Protein 8YEN (pdb70)

Secondary structure (DSSP, 8-state):
-----SS-TTT----EEETTEEE--SEEEEEEETTTTEEEEEEEE--HHHHHHHHHHHHHHHHHHHHH-HHHHHHHHHHHHHHHHHTHHHHHHHHHHHH---HHHHHHHHHHHHHHHHHHHT-----EEEEESSSEEEEEEEEE--EEEEE--SSSHHHHHHHHHHHHHHTT-EEEEE--TT--HHHHHHHHHTTTTSPTTTEEE---SSSHHHHHHT-TT-SEEEEES-HHHHHHHHHHTTTTT-EEEEE-----EEEE-TT--HHHHHHHHHHHHHGGGG--TT---EEEEETTTHHHHHHHHHHHHHHPPBS-TTSTT-SB---SSHHHHHHHHHHHHHHHHHSEEEE--SB-SSSS--B--EEEES--TT-HHHHS---SSEEEEEEESSHHHHHHHHH-SS--SEEEEE-S-HHHHHHHHHTS-SSEEESSS-----TTS--B--GGGBSSB-SHHHHHHHTEEEEEEEEE-/-----SS-TTT----EEETTEEE--SEEEEEEETTTTEEEEEEEE--HHHHHHHHHHHHHHHHHHHHT-HHHHHHHHHHHHHHHHHTHHHHHHHHHHHH---HHHHHHHHHHHHHHHHHHHT-----EEEEESSSEEEEEEEEE--EEEEE--SSSHHHHHHHHHHHHHHTT-EEEEE--TT--HHHHHHHHHTTTTSPTTTEEE---SSSHHHHHHT-TT-SEEEEES-HHHHHHHHHHTTTTT-EEEEE-----EEEE-TT--HHHHHHHHHHHHHGGGG--TT---EEEEEHHHHHHHHHHHHHHHHHPPBS-TTSTT-SB---SSHHHHHHHHHHHHHHHHHSEEEE--SB-SSSS--B--EEEES--TTSHHHHS---SSEEEEEEESSHHHHHHHHHSSS--SEEEEE-S-HHHHHHHHHTS-SSEEEESS-----TTS-----GGGBSS--SSHHHHGGGEEEEEEEEE-

B-factor: mean 56.98, std 10.93, range [31.04, 111.66]

Solvent-accessible surface area: 32158 Å² total; per-residue (Å²): 97,146,52,73,27,101,54,84,16,59,84,58,137,1,4,0,3,1,48,24,146,67,24,83,19,71,98,83,50,86,5,88,5,2,7,53,49,48,106,28,0,35,0,1,14,8,29,48,122,21,1,49,75,0,2,94,1,0,95,148,18,24,90,48,8,34,89,80,28,43,94,76,5,8,128,22,4,54,34,3,0,74,23,0,53,81,58,50,64,29,0,0,11,0,1,1,7,1,0,2,5,11,11,34,53,0,97,91,4,0,37,67,0,20,87,2,2,73,80,0,0,90,38,99,34,110,66,79,90,51,52,95,61,99,73,5,40,0,13,9,56,42,66,38,14,5,0,0,0,0,10,2,17,60,8,19,1,2,2,6,3,0,7,2,5,1,0,0,1,0,5,0,0,0,0,0,0,8,1,10,44,62,0,6,0,0,1,0,8,2,0,21,47,0,86,156,42,5,54,56,0,2,4,0,0,0,0,8,29,53,99,4,12,92,85,0,3,57,34,174,11,4,42,1,0,0,10,6,18,50,7,86,58,0,58,130,8,2,38,33,0,0,89,31,3,3,31,24,0,4,8,0,3,0,6,2,4,0,0,1,8,88,68,11,72,38,101,159,8,0,78,13,0,12,77,53,1,10,18,5,6,0,2,2,14,1,0,0,8,10,3,2,0,6,62,75,24,7,97,59,1,0,108,12,2,10,130,42,1,79,74,35,60,26,12,17,2,19,47,114,137,11,93,5,3,2,1,6,18,54,91,8,32,78,134,0,112,104,5,8,127,41,0,70,165,28,20,137,48,39,4,32,18,117,60,50,151,64,109,14,31,5,1,52,9,0,1,0,21,78,15,69,58,114,2,43,7,9,103,112,50,18,60,4,1,2,2,3,0,6,76,6,125,75,41,73,57,0,4,118,51,4,18,78,25,80,19,4,1,2,1,0,0,7,4,81,66,52,114,89,0,22,103,0,0,19,107,5,71,13,3,5,0,1,0,42,5,0,15,60,17,27,19,46,9,6,6,15,4,25,65,31,0,0,33,22,13,8,1,2,74,18,0,0,30,50,1,9,22,26,6,0,0,2,8,85,140,108,143,68,63,19,106,63,92,13,56,83,59,102,1,4,0,2,2,32,12,133,79,29,92,18,68,90,82,45,83,4,81,6,1,8,50,44,49,100,30,0,32,1,0,16,4,32,44,111,19,1,48,84,0,2,97,0,0,100,149,18,20,91,47,7,35,85,82,30,51,81,85,6,8,126,23,0,53,36,0,0,74,26,0,49,83,51,52,64,40,0,0,12,0,3,1,14,0,0,3,4,11,15,36,46,0,98,86,9,1,38,70,0,21,85,2,0,71,77,0,0,93,36,93,28,117,66,94,95,50,47,100,66,98,74,8,37,0,16,9,59,54,68,36,13,4,0,0,1,0,12,2,17,52,8,18,2,3,3,7,4,1,9,0,1,0,1,0,0,0,6,0,0,0,0,0,0,7,1,7,44,61,0,6,0,0,3,0,9,4,1,25,44,0,82,142,37,4,54,58,1,2,5,0,0,0,1,11,35,58,82,0,11,91,75,1,2,50,35,158,13,2,45,1,2,0,9,6,21,58,8,88,58,0,56,120,9,2,36,33,0,0,88,25,2,1,30,24,7,4,8,1,3,0,4,2,5,0,0,1,1,80,50,9,77,40,102,140,6,0,75,13,0,13,88,67,0,9,24,8,4,0,1,2,17,0,1,0,10,6,2,0,0,10,62,87,20,4,97,61,2,4,116,11,2,4,116,32,0,78,66,32,66,35,17,23,2,22,54,118,138,15,94,4,3,3,2,7,16,57,105,12,35,90,139,0,125,90,4,11,119,38,0,67,162,30,21,156,50,51,6,37,13,112,31,52,152,88,107,12,23,6,2,66,7,0,1,0,39,80,16,67,42,122,2,46,11,6,82,106,42,16,47,3,1,5,2,6,0,4,71,12,127,76,39,73,53,0,0,110,51,5,12,73,18,78,20,3,0,2,1,0,0,12,7,76,52,62,118,76,0,26,125,4,0,20,117,7,68,13,3,5,0,0,0,32,12,0,18,57,17,25,20,43,9,6,5,16,4,28,60,29,0,0,34,20,15,10,0,1,95,18,1,0,29,58,3,11,20,28,5,1,0,2,2,102,156

Organism: NCBI:txid2565561

Nearest PDB structures (foldseek):
  6tgw-assembly1_D  TM=9.766E-01  e=1.885E-59  Homo sapiens
  3vz0-assembly2_D  TM=9.644E-01  e=1.823E-50  Gluconobacter oxydans 621H
  8hap-assembly1_A  TM=9.642E-01  e=3.974E-49  Sulfurisphaera tokodaii
  3qan-assembly2_C  TM=9.493E-01  e=2.312E-48  Halalkalibacterium halodurans
  3rjl-assembly10_B  TM=9.306E-01  e=4.506E-49  Bacillus licheniformis DSM 13 = ATCC 14580

InterPro domains:
  IPR015590 Aldehyde dehydrogenase domain [PF00171] (33-479)
  IPR016161 Aldehyde/histidinol dehydrogenase [SSF53720] (13-481)
  IPR016162 Aldehyde dehydrogenase, N-terminal [G3DSA:3.40.605.10] (34-478)
  IPR016163 Aldehyde dehydrogenase, C-terminal [G3DSA:3.40.309.10] (262-450)
  IPR029510 Aldehyde dehydrogenase, glutamic acid active site [PS00687] (256-263)
  IPR044086 Aldehyde dehydrogenase LUC3-like [cd07106] (37-481)

Sequence (954 aa):
PNTALSFDLSSKKYGQLIDGRLVDGADEMPVLDPGTAARIATTPVASSEQLDQAVQAARRALPGWAALGYDERSKVLHAVADVLAAHHEELAQLTTLEQGKPIGEARDDVAWSIDFTRYFADYRLDTEILRDDASSYVELRRKPVGVVGAITPWNFPLFQAVYKLAPALIVGNTMVLKPSPTTPLATMHFAELVREVIPAGVFNVVGDGGDLGPLLTSHEGIDKVSFTGSTVTGRHVMAAAGPTLKRLTLELGGNDAAIVLDDADIEKTADGLCNWAFANAGQVCVSIKRIYAPASLYEPLVEALAQRVSALTVGHGLDPLTQLGPVQNATAFQKAREALEMAARDGRVVAGGEVLDQPGYYVQPTLVRDLDENSPLVREETFAPIRSVMLYDDLDDAIERANDTQYGLGGSVWGSDVERAIEVGARLNVGTSWINHHFQLTPDVPFGGIKQSGLGAEFGRSGIEEFTNVHVVNLKRPNTALSFDLSSKKYGQLIDGRLVDGADEMPVLDPGTAARIATTPVASSEQLDQAVQAARRALPGWAALGYDERSKVLHAVADVLAAHHEELAQLTTLEQGKPIGEARDDVAWSIDFTRYFADYRLDTEILRDDASSYVELRRKPVGVVGAITPWNFPLFQAVYKLAPALIVGNTMVLKPSPTTPLATMHFAELVREVIPAGVFNVVGDGGDLGPLLTSHEGIDKVSFTGSTVTGRHVMAAAGPTLKRLTLELGGNDAAIVLDDADIEKTADGLCNWAFANAGQVCVSIKRIYAPASLYEPLVEALAQRVSALTVGHGLDPLTQLGPVQNATAFQKAREALEMAARDGRVVAGGEVLDQPGYYVQPTLVRDLDENSPLVREETFAPIRSVMLYDDLDDAIERANDTQYGLGGSVWGSDVERAIEVGARLNVGTSWINHHFQLTPDVPFGGIKQSGLGAEFGRSGIEEFTNVHVVNLKR

Foldseek 3Di:
DDDPDPDQAAPDAFAWAAQLDGHAAPDKDFAAFQQFRHTRHIYHAHDLVVVVRLLVLQQVCQPVLQVVDLLVLLQLLLVLLVLLVVCLQVLLRLLCRQQVFASVVSSVLSVLLSQLSNVLSPDDDDKAFPDDDPFKTKIKDWAFLEEEEEEEERLRFPSSVSLLVRLLSSRRYAYEYEYDQRRCGSVSVSCVSCSPSDRTSSYTYHYHPPPCVLVRLQPLSHQAYEYEEALVVVVVSVVSNVVNVHQYWYFHAFQAAEEEDPAFDLQLLLVQLLCQQCRSQQQDSFGHAEYEYEPNCQVVNLVSNQVVLQVAAEHGSHPNNHNHTFGNDDVLLVLVLVLLVLLVVFFAKSHFSAADPRNRSGGRQIETEPGDLPRCSNQPRRNGNHHYYYYDHDLVRSQVSSQPHQWQQEYEYGHDPQVVRVVSQVSHRHDYYHYSHTDDDDQQDWHATDRSRIDFTCHHPRNSSSRIDIDMDMDTD/DDFPDPDQAAPDAFAWAAQLDGHAAPDKDFAAFQQFRHGRHIYHAHDLVVVVRLLVLQQVCQVVLLVVDLLVLLVLLLVLLVLLVVCLLVLLRFLCRQLFWASVVSSVLSVLLSQLSNVLSPDDDDKDWPDDDDFKTKIKDWAFLEEEEEEEESLRFVNSVSLQLRLLSSRRYAYEYEYHQNRCGSVRVSCVSCSPSDRTSSYTYHYHPPPCVLSRLLPLSHQAYEYEEALVVVVVSVVSNVVVVHQYWYFHAFQAEEEEDPAFDLLLVLVQLLCQCCHSQNQDSFGHAEYEYEPNCQVVNLVSNQVVLQVAAEHGSHPNNHDHYFGNDDVLLVLQLVLLVLQVVFFDKSHFSAADPHRRSGGRQIETEPGDLPRCSNAPRRSGNYHYYYYDHDLVRSQVSSQPYQWAQEYEYGHDPQVVRVVSQVSHSHPYYYYSHTDDDDQQDWGATDGSRIDFTPHHPTNSSSRIDMDMDMGTD

Structure (mmCIF, N/CA/C/O backbone):
data_8YEN
#
_entry.id   8YEN
#
_cell.length_a   93.310
_cell.length_b   48.620
_cell.length_c   112.640
_cell.angle_alpha   90.000
_cell.angle_beta   105.884
_cell.angle_gamma   90.000
#
_symmetry.space_group_name_H-M   'P 1 21 1'
#
loop_
_atom_site.group_PDB
_atom_site.id
_atom_site.type_symbol
_atom_site.label_atom_id
_atom_site.label_alt_id
_atom_site.label_comp_id
_atom_site.label_asym_id
_atom_site.label_entity_id
_atom_site.label_seq_id
_atom_site.pdbx_PDB_ins_code
_atom_site.Cartn_x
_atom_site.Cartn_y
_atom_site.Cartn_z
_atom_site.occupancy
_atom_site.B_iso_or_equiv
_atom_site.auth_seq_id
_atom_site.auth_comp_id
_atom_site.auth_asym_id
_atom_site.auth_atom_id
_atom_site.pdbx_PDB_model_num
ATOM 1 N N . PRO A 1 43 ? 50.82814 -3.41385 -1.47204 1.000 76.06025 7 PRO A N 1
ATOM 2 C CA . PRO A 1 43 ? 51.64265 -2.19522 -1.44502 1.000 87.46455 7 PRO A CA 1
ATOM 3 C C . PRO A 1 43 ? 52.27234 -1.95260 -0.07320 1.000 86.10384 7 PRO A C 1
ATOM 4 O O . PRO A 1 43 ? 51.75788 -2.51214 0.90398 1.000 80.33576 7 PRO A O 1
ATOM 8 N N . ASN A 1 44 ? 53.31932 -1.12647 0.01941 1.000 85.24753 8 ASN A N 1
ATOM 9 C CA . ASN A 1 44 ? 53.96689 -0.91157 1.30583 1.000 80.51083 8 ASN A CA 1
ATOM 10 C C . ASN A 1 44 ? 53.34333 0.29058 2.00080 1.000 77.10953 8 ASN A C 1
ATOM 11 O O . ASN A 1 44 ? 52.69453 1.14388 1.38537 1.000 76.23321 8 ASN A O 1
ATOM 16 N N . THR A 1 45 ? 53.48266 0.26751 3.31711 1.000 72.50817 9 THR A N 1
ATOM 17 C CA . THR A 1 45 ? 52.87412 1.07150 4.35399 1.000 65.77296 9 THR A CA 1
ATOM 18 C C . THR A 1 45 ? 53.49693 2.45518 4.53144 1.000 65.41034 9 THR A C 1
ATOM 19 O O . THR A 1 45 ? 54.57033 2.77833 4.01411 1.000 65.06731 9 THR A O 1
ATOM 23 N N . ALA A 1 46 ? 52.73916 3.29314 5.24214 1.000 68.30955 10 ALA A N 1
ATOM 24 C CA . ALA A 1 46 ? 53.19953 4.52021 5.87570 1.000 59.30306 10 ALA A CA 1
ATOM 25 C C . ALA A 1 46 ? 53.55129 4.29394 7.34820 1.000 64.51272 10 ALA A C 1
ATOM 26 O O . ALA A 1 46 ? 53.70704 5.26430 8.10487 1.000 65.53899 10 ALA A O 1
ATOM 28 N N . LEU A 1 47 ? 53.66845 3.03717 7.77439 1.000 61.32455 11 LEU A N 1
ATOM 29 C CA . LEU A 1 47 ? 53.90676 2.74018 9.17689 1.000 62.19520 11 LEU A CA 1
ATOM 30 C C . LEU A 1 47 ? 55.28403 3.21475 9.61950 1.000 64.17855 11 LEU A C 1
ATOM 31 O O . LEU A 1 47 ? 56.27321 3.11418 8.88306 1.000 68.02228 11 LEU A O 1
ATOM 36 N N . SER A 1 48 ? 55.32355 3.78014 10.82512 1.000 67.24124 12 SER A N 1
ATOM 37 C CA . SER A 1 48 ? 56.54270 4.24261 11.49118 1.000 57.95518 12 SER A CA 1
ATOM 38 C C . SER A 1 48 ? 57.32976 3.11354 12.16897 1.000 58.19571 12 SER A C 1
ATOM 39 O O . SER A 1 48 ? 58.21594 3.40012 12.96783 1.000 63.44502 12 SER A O 1
ATOM 42 N N . PHE A 1 49 ? 56.92007 1.85933 12.00383 1.000 58.51759 13 PHE A N 1
ATOM 43 C CA . PHE A 1 49 ? 57.55186 0.75776 12.73235 1.000 53.60448 13 PHE A CA 1
ATOM 44 C C . PHE A 1 49 ? 57.41241 -0.48901 11.87093 1.000 60.09232 13 PHE A C 1
ATOM 45 O O . PHE A 1 49 ? 56.54968 -0.55794 10.98723 1.000 59.20219 13 PHE A O 1
ATOM 53 N N . ASP A 1 50 ? 58.20306 -1.50354 12.18736 1.000 59.34399 14 ASP A N 1
ATOM 54 C CA . ASP A 1 50 ? 58.16714 -2.74462 11.43049 1.000 60.23607 14 ASP A CA 1
ATOM 55 C C . ASP A 1 50 ? 57.07106 -3.63664 11.98800 1.000 59.30775 14 ASP A C 1
ATOM 56 O O . ASP A 1 50 ? 57.22340 -4.22878 13.06370 1.000 60.75699 14 ASP A O 1
ATOM 61 N N . LEU A 1 51 ? 55.99874 -3.79695 11.21132 1.000 62.14813 15 LEU A N 1
ATOM 62 C CA . LEU A 1 51 ? 54.80954 -4.48490 11.71486 1.000 60.46139 15 LEU A CA 1
ATOM 63 C C . LEU A 1 51 ? 55.03763 -5.97930 11.89741 1.000 58.72932 15 LEU A C 1
ATOM 64 O O . LEU A 1 51 ? 54.47495 -6.58006 12.81805 1.000 67.57484 15 LEU A O 1
ATOM 69 N N . SER A 1 52 ? 55.84565 -6.59975 11.03365 1.000 59.18912 16 SER A N 1
ATOM 70 C CA . SER A 1 52 ? 56.02319 -8.04938 11.09901 1.000 60.90245 16 SER A CA 1
ATOM 71 C C . SER A 1 52 ? 56.75135 -8.49796 12.37002 1.000 60.53610 16 SER A C 1
ATOM 72 O O . SER A 1 52 ? 56.52405 -9.61374 12.85882 1.000 57.86487 16 SER A O 1
ATOM 75 N N . SER A 1 53 ? 57.66409 -7.68725 12.89190 1.000 54.64123 17 SER A N 1
ATOM 76 C CA . SER A 1 53 ? 58.41268 -8.05116 14.08552 1.000 59.21187 17 SER A CA 1
ATOM 77 C C . SER A 1 53 ? 57.83286 -7.46708 15.35843 1.000 59.21233 17 SER A C 1
ATOM 78 O O . SER A 1 53 ? 58.33259 -7.79342 16.43743 1.000 56.68853 17 SER A O 1
ATOM 81 N N . LYS A 1 54 ? 56.82756 -6.59410 15.26257 1.000 57.63320 18 LYS A N 1
ATOM 82 C CA . LYS A 1 54 ? 56.30215 -5.93901 16.45412 1.000 53.41536 18 LYS A CA 1
ATOM 83 C C . LYS A 1 54 ? 55.60252 -6.94058 17.36965 1.000 51.63559 18 LYS A C 1
ATOM 84 O O . LYS A 1 54 ? 54.77098 -7.74554 16.93099 1.000 45.95507 18 LYS A O 1
ATOM 90 N N . LYS A 1 55 ? 55.92410 -6.86622 18.65865 1.000 59.65280 19 LYS A N 1
ATOM 91 C CA . LYS A 1 55 ? 55.29045 -7.71642 19.65299 1.000 57.77707 19 LYS A CA 1
ATOM 92 C C . LYS A 1 55 ? 54.09232 -6.97981 20.24710 1.000 57.35902 19 LYS A C 1
ATOM 93 O O . LYS A 1 55 ? 54.19400 -5.81438 20.64765 1.000 56.76748 19 LYS A O 1
ATOM 99 N N . TYR A 1 56 ? 52.96644 -7.67320 20.31750 1.000 58.36746 20 TYR A N 1
ATOM 100 C CA . TYR A 1 56 ? 51.72426 -7.11057 20.81263 1.000 55.71728 20 TYR A CA 1
ATOM 101 C C . TYR A 1 56 ? 51.35876 -7.80321 22.10853 1.000 53.67232 20 TYR A C 1
ATOM 102 O O . TYR A 1 56 ? 51.54267 -9.01697 22.24419 1.000 57.43862 20 TYR A O 1
ATOM 111 N N . GLY A 1 57 ? 50.84331 -7.02838 23.05265 1.000 53.06560 21 GLY A N 1
ATOM 112 C CA . GLY A 1 57 ? 50.38851 -7.58735 24.31045 1.000 54.04670 21 GLY A CA 1
ATOM 113 C C . GLY A 1 57 ? 48.91223 -7.31836 24.49410 1.000 56.76054 21 GLY A C 1
ATOM 114 O O . GLY A 1 57 ? 48.35680 -6.41776 23.85230 1.000 58.60379 21 GLY A O 1
ATOM 115 N N . GLN A 1 58 ? 48.25236 -8.13798 25.30134 1.000 47.92073 22 GLN A N 1
ATOM 116 C CA . GLN A 1 58 ? 46.87730 -7.87307 25.69578 1.000 50.19529 22 GLN A CA 1
ATOM 117 C C . GLN A 1 58 ? 46.87600 -6.83831 26.81003 1.000 50.63296 22 GLN A C 1
ATOM 118 O O . GLN A 1 58 ? 47.75524 -6.83914 27.66386 1.000 49.87346 22 GLN A O 1
ATOM 124 N N . LEU A 1 59 ? 45.89401 -5.94555 26.80364 1.000 56.08017 23 LEU A N 1
ATOM 125 C CA . LEU A 1 59 ? 45.79243 -4.94123 27.85464 1.000 50.85667 23 LEU A CA 1
ATOM 126 C C . LEU A 1 59 ? 45.00243 -5.55126 29.00728 1.000 47.10628 23 LEU A C 1
ATOM 127 O O . LEU A 1 59 ? 43.79137 -5.75363 28.90350 1.000 49.47866 23 LEU A O 1
ATOM 132 N N . ILE A 1 60 ? 45.69073 -5.87755 30.09279 1.000 50.65841 24 ILE A N 1
ATOM 133 C CA . ILE A 1 60 ? 45.04233 -6.39218 31.28835 1.000 50.66547 24 ILE A CA 1
ATOM 134 C C . ILE A 1 60 ? 45.55894 -5.57942 32.46032 1.000 51.86590 24 ILE A C 1
ATOM 135 O O . ILE A 1 60 ? 46.77141 -5.53837 32.71549 1.000 52.92460 24 ILE A O 1
ATOM 140 N N . ASP A 1 61 ? 44.64750 -4.90424 33.14861 1.000 55.51052 25 ASP A N 1
ATOM 141 C CA . ASP A 1 61 ? 44.99087 -4.16517 34.36064 1.000 57.61418 25 ASP A CA 1
ATOM 142 C C . ASP A 1 61 ? 46.12441 -3.16483 34.10893 1.000 52.41904 25 ASP A C 1
ATOM 143 O O . ASP A 1 61 ? 47.09010 -3.08115 34.86519 1.000 56.17358 25 ASP A O 1
ATOM 148 N N . GLY A 1 62 ? 46.03866 -2.43005 33.00728 1.000 54.51015 26 GLY A N 1
ATOM 149 C CA . GLY A 1 62 ? 47.05195 -1.42264 32.76347 1.000 50.78986 26 GLY A CA 1
ATOM 150 C C . GLY A 1 62 ? 48.40137 -1.94695 32.34290 1.000 51.25922 26 GLY A C 1
ATOM 151 O O . GLY A 1 62 ? 49.33475 -1.15660 32.21516 1.000 53.64455 26 GLY A O 1
ATOM 152 N N . ARG A 1 63 ? 48.54183 -3.24859 32.10998 1.000 51.30779 27 ARG A N 1
ATOM 153 C CA . ARG A 1 63 ? 49.82232 -3.81017 31.71163 1.000 52.17885 27 ARG A CA 1
ATOM 154 C C . ARG A 1 63 ? 49.64964 -4.58519 30.42005 1.000 50.96737 27 ARG A C 1
ATOM 155 O O . ARG A 1 63 ? 48.56543 -5.09224 30.12732 1.000 51.53461 27 ARG A O 1
ATOM 163 N N . LEU A 1 64 ? 50.72782 -4.67509 29.65031 1.000 50.09535 28 LEU A N 1
ATOM 164 C CA . LEU A 1 64 ? 50.74854 -5.49375 28.44235 1.000 52.85856 28 LEU A CA 1
ATOM 165 C C . LEU A 1 64 ? 51.14743 -6.90815 28.82388 1.000 49.73895 28 LEU A C 1
ATOM 166 O O . LEU A 1 64 ? 52.24164 -7.12239 29.33469 1.000 60.22508 28 LEU A O 1
ATOM 171 N N . VAL A 1 65 ? 50.26348 -7.86552 28.57892 1.000 53.69878 29 VAL A N 1
ATOM 172 C CA . VAL A 1 65 ? 50.43521 -9.24871 29.00185 1.000 54.58258 29 VAL A CA 1
ATOM 173 C C . VAL A 1 65 ? 50.55805 -10.12403 27.76062 1.000 57.20478 29 VAL A C 1
ATOM 174 O O . VAL A 1 65 ? 49.71463 -10.06255 26.85954 1.000 55.74411 29 VAL A O 1
ATOM 178 N N . ASP A 1 66 ? 51.60294 -10.93799 27.71291 1.000 52.20425 30 ASP A N 1
ATOM 179 C CA . ASP A 1 66 ? 51.76279 -11.81265 26.56795 1.000 53.52690 30 ASP A CA 1
ATOM 180 C C . ASP A 1 66 ? 50.67207 -12.86454 26.58719 1.000 54.29936 30 ASP A C 1
ATOM 181 O O . ASP A 1 66 ? 50.16935 -13.25368 27.64470 1.000 53.19388 30 ASP A O 1
ATOM 186 N N . GLY A 1 67 ? 50.27727 -13.28269 25.40136 1.000 53.35927 31 GLY A N 1
ATOM 187 C CA . GLY A 1 67 ? 49.23154 -14.26377 25.28455 1.000 54.08823 31 GLY A CA 1
ATOM 188 C C . GLY A 1 67 ? 49.71534 -15.65462 25.64929 1.000 54.48053 31 GLY A C 1
ATOM 189 O O . GLY A 1 67 ? 50.89825 -15.97004 25.58825 1.000 50.57384 31 GLY A O 1
ATOM 190 N N . ALA A 1 68 ? 48.76389 -16.48226 26.08358 1.000 58.60595 32 ALA A N 1
ATOM 191 C CA . ALA A 1 68 ? 49.03862 -17.90144 26.26888 1.000 52.21243 32 ALA A CA 1
ATOM 192 C C . ALA A 1 68 ? 49.45128 -18.54581 24.94736 1.000 57.82990 32 ALA A C 1
ATOM 193 O O . ALA A 1 68 ? 50.27613 -19.46738 24.92441 1.000 60.11091 32 ALA A O 1
ATOM 195 N N . ASP A 1 69 ? 48.85730 -18.09851 23.83824 1.000 60.51121 33 ASP A N 1
ATOM 196 C CA . ASP A 1 69 ? 49.27316 -18.52533 22.50677 1.000 58.71105 33 ASP A CA 1
ATOM 197 C C . ASP A 1 69 ? 49.36411 -17.28205 21.62086 1.000 58.02051 33 ASP A C 1
ATOM 198 O O . ASP A 1 69 ? 49.05408 -16.17035 22.04938 1.000 57.05408 33 ASP A O 1
ATOM 203 N N . GLU A 1 70 ? 49.89673 -17.43415 20.41584 1.000 57.81295 34 GLU A N 1
ATOM 204 C CA . GLU A 1 70 ? 49.93647 -16.33742 19.45800 1.000 60.89360 34 GLU A CA 1
ATOM 205 C C . GLU A 1 70 ? 49.23551 -16.76554 18.17141 1.000 63.97864 34 GLU A C 1
ATOM 206 O O . GLU A 1 70 ? 49.24796 -17.94454 17.80818 1.000 67.63995 34 GLU A O 1
ATOM 212 N N . MET A 1 71 ? 48.64589 -15.79217 17.46920 1.000 61.41649 35 MET A N 1
ATOM 213 C CA . MET A 1 71 ? 47.87642 -15.97836 16.24441 1.000 55.79107 35 MET A CA 1
ATOM 214 C C . MET A 1 71 ? 48.48723 -15.15180 15.12246 1.000 57.70630 35 MET A C 1
ATOM 215 O O . MET A 1 71 ? 48.73087 -13.94582 15.30469 1.000 50.20110 35 MET A O 1
ATOM 220 N N . PRO A 1 72 ? 48.74198 -15.75032 13.95668 1.000 54.65476 36 PRO A N 1
ATOM 221 C CA . PRO A 1 72 ? 49.18344 -14.95202 12.80529 1.000 57.44281 36 PRO A CA 1
ATOM 222 C C . PRO A 1 72 ? 48.02280 -14.13333 12.25095 1.000 45.92388 36 PRO A C 1
ATOM 223 O O . PRO A 1 72 ? 46.86853 -14.56184 12.28436 1.000 42.09059 36 PRO A O 1
ATOM 227 N N . VAL A 1 73 ? 48.34209 -12.92311 11.80301 1.000 44.03264 37 VAL A N 1
ATOM 228 C CA . VAL A 1 73 ? 47.40295 -11.99873 11.18097 1.000 45.37555 37 VAL A CA 1
ATOM 229 C C . VAL A 1 73 ? 47.77836 -11.89880 9.71278 1.000 49.85009 37 VAL A C 1
ATOM 230 O O . VAL A 1 73 ? 48.91122 -11.49739 9.38547 1.000 50.85976 37 VAL A O 1
ATOM 234 N N . LEU A 1 74 ? 46.85528 -12.31824 8.84539 1.000 48.00932 38 LEU A N 1
ATOM 235 C CA . LEU A 1 74 ? 46.99387 -12.22000 7.39603 1.000 53.57359 38 LEU A CA 1
ATOM 236 C C . LEU A 1 74 ? 46.49343 -10.86788 6.89975 1.000 51.96863 38 LEU A C 1
ATOM 237 O O . LEU A 1 74 ? 45.81640 -10.11740 7.60755 1.000 54.94462 38 LEU A O 1
ATOM 242 N N . ASP A 1 75 ? 46.86693 -10.55982 5.66642 1.000 54.76684 39 ASP A N 1
ATOM 243 C CA . ASP A 1 75 ? 46.39302 -9.40528 4.91604 1.000 51.22683 39 ASP A CA 1
ATOM 244 C C . ASP A 1 75 ? 45.40714 -9.92096 3.87616 1.000 49.94632 39 ASP A C 1
ATOM 245 O O . ASP A 1 75 ? 45.80994 -10.69152 2.99345 1.000 50.89014 39 ASP A O 1
ATOM 250 N N . PRO A 1 76 ? 44.12686 -9.55694 3.91844 1.000 49.99157 40 PRO A N 1
ATOM 251 C CA . PRO A 1 76 ? 43.19595 -10.08403 2.89567 1.000 50.08002 40 PRO A CA 1
ATOM 252 C C . PRO A 1 76 ? 43.59346 -9.71896 1.47154 1.000 44.49359 40 PRO A C 1
ATOM 253 O O . PRO A 1 76 ? 43.30898 -10.48341 0.54524 1.000 45.13132 40 PRO A O 1
ATOM 257 N N . GLY A 1 77 ? 44.22046 -8.55583 1.28412 1.000 46.07556 41 GLY A N 1
ATOM 258 C CA . GLY A 1 77 ? 44.66142 -8.03792 -0.00355 1.000 47.83675 41 GLY A CA 1
ATOM 259 C C . GLY A 1 77 ? 45.81734 -8.78124 -0.64329 1.000 47.13522 41 GLY A C 1
ATOM 260 O O . GLY A 1 77 ? 46.09485 -8.55872 -1.82182 1.000 41.92188 41 GLY A O 1
ATOM 261 N N . THR A 1 78 ? 46.58463 -9.54512 0.13311 1.000 51.60047 42 THR A N 1
ATOM 262 C CA . THR A 1 78 ? 47.67757 -10.34890 -0.42089 1.000 55.03358 42 THR A CA 1
ATOM 263 C C . THR A 1 78 ? 47.62356 -11.81208 -0.00165 1.000 53.20111 42 THR A C 1
ATOM 264 O O . THR A 1 78 ? 48.36258 -12.62502 -0.56331 1.000 56.11588 42 THR A O 1
ATOM 268 N N . ALA A 1 79 ? 46.78715 -12.16914 0.96296 1.000 53.41409 43 ALA A N 1
ATOM 269 C CA . ALA A 1 79 ? 46.74566 -13.51945 1.50310 1.000 55.20099 43 ALA A CA 1
ATOM 270 C C . ALA A 1 79 ? 48.09073 -13.93283 2.10225 1.000 52.46098 43 ALA A C 1
ATOM 271 O O . ALA A 1 79 ? 48.45248 -15.10743 2.08131 1.000 58.93554 43 ALA A O 1
ATOM 273 N N . ALA A 1 80 ? 48.80743 -12.98071 2.70318 1.000 46.92745 44 ALA A N 1
ATOM 274 C CA . ALA A 1 80 ? 50.11780 -13.24625 3.29281 1.000 53.03364 44 ALA A CA 1
ATOM 275 C C . ALA A 1 80 ? 50.15851 -12.82407 4.76311 1.000 54.26398 44 ALA A C 1
ATOM 276 O O . ALA A 1 80 ? 49.52866 -11.84033 5.15433 1.000 52.81595 44 ALA A O 1
ATOM 278 N N . ARG A 1 81 ? 50.91226 -13.55735 5.58540 1.000 49.20849 45 ARG A N 1
ATOM 279 C CA . ARG A 1 81 ? 51.00590 -13.17832 6.99172 1.000 50.82262 45 ARG A CA 1
ATOM 280 C C . ARG A 1 81 ? 51.66569 -11.80865 7.10264 1.000 53.14270 45 ARG A C 1
ATOM 281 O O . ARG A 1 81 ? 52.68798 -11.55073 6.46026 1.000 56.44165 45 ARG A O 1
ATOM 289 N N . ILE A 1 82 ? 51.08088 -10.92597 7.91652 1.000 54.76231 46 ILE A N 1
ATOM 290 C CA . ILE A 1 82 ? 51.64875 -9.60019 8.14608 1.000 49.50715 46 ILE A CA 1
ATOM 291 C C . ILE A 1 82 ? 51.97935 -9.31942 9.59942 1.000 52.17631 46 ILE A C 1
ATOM 292 O O . ILE A 1 82 ? 52.72174 -8.36031 9.86342 1.000 52.53570 46 ILE A O 1
ATOM 297 N N . ALA A 1 83 ? 51.45081 -10.07405 10.56042 1.000 54.47150 47 ALA A N 1
ATOM 298 C CA . ALA A 1 83 ? 51.74943 -9.72915 11.94399 1.000 47.77404 47 ALA A CA 1
ATOM 299 C C . ALA A 1 83 ? 51.43813 -10.91480 12.84527 1.000 51.38178 47 ALA A C 1
ATOM 300 O O . ALA A 1 83 ? 50.97185 -11.95974 12.38830 1.000 50.46713 47 ALA A O 1
ATOM 302 N N . THR A 1 84 ? 51.76499 -10.75893 14.13196 1.000 51.73694 48 THR A N 1
ATOM 303 C CA . THR A 1 84 ? 51.43983 -11.74316 15.16565 1.000 52.93233 48 THR A CA 1
ATOM 304 C C . THR A 1 84 ? 50.77151 -11.07649 16.36976 1.000 51.81003 48 THR A C 1
ATOM 305 O O . THR A 1 84 ? 51.26098 -10.05888 16.87580 1.000 48.92799 48 THR A O 1
ATOM 309 N N . THR A 1 85 ? 49.65795 -11.64331 16.82804 1.000 49.52499 49 THR A N 1
ATOM 310 C CA . THR A 1 85 ? 48.95753 -11.05120 17.95514 1.000 49.68184 49 THR A CA 1
ATOM 311 C C . THR A 1 85 ? 48.69158 -12.09360 19.02833 1.000 52.22056 49 THR A C 1
ATOM 312 O O . THR A 1 85 ? 48.60008 -13.28660 18.73848 1.000 47.26313 49 THR A O 1
ATOM 316 N N . PRO A 1 86 ? 48.60373 -11.67086 20.28315 1.000 51.19439 50 PRO A N 1
ATOM 317 C CA . PRO A 1 86 ? 48.39993 -12.62979 21.36716 1.000 50.03755 50 PRO A CA 1
ATOM 318 C C . PRO A 1 86 ? 46.97118 -13.14330 21.43172 1.000 45.75921 50 PRO A C 1
ATOM 319 O O . PRO A 1 86 ? 46.00192 -12.44853 21.13693 1.000 48.15195 50 PRO A O 1
ATOM 323 N N . VAL A 1 87 ? 46.85157 -14.38685 21.84563 1.000 48.97645 51 VAL A N 1
ATOM 324 C CA . VAL A 1 87 ? 45.57986 -15.04181 22.06441 1.000 47.35841 51 VAL A CA 1
ATOM 325 C C . VAL A 1 87 ? 45.57282 -15.47193 23.52687 1.000 48.39001 51 VAL A C 1
ATOM 326 O O . VAL A 1 87 ? 46.54815 -16.06051 24.01888 1.000 47.05141 51 VAL A O 1
ATOM 330 N N . ALA A 1 88 ? 44.50212 -15.13077 24.22512 1.000 48.90924 52 ALA A N 1
ATOM 331 C CA . ALA A 1 88 ? 44.36594 -15.35733 25.65715 1.000 54.43834 52 ALA A CA 1
ATOM 332 C C . ALA A 1 88 ? 43.80506 -16.73451 25.99758 1.000 51.06017 52 ALA A C 1
ATOM 333 O O . ALA A 1 88 ? 42.98533 -17.31014 25.27230 1.000 45.49548 52 ALA A O 1
ATOM 335 N N . SER A 1 89 ? 44.24405 -17.23692 27.15003 1.000 55.23616 53 SER A N 1
ATOM 336 C CA . SER A 1 89 ? 43.71676 -18.43296 27.79647 1.000 53.68760 53 SER A CA 1
ATOM 337 C C . SER A 1 89 ? 42.48714 -18.10625 28.65641 1.000 53.37304 53 SER A C 1
ATOM 338 O O . SER A 1 89 ? 42.10300 -16.94972 28.85897 1.000 49.17744 53 SER A O 1
ATOM 341 N N . SER A 1 90 ? 41.85730 -19.15614 29.17829 1.000 57.52090 54 SER A N 1
ATOM 342 C CA . SER A 1 90 ? 40.71953 -18.93531 30.06735 1.000 50.34934 54 SER A CA 1
ATOM 343 C C . SER A 1 90 ? 41.16936 -18.20351 31.32663 1.000 52.59915 54 SER A C 1
ATOM 344 O O . SER A 1 90 ? 40.46290 -17.30819 31.82982 1.000 53.78531 54 SER A O 1
ATOM 347 N N . GLU A 1 91 ? 42.38829 -18.51427 31.79656 1.000 55.83907 55 GLU A N 1
ATOM 348 C CA . GLU A 1 91 ? 42.93203 -17.84385 32.97075 1.000 57.77631 55 GLU A CA 1
ATOM 349 C C . GLU A 1 91 ? 43.15585 -16.34200 32.73624 1.000 56.44759 55 GLU A C 1
ATOM 350 O O . GLU A 1 91 ? 42.87280 -15.51829 33.61964 1.000 53.96399 55 GLU A O 1
ATOM 356 N N . GLN A 1 92 ? 43.66771 -15.95914 31.55625 1.000 54.44400 56 GLN A N 1
ATOM 357 C CA . GLN A 1 92 ? 43.85193 -14.53814 31.25568 1.000 48.75975 56 GLN A CA 1
ATOM 358 C C . GLN A 1 92 ? 42.50017 -13.82028 31.12575 1.000 49.38092 56 GLN A C 1
ATOM 359 O O . GLN A 1 92 ? 42.36201 -12.64808 31.51248 1.000 49.73024 56 GLN A O 1
ATOM 365 N N . LEU A 1 93 ? 41.48211 -14.50959 30.60163 1.000 46.45675 57 LEU A N 1
ATOM 366 C CA . LEU A 1 93 ? 40.14649 -13.92482 30.57857 1.000 45.52833 57 LEU A CA 1
ATOM 367 C C . LEU A 1 93 ? 39.63840 -13.65757 31.98750 1.000 46.69219 57 LEU A C 1
ATOM 368 O O . LEU A 1 93 ? 39.02548 -12.61449 32.24925 1.000 43.46400 57 LEU A O 1
ATOM 373 N N . ASP A 1 94 ? 39.87152 -14.60066 32.90515 1.000 48.05689 58 ASP A N 1
ATOM 374 C CA . ASP A 1 94 ? 39.49114 -14.39555 34.30262 1.000 51.78835 58 ASP A CA 1
ATOM 375 C C . ASP A 1 94 ? 40.26424 -13.24370 34.92837 1.000 46.31514 58 ASP A C 1
ATOM 376 O O . ASP A 1 94 ? 39.69907 -12.44171 35.67910 1.000 44.67509 58 ASP A O 1
ATOM 381 N N . GLN A 1 95 ? 41.55218 -13.13426 34.60981 1.000 47.84607 59 GLN A N 1
ATOM 382 C CA . GLN A 1 95 ? 42.34878 -12.01742 35.10629 1.000 48.98405 59 GLN A CA 1
ATOM 383 C C . GLN A 1 95 ? 41.74064 -10.69372 34.68056 1.000 47.94086 59 GLN A C 1
ATOM 384 O O . GLN A 1 95 ? 41.59352 -9.77338 35.49047 1.000 49.83222 59 GLN A O 1
ATOM 390 N N . ALA A 1 96 ? 41.40901 -10.57425 33.39175 1.000 45.33383 60 ALA A N 1
ATOM 391 C CA . ALA A 1 96 ? 40.88095 -9.31800 32.87206 1.000 44.10732 60 ALA A CA 1
ATOM 392 C C . ALA A 1 96 ? 39.50794 -8.99928 33.47259 1.000 45.61306 60 ALA A C 1
ATOM 393 O O . ALA A 1 96 ? 39.21118 -7.83835 33.81212 1.000 43.57295 60 ALA A O 1
ATOM 395 N N . VAL A 1 97 ? 38.65690 -10.01340 33.61727 1.000 38.71209 61 VAL A N 1
ATOM 396 C CA . VAL A 1 97 ? 37.36617 -9.76473 34.23843 1.000 44.50605 61 VAL A CA 1
ATOM 397 C C . VAL A 1 97 ? 37.56495 -9.28337 35.66980 1.000 48.66622 61 VAL A C 1
ATOM 398 O O . VAL A 1 97 ? 36.95553 -8.29361 36.09274 1.000 49.67068 61 VAL A O 1
ATOM 402 N N . GLN A 1 98 ? 38.47513 -9.92733 36.41367 1.000 49.34417 62 GLN A N 1
ATOM 403 C CA . GLN A 1 98 ? 38.70583 -9.53783 37.79880 1.000 47.11527 62 GLN A CA 1
ATOM 404 C C . GLN A 1 98 ? 39.25294 -8.12493 37.89188 1.000 52.44025 62 GLN A C 1
ATOM 405 O O . GLN A 1 98 ? 38.87173 -7.36166 38.78972 1.000 50.52153 62 GLN A O 1
ATOM 411 N N . ALA A 1 99 ? 40.18484 -7.77375 37.00027 1.000 49.82901 63 ALA A N 1
ATOM 412 C CA . ALA A 1 99 ? 40.72560 -6.41779 36.98924 1.000 49.93000 63 ALA A CA 1
ATOM 413 C C . ALA A 1 99 ? 39.62891 -5.39089 36.72522 1.000 50.88624 63 ALA A C 1
ATOM 414 O O . ALA A 1 99 ? 39.58265 -4.34129 37.38269 1.000 48.07543 63 ALA A O 1
ATOM 416 N N . ALA A 1 100 ? 38.73301 -5.67421 35.76624 1.000 47.95228 64 ALA A N 1
ATOM 417 C CA . ALA A 1 100 ? 37.62185 -4.75585 35.52316 1.000 47.09927 64 ALA A CA 1
ATOM 418 C C . ALA A 1 100 ? 36.73171 -4.61110 36.76226 1.000 45.21259 64 ALA A C 1
ATOM 419 O O . ALA A 1 100 ? 36.30574 -3.50022 37.10246 1.000 47.00094 64 ALA A O 1
ATOM 421 N N . ARG A 1 101 ? 36.43552 -5.72133 37.44588 1.000 39.71941 65 ARG A N 1
ATOM 422 C CA . ARG A 1 101 ? 35.66743 -5.64293 38.68690 1.000 45.84932 65 ARG A CA 1
ATOM 423 C C . ARG A 1 101 ? 36.39764 -4.80812 39.73907 1.000 48.37740 65 ARG A C 1
ATOM 424 O O . ARG A 1 101 ? 35.78847 -3.94660 40.38668 1.000 46.02961 65 ARG A O 1
ATOM 432 N N . ARG A 1 102 ? 37.71414 -5.00392 39.88160 1.000 42.39983 66 ARG A N 1
ATOM 433 C CA . ARG A 1 102 ? 38.47095 -4.23057 40.86230 1.000 46.00390 66 ARG A CA 1
ATOM 434 C C . ARG A 1 102 ? 38.39767 -2.74233 40.54452 1.000 50.87136 66 ARG A C 1
ATOM 435 O O . ARG A 1 102 ? 38.19111 -1.91483 41.44586 1.000 52.11949 66 ARG A O 1
ATOM 443 N N . ALA A 1 103 ? 38.53457 -2.38534 39.26089 1.000 45.43066 67 ALA A N 1
ATOM 444 C CA . ALA A 1 103 ? 38.50989 -0.98906 38.84074 1.000 44.27085 67 ALA A CA 1
ATOM 445 C C . ALA A 1 103 ? 37.10848 -0.37959 38.89238 1.000 42.53242 67 ALA A C 1
ATOM 446 O O . ALA A 1 103 ? 36.98035 0.84794 38.86410 1.000 42.26181 67 ALA A O 1
ATOM 448 N N . LEU A 1 104 ? 36.07128 -1.20855 38.99375 1.000 40.40965 68 LEU A N 1
ATOM 449 C CA . LEU A 1 104 ? 34.69107 -0.72920 38.90730 1.000 43.08173 68 LEU A CA 1
ATOM 450 C C . LEU A 1 104 ? 34.30364 0.33683 39.93032 1.000 46.85872 68 LEU A C 1
ATOM 451 O O . LEU A 1 104 ? 33.73596 1.37549 39.52992 1.000 41.53933 68 LEU A O 1
ATOM 456 N N . PRO A 1 105 ? 34.50503 0.12860 41.24115 1.000 50.32404 69 PRO A N 1
ATOM 457 C CA . PRO A 1 105 ? 34.06561 1.13687 42.22845 1.000 39.52410 69 PRO A CA 1
ATOM 458 C C . PRO A 1 105 ? 34.79315 2.45864 42.11381 1.000 43.00819 69 PRO A C 1
ATOM 459 O O . PRO A 1 105 ? 34.15215 3.51032 42.17241 1.000 41.72503 69 PRO A O 1
ATOM 463 N N . GLY A 1 106 ? 36.11735 2.45442 41.95518 1.000 43.59337 70 GLY A N 1
ATOM 464 C CA . GLY A 1 106 ? 36.80896 3.72433 41.80998 1.000 43.14698 70 GLY A CA 1
ATOM 465 C C . GLY A 1 106 ? 36.40623 4.46481 40.54619 1.000 43.47838 70 GLY A C 1
ATOM 466 O O . GLY A 1 106 ? 36.18000 5.68426 40.56759 1.000 42.46176 70 GLY A O 1
ATOM 467 N N . TRP A 1 107 ? 36.29996 3.73907 39.43013 1.000 37.29310 71 TRP A N 1
ATOM 468 C CA . TRP A 1 107 ? 35.95216 4.38600 38.17051 1.000 37.68632 71 TRP A CA 1
ATOM 469 C C . TRP A 1 107 ? 34.55504 4.97739 38.25118 1.000 44.19511 71 TRP A C 1
ATOM 470 O O . TRP A 1 107 ? 34.32826 6.12001 37.82134 1.000 42.20964 71 TRP A O 1
ATOM 481 N N . ALA A 1 108 ? 33.60325 4.21990 38.81652 1.000 41.48646 72 ALA A N 1
ATOM 482 C CA . ALA A 1 108 ? 32.25381 4.75221 38.96357 1.000 44.88437 72 ALA A CA 1
ATOM 483 C C . ALA A 1 108 ? 32.22172 5.92865 39.93094 1.000 42.98863 72 ALA A C 1
ATOM 484 O O . ALA A 1 108 ? 31.49477 6.90145 39.70997 1.000 48.91885 72 ALA A O 1
ATOM 486 N N . ALA A 1 109 ? 33.00376 5.87295 41.00522 1.000 44.99869 73 ALA A N 1
ATOM 487 C CA . ALA A 1 109 ? 32.98439 6.97706 41.96145 1.000 49.97124 73 ALA A CA 1
ATOM 488 C C . ALA A 1 109 ? 33.63017 8.22014 41.38661 1.000 46.75863 73 ALA A C 1
ATOM 489 O O . ALA A 1 109 ? 33.38711 9.31806 41.88967 1.000 52.29896 73 ALA A O 1
ATOM 491 N N . LEU A 1 110 ? 34.44815 8.06177 40.34768 1.000 48.12362 74 LEU A N 1
ATOM 492 C CA . LEU A 1 110 ? 35.18414 9.19078 39.78972 1.000 45.31209 74 LEU A CA 1
ATOM 493 C C . LEU A 1 110 ? 34.25870 10.32053 39.34808 1.000 42.97585 74 LEU A C 1
ATOM 494 O O . LEU A 1 110 ? 34.62663 11.49612 39.43378 1.000 43.58154 74 LEU A O 1
ATOM 499 N N . GLY A 1 111 ? 33.07917 9.99732 38.82736 1.000 44.78808 75 GLY A N 1
ATOM 500 C CA . GLY A 1 111 ? 32.19435 11.06520 38.40525 1.000 47.39962 75 GLY A CA 1
ATOM 501 C C . GLY A 1 111 ? 32.31254 11.40005 36.91455 1.000 47.87490 75 GLY A C 1
ATOM 502 O O . GLY A 1 111 ? 33.33506 11.16215 36.26451 1.000 44.85376 75 GLY A O 1
ATOM 503 N N . TYR A 1 112 ? 31.25659 12.03782 36.38910 1.000 44.95318 76 TYR A N 1
ATOM 504 C CA . TYR A 1 112 ? 31.16670 12.31135 34.95725 1.000 48.56607 76 TYR A CA 1
ATOM 505 C C . TYR A 1 112 ? 32.26640 13.23816 34.48145 1.000 50.15169 76 TYR A C 1
ATOM 506 O O . TYR A 1 112 ? 32.89615 12.98745 33.44883 1.000 49.42169 76 TYR A O 1
ATOM 515 N N . ASP A 1 113 ? 32.53915 14.28916 35.23741 1.000 56.25164 77 ASP A N 1
ATOM 516 C CA . ASP A 1 113 ? 33.49661 15.28250 34.78350 1.000 51.11400 77 ASP A CA 1
ATOM 517 C C . ASP A 1 113 ? 34.90012 14.70443 34.64165 1.000 53.15879 77 ASP A C 1
ATOM 518 O O . ASP A 1 113 ? 35.62510 15.04294 33.69948 1.000 53.53578 77 ASP A O 1
ATOM 523 N N . GLU A 1 114 ? 35.30653 13.83298 35.55760 1.000 54.59860 78 GLU A N 1
ATOM 524 C CA . GLU A 1 114 ? 36.68396 13.35630 35.52026 1.000 52.16749 78 GLU A CA 1
ATOM 525 C C . GLU A 1 114 ? 36.87162 12.18075 34.55947 1.000 50.80072 78 GLU A C 1
ATOM 526 O O . GLU A 1 114 ? 37.94009 12.06315 33.94060 1.000 46.65662 78 GLU A O 1
ATOM 532 N N . ARG A 1 115 ? 35.83896 11.33759 34.39107 1.000 49.37533 79 ARG A N 1
ATOM 533 C CA . ARG A 1 115 ? 35.84578 10.32175 33.34585 1.000 44.90800 79 ARG A CA 1
ATOM 534 C C . ARG A 1 115 ? 35.85500 10.97936 31.97003 1.000 48.89735 79 ARG A C 1
ATOM 535 O O . ARG A 1 115 ? 36.44737 10.45826 31.00902 1.000 48.89208 79 ARG A O 1
ATOM 543 N N . SER A 1 116 ? 35.23307 12.14898 31.87944 1.000 48.23768 80 SER A N 1
ATOM 544 C CA . SER A 1 116 ? 35.20588 12.91918 30.64219 1.000 47.38192 80 SER A CA 1
ATOM 545 C C . SER A 1 116 ? 36.62179 13.24749 30.16342 1.000 49.56670 80 SER A C 1
ATOM 546 O O . SER A 1 116 ? 36.91523 13.16834 28.95212 1.000 50.74562 80 SER A O 1
ATOM 549 N N . LYS A 1 117 ? 37.51538 13.62045 31.09615 1.000 45.68755 81 LYS A N 1
ATOM 550 C CA . LYS A 1 117 ? 38.88443 13.93021 30.69000 1.000 50.49646 81 LYS A CA 1
ATOM 551 C C . LYS A 1 117 ? 39.56818 12.71074 30.07759 1.000 47.92368 81 LYS A C 1
ATOM 552 O O . LYS A 1 117 ? 40.32759 12.83306 29.10369 1.000 49.13915 81 LYS A O 1
ATOM 558 N N . VAL A 1 118 ? 39.30535 11.52702 30.64109 1.000 41.77934 82 VAL A N 1
ATOM 559 C CA . VAL A 1 118 ? 39.87848 10.29424 30.12147 1.000 46.88797 82 VAL A CA 1
ATOM 560 C C . VAL A 1 118 ? 39.36111 9.99373 28.70488 1.000 48.56669 82 VAL A C 1
ATOM 561 O O . VAL A 1 118 ? 40.13069 9.57854 27.82598 1.000 50.27042 82 VAL A O 1
ATOM 565 N N . LEU A 1 119 ? 38.05638 10.16714 28.45960 1.000 48.73495 83 LEU A N 1
ATOM 566 C CA . LEU A 1 119 ? 37.54847 9.94335 27.09780 1.000 49.83947 83 LEU A CA 1
ATOM 567 C C . LEU A 1 119 ? 38.14823 10.94064 26.10655 1.000 48.01792 83 LEU A C 1
ATOM 568 O O . LEU A 1 119 ? 38.47198 10.58223 24.96884 1.000 44.85738 83 LEU A O 1
ATOM 573 N N . HIS A 1 120 ? 38.29120 12.20255 26.51701 1.000 48.17085 84 HIS A N 1
ATOM 574 C CA . HIS A 1 120 ? 38.90110 13.18790 25.63729 1.000 44.36669 84 HIS A CA 1
ATOM 575 C C . HIS A 1 120 ? 40.34196 12.82750 25.32899 1.000 48.10268 84 HIS A C 1
ATOM 576 O O . HIS A 1 120 ? 40.80569 12.99013 24.19465 1.000 48.94368 84 HIS A O 1
ATOM 583 N N . ALA A 1 121 ? 41.06401 12.33098 26.32780 1.000 44.63746 85 ALA A N 1
ATOM 584 C CA . ALA A 1 121 ? 42.42648 11.89200 26.09765 1.000 40.80861 85 ALA A CA 1
ATOM 585 C C . ALA A 1 121 ? 42.46602 10.72435 25.11729 1.000 47.69326 85 ALA A C 1
ATOM 586 O O . ALA A 1 121 ? 43.37280 10.63905 24.27518 1.000 49.03040 85 ALA A O 1
ATOM 588 N N . VAL A 1 122 ? 41.49858 9.80539 25.21262 1.000 45.18795 86 VAL A N 1
ATOM 589 C CA . VAL A 1 122 ? 41.45913 8.68936 24.26268 1.000 47.82501 86 VAL A CA 1
ATOM 590 C C . VAL A 1 122 ? 41.20909 9.20231 22.84665 1.000 49.31907 86 VAL A C 1
ATOM 591 O O . VAL A 1 122 ? 41.84228 8.75438 21.87982 1.000 47.92654 86 VAL A O 1
ATOM 595 N N . ALA A 1 123 ? 40.28453 10.15204 22.70305 1.000 46.57351 87 ALA A N 1
ATOM 596 C CA . ALA A 1 123 ? 40.03928 10.73471 21.39096 1.000 47.32121 87 ALA A CA 1
ATOM 597 C C . ALA A 1 123 ? 41.28055 11.45192 20.86619 1.000 50.76961 87 ALA A C 1
ATOM 598 O O . ALA A 1 123 ? 41.55811 11.42770 19.65910 1.000 55.53919 87 ALA A O 1
ATOM 600 N N . ASP A 1 124 ? 42.03809 12.10734 21.75323 1.000 50.20716 88 ASP A N 1
ATOM 601 C CA . ASP A 1 124 ? 43.28073 12.74606 21.31955 1.000 50.71695 88 ASP A CA 1
ATOM 602 C C . ASP A 1 124 ? 44.26912 11.72229 20.78879 1.000 49.50539 88 ASP A C 1
ATOM 603 O O . ASP A 1 124 ? 44.90481 11.93548 19.75157 1.000 49.85914 88 ASP A O 1
ATOM 608 N N . VAL A 1 125 ? 44.41130 10.60160 21.49033 1.000 44.91142 89 VAL A N 1
ATOM 609 C CA . VAL A 1 125 ? 45.30694 9.57155 21.00099 1.000 45.21200 89 VAL A CA 1
ATOM 610 C C . VAL A 1 125 ? 44.83456 9.06526 19.64492 1.000 48.44627 89 VAL A C 1
ATOM 611 O O . VAL A 1 125 ? 45.64709 8.78978 18.75079 1.000 44.60626 89 VAL A O 1
ATOM 615 N N . LEU A 1 126 ? 43.51272 8.95142 19.46169 1.000 48.59138 90 LEU A N 1
ATOM 616 C CA . LEU A 1 126 ? 42.99844 8.53179 18.16256 1.000 44.95658 90 LEU A CA 1
ATOM 617 C C . LEU A 1 126 ? 43.38191 9.53171 17.08253 1.000 46.81230 90 LEU A C 1
ATOM 618 O O . LEU A 1 126 ? 43.91698 9.15303 16.03139 1.000 49.22192 90 LEU A O 1
ATOM 623 N N . ALA A 1 127 ? 43.20106 10.82218 17.36014 1.000 45.26154 91 ALA A N 1
ATOM 624 C CA . ALA A 1 127 ? 43.54614 11.83268 16.36745 1.000 44.56264 91 ALA A CA 1
ATOM 625 C C . ALA A 1 127 ? 45.03742 11.80003 16.03198 1.000 46.09900 91 ALA A C 1
ATOM 626 O O . ALA A 1 127 ? 45.41909 11.85488 14.86078 1.000 50.69088 91 ALA A O 1
ATOM 628 N N . ALA A 1 128 ? 45.88670 11.64999 17.04377 1.000 43.19586 92 ALA A N 1
ATOM 629 C CA . ALA A 1 128 ? 47.33053 11.66361 16.85387 1.000 43.47700 92 ALA A CA 1
ATOM 630 C C . ALA A 1 128 ? 47.83226 10.47704 16.02156 1.000 43.85714 92 ALA A C 1
ATOM 631 O O . ALA A 1 128 ? 48.91322 10.55854 15.42516 1.000 42.00607 92 ALA A O 1
ATOM 633 N N . HIS A 1 129 ? 47.14770 9.33362 16.08124 1.000 41.57095 93 HIS A N 1
ATOM 634 C CA . HIS A 1 129 ? 47.53732 8.12574 15.36283 1.000 42.59035 93 HIS A CA 1
ATOM 635 C C . HIS A 1 129 ? 46.49022 7.74572 14.31588 1.000 43.41234 93 HIS A C 1
ATOM 636 O O . HIS A 1 129 ? 46.37551 6.58234 13.92914 1.000 39.79841 93 HIS A O 1
ATOM 643 N N . HIS A 1 130 ? 45.73170 8.73882 13.85152 1.000 44.29682 94 HIS A N 1
ATOM 644 C CA . HIS A 1 130 ? 44.63793 8.53265 12.90638 1.000 42.48552 94 HIS A CA 1
ATOM 645 C C . HIS A 1 130 ? 45.09583 7.74866 11.66019 1.000 41.44341 94 HIS A C 1
ATOM 646 O O . HIS A 1 130 ? 44.53076 6.69734 11.32403 1.000 42.12946 94 HIS A O 1
ATOM 653 N N . GLU A 1 131 ? 46.13587 8.22329 10.97423 1.000 37.24121 95 GLU A N 1
ATOM 654 C CA . GLU A 1 131 ? 46.58479 7.51106 9.78162 1.000 41.14585 95 GLU A CA 1
ATOM 655 C C . GLU A 1 131 ? 47.14242 6.13278 10.12571 1.000 43.23299 95 GLU A C 1
ATOM 656 O O . GLU A 1 131 ? 46.92629 5.16441 9.39065 1.000 42.26694 95 GLU A O 1
ATOM 662 N N . GLU A 1 132 ? 47.87415 6.02170 11.23082 1.000 44.71782 96 GLU A N 1
ATOM 663 C CA . GLU A 1 132 ? 48.42817 4.73124 11.61562 1.000 40.81044 96 GLU A CA 1
ATOM 664 C C . GLU A 1 132 ? 47.32595 3.70231 11.82102 1.000 43.85474 96 GLU A C 1
ATOM 665 O O . GLU A 1 132 ? 47.36683 2.59469 11.26333 1.000 42.66355 96 GLU A O 1
ATOM 671 N N . LEU A 1 133 ? 46.32202 4.06316 12.62326 1.000 44.17147 97 LEU A N 1
ATOM 672 C CA . LEU A 1 133 ? 45.24163 3.14107 12.91531 1.000 40.84639 97 LEU A CA 1
ATOM 673 C C . LEU A 1 133 ? 44.45288 2.82164 11.66413 1.000 40.10477 97 LEU A C 1
ATOM 674 O O . LEU A 1 133 ? 44.03582 1.67282 11.47353 1.000 39.73603 97 LEU A O 1
ATOM 679 N N . ALA A 1 134 ? 44.26033 3.81256 10.78246 1.000 40.58743 98 ALA A N 1
ATOM 680 C CA . ALA A 1 134 ? 43.55704 3.52021 9.53777 1.000 41.39011 98 ALA A CA 1
ATOM 681 C C . ALA A 1 134 ? 44.34065 2.52365 8.67684 1.000 43.07968 98 ALA A C 1
ATOM 682 O O . ALA A 1 134 ? 43.75336 1.56297 8.15127 1.000 40.64969 98 ALA A O 1
ATOM 684 N N . GLN A 1 135 ? 45.66942 2.70705 8.55649 1.000 36.71729 99 GLN A N 1
ATOM 685 C CA . GLN A 1 135 ? 46.49176 1.74295 7.81624 1.000 39.82335 99 GLN A CA 1
ATOM 686 C C . GLN A 1 135 ? 46.36536 0.35096 8.41580 1.000 44.34268 99 GLN A C 1
ATOM 687 O O . GLN A 1 135 ? 46.24899 -0.63734 7.67898 1.000 42.75939 99 GLN A O 1
ATOM 693 N N . LEU A 1 136 ? 46.41985 0.25111 9.75835 1.000 44.27262 100 LEU A N 1
ATOM 694 C CA . LEU A 1 136 ? 46.33401 -1.05667 10.39941 1.000 39.62721 100 LEU A CA 1
ATOM 695 C C . LEU A 1 136 ? 44.99184 -1.70959 10.09711 1.000 39.41150 100 LEU A C 1
ATOM 696 O O . LEU A 1 136 ? 44.91849 -2.92556 9.83379 1.000 41.76681 100 LEU A O 1
ATOM 701 N N . THR A 1 137 ? 43.92599 -0.89932 10.06571 1.000 37.30179 101 THR A N 1
ATOM 702 C CA . THR A 1 137 ? 42.59866 -1.43008 9.78130 1.000 38.84175 101 THR A CA 1
ATOM 703 C C . THR A 1 137 ? 42.48592 -1.90230 8.33288 1.000 46.06002 101 THR A C 1
ATOM 704 O O . THR A 1 137 ? 41.96572 -2.99320 8.06804 1.000 44.75683 101 THR A O 1
ATOM 708 N N . THR A 1 138 ? 43.04112 -1.14359 7.38732 1.000 42.10686 102 THR A N 1
ATOM 709 C CA . THR A 1 138 ? 43.04955 -1.61730 6.00877 1.000 45.10830 102 THR A CA 1
ATOM 710 C C . THR A 1 138 ? 43.86440 -2.90051 5.88330 1.000 40.65008 102 THR A C 1
ATOM 711 O O . THR A 1 138 ? 43.46484 -3.83780 5.18344 1.000 40.77202 102 THR A O 1
ATOM 715 N N . LEU A 1 139 ? 44.98460 -2.97810 6.59272 1.000 40.55572 103 LEU A N 1
ATOM 716 C CA . LEU A 1 139 ? 45.87097 -4.12518 6.44460 1.000 44.18988 103 LEU A CA 1
ATOM 717 C C . LEU A 1 139 ? 45.20235 -5.41315 6.88801 1.000 45.43418 103 LEU A C 1
ATOM 718 O O . LEU A 1 139 ? 45.33199 -6.45028 6.22471 1.000 45.53054 103 LEU A O 1
ATOM 723 N N . GLU A 1 140 ? 44.46911 -5.37730 7.99503 1.000 47.21742 104 GLU A N 1
ATOM 724 C CA . GLU A 1 140 ? 43.87511 -6.63656 8.44414 1.000 46.49346 104 GLU A CA 1
ATOM 725 C C . GLU A 1 140 ? 42.45543 -6.84905 7.94526 1.000 41.03945 104 GLU A C 1
ATOM 726 O O . GLU A 1 140 ? 42.05182 -7.98969 7.72202 1.000 40.38954 104 GLU A O 1
ATOM 732 N N . GLN A 1 141 ? 41.65551 -5.79358 7.86454 1.000 38.49517 105 GLN A N 1
ATOM 733 C CA . GLN A 1 141 ? 40.27624 -5.92486 7.40579 1.000 42.66669 105 GLN A CA 1
ATOM 734 C C . GLN A 1 141 ? 40.15965 -5.92929 5.87254 1.000 41.39068 105 GLN A C 1
ATOM 735 O O . GLN A 1 141 ? 39.29222 -6.60572 5.31057 1.000 38.30601 105 GLN A O 1
ATOM 741 N N . GLY A 1 142 ? 40.98234 -5.15130 5.17741 1.000 43.48055 106 GLY A N 1
ATOM 742 C CA . GLY A 1 142 ? 40.99030 -5.14002 3.72673 1.000 42.19907 106 GLY A CA 1
ATOM 743 C C . GLY A 1 142 ? 40.23568 -4.00584 3.07199 1.000 39.89990 106 GLY A C 1
ATOM 744 O O . GLY A 1 142 ? 40.23477 -3.92009 1.84318 1.000 42.92620 106 GLY A O 1
ATOM 745 N N . LYS A 1 143 ? 39.63134 -3.10926 3.83553 1.000 41.26682 107 LYS A N 1
ATOM 746 C CA . LYS A 1 143 ? 38.84667 -2.08101 3.18151 1.000 43.09222 107 LYS A CA 1
ATOM 747 C C . LYS A 1 143 ? 39.74744 -0.98561 2.61757 1.000 45.16715 107 LYS A C 1
ATOM 748 O O . LYS A 1 143 ? 40.90591 -0.83340 3.03034 1.000 43.24643 107 LYS A O 1
ATOM 754 N N . PRO A 1 144 ? 39.23159 -0.19799 1.67103 1.000 45.11083 108 PRO A N 1
ATOM 755 C CA . PRO A 1 144 ? 40.03036 0.89503 1.11339 1.000 39.49459 108 PRO A CA 1
ATOM 756 C C . PRO A 1 144 ? 40.48377 1.85562 2.20205 1.000 41.23378 108 PRO A C 1
ATOM 757 O O . PRO A 1 144 ? 39.72287 2.21048 3.11267 1.000 40.60131 108 PRO A O 1
ATOM 761 N N . ILE A 1 145 ? 41.71247 2.34621 2.03861 1.000 37.87510 109 ILE A N 1
ATOM 762 C CA . ILE A 1 145 ? 42.34741 3.16933 3.05897 1.000 39.59282 109 ILE A CA 1
ATOM 763 C C . ILE A 1 145 ? 41.47446 4.36512 3.43057 1.000 37.43104 109 ILE A C 1
ATOM 764 O O . ILE A 1 145 ? 41.47483 4.81211 4.59115 1.000 41.30259 109 ILE A O 1
ATOM 769 N N . GLY A 1 146 ? 40.74036 4.91408 2.46426 1.000 35.83869 110 GLY A N 1
ATOM 770 C CA . GLY A 1 146 ? 39.80752 5.98992 2.76097 1.000 31.03937 110 GLY A CA 1
ATOM 771 C C . GLY A 1 146 ? 38.64900 5.56023 3.64394 1.000 42.39454 110 GLY A C 1
ATOM 772 O O . GLY A 1 146 ? 38.22630 6.30755 4.54089 1.000 51.44687 110 GLY A O 1
ATOM 773 N N . GLU A 1 147 ? 38.09191 4.36699 3.39331 1.000 39.77637 111 GLU A N 1
ATOM 774 C CA . GLU A 1 147 ? 37.01907 3.88871 4.26368 1.000 44.15472 111 GLU A CA 1
ATOM 775 C C . GLU A 1 147 ? 37.53711 3.70190 5.68684 1.000 42.40543 111 GLU A C 1
ATOM 776 O O . GLU A 1 147 ? 36.84866 4.01400 6.66337 1.000 46.74624 111 GLU A O 1
ATOM 782 N N . ALA A 1 148 ? 38.77322 3.23366 5.82040 1.000 41.51989 112 ALA A N 1
ATOM 783 C CA . ALA A 1 148 ? 39.37319 3.09840 7.13489 1.000 42.46833 112 ALA A CA 1
ATOM 784 C C . ALA A 1 148 ? 39.56337 4.46688 7.80050 1.000 46.65915 112 ALA A C 1
ATOM 785 O O . ALA A 1 148 ? 39.35694 4.61365 9.02008 1.000 40.34710 112 ALA A O 1
ATOM 787 N N . ARG A 1 149 ? 39.96910 5.48154 7.02061 1.000 41.12663 113 ARG A N 1
ATOM 788 C CA . ARG A 1 149 ? 40.11317 6.81233 7.60009 1.000 39.89804 113 ARG A CA 1
ATOM 789 C C . ARG A 1 149 ? 38.78294 7.29446 8.14160 1.000 45.11561 113 ARG A C 1
ATOM 790 O O . ARG A 1 149 ? 38.72021 7.92831 9.20483 1.000 48.54905 113 ARG A O 1
ATOM 798 N N . ASP A 1 150 ? 37.70291 7.01269 7.41232 1.000 50.46641 114 ASP A N 1
ATOM 799 C CA . ASP A 1 150 ? 36.37009 7.34305 7.91655 1.000 50.19332 114 ASP A CA 1
ATOM 800 C C . ASP A 1 150 ? 36.06359 6.58743 9.21006 1.000 46.97729 114 ASP A C 1
ATOM 801 O O . ASP A 1 150 ? 35.44433 7.13488 10.12331 1.000 49.59139 114 ASP A O 1
ATOM 806 N N . ASP A 1 151 ? 36.49929 5.33212 9.31450 1.000 52.16737 115 ASP A N 1
ATOM 807 C CA . ASP A 1 151 ? 36.29349 4.58593 10.56239 1.000 53.21473 115 ASP A CA 1
ATOM 808 C C . ASP A 1 151 ? 36.94941 5.30113 11.75001 1.000 47.67089 115 ASP A C 1
ATOM 809 O O . ASP A 1 151 ? 36.33390 5.48970 12.80541 1.000 44.94879 115 ASP A O 1
ATOM 814 N N . VAL A 1 152 ? 38.19530 5.73910 11.57620 1.000 46.14477 116 VAL A N 1
ATOM 815 C CA . VAL A 1 152 ? 38.89481 6.39432 12.67808 1.000 45.39563 116 VAL A CA 1
ATOM 816 C C . VAL A 1 152 ? 38.22066 7.72071 13.01052 1.000 45.35427 116 VAL A C 1
ATOM 817 O O . VAL A 1 152 ? 38.05532 8.07758 14.18827 1.000 46.70275 116 VAL A O 1
ATOM 821 N N . ALA A 1 153 ? 37.78696 8.45904 11.97868 1.000 46.92459 117 ALA A N 1
ATOM 822 C CA . ALA A 1 153 ? 37.10434 9.72628 12.21715 1.000 45.85642 117 ALA A CA 1
ATOM 823 C C . ALA A 1 153 ? 35.81323 9.51774 12.98873 1.000 44.94719 117 ALA A C 1
ATOM 824 O O . ALA A 1 153 ? 35.47953 10.28384 13.89593 1.000 43.20225 117 ALA A O 1
ATOM 826 N N . TRP A 1 154 ? 35.06830 8.48968 12.61623 1.000 46.94500 118 TRP A N 1
ATOM 827 C CA . TRP A 1 154 ? 33.83747 8.14506 13.30176 1.000 47.73349 118 TRP A CA 1
ATOM 828 C C . TRP A 1 154 ? 34.09806 7.81085 14.75211 1.000 46.15736 118 TRP A C 1
ATOM 829 O O . TRP A 1 154 ? 33.37090 8.25582 15.63673 1.000 47.06318 118 TRP A O 1
ATOM 840 N N . SER A 1 155 ? 35.12986 7.01652 15.01202 1.000 45.72593 119 SER A N 1
ATOM 841 C CA . SER A 1 155 ? 35.48280 6.71512 16.39053 1.000 46.57674 119 SER A CA 1
ATOM 842 C C . SER A 1 155 ? 35.74717 8.00110 17.16263 1.000 46.32463 119 SER A C 1
ATOM 843 O O . SER A 1 155 ? 35.27456 8.16541 18.29685 1.000 43.29161 119 SER A O 1
ATOM 846 N N . ILE A 1 156 ? 36.52279 8.91743 16.56850 1.000 43.67419 120 ILE A N 1
ATOM 847 C CA . ILE A 1 156 ? 36.87603 10.13708 17.28067 1.000 43.21808 120 ILE A CA 1
ATOM 848 C C . ILE A 1 156 ? 35.62710 10.92810 17.62487 1.000 48.35886 120 ILE A C 1
ATOM 849 O O . ILE A 1 156 ? 35.47930 11.44634 18.74506 1.000 48.24415 120 ILE A O 1
ATOM 854 N N . ASP A 1 157 ? 34.69286 11.00998 16.68204 1.000 43.15282 121 ASP A N 1
ATOM 855 C CA . ASP A 1 157 ? 33.51771 11.83485 16.92216 1.000 49.55319 121 ASP A CA 1
ATOM 856 C C . ASP A 1 157 ? 32.55165 11.17775 17.90023 1.000 50.39964 121 ASP A C 1
ATOM 857 O O . ASP A 1 157 ? 31.98967 11.86513 18.76913 1.000 49.14277 121 ASP A O 1
ATOM 862 N N . PHE A 1 158 ? 32.37310 9.85730 17.81302 1.000 44.26730 122 PHE A N 1
ATOM 863 C CA . PHE A 1 158 ? 31.56331 9.18936 18.82300 1.000 45.26308 122 PHE A CA 1
ATOM 864 C C . PHE A 1 158 ? 32.18728 9.37181 20.21214 1.000 49.66747 122 PHE A C 1
ATOM 865 O O . PHE A 1 158 ? 31.49054 9.65688 21.20107 1.000 48.18047 122 PHE A O 1
ATOM 873 N N . THR A 1 159 ? 33.51292 9.25571 20.29107 1.000 45.77579 123 THR A N 1
ATOM 874 C CA . THR A 1 159 ? 34.20854 9.36739 21.56380 1.000 48.84798 123 THR A CA 1
ATOM 875 C C . THR A 1 159 ? 34.03652 10.75539 22.16934 1.000 48.68996 123 THR A C 1
ATOM 876 O O . THR A 1 159 ? 33.77339 10.88564 23.36951 1.000 45.99327 123 THR A O 1
ATOM 880 N N . ARG A 1 160 ? 34.19248 11.80725 21.35475 1.000 49.11179 124 ARG A N 1
ATOM 881 C CA . ARG A 1 160 ? 34.03670 13.16588 21.87421 1.000 46.73174 124 ARG A CA 1
ATOM 882 C C . ARG A 1 160 ? 32.59210 13.44279 22.27275 1.000 44.19747 124 ARG A C 1
ATOM 883 O O . ARG A 1 160 ? 32.32952 14.03838 23.33292 1.000 51.73568 124 ARG A O 1
ATOM 891 N N . TYR A 1 161 ? 31.63721 12.99095 21.46274 1.000 44.37040 125 TYR A N 1
ATOM 892 C CA . TYR A 1 161 ? 30.24257 13.20563 21.81356 1.000 46.12277 125 TYR A CA 1
ATOM 893 C C . TYR A 1 161 ? 29.94429 12.63846 23.18708 1.000 47.85988 125 TYR A C 1
ATOM 894 O O . TYR A 1 161 ? 29.45726 13.35384 24.06782 1.000 47.80077 125 TYR A O 1
ATOM 903 N N . PHE A 1 162 ? 30.29936 11.36875 23.41127 1.000 45.91033 126 PHE A N 1
ATOM 904 C CA . PHE A 1 162 ? 30.00108 10.76633 24.70344 1.000 48.44647 126 PHE A CA 1
ATOM 905 C C . PHE A 1 162 ? 30.91428 11.29237 25.80300 1.000 49.18949 126 PHE A C 1
ATOM 906 O O . PHE A 1 162 ? 30.53813 11.24165 26.97813 1.000 42.99903 126 PHE A O 1
ATOM 914 N N . ALA A 1 163 ? 32.09716 11.80393 25.45201 1.000 50.83136 127 ALA A N 1
ATOM 915 C CA . ALA A 1 163 ? 32.93153 12.45034 26.45274 1.000 50.41325 127 ALA A CA 1
ATOM 916 C C . ALA A 1 163 ? 32.20801 13.63860 27.05580 1.000 50.23546 127 ALA A C 1
ATOM 917 O O . ALA A 1 163 ? 32.45436 14.00071 28.21149 1.000 46.74199 127 ALA A O 1
ATOM 919 N N . ASP A 1 164 ? 31.34668 14.28644 26.27973 1.000 49.90931 128 ASP A N 1
ATOM 920 C CA . ASP A 1 164 ? 30.60100 15.40627 26.83945 1.000 45.32074 128 ASP A CA 1
ATOM 921 C C . ASP A 1 164 ? 29.21479 15.02153 27.35368 1.000 48.66014 128 ASP A C 1
ATOM 922 O O . ASP A 1 164 ? 28.48630 15.89703 27.81624 1.000 47.35900 128 ASP A O 1
ATOM 927 N N . TYR A 1 165 ? 28.83407 13.74404 27.31284 1.000 51.43193 129 TYR A N 1
ATOM 928 C CA . TYR A 1 165 ? 27.49682 13.35741 27.75333 1.000 53.02986 129 TYR A CA 1
ATOM 929 C C . TYR A 1 165 ? 27.35894 13.44146 29.27003 1.000 56.72149 129 TYR A C 1
ATOM 930 O O . TYR A 1 165 ? 28.31169 13.17010 30.01017 1.000 53.04900 129 TYR A O 1
ATOM 939 N N . ARG A 1 166 ? 26.15274 13.82036 29.72152 1.000 54.06971 130 ARG A N 1
ATOM 940 C CA . ARG A 1 166 ? 25.81281 13.94733 31.13508 1.000 58.87635 130 ARG A CA 1
ATOM 941 C C . ARG A 1 166 ? 24.47699 13.27219 31.39997 1.000 66.63735 130 ARG A C 1
ATOM 942 O O . ARG A 1 166 ? 23.52397 13.47011 30.64303 1.000 72.03142 130 ARG A O 1
ATOM 950 N N . LEU A 1 167 ? 24.41755 12.46130 32.46064 1.000 71.08859 131 LEU A N 1
ATOM 951 C CA . LEU A 1 167 ? 23.18970 11.81838 32.92929 1.000 72.72112 131 LEU A CA 1
ATOM 952 C C . LEU A 1 167 ? 22.88966 12.35106 34.32142 1.000 70.20179 131 LEU A C 1
ATOM 953 O O . LEU A 1 167 ? 23.72456 12.22455 35.22376 1.000 71.41098 131 LEU A O 1
ATOM 958 N N . ASP A 1 168 ? 21.68837 12.90274 34.50223 1.000 70.79977 132 ASP A N 1
ATOM 959 C CA . ASP A 1 168 ? 21.30323 13.57586 35.73586 1.000 73.76411 132 ASP A CA 1
ATOM 960 C C . ASP A 1 168 ? 20.24201 12.80679 36.50190 1.000 69.01336 132 ASP A C 1
ATOM 961 O O . ASP A 1 168 ? 19.50064 11.98298 35.95660 1.000 65.27704 132 ASP A O 1
ATOM 966 N N . THR A 1 169 ? 20.17012 13.11017 37.78510 1.000 65.34688 133 THR A N 1
ATOM 967 C CA . THR A 1 169 ? 19.08266 12.58182 38.57662 1.000 65.72035 133 THR A CA 1
ATOM 968 C C . THR A 1 169 ? 17.80201 13.29757 38.17092 1.000 65.11959 133 THR A C 1
ATOM 969 O O . THR A 1 169 ? 17.79478 14.50886 37.92603 1.000 60.09908 133 THR A O 1
ATOM 973 N N . GLU A 1 170 ? 16.72313 12.53640 38.08602 1.000 62.82908 134 GLU A N 1
ATOM 974 C CA . GLU A 1 170 ? 15.40771 13.05226 37.74773 1.000 64.09488 134 GLU A CA 1
ATOM 975 C C . GLU A 1 170 ? 14.58818 13.12656 39.02339 1.000 58.88552 134 GLU A C 1
ATOM 976 O O . GLU A 1 170 ? 14.60194 12.18238 39.81801 1.000 60.74430 134 GLU A O 1
ATOM 982 N N . ILE A 1 171 ? 13.90052 14.24126 39.24080 1.000 54.39942 135 ILE A N 1
ATOM 983 C CA . ILE A 1 171 ? 12.94740 14.31326 40.33854 1.000 61.57762 135 ILE A CA 1
ATOM 984 C C . ILE A 1 171 ? 11.61827 13.89157 39.73293 1.000 59.92872 135 ILE A C 1
ATOM 985 O O . ILE A 1 171 ? 10.97267 14.66383 39.02967 1.000 66.56423 135 ILE A O 1
ATOM 990 N N . LEU A 1 172 ? 11.22114 12.64813 39.98104 1.000 62.76998 136 LEU A N 1
ATOM 991 C CA . LEU A 1 172 ? 9.94320 12.20769 39.44546 1.000 63.61084 136 LEU A CA 1
ATOM 992 C C . LEU A 1 172 ? 8.78769 12.61597 40.33816 1.000 66.92486 136 LEU A C 1
ATOM 993 O O . LEU A 1 172 ? 7.65895 12.74967 39.84599 1.000 70.26853 136 LEU A O 1
ATOM 998 N N . ARG A 1 173 ? 9.03870 12.81498 41.63423 1.000 63.03563 137 ARG A N 1
ATOM 999 C CA . ARG A 1 173 ? 7.97370 13.29324 42.50613 1.000 64.10240 137 ARG A CA 1
ATOM 1000 C C . ARG A 1 173 ? 8.55263 14.18881 43.59231 1.000 68.07781 137 ARG A C 1
ATOM 1001 O O . ARG A 1 173 ? 9.54231 13.81252 44.22330 1.000 66.51129 137 ARG A O 1
ATOM 1009 N N . ASP A 1 174 ? 7.95047 15.38435 43.80080 1.000 72.47958 138 ASP A N 1
ATOM 1010 C CA . ASP A 1 174 ? 8.30337 16.25361 44.94154 1.000 76.78282 138 ASP A CA 1
ATOM 1011 C C . ASP A 1 174 ? 7.03494 16.93277 45.47612 1.000 79.74364 138 ASP A C 1
ATOM 1012 O O . ASP A 1 174 ? 6.84017 18.15056 45.39858 1.000 80.82072 138 ASP A O 1
ATOM 1017 N N . ASP A 1 175 ? 6.16209 16.13156 46.06902 1.000 80.83981 139 ASP A N 1
ATOM 1018 C CA . ASP A 1 175 ? 4.92446 16.61260 46.65166 1.000 79.11614 139 ASP A CA 1
ATOM 1019 C C . ASP A 1 175 ? 5.04952 16.58528 48.16638 1.000 77.07337 139 ASP A C 1
ATOM 1020 O O . ASP A 1 175 ? 6.12656 16.33888 48.72171 1.000 81.59533 139 ASP A O 1
ATOM 1025 N N . ALA A 1 176 ? 3.94293 16.86110 48.84723 1.000 82.98802 140 ALA A N 1
ATOM 1026 C CA . ALA A 1 176 ? 3.99223 16.90513 50.30222 1.000 83.48340 140 ALA A CA 1
ATOM 1027 C C . ALA A 1 176 ? 4.30878 15.53188 50.88718 1.000 78.55018 140 ALA A C 1
ATOM 1028 O O . ALA A 1 176 ? 5.04433 15.42238 51.87475 1.000 79.96396 140 ALA A O 1
ATOM 1030 N N . SER A 1 177 ? 3.77011 14.47236 50.28751 1.000 76.52947 141 SER A N 1
ATOM 1031 C CA . SER A 1 177 ? 3.88962 13.14001 50.86208 1.000 75.49902 141 SER A CA 1
ATOM 1032 C C . SER A 1 177 ? 5.11731 12.34763 50.41656 1.000 72.88400 141 SER A C 1
ATOM 1033 O O . SER A 1 177 ? 5.49164 11.38895 51.10562 1.000 63.11707 141 SER A O 1
ATOM 1036 N N . SER A 1 178 ? 5.75898 12.71031 49.30412 1.000 70.94465 142 SER A N 1
ATOM 1037 C CA . SER A 1 178 ? 6.78164 11.84624 48.73205 1.000 69.00390 142 SER A CA 1
ATOM 1038 C C . SER A 1 178 ? 7.90562 12.65245 48.10342 1.000 65.79190 142 SER A C 1
ATOM 1039 O O . SER A 1 178 ? 7.73083 13.81068 47.71892 1.000 68.31403 142 SER A O 1
ATOM 1042 N N . TYR A 1 179 ? 9.07345 12.01844 48.02930 1.000 61.48576 143 TYR A N 1
ATOM 1043 C CA . TYR A 1 179 ? 10.20805 12.54179 47.27064 1.000 58.96234 143 TYR A CA 1
ATOM 1044 C C . TYR A 1 179 ? 10.82157 11.36538 46.53009 1.000 56.52422 143 TYR A C 1
ATOM 1045 O O . TYR A 1 179 ? 11.35723 10.44849 47.15651 1.000 55.02501 143 TYR A O 1
ATOM 1054 N N . VAL A 1 180 ? 10.72871 11.37456 45.20899 1.000 54.03410 144 VAL A N 1
ATOM 1055 C CA . VAL A 1 180 ? 11.17742 10.25578 44.39359 1.000 54.70970 144 VAL A CA 1
ATOM 1056 C C . VAL A 1 180 ? 12.11747 10.76941 43.32147 1.000 55.52230 144 VAL A C 1
ATOM 1057 O O . VAL A 1 180 ? 11.71567 11.58510 42.47017 1.000 56.97472 144 VAL A O 1
ATOM 1061 N N . GLU A 1 181 ? 13.34251 10.25537 43.33303 1.000 50.59748 145 GLU A N 1
ATOM 1062 C CA . GLU A 1 181 ? 14.30423 10.56526 42.29531 1.000 53.56459 145 GLU A CA 1
ATOM 1063 C C . GLU A 1 181 ? 14.75150 9.29156 41.59533 1.000 48.06236 145 GLU A C 1
ATOM 1064 O O . GLU A 1 181 ? 14.84606 8.21957 42.20091 1.000 46.82423 145 GLU A O 1
ATOM 1070 N N . LEU A 1 182 ? 14.98018 9.41430 40.30314 1.000 48.84237 146 LEU A N 1
ATOM 1071 C CA . LEU A 1 182 ? 15.47912 8.32507 39.48425 1.000 46.04082 146 LEU A CA 1
ATOM 1072 C C . LEU A 1 182 ? 16.94198 8.64133 39.21128 1.000 50.02536 146 LEU A C 1
ATOM 1073 O O . LEU A 1 182 ? 17.25640 9.70547 38.66438 1.000 57.34457 146 LEU A O 1
ATOM 1078 N N . ARG A 1 183 ? 17.83202 7.76102 39.64897 1.000 45.51691 147 ARG A N 1
ATOM 1079 C CA . ARG A 1 183 ? 19.25544 7.87026 39.39633 1.000 47.43592 147 ARG A CA 1
ATOM 1080 C C . ARG A 1 183 ? 19.61926 6.77491 38.40719 1.000 48.09392 147 ARG A C 1
ATOM 1081 O O . ARG A 1 183 ? 18.93489 5.75587 38.32761 1.000 48.06789 147 ARG A O 1
ATOM 1089 N N . ARG A 1 184 ? 20.62916 7.01403 37.58197 1.000 51.24862 148 ARG A N 1
ATOM 1090 C CA . ARG A 1 184 ? 21.07093 6.00606 36.62320 1.000 52.05969 148 ARG A CA 1
ATOM 1091 C C . ARG A 1 184 ? 22.47710 5.58562 36.99573 1.000 49.83735 148 ARG A C 1
ATOM 1092 O O . ARG A 1 184 ? 23.41013 6.38331 36.89240 1.000 64.17986 148 ARG A O 1
ATOM 1100 N N . LYS A 1 185 ? 22.63703 4.33791 37.38420 1.000 49.89926 149 LYS A N 1
ATOM 1101 C CA . LYS A 1 185 ? 23.93666 3.88703 37.85897 1.000 49.09987 149 LYS A CA 1
ATOM 1102 C C . LYS A 1 185 ? 24.53045 2.91411 36.85422 1.000 46.78176 149 LYS A C 1
ATOM 1103 O O . LYS A 1 185 ? 23.81277 2.33411 36.03461 1.000 48.89702 149 LYS A O 1
ATOM 1109 N N . PRO A 1 186 ? 25.84586 2.75135 36.84135 1.000 49.44353 150 PRO A N 1
ATOM 1110 C CA . PRO A 1 186 ? 26.45317 1.88094 35.82660 1.000 42.95148 150 PRO A CA 1
ATOM 1111 C C . PRO A 1 186 ? 25.99853 0.43723 35.97573 1.000 42.15727 150 PRO A C 1
ATOM 1112 O O . PRO A 1 186 ? 25.85260 -0.07498 37.08524 1.000 46.83891 150 PRO A O 1
ATOM 1116 N N . VAL A 1 187 ? 25.80384 -0.22250 34.82966 1.000 46.03241 151 VAL A N 1
ATOM 1117 C CA . VAL A 1 187 ? 25.37757 -1.62204 34.79907 1.000 45.41796 151 VAL A CA 1
ATOM 1118 C C . VAL A 1 187 ? 26.42509 -2.52908 35.43843 1.000 42.15776 151 VAL A C 1
ATOM 1119 O O . VAL A 1 187 ? 26.08692 -3.53408 36.06994 1.000 45.14151 151 VAL A O 1
ATOM 1123 N N . GLY A 1 188 ? 27.70748 -2.21456 35.26228 1.000 40.53744 152 GLY A N 1
ATOM 1124 C CA . GLY A 1 188 ? 28.75854 -3.04827 35.81304 1.000 43.50480 152 GLY A CA 1
ATOM 1125 C C . GLY A 1 188 ? 29.97925 -3.28544 34.93906 1.000 44.97694 152 GLY A C 1
ATOM 1126 O O . GLY A 1 188 ? 30.55635 -2.34144 34.38531 1.000 48.44222 152 GLY A O 1
ATOM 1127 N N . VAL A 1 189 ? 30.44365 -4.52698 34.87020 1.000 43.09233 153 VAL A N 1
ATOM 1128 C CA . VAL A 1 189 ? 31.47796 -4.88652 33.91086 1.000 45.29702 153 VAL A CA 1
ATOM 1129 C C . VAL A 1 189 ? 30.79885 -5.29632 32.61221 1.000 44.58904 153 VAL A C 1
ATOM 1130 O O . VAL A 1 189 ? 29.89732 -6.15827 32.58784 1.000 43.31895 153 VAL A O 1
ATOM 1134 N N . VAL A 1 190 ? 31.25463 -4.69807 31.52511 1.000 43.88047 154 VAL A N 1
ATOM 1135 C CA . VAL A 1 190 ? 30.70789 -4.94542 30.20425 1.000 45.60290 154 VAL A CA 1
ATOM 1136 C C . VAL A 1 190 ? 31.69595 -5.80577 29.41828 1.000 42.36508 154 VAL A C 1
ATOM 1137 O O . VAL A 1 190 ? 32.88601 -5.44467 29.32361 1.000 40.04417 154 VAL A O 1
ATOM 1141 N N . GLY A 1 191 ? 31.22973 -6.91420 28.91802 1.000 43.92345 155 GLY A N 1
ATOM 1142 C CA . GLY A 1 191 ? 31.97435 -7.72965 27.98648 1.000 45.50465 155 GLY A CA 1
ATOM 1143 C C . GLY A 1 191 ? 31.50917 -7.35145 26.59528 1.000 42.24222 155 GLY A C 1
ATOM 1144 O O . GLY A 1 191 ? 30.33756 -7.51433 26.25310 1.000 45.23839 155 GLY A O 1
ATOM 1145 N N . ALA A 1 192 ? 32.42434 -6.82471 25.80580 1.000 42.05410 156 ALA A N 1
ATOM 1146 C CA . ALA A 1 192 ? 32.09207 -6.36697 24.46807 1.000 48.83906 156 ALA A CA 1
ATOM 1147 C C . ALA A 1 192 ? 32.72124 -7.34261 23.49373 1.000 46.44845 156 ALA A C 1
ATOM 1148 O O . ALA A 1 192 ? 33.86328 -7.78355 23.70468 1.000 39.33446 156 ALA A O 1
ATOM 1150 N N . ILE A 1 193 ? 31.94546 -7.73116 22.47813 1.000 44.29917 157 ILE A N 1
ATOM 1151 C CA . ILE A 1 193 ? 32.42517 -8.59725 21.41015 1.000 50.06771 157 ILE A CA 1
ATOM 1152 C C . ILE A 1 193 ? 32.18533 -7.92780 20.05969 1.000 47.38260 157 ILE A C 1
ATOM 1153 O O . ILE A 1 193 ? 31.04419 -7.60072 19.70055 1.000 48.44567 157 ILE A O 1
ATOM 1158 N N . THR A 1 194 ? 33.25890 -7.78089 19.29352 1.000 47.13148 158 THR A N 1
ATOM 1159 C CA . THR A 1 194 ? 33.21383 -7.03580 18.05024 1.000 50.60766 158 THR A CA 1
ATOM 1160 C C . THR A 1 194 ? 33.52608 -7.93159 16.85236 1.000 43.75161 158 THR A C 1
ATOM 1161 O O . THR A 1 194 ? 34.31251 -8.87918 16.95736 1.000 41.10329 158 THR A O 1
ATOM 1165 N N . PRO A 1 195 ? 32.89165 -7.66096 15.69653 1.000 51.98747 159 PRO A N 1
ATOM 1166 C CA . PRO A 1 195 ? 33.10866 -8.49125 14.50718 1.000 48.50230 159 PRO A CA 1
ATOM 1167 C C . PRO A 1 195 ? 34.24363 -7.94615 13.64315 1.000 50.46571 159 PRO A C 1
ATOM 1168 O O . PRO A 1 195 ? 34.98701 -7.03717 14.04697 1.000 47.68003 159 PRO A O 1
ATOM 1172 N N . TRP A 1 196 ? 34.37035 -8.47493 12.43086 1.000 44.24471 160 TRP A N 1
ATOM 1173 C CA . TRP A 1 196 ? 35.49346 -8.13516 11.57478 1.000 43.71770 160 TRP A CA 1
ATOM 1174 C C . TRP A 1 196 ? 35.20025 -7.14746 10.43769 1.000 47.78466 160 TRP A C 1
ATOM 1175 O O . TRP A 1 196 ? 36.10774 -6.88358 9.63774 1.000 44.73203 160 TRP A O 1
ATOM 1186 N N . ASN A 1 197 ? 33.97017 -6.64347 10.27925 1.000 46.41927 161 ASN A N 1
ATOM 1187 C CA . ASN A 1 197 ? 33.75382 -5.64732 9.21818 1.000 44.26125 161 ASN A CA 1
ATOM 1188 C C . ASN A 1 197 ? 34.27419 -4.24935 9.60172 1.000 44.59098 161 ASN A C 1
ATOM 1189 O O . ASN A 1 197 ? 34.77045 -3.52251 8.73511 1.000 43.52399 161 ASN A O 1
ATOM 1194 N N . PHE A 1 198 ? 34.08578 -3.80853 10.85931 1.000 45.75679 162 PHE A N 1
ATOM 1195 C CA . PHE A 1 198 ? 34.51093 -2.46965 11.30467 1.000 48.82432 162 PHE A CA 1
ATOM 1196 C C . PHE A 1 198 ? 35.20411 -2.56605 12.66512 1.000 49.98454 162 PHE A C 1
ATOM 1197 O O . PHE A 1 198 ? 34.80905 -1.89706 13.62447 1.000 48.73329 162 PHE A O 1
ATOM 1205 N N . PRO A 1 199 ? 36.30754 -3.30539 12.75616 1.000 45.62948 163 PRO A N 1
ATOM 1206 C CA . PRO A 1 199 ? 36.84656 -3.66841 14.08848 1.000 45.73603 163 PRO A CA 1
ATOM 1207 C C . PRO A 1 199 ? 37.09106 -2.53840 15.08091 1.000 43.92644 163 PRO A C 1
ATOM 1208 O O . PRO A 1 199 ? 36.47359 -2.51675 16.16203 1.000 46.14642 163 PRO A O 1
ATOM 1212 N N . LEU A 1 200 ? 37.97014 -1.59028 14.73086 1.000 47.46597 164 LEU A N 1
ATOM 1213 C CA . LEU A 1 200 ? 38.33051 -0.53177 15.67707 1.000 44.81900 164 LEU A CA 1
ATOM 1214 C C . LEU A 1 200 ? 37.13896 0.36697 16.00232 1.000 45.64790 164 LEU A C 1
ATOM 1215 O O . LEU A 1 200 ? 36.89730 0.69623 17.17391 1.000 43.37098 164 LEU A O 1
ATOM 1220 N N . PHE A 1 201 ? 36.36261 0.73867 14.98640 1.000 47.11523 165 PHE A N 1
ATOM 1221 C CA . PHE A 1 201 ? 35.22441 1.61983 15.21406 1.000 48.30629 165 PHE A CA 1
ATOM 1222 C C . PHE A 1 201 ? 34.18662 0.96056 16.11706 1.000 47.29570 165 PHE A C 1
ATOM 1223 O O . PHE A 1 201 ? 33.61543 1.61106 16.99487 1.000 45.26462 165 PHE A O 1
ATOM 1231 N N . GLN A 1 202 ? 33.88674 -0.31630 15.86776 1.000 49.83987 166 GLN A N 1
ATOM 1232 C CA . GLN A 1 202 ? 32.88729 -1.02273 16.65595 1.000 49.60499 166 GLN A CA 1
ATOM 1233 C C . GLN A 1 202 ? 33.35127 -1.16440 18.09627 1.000 48.36571 166 GLN A C 1
ATOM 1234 O O . GLN A 1 202 ? 32.55377 -1.02100 19.03864 1.000 47.40703 166 GLN A O 1
ATOM 1240 N N . ALA A 1 203 ? 34.65296 -1.36992 18.29141 1.000 44.55951 167 ALA A N 1
ATOM 1241 C CA . ALA A 1 203 ? 35.16636 -1.37258 19.65449 1.000 47.64318 167 ALA A CA 1
ATOM 1242 C C . ALA A 1 203 ? 34.96870 -0.00234 20.31772 1.000 45.63118 167 ALA A C 1
ATOM 1243 O O . ALA A 1 203 ? 34.46074 0.08848 21.43616 1.000 44.73660 167 ALA A O 1
ATOM 1245 N N . VAL A 1 204 ? 35.31544 1.07803 19.62293 1.000 43.90920 168 VAL A N 1
ATOM 1246 C CA . VAL A 1 204 ? 35.25361 2.39362 20.25182 1.000 40.65229 168 VAL A CA 1
ATOM 1247 C C . VAL A 1 204 ? 33.81249 2.80530 20.51124 1.000 46.06175 168 VAL A C 1
ATOM 1248 O O . VAL A 1 204 ? 33.51438 3.44176 21.52131 1.000 49.86298 168 VAL A O 1
ATOM 1252 N N . TYR A 1 205 ? 32.89503 2.49885 19.60044 1.000 47.29011 169 TYR A N 1
ATOM 1253 C CA . TYR A 1 205 ? 31.52800 2.91067 19.86965 1.000 47.30643 169 TYR A CA 1
ATOM 1254 C C . TYR A 1 205 ? 30.86905 2.05103 20.93952 1.000 45.83521 169 TYR A C 1
ATOM 1255 O O . TYR A 1 205 ? 29.87701 2.47671 21.53466 1.000 49.14277 169 TYR A O 1
ATOM 1264 N N . LYS A 1 206 ? 31.36743 0.85217 21.19909 1.000 46.17360 170 LYS A N 1
ATOM 1265 C CA . LYS A 1 206 ? 30.92754 0.20159 22.42269 1.000 46.99118 170 LYS A CA 1
ATOM 1266 C C . LYS A 1 206 ? 31.60774 0.83424 23.63600 1.000 46.66947 170 LYS A C 1
ATOM 1267 O O . LYS A 1 206 ? 31.00463 0.96753 24.70220 1.000 45.97194 170 LYS A O 1
ATOM 1273 N N . LEU A 1 207 ? 32.85966 1.24111 23.46976 1.000 46.78735 171 LEU A N 1
ATOM 1274 C CA . LEU A 1 207 ? 33.71476 1.66795 24.56918 1.000 44.91183 171 LEU A CA 1
ATOM 1275 C C . LEU A 1 207 ? 33.29872 3.00645 25.16003 1.000 48.96647 171 LEU A C 1
ATOM 1276 O O . LEU A 1 207 ? 33.24430 3.16544 26.39024 1.000 43.34140 171 LEU A O 1
ATOM 1281 N N . ALA A 1 208 ? 33.07346 4.00083 24.29486 1.000 49.18036 172 ALA A N 1
ATOM 1282 C CA . ALA A 1 208 ? 32.88221 5.37545 24.75929 1.000 49.94877 172 ALA A CA 1
ATOM 1283 C C . ALA A 1 208 ? 31.63830 5.52930 25.62345 1.000 47.00566 172 ALA A C 1
ATOM 1284 O O . ALA A 1 208 ? 31.75219 6.02249 26.76320 1.000 48.85449 172 ALA A O 1
ATOM 1286 N N . PRO A 1 209 ? 30.45336 5.11896 25.17725 1.000 45.68310 173 PRO A N 1
ATOM 1287 C CA . PRO A 1 209 ? 29.27129 5.25320 26.04055 1.000 47.55550 173 PRO A CA 1
ATOM 1288 C C . PRO A 1 209 ? 29.36214 4.39523 27.29927 1.000 50.15536 173 PRO A C 1
ATOM 1289 O O . PRO A 1 209 ? 28.86056 4.80744 28.35257 1.000 52.61956 173 PRO A O 1
ATOM 1293 N N . ALA A 1 210 ? 29.99405 3.22256 27.24088 1.000 42.84943 174 ALA A N 1
ATOM 1294 C CA . ALA A 1 210 ? 30.07406 2.39219 28.43423 1.000 43.00934 174 ALA A CA 1
ATOM 1295 C C . ALA A 1 210 ? 30.90418 3.06998 29.52101 1.000 46.60065 174 ALA A C 1
ATOM 1296 O O . ALA A 1 210 ? 30.51825 3.09238 30.69750 1.000 46.45453 174 ALA A O 1
ATOM 1298 N N . LEU A 1 211 ? 32.05379 3.63187 29.14253 1.000 48.59268 175 LEU A N 1
ATOM 1299 C CA . LEU A 1 211 ? 32.94546 4.24316 30.12370 1.000 43.78997 175 LEU A CA 1
ATOM 1300 C C . LEU A 1 211 ? 32.38532 5.55311 30.66010 1.000 43.47710 175 LEU A C 1
ATOM 1301 O O . LEU A 1 211 ? 32.54356 5.85313 31.84478 1.000 40.47334 175 LEU A O 1
ATOM 1306 N N . ILE A 1 212 ? 31.78516 6.38560 29.80351 1.000 49.40232 176 ILE A N 1
ATOM 1307 C CA . ILE A 1 212 ? 31.37404 7.69547 30.30807 1.000 45.27401 176 ILE A CA 1
ATOM 1308 C C . ILE A 1 212 ? 30.38225 7.52728 31.45687 1.000 44.65551 176 ILE A C 1
ATOM 1309 O O . ILE A 1 212 ? 30.43140 8.26937 32.44263 1.000 42.11874 176 ILE A O 1
ATOM 1314 N N . VAL A 1 213 ? 29.48762 6.52786 31.37352 1.000 43.64572 177 VAL A N 1
ATOM 1315 C CA . VAL A 1 213 ? 28.51713 6.35214 32.45683 1.000 47.26690 177 VAL A CA 1
ATOM 1316 C C . VAL A 1 213 ? 29.07966 5.61581 33.67011 1.000 51.11798 177 VAL A C 1
ATOM 1317 O O . VAL A 1 213 ? 28.38904 5.52897 34.69860 1.000 52.50407 177 VAL A O 1
ATOM 1321 N N . GLY A 1 214 ? 30.29641 5.06709 33.59067 1.000 45.20371 178 GLY A N 1
ATOM 1322 C CA . GLY A 1 214 ? 30.90593 4.47296 34.75844 1.000 42.85578 178 GLY A CA 1
ATOM 1323 C C . GLY A 1 214 ? 31.16234 2.98066 34.73461 1.000 45.02049 178 GLY A C 1
ATOM 1324 O O . GLY A 1 214 ? 31.59649 2.42917 35.75176 1.000 42.97093 178 GLY A O 1
ATOM 1325 N N . ASN A 1 215 ? 30.92916 2.30921 33.60235 1.000 44.49272 179 ASN A N 1
ATOM 1326 C CA . ASN A 1 215 ? 31.21088 0.87714 33.52601 1.000 40.97117 179 ASN A CA 1
ATOM 1327 C C . ASN A 1 215 ? 32.68104 0.63300 33.23213 1.000 42.16493 179 ASN A C 1
ATOM 1328 O O . ASN A 1 215 ? 33.42849 1.52554 32.80598 1.000 41.55050 179 ASN A O 1
ATOM 1333 N N . THR A 1 216 ? 33.09082 -0.60194 33.46203 1.000 41.07943 180 THR A N 1
ATOM 1334 C CA . THR A 1 216 ? 34.40187 -1.06878 33.05620 1.000 41.45992 180 THR A CA 1
ATOM 1335 C C . THR A 1 216 ? 34.19545 -2.11629 31.97894 1.000 43.10951 180 THR A C 1
ATOM 1336 O O . THR A 1 216 ? 33.08295 -2.63235 31.80765 1.000 43.53122 180 THR A O 1
ATOM 1340 N N . MET A 1 217 ? 35.24295 -2.38342 31.20010 1.000 41.42846 181 MET A N 1
ATOM 1341 C CA . MET A 1 217 ? 35.03681 -3.18659 30.00487 1.000 39.65959 181 MET A CA 1
ATOM 1342 C C . MET A 1 217 ? 36.13087 -4.21780 29.76073 1.000 43.20165 181 MET A C 1
ATOM 1343 O O . MET A 1 217 ? 37.31982 -3.95904 29.98532 1.000 47.25208 181 MET A O 1
ATOM 1348 N N . VAL A 1 218 ? 35.70837 -5.38659 29.28404 1.000 41.75733 182 VAL A N 1
ATOM 1349 C CA . VAL A 1 218 ? 36.59329 -6.37219 28.67052 1.000 42.12256 182 VAL A CA 1
ATOM 1350 C C . VAL A 1 218 ? 36.14158 -6.60037 27.22159 1.000 44.88014 182 VAL A C 1
ATOM 1351 O O . VAL A 1 218 ? 35.00104 -7.01199 26.96567 1.000 41.26098 182 VAL A O 1
ATOM 1355 N N . LEU A 1 219 ? 37.04458 -6.37850 26.28027 1.000 45.95303 183 LEU A N 1
ATOM 1356 C CA . LEU A 1 219 ? 36.72582 -6.43968 24.86563 1.000 41.40712 183 LEU A CA 1
ATOM 1357 C C . LEU A 1 219 ? 37.44875 -7.62380 24.23498 1.000 42.89453 183 LEU A C 1
ATOM 1358 O O . LEU A 1 219 ? 38.64521 -7.82888 24.47923 1.000 43.93760 183 LEU A O 1
ATOM 1363 N N . LYS A 1 220 ? 36.71488 -8.39709 23.43827 1.000 39.80475 184 LYS A N 1
ATOM 1364 C CA . LYS A 1 220 ? 37.27045 -9.49363 22.64980 1.000 42.51878 184 LYS A CA 1
ATOM 1365 C C . LYS A 1 220 ? 37.02984 -9.21845 21.16453 1.000 48.46370 184 LYS A C 1
ATOM 1366 O O . LYS A 1 220 ? 35.88632 -9.36170 20.68579 1.000 45.02619 184 LYS A O 1
ATOM 1372 N N . PRO A 1 221 ? 38.05904 -8.86998 20.38994 1.000 44.59759 185 PRO A N 1
ATOM 1373 C CA . PRO A 1 221 ? 37.87310 -8.67341 18.95187 1.000 44.58164 185 PRO A CA 1
ATOM 1374 C C . PRO A 1 221 ? 37.74441 -10.00480 18.22731 1.000 41.44119 185 PRO A C 1
ATOM 1375 O O . PRO A 1 221 ? 37.97272 -11.07954 18.78327 1.000 36.48453 185 PRO A O 1
ATOM 1379 N N . SER A 1 222 ? 37.32009 -9.89942 16.97484 1.000 37.31769 186 SER A N 1
ATOM 1380 C CA . SER A 1 222 ? 37.22737 -11.05880 16.11153 1.000 34.48260 186 SER A CA 1
ATOM 1381 C C . SER A 1 222 ? 38.58668 -11.73810 15.95782 1.000 45.00965 186 SER A C 1
ATOM 1382 O O . SER A 1 222 ? 39.61387 -11.06073 15.79718 1.000 44.44831 186 SER A O 1
ATOM 1385 N N . PRO A 1 223 ? 38.62638 -13.06939 15.92456 1.000 47.17469 187 PRO A N 1
ATOM 1386 C CA . PRO A 1 223 ? 39.91334 -13.74923 15.67381 1.000 47.93356 187 PRO A CA 1
ATOM 1387 C C . PRO A 1 223 ? 40.62376 -13.28368 14.41124 1.000 49.61549 187 PRO A C 1
ATOM 1388 O O . PRO A 1 223 ? 41.85450 -13.26534 14.41076 1.000 50.74167 187 PRO A O 1
ATOM 1392 N N . THR A 1 224 ? 39.91169 -12.96145 13.31780 1.000 47.79106 188 THR A N 1
ATOM 1393 C CA . THR A 1 224 ? 40.60527 -12.51498 12.10206 1.000 42.80651 188 THR A CA 1
ATOM 1394 C C . THR A 1 224 ? 40.93425 -11.02588 12.06342 1.000 43.89419 188 THR A C 1
ATOM 1395 O O . THR A 1 224 ? 41.46935 -10.57906 11.04865 1.000 47.25942 188 THR A O 1
ATOM 1399 N N . THR A 1 225 ? 40.51977 -10.20949 13.03379 1.000 49.39677 189 THR A N 1
ATOM 1400 C CA . THR A 1 225 ? 40.86917 -8.78182 13.03812 1.000 50.53745 189 THR A CA 1
ATOM 1401 C C . THR A 1 225 ? 41.20060 -8.29373 14.44053 1.000 46.64584 189 THR A C 1
ATOM 1402 O O . THR A 1 225 ? 40.45959 -7.50337 15.03105 1.000 47.61480 189 THR A O 1
ATOM 1406 N N . PRO A 1 226 ? 42.32302 -8.69395 14.98091 1.000 52.18118 190 PRO A N 1
ATOM 1407 C CA . PRO A 1 226 ? 42.72504 -8.11482 16.27446 1.000 49.76315 190 PRO A CA 1
ATOM 1408 C C . PRO A 1 226 ? 43.71144 -6.96513 16.14503 1.000 47.68962 190 PRO A C 1
ATOM 1409 O O . PRO A 1 226 ? 43.94885 -6.26062 17.11962 1.000 50.41825 190 PRO A O 1
ATOM 1413 N N . LEU A 1 227 ? 44.23904 -6.70584 14.95019 1.000 49.66719 191 LEU A N 1
ATOM 1414 C CA . LEU A 1 227 ? 45.41079 -5.84419 14.83919 1.000 44.73568 191 LEU A CA 1
ATOM 1415 C C . LEU A 1 227 ? 45.11973 -4.40588 15.27789 1.000 42.98966 191 LEU A C 1
ATOM 1416 O O . LEU A 1 227 ? 45.79374 -3.86863 16.16148 1.000 47.21278 191 LEU A O 1
ATOM 1421 N N . ALA A 1 228 ? 44.10882 -3.76570 14.69858 1.000 47.35275 192 ALA A N 1
ATOM 1422 C CA . ALA A 1 228 ? 43.88658 -2.35994 15.03102 1.000 47.87965 192 ALA A CA 1
ATOM 1423 C C . ALA A 1 228 ? 43.41182 -2.19806 16.47053 1.000 44.12599 192 ALA A C 1
ATOM 1424 O O . ALA A 1 228 ? 43.73746 -1.20319 17.12801 1.000 40.65735 192 ALA A O 1
ATOM 1426 N N . THR A 1 229 ? 42.63968 -3.16560 16.97593 1.000 46.08121 193 THR A N 1
ATOM 1427 C CA . THR A 1 229 ? 42.17964 -3.11555 18.36378 1.000 43.96217 193 THR A CA 1
ATOM 1428 C C . THR A 1 229 ? 43.33256 -3.29297 19.35545 1.000 45.92912 193 THR A C 1
ATOM 1429 O O . THR A 1 229 ? 43.46085 -2.52159 20.31660 1.000 40.22647 193 THR A O 1
ATOM 1433 N N . MET A 1 230 ? 44.18134 -4.30908 19.14340 1.000 46.29975 194 MET A N 1
ATOM 1434 C CA . MET A 1 230 ? 45.33193 -4.50079 20.02357 1.000 46.37590 194 MET A CA 1
ATOM 1435 C C . MET A 1 230 ? 46.23106 -3.27547 20.00121 1.000 47.69119 194 MET A C 1
ATOM 1436 O O . MET A 1 230 ? 46.71875 -2.82579 21.05073 1.000 48.38038 194 MET A O 1
ATOM 1441 N N . HIS A 1 231 ? 46.46206 -2.72031 18.80473 1.000 44.90112 195 HIS A N 1
ATOM 1442 C CA . HIS A 1 231 ? 47.33260 -1.55809 18.69035 1.000 44.63134 195 HIS A CA 1
ATOM 1443 C C . HIS A 1 231 ? 46.74153 -0.35296 19.41715 1.000 44.16835 195 HIS A C 1
ATOM 1444 O O . HIS A 1 231 ? 47.45659 0.36705 20.13325 1.000 40.29001 195 HIS A O 1
ATOM 1451 N N . PHE A 1 232 ? 45.43756 -0.10369 19.23121 1.000 47.34319 196 PHE A N 1
ATOM 1452 C CA . PHE A 1 232 ? 44.79120 0.98362 19.95464 1.000 47.63862 196 PHE A CA 1
ATOM 1453 C C . PHE A 1 232 ? 44.86654 0.76633 21.46564 1.000 46.95144 196 PHE A C 1
ATOM 1454 O O . PHE A 1 232 ? 45.12660 1.70734 22.23008 1.000 42.57599 196 PHE A O 1
ATOM 1462 N N . ALA A 1 233 ? 44.66832 -0.47480 21.91011 1.000 40.46664 197 ALA A N 1
ATOM 1463 C CA . ALA A 1 233 ? 44.74564 -0.75415 23.33314 1.000 44.19459 197 ALA A CA 1
ATOM 1464 C C . ALA A 1 233 ? 46.12365 -0.40528 23.86982 1.000 45.95167 197 ALA A C 1
ATOM 1465 O O . ALA A 1 233 ? 46.24674 0.17647 24.95791 1.000 43.63169 197 ALA A O 1
ATOM 1467 N N . GLU A 1 234 ? 47.17384 -0.72943 23.10459 1.000 44.30885 198 GLU A N 1
ATOM 1468 C CA . GLU A 1 234 ? 48.51629 -0.36362 23.53620 1.000 41.99203 198 GLU A CA 1
ATOM 1469 C C . GLU A 1 234 ? 48.66076 1.14447 23.64169 1.000 48.85727 198 GLU A C 1
ATOM 1470 O O . GLU A 1 234 ? 49.21832 1.65418 24.62481 1.000 54.49735 198 GLU A O 1
ATOM 1476 N N . LEU A 1 235 ? 48.11366 1.88213 22.67144 1.000 46.93446 199 LEU A N 1
ATOM 1477 C CA . LEU A 1 235 ? 48.22109 3.33922 22.71878 1.000 46.08609 199 LEU A CA 1
ATOM 1478 C C . LEU A 1 235 ? 47.53727 3.96418 23.95382 1.000 50.77777 199 LEU A C 1
ATOM 1479 O O . LEU A 1 235 ? 47.99701 5.00216 24.45031 1.000 49.87019 199 LEU A O 1
ATOM 1484 N N . VAL A 1 236 ? 46.44740 3.38402 24.46495 1.000 42.24525 200 VAL A N 1
ATOM 1485 C CA . VAL A 1 236 ? 45.70619 4.04540 25.53217 1.000 40.83391 200 VAL A CA 1
ATOM 1486 C C . VAL A 1 236 ? 45.95689 3.41208 26.89186 1.000 44.11720 200 VAL A C 1
ATOM 1487 O O . VAL A 1 236 ? 45.25473 3.74455 27.85377 1.000 45.23355 200 VAL A O 1
ATOM 1491 N N . ARG A 1 237 ? 46.96241 2.53637 27.00930 1.000 46.62558 201 ARG A N 1
ATOM 1492 C CA . ARG A 1 237 ? 47.15818 1.77617 28.25009 1.000 50.03130 201 ARG A CA 1
ATOM 1493 C C . ARG A 1 237 ? 47.42105 2.68984 29.45475 1.000 54.49824 201 ARG A C 1
ATOM 1494 O O . ARG A 1 237 ? 47.01643 2.37522 30.58203 1.000 56.66838 201 ARG A O 1
ATOM 1502 N N . GLU A 1 238 ? 48.08614 3.82686 29.24171 1.000 56.24227 202 GLU A N 1
ATOM 1503 C CA . GLU A 1 238 ? 48.30509 4.78044 30.31723 1.000 53.65984 202 GLU A CA 1
ATOM 1504 C C . GLU A 1 238 ? 47.26790 5.89787 30.34495 1.000 50.23602 202 GLU A C 1
ATOM 1505 O O . GLU A 1 238 ? 47.19436 6.62366 31.33980 1.000 59.56394 202 GLU A O 1
ATOM 1511 N N . VAL A 1 239 ? 46.50210 6.09250 29.27166 1.000 42.89118 203 VAL A N 1
ATOM 1512 C CA . VAL A 1 239 ? 45.45805 7.11163 29.28918 1.000 44.12837 203 VAL A CA 1
ATOM 1513 C C . VAL A 1 239 ? 44.28029 6.67393 30.15745 1.000 46.61623 203 VAL A C 1
ATOM 1514 O O . VAL A 1 239 ? 43.72987 7.46068 30.93560 1.000 41.96699 203 VAL A O 1
ATOM 1518 N N . ILE A 1 240 ? 43.87461 5.41669 30.02598 1.000 45.24572 204 ILE A N 1
ATOM 1519 C CA . ILE A 1 240 ? 42.72893 4.84723 30.71766 1.000 38.78206 204 ILE A CA 1
ATOM 1520 C C . ILE A 1 240 ? 43.19606 4.23782 32.03056 1.000 45.45830 204 ILE A C 1
ATOM 1521 O O . ILE A 1 240 ? 44.20376 3.52328 32.06129 1.000 47.96899 204 ILE A O 1
ATOM 1526 N N . PRO A 1 241 ? 42.50963 4.48740 33.13405 1.000 48.45024 205 PRO A N 1
ATOM 1527 C CA . PRO A 1 241 ? 42.94108 3.90216 34.40598 1.000 40.74519 205 PRO A CA 1
ATOM 1528 C C . PRO A 1 241 ? 42.92631 2.37931 34.34384 1.000 42.08623 205 PRO A C 1
ATOM 1529 O O . PRO A 1 241 ? 42.02709 1.76942 33.76013 1.000 42.71508 205 PRO A O 1
ATOM 1533 N N . ALA A 1 242 ? 43.92484 1.77139 34.98875 1.000 46.09945 206 ALA A N 1
ATOM 1534 C CA . ALA A 1 242 ? 44.16487 0.33065 34.90956 1.000 45.20875 206 ALA A CA 1
ATOM 1535 C C . ALA A 1 242 ? 42.92201 -0.46837 35.24701 1.000 48.27516 206 ALA A C 1
ATOM 1536 O O . ALA A 1 242 ? 42.28285 -0.24356 36.28319 1.000 48.36766 206 ALA A O 1
ATOM 1538 N N . GLY A 1 243 ? 42.60037 -1.42489 34.36938 1.000 51.28774 207 GLY A N 1
ATOM 1539 C CA . GLY A 1 243 ? 41.47861 -2.31506 34.55982 1.000 43.94477 207 GLY A CA 1
ATOM 1540 C C . GLY A 1 243 ? 40.14526 -1.76013 34.11630 1.000 44.71115 207 GLY A C 1
ATOM 1541 O O . GLY A 1 243 ? 39.16682 -2.51964 34.07446 1.000 46.38307 207 GLY A O 1
ATOM 1542 N N . VAL A 1 244 ? 40.05120 -0.45261 33.83559 1.000 39.57146 208 VAL A N 1
ATOM 1543 C CA . VAL A 1 244 ? 38.79529 0.09790 33.33838 1.000 45.60701 208 VAL A CA 1
ATOM 1544 C C . VAL A 1 244 ? 38.50402 -0.46255 31.95455 1.000 47.89670 208 VAL A C 1
ATOM 1545 O O . VAL A 1 244 ? 37.35230 -0.79016 31.62031 1.000 43.16174 208 VAL A O 1
ATOM 1549 N N . PHE A 1 245 ? 39.55245 -0.60350 31.14533 1.000 37.03380 209 PHE A N 1
ATOM 1550 C CA . PHE A 1 245 ? 39.45972 -1.16658 29.81650 1.000 42.10705 209 PHE A CA 1
ATOM 1551 C C . PHE A 1 245 ? 40.51043 -2.25594 29.68134 1.000 43.71345 209 PHE A C 1
ATOM 1552 O O . PHE A 1 245 ? 41.69076 -2.01056 29.94707 1.000 39.76301 209 PHE A O 1
ATOM 1560 N N . ASN A 1 246 ? 40.08117 -3.45071 29.27638 1.000 42.48186 210 ASN A N 1
ATOM 1561 C CA . ASN A 1 246 ? 40.96508 -4.58742 29.05853 1.000 39.71200 210 ASN A CA 1
ATOM 1562 C C . ASN A 1 246 ? 40.58883 -5.23368 27.74716 1.000 41.62694 210 ASN A C 1
ATOM 1563 O O . ASN A 1 246 ? 39.40559 -5.33692 27.43313 1.000 46.32399 210 ASN A O 1
ATOM 1568 N N . VAL A 1 247 ? 41.58342 -5.69778 26.99818 1.000 46.62873 211 VAL A N 1
ATOM 1569 C CA . VAL A 1 247 ? 41.35134 -6.34451 25.71068 1.000 48.13287 211 VAL A CA 1
ATOM 1570 C C . VAL A 1 247 ? 42.06501 -7.68507 25.70189 1.000 46.70410 211 VAL A C 1
ATOM 1571 O O . VAL A 1 247 ? 43.24100 -7.76083 26.07148 1.000 49.07361 211 VAL A O 1
ATOM 1575 N N . VAL A 1 248 ? 41.37855 -8.72937 25.24100 1.000 41.86923 212 VAL A N 1
ATOM 1576 C CA . VAL A 1 248 ? 41.93582 -10.08168 25.24525 1.000 47.31834 212 VAL A CA 1
ATOM 1577 C C . VAL A 1 248 ? 41.86546 -10.67071 23.84672 1.000 49.97829 212 VAL A C 1
ATOM 1578 O O . VAL A 1 248 ? 40.86903 -10.48269 23.14023 1.000 49.98574 212 VAL A O 1
ATOM 1582 N N . GLY A 1 249 ? 42.93090 -11.37289 23.44765 1.000 48.68770 213 GLY A N 1
ATOM 1583 C CA . GLY A 1 249 ? 42.98688 -11.96780 22.11484 1.000 50.05855 213 GLY A CA 1
ATOM 1584 C C . GLY A 1 249 ? 42.18722 -13.25706 22.01855 1.000 49.62020 213 GLY A C 1
ATOM 1585 O O . GLY A 1 249 ? 42.22694 -14.10890 22.90917 1.000 51.36267 213 GLY A O 1
ATOM 1586 N N . ASP A 1 250 ? 41.48715 -13.41183 20.89454 1.000 42.77610 214 ASP A N 1
ATOM 1587 C CA . ASP A 1 250 ? 40.61888 -14.55887 20.65761 1.000 50.57930 214 ASP A CA 1
ATOM 1588 C C . ASP A 1 250 ? 41.24970 -15.47194 19.62220 1.000 53.51433 214 ASP A C 1
ATOM 1589 O O . ASP A 1 250 ? 41.52556 -15.04170 18.49939 1.000 57.82099 214 ASP A O 1
ATOM 1594 N N . GLY A 1 251 ? 41.42090 -16.73722 19.98652 1.000 59.41239 215 GLY A N 1
ATOM 1595 C CA . GLY A 1 251 ? 41.86555 -17.78169 19.09591 1.000 56.56311 215 GLY A CA 1
ATOM 1596 C C . GLY A 1 251 ? 40.72337 -18.50765 18.42464 1.000 58.37355 215 GLY A C 1
ATOM 1597 O O . GLY A 1 251 ? 40.94851 -19.54852 17.80639 1.000 65.65418 215 GLY A O 1
ATOM 1598 N N . GLY A 1 252 ? 39.49894 -17.99536 18.54974 1.000 57.94946 216 GLY A N 1
ATOM 1599 C CA . GLY A 1 252 ? 38.31266 -18.56731 17.95185 1.000 54.85168 216 GLY A CA 1
ATOM 1600 C C . GLY A 1 252 ? 37.38358 -19.27736 18.90821 1.000 56.95392 216 GLY A C 1
ATOM 1601 O O . GLY A 1 252 ? 36.31879 -19.73526 18.48585 1.000 64.89381 216 GLY A O 1
ATOM 1602 N N . ASP A 1 253 ? 37.75255 -19.39050 20.17006 1.000 59.90622 217 ASP A N 1
ATOM 1603 C CA . ASP A 1 253 ? 36.97865 -20.11161 21.16964 1.000 62.56481 217 ASP A CA 1
ATOM 1604 C C . ASP A 1 253 ? 36.59593 -19.27114 22.38600 1.000 58.14981 217 ASP A C 1
ATOM 1605 O O . ASP A 1 253 ? 35.82508 -19.74052 23.22744 1.000 61.64255 217 ASP A O 1
ATOM 1610 N N . LEU A 1 254 ? 37.13265 -18.06220 22.51576 1.000 57.43887 218 LEU A N 1
ATOM 1611 C CA . LEU A 1 254 ? 37.00713 -17.28975 23.74554 1.000 56.55246 218 LEU A CA 1
ATOM 1612 C C . LEU A 1 254 ? 35.58673 -16.75116 23.97159 1.000 54.29140 218 LEU A C 1
ATOM 1613 O O . LEU A 1 254 ? 35.19683 -16.48819 25.12586 1.000 49.42403 218 LEU A O 1
ATOM 1618 N N . GLY A 1 255 ? 34.82091 -16.53638 22.89261 1.000 52.27183 219 GLY A N 1
ATOM 1619 C CA . GLY A 1 255 ? 33.54668 -15.84823 22.95186 1.000 44.70186 219 GLY A CA 1
ATOM 1620 C C . GLY A 1 255 ? 32.52702 -16.46399 23.89426 1.000 53.40501 219 GLY A C 1
ATOM 1621 O O . GLY A 1 255 ? 31.97035 -15.79035 24.76826 1.000 52.40912 219 GLY A O 1
ATOM 1622 N N . PRO A 1 256 ? 32.24503 -17.75865 23.73123 1.000 54.83491 220 PRO A N 1
ATOM 1623 C CA . PRO A 1 256 ? 31.29360 -18.38595 24.65612 1.000 46.42827 220 PRO A CA 1
ATOM 1624 C C . PRO A 1 256 ? 31.75915 -18.29369 26.09863 1.000 54.64562 220 PRO A C 1
ATOM 1625 O O . PRO A 1 256 ? 30.94406 -18.10784 27.01511 1.000 58.11498 220 PRO A O 1
ATOM 1629 N N . LEU A 1 257 ? 33.06378 -18.39841 26.33512 1.000 53.02781 221 LEU A N 1
ATOM 1630 C CA . LEU A 1 257 ? 33.56211 -18.22082 27.69516 1.000 55.19554 221 LEU A CA 1
ATOM 1631 C C . LEU A 1 257 ? 33.23805 -16.82962 28.22259 1.000 50.33414 221 LEU A C 1
ATOM 1632 O O . LEU A 1 257 ? 32.93420 -16.66261 29.40596 1.000 56.30266 221 LEU A O 1
ATOM 1637 N N . LEU A 1 258 ? 33.37710 -15.80756 27.38242 1.000 50.74277 222 LEU A N 1
ATOM 1638 C CA . LEU A 1 258 ? 33.11813 -14.45670 27.86113 1.000 48.62904 222 LEU A CA 1
ATOM 1639 C C . LEU A 1 258 ? 31.63768 -14.25028 28.12997 1.000 52.74157 222 LEU A C 1
ATOM 1640 O O . LEU A 1 258 ? 31.25648 -13.68345 29.16278 1.000 52.76493 222 LEU A O 1
ATOM 1645 N N . THR A 1 259 ? 30.78768 -14.73763 27.23339 1.000 47.83258 223 THR A N 1
ATOM 1646 C CA . THR A 1 259 ? 29.37231 -14.44640 27.35365 1.000 52.03917 223 THR A CA 1
ATOM 1647 C C . THR A 1 259 ? 28.73234 -15.16848 28.52131 1.000 52.97602 223 THR A C 1
ATOM 1648 O O . THR A 1 259 ? 27.60947 -14.82303 28.89754 1.000 55.16894 223 THR A O 1
ATOM 1652 N N . SER A 1 260 ? 29.35238 -16.22801 29.02593 1.000 51.99503 224 SER A N 1
ATOM 1653 C CA . SER A 1 260 ? 28.81031 -16.93293 30.17843 1.000 54.71925 224 SER A CA 1
ATOM 1654 C C . SER A 1 260 ? 29.57935 -16.64546 31.46379 1.000 53.53594 224 SER A C 1
ATOM 1655 O O . SER A 1 260 ? 29.30845 -17.28073 32.48556 1.000 52.57362 224 SER A O 1
ATOM 1658 N N . HIS A 1 261 ? 30.53441 -15.71476 31.43141 1.000 53.53176 225 HIS A N 1
ATOM 1659 C CA . HIS A 1 261 ? 31.38883 -15.45474 32.58695 1.000 52.37883 225 HIS A CA 1
ATOM 1660 C C . HIS A 1 261 ? 30.60733 -14.93025 33.79677 1.000 54.43795 225 HIS A C 1
ATOM 1661 O O . HIS A 1 261 ? 29.73675 -14.06160 33.67187 1.000 53.05691 225 HIS A O 1
ATOM 1668 N N . GLU A 1 262 ? 30.96669 -15.43283 34.98866 1.000 53.40559 226 GLU A N 1
ATOM 1669 C CA . GLU A 1 262 ? 30.29471 -15.01549 36.22224 1.000 53.82468 226 GLU A CA 1
ATOM 1670 C C . GLU A 1 262 ? 30.47564 -13.52526 36.48796 1.000 50.69332 226 GLU A C 1
ATOM 1671 O O . GLU A 1 262 ? 29.56088 -12.86131 36.97851 1.000 49.48662 226 GLU A O 1
ATOM 1677 N N . GLY A 1 263 ? 31.66711 -12.99620 36.19728 1.000 53.27728 227 GLY A N 1
ATOM 1678 C CA . GLY A 1 263 ? 32.06163 -11.61151 36.45566 1.000 50.08148 227 GLY A CA 1
ATOM 1679 C C . GLY A 1 263 ? 31.45851 -10.56244 35.52986 1.000 50.61230 227 GLY A C 1
ATOM 1680 O O . GLY A 1 263 ? 31.52001 -9.37288 35.85212 1.000 51.78870 227 GLY A O 1
ATOM 1681 N N . ILE A 1 264 ? 30.97461 -10.95375 34.35088 1.000 45.84994 228 ILE A N 1
ATOM 1682 C CA . ILE A 1 264 ? 30.41211 -9.99372 33.40684 1.000 45.94989 228 ILE A CA 1
ATOM 1683 C C . ILE A 1 264 ? 28.96725 -9.67800 33.78546 1.000 50.28701 228 ILE A C 1
ATOM 1684 O O . ILE A 1 264 ? 28.16294 -10.58409 34.04542 1.000 49.09540 228 ILE A O 1
ATOM 1689 N N . ASP A 1 265 ? 28.62072 -8.39170 33.78275 1.000 45.93604 229 ASP A N 1
ATOM 1690 C CA . ASP A 1 265 ? 27.24588 -7.96955 34.03075 1.000 44.32378 229 ASP A CA 1
ATOM 1691 C C . ASP A 1 265 ? 26.47133 -7.65110 32.76178 1.000 47.54615 229 ASP A C 1
ATOM 1692 O O . ASP A 1 265 ? 25.24848 -7.79019 32.73817 1.000 52.00698 229 ASP A O 1
ATOM 1697 N N . LYS A 1 266 ? 27.12686 -7.19491 31.71365 1.000 50.08294 230 LYS A N 1
ATOM 1698 C CA . LYS A 1 266 ? 26.39425 -6.93549 30.48931 1.000 47.89218 230 LYS A CA 1
ATOM 1699 C C . LYS A 1 266 ? 27.24355 -7.38343 29.32023 1.000 51.34758 230 LYS A C 1
ATOM 1700 O O . LYS A 1 266 ? 28.46467 -7.26643 29.36130 1.000 50.05795 230 LYS A O 1
ATOM 1706 N N . VAL A 1 267 ? 26.59758 -7.91866 28.29797 1.000 50.06423 231 VAL A N 1
ATOM 1707 C CA . VAL A 1 267 ? 27.26206 -8.34329 27.07905 1.000 46.88330 231 VAL A CA 1
ATOM 1708 C C . VAL A 1 267 ? 26.75879 -7.45272 25.94735 1.000 53.52793 231 VAL A C 1
ATOM 1709 O O . VAL A 1 267 ? 25.54398 -7.33938 25.72192 1.000 53.00624 231 VAL A O 1
ATOM 1713 N N . SER A 1 268 ? 27.69231 -6.81592 25.25367 1.000 47.96617 232 SER A N 1
ATOM 1714 C CA . SER A 1 268 ? 27.41744 -6.01921 24.06703 1.000 53.60133 232 SER A CA 1
ATOM 1715 C C . SER A 1 268 ? 28.02414 -6.78734 22.89204 1.000 49.82551 232 SER A C 1
ATOM 1716 O O . SER A 1 268 ? 29.24910 -6.82633 22.73782 1.000 50.63574 232 SER A O 1
ATOM 1719 N N . PHE A 1 269 ? 27.18255 -7.38651 22.05875 1.000 48.79407 233 PHE A N 1
ATOM 1720 C CA . PHE A 1 269 ? 27.65168 -8.26564 20.99455 1.000 51.61856 233 PHE A CA 1
ATOM 1721 C C . PHE A 1 269 ? 27.22836 -7.72730 19.63802 1.000 51.05415 233 PHE A C 1
ATOM 1722 O O . PHE A 1 269 ? 26.05032 -7.41094 19.42953 1.000 49.49446 233 PHE A O 1
ATOM 1730 N N . THR A 1 270 ? 28.17888 -7.64252 18.71355 1.000 48.22458 234 THR A N 1
ATOM 1731 C CA . THR A 1 270 ? 27.85985 -7.40123 17.31135 1.000 55.42891 234 THR A CA 1
ATOM 1732 C C . THR A 1 270 ? 28.38712 -8.56948 16.48568 1.000 53.00654 234 THR A C 1
ATOM 1733 O O . THR A 1 270 ? 29.54302 -8.98162 16.66185 1.000 55.01040 234 THR A O 1
ATOM 1737 N N . GLY A 1 271 ? 27.54054 -9.10756 15.60557 1.000 53.25485 235 GLY A N 1
ATOM 1738 C CA . GLY A 1 271 ? 27.91248 -10.28196 14.83002 1.000 49.41257 235 GLY A CA 1
ATOM 1739 C C . GLY A 1 271 ? 26.73893 -10.84610 14.04766 1.000 49.02649 235 GLY A C 1
ATOM 1740 O O . GLY A 1 271 ? 25.81593 -10.12285 13.67517 1.000 45.67809 235 GLY A O 1
ATOM 1741 N N . SER A 1 272 ? 26.84100 -12.13696 13.74229 1.000 50.48441 236 SER A N 1
ATOM 1742 C CA . SER A 1 272 ? 25.80203 -12.84611 13.00710 1.000 52.39390 236 SER A CA 1
ATOM 1743 C C . SER A 1 272 ? 24.56507 -13.11230 13.87909 1.000 50.84511 236 SER A C 1
ATOM 1744 O O . SER A 1 272 ? 24.63504 -13.15416 15.10881 1.000 49.39848 236 SER A O 1
ATOM 1747 N N . THR A 1 273 ? 23.41756 -13.29326 13.22369 1.000 44.06264 237 THR A N 1
ATOM 1748 C CA . THR A 1 273 ? 22.19203 -13.61351 13.95419 1.000 51.63488 237 THR A CA 1
ATOM 1749 C C . THR A 1 273 ? 22.27509 -14.97471 14.66320 1.000 51.95820 237 THR A C 1
ATOM 1750 O O . THR A 1 273 ? 21.80779 -15.10997 15.80696 1.000 49.69559 237 THR A O 1
ATOM 1754 N N . VAL A 1 274 ? 22.87960 -15.98777 14.01723 1.000 51.32170 238 VAL A N 1
ATOM 1755 C CA . VAL A 1 274 ? 23.03550 -17.30373 14.65372 1.000 54.12977 238 VAL A CA 1
ATOM 1756 C C . VAL A 1 274 ? 23.86830 -17.18638 15.92432 1.000 54.80518 238 VAL A C 1
ATOM 1757 O O . VAL A 1 274 ? 23.51794 -17.72515 16.99297 1.000 54.99042 238 VAL A O 1
ATOM 1761 N N . THR A 1 275 ? 24.99678 -16.48707 15.82212 1.000 52.97752 239 THR A N 1
ATOM 1762 C CA . THR A 1 275 ? 25.82314 -16.29295 17.00149 1.000 53.72617 239 THR A CA 1
ATOM 1763 C C . THR A 1 275 ? 25.05867 -15.52092 18.05944 1.000 51.61956 239 THR A C 1
ATOM 1764 O O . THR A 1 275 ? 25.22129 -15.78326 19.25399 1.000 52.62457 239 THR A O 1
ATOM 1768 N N . GLY A 1 276 ? 24.23379 -14.55085 17.64228 1.000 49.96139 240 GLY A N 1
ATOM 1769 C CA . GLY A 1 276 ? 23.45658 -13.78835 18.61218 1.000 52.46793 240 GLY A CA 1
ATOM 1770 C C . GLY A 1 276 ? 22.48227 -14.65253 19.39761 1.000 53.55092 240 GLY A C 1
ATOM 1771 O O . GLY A 1 276 ? 22.34881 -14.50703 20.61779 1.000 49.67521 240 GLY A O 1
ATOM 1772 N N . ARG A 1 277 ? 21.79210 -15.57007 18.70872 1.000 53.95918 241 ARG A N 1
ATOM 1773 C CA . ARG A 1 277 ? 20.91173 -16.50992 19.40341 1.000 48.46532 241 ARG A CA 1
ATOM 1774 C C . ARG A 1 277 ? 21.69127 -17.32989 20.41926 1.000 52.55215 241 ARG A C 1
ATOM 1775 O O . ARG A 1 277 ? 21.23066 -17.54146 21.55449 1.000 54.87522 241 ARG A O 1
ATOM 1783 N N . HIS A 1 278 ? 22.87403 -17.81576 20.02176 1.000 49.65478 242 HIS A N 1
ATOM 1784 C CA . HIS A 1 278 ? 23.69467 -18.56948 20.96646 1.000 52.70076 242 HIS A CA 1
ATOM 1785 C C . HIS A 1 278 ? 24.10839 -17.70491 22.15814 1.000 54.06483 242 HIS A C 1
ATOM 1786 O O . HIS A 1 278 ? 24.15129 -18.18323 23.29934 1.000 55.01396 242 HIS A O 1
ATOM 1793 N N . VAL A 1 279 ? 24.41844 -16.43322 21.91155 1.000 51.66451 243 VAL A N 1
ATOM 1794 C CA . VAL A 1 279 ? 24.82069 -15.53745 22.98909 1.000 52.72106 243 VAL A CA 1
ATOM 1795 C C . VAL A 1 279 ? 23.67754 -15.36404 23.97581 1.000 52.06405 243 VAL A C 1
ATOM 1796 O O . VAL A 1 279 ? 23.86883 -15.42694 25.19476 1.000 55.39230 243 VAL A O 1
ATOM 1800 N N . MET A 1 280 ? 22.46663 -15.16932 23.46250 1.000 52.38883 244 MET A N 1
ATOM 1801 C CA . MET A 1 280 ? 21.31786 -14.98346 24.34103 1.000 55.62138 244 MET A CA 1
ATOM 1802 C C . MET A 1 280 ? 21.05431 -16.22621 25.18484 1.000 58.80416 244 MET A C 1
ATOM 1803 O O . MET A 1 280 ? 20.70327 -16.11966 26.37062 1.000 58.64709 244 MET A O 1
ATOM 1808 N N . ALA A 1 281 ? 21.18241 -17.41615 24.58779 1.000 54.84348 245 ALA A N 1
ATOM 1809 C CA . ALA A 1 281 ? 21.03112 -18.63060 25.38993 1.000 55.69354 245 ALA A CA 1
ATOM 1810 C C . ALA A 1 281 ? 22.12894 -18.73236 26.45043 1.000 53.46156 245 ALA A C 1
ATOM 1811 O O . ALA A 1 281 ? 21.86384 -19.10109 27.60235 1.000 51.04088 245 ALA A O 1
ATOM 1813 N N . ALA A 1 282 ? 23.36823 -18.39734 26.07192 1.000 52.95537 246 ALA A N 1
ATOM 1814 C CA . ALA A 1 282 ? 24.51183 -18.51577 26.96822 1.000 53.47111 246 ALA A CA 1
ATOM 1815 C C . ALA A 1 282 ? 24.44972 -17.51560 28.11277 1.000 53.98430 246 ALA A C 1
ATOM 1816 O O . ALA A 1 282 ? 24.97624 -17.78513 29.19867 1.000 54.75219 246 ALA A O 1
ATOM 1818 N N . ALA A 1 283 ? 23.84553 -16.34995 27.88958 1.000 57.65242 247 ALA A N 1
ATOM 1819 C CA . ALA A 1 283 ? 23.71213 -15.37874 28.96542 1.000 56.84861 247 ALA A CA 1
ATOM 1820 C C . ALA A 1 283 ? 22.54074 -15.69360 29.88795 1.000 55.92124 247 ALA A C 1
ATOM 1821 O O . ALA A 1 283 ? 22.37912 -15.00899 30.90001 1.000 54.66618 247 ALA A O 1
ATOM 1823 N N . GLY A 1 284 ? 21.76102 -16.73853 29.59302 1.000 53.62301 248 GLY A N 1
ATOM 1824 C CA . GLY A 1 284 ? 20.56068 -17.04751 30.33421 1.000 53.68463 248 GLY A CA 1
ATOM 1825 C C . GLY A 1 284 ? 20.78361 -17.36980 31.80393 1.000 59.05335 248 GLY A C 1
ATOM 1826 O O . GLY A 1 284 ? 20.18638 -16.75547 32.70223 1.000 51.03972 248 GLY A O 1
ATOM 1827 N N . PRO A 1 285 ? 21.66714 -18.33166 32.08157 1.000 58.52713 249 PRO A N 1
ATOM 1828 C CA . PRO A 1 285 ? 21.87369 -18.73796 33.48415 1.000 52.79913 249 PRO A CA 1
ATOM 1829 C C . PRO A 1 285 ? 22.32052 -17.59398 34.37727 1.000 53.36086 249 PRO A C 1
ATOM 1830 O O . PRO A 1 285 ? 21.98064 -17.56845 35.56952 1.000 52.85184 249 PRO A O 1
ATOM 1834 N N . THR A 1 286 ? 23.05838 -16.63383 33.83474 1.000 53.51730 250 THR A N 1
ATOM 1835 C CA . THR A 1 286 ? 23.56475 -15.50243 34.60002 1.000 52.39095 250 THR A CA 1
ATOM 1836 C C . THR A 1 286 ? 22.67750 -14.26015 34.47988 1.000 53.23198 250 THR A C 1
ATOM 1837 O O . THR A 1 286 ? 22.99243 -13.22589 35.08007 1.000 51.97722 250 THR A O 1
ATOM 1841 N N . LEU A 1 287 ? 21.57779 -14.34078 33.72439 1.000 52.06686 251 LEU A N 1
ATOM 1842 C CA . LEU A 1 287 ? 20.62120 -13.24213 33.57005 1.000 50.48497 251 LEU A CA 1
ATOM 1843 C C . LEU A 1 287 ? 21.31305 -11.94338 33.16373 1.000 52.51226 251 LEU A C 1
ATOM 1844 O O . LEU A 1 287 ? 21.03116 -10.85939 33.67731 1.000 53.06954 251 LEU A O 1
ATOM 1849 N N . LYS A 1 288 ? 22.18932 -12.04498 32.18054 1.000 54.71982 252 LYS A N 1
ATOM 1850 C CA . LYS A 1 288 ? 22.97452 -10.88709 31.80405 1.000 55.20496 252 LYS A CA 1
ATOM 1851 C C . LYS A 1 288 ? 22.12571 -9.83670 31.08348 1.000 57.85089 252 LYS A C 1
ATOM 1852 O O . LYS A 1 288 ? 21.16863 -10.15094 30.36204 1.000 53.66071 252 LYS A O 1
ATOM 1858 N N . ARG A 1 289 ? 22.48186 -8.57099 31.30303 1.000 54.87761 253 ARG A N 1
ATOM 1859 C CA . ARG A 1 289 ? 22.03013 -7.51854 30.40562 1.000 55.06828 253 ARG A CA 1
ATOM 1860 C C . ARG A 1 289 ? 22.64428 -7.76550 29.03047 1.000 54.28838 253 ARG A C 1
ATOM 1861 O O . ARG A 1 289 ? 23.81980 -8.13659 28.91296 1.000 51.16285 253 ARG A O 1
ATOM 1869 N N . LEU A 1 290 ? 21.85548 -7.54037 27.98713 1.000 51.63045 254 LEU A N 1
ATOM 1870 C CA . LEU A 1 290 ? 22.24944 -7.91099 26.63892 1.000 53.40001 254 LEU A CA 1
ATOM 1871 C C . LEU A 1 290 ? 21.95178 -6.78837 25.66124 1.000 55.64186 254 LEU A C 1
ATOM 1872 O O . LEU A 1 290 ? 20.82738 -6.28766 25.60180 1.000 52.42896 254 LEU A O 1
ATOM 1877 N N . THR A 1 291 ? 22.92881 -6.44698 24.83497 1.000 57.30336 255 THR A N 1
ATOM 1878 C CA . THR A 1 291 ? 22.67148 -5.55573 23.71834 1.000 59.46621 255 THR A CA 1
ATOM 1879 C C . THR A 1 291 ? 23.23330 -6.25080 22.48353 1.000 53.05739 255 THR A C 1
ATOM 1880 O O . THR A 1 291 ? 24.37381 -6.69980 22.50707 1.000 55.20068 255 THR A O 1
ATOM 1884 N N . LEU A 1 292 ? 22.41531 -6.42857 21.44074 1.000 53.79990 256 LEU A N 1
ATOM 1885 C CA . LEU A 1 292 ? 22.79876 -7.23910 20.27636 1.000 54.98842 256 LEU A CA 1
ATOM 1886 C C . LEU A 1 292 ? 22.60726 -6.53529 18.92634 1.000 48.03007 256 LEU A C 1
ATOM 1887 O O . LEU A 1 292 ? 21.49023 -6.19607 18.54787 1.000 48.50571 256 LEU A O 1
ATOM 1892 N N . GLU A 1 293 ? 23.69681 -6.41298 18.16706 1.000 54.60154 257 GLU A N 1
ATOM 1893 C CA . GLU A 1 293 ? 23.73556 -5.98700 16.76547 1.000 54.49511 257 GLU A CA 1
ATOM 1894 C C . GLU A 1 293 ? 23.97488 -7.18332 15.86490 1.000 51.92730 257 GLU A C 1
ATOM 1895 O O . GLU A 1 293 ? 25.09403 -7.71105 15.82476 1.000 56.06710 257 GLU A O 1
ATOM 1901 N N . LEU A 1 294 ? 22.94957 -7.56751 15.10001 1.000 43.62691 258 LEU A N 1
ATOM 1902 C CA . LEU A 1 294 ? 22.94598 -8.87890 14.46027 1.000 51.11352 258 LEU A CA 1
ATOM 1903 C C . LEU A 1 294 ? 22.75092 -8.89146 12.93841 1.000 52.12078 258 LEU A C 1
ATOM 1904 O O . LEU A 1 294 ? 22.42672 -9.95205 12.38683 1.000 55.47800 258 LEU A O 1
ATOM 1909 N N . GLY A 1 295 ? 22.85995 -7.77712 12.23682 1.000 46.48789 259 GLY A N 1
ATOM 1910 C CA . GLY A 1 295 ? 22.85656 -7.89388 10.78593 1.000 60.83997 259 GLY A CA 1
ATOM 1911 C C . GLY A 1 295 ? 21.47957 -8.14967 10.18836 1.000 52.92304 259 GLY A C 1
ATOM 1912 O O . GLY A 1 295 ? 20.55081 -8.59190 10.85087 1.000 54.85892 259 GLY A 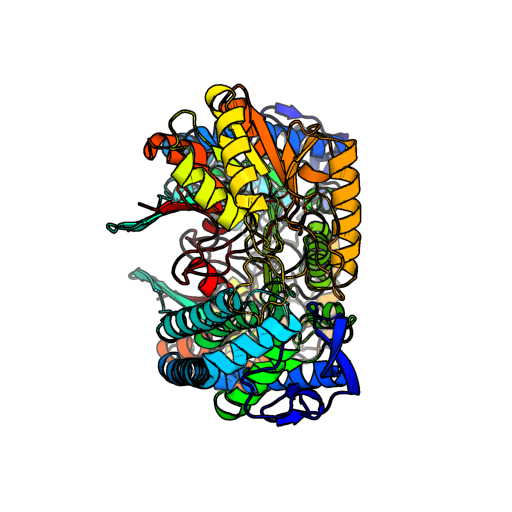O 1
ATOM 1913 N N . GLY A 1 296 ? 21.36664 -7.90004 8.89161 1.000 50.37105 260 GLY A N 1
ATOM 1914 C CA . GLY A 1 296 ? 20.06759 -7.89858 8.26521 1.000 50.40005 260 GLY A CA 1
ATOM 1915 C C . GLY A 1 296 ? 20.13602 -8.07616 6.76495 1.000 49.91296 260 GLY A C 1
ATOM 1916 O O . GLY A 1 296 ? 21.14646 -8.51070 6.21550 1.000 51.22117 260 GLY A O 1
ATOM 1917 N N . ASN A 1 297 ? 19.01035 -7.76370 6.11911 1.000 49.09026 261 ASN A N 1
ATOM 1918 C CA . ASN A 1 297 ? 18.80912 -7.84824 4.67027 1.000 46.42736 261 ASN A CA 1
ATOM 1919 C C . ASN A 1 297 ? 18.18133 -6.54318 4.16283 1.000 45.63911 261 ASN A C 1
ATOM 1920 O O . ASN A 1 297 ? 17.08709 -6.53873 3.60271 1.000 44.67080 261 ASN A O 1
ATOM 1930 N N . ASP A 1 298 ? 18.89719 -5.42693 4.33262 1.000 45.67956 262 ASP A N 1
ATOM 1931 C CA . ASP A 1 298 ? 18.29502 -4.11725 4.10976 1.000 40.14906 262 ASP A CA 1
ATOM 1932 C C . ASP A 1 298 ? 17.78060 -3.98654 2.68434 1.000 47.65152 262 ASP A C 1
ATOM 1933 O O . ASP A 1 298 ? 18.48158 -4.29387 1.70792 1.000 44.32819 262 ASP A O 1
ATOM 1938 N N . ALA A 1 299 ? 16.57115 -3.46243 2.56824 1.000 48.96440 263 ALA A N 1
ATOM 1939 C CA . ALA A 1 299 ? 15.95028 -3.25848 1.27586 1.000 46.39833 263 ALA A CA 1
ATOM 1940 C C . ALA A 1 299 ? 15.96357 -1.77605 0.97155 1.000 44.48112 263 ALA A C 1
ATOM 1941 O O . ALA A 1 299 ? 15.91726 -0.94116 1.88323 1.000 47.17663 263 ALA A O 1
ATOM 1947 N N . ALA A 1 300 ? 16.12680 -1.47038 -0.29958 1.000 38.49340 264 ALA A N 1
ATOM 1948 C CA . ALA A 1 300 ? 15.94726 -0.13822 -0.82935 1.000 44.63842 264 ALA A CA 1
ATOM 1949 C C . ALA A 1 300 ? 14.83820 -0.22122 -1.87679 1.000 49.93893 264 ALA A C 1
ATOM 1950 O O . ALA A 1 300 ? 14.89251 -1.05964 -2.79423 1.000 43.61723 264 ALA A O 1
ATOM 1952 N N . ILE A 1 301 ? 13.80826 0.60493 -1.69107 1.000 47.90900 265 ILE A N 1
ATOM 1953 C CA . ILE A 1 301 ? 12.69738 0.73926 -2.61992 1.000 49.39198 265 ILE A CA 1
ATOM 1954 C C . ILE A 1 301 ? 12.82646 2.08404 -3.31858 1.000 49.00510 265 ILE A C 1
ATOM 1955 O O . ILE A 1 301 ? 12.91691 3.12878 -2.65940 1.000 50.37253 265 ILE A O 1
ATOM 1970 N N . VAL A 1 302 ? 12.81955 2.05638 -4.64665 1.000 47.18047 266 VAL A N 1
ATOM 1971 C CA . VAL A 1 302 ? 12.91341 3.25787 -5.46661 1.000 55.53219 266 VAL A CA 1
ATOM 1972 C C . VAL A 1 302 ? 11.51899 3.57634 -5.98691 1.000 53.44657 266 VAL A C 1
ATOM 1973 O O . VAL A 1 302 ? 10.79068 2.67825 -6.42557 1.000 54.17974 266 VAL A O 1
ATOM 1977 N N . LEU A 1 303 ? 11.11361 4.82782 -5.84692 1.000 52.92820 267 LEU A N 1
ATOM 1978 C CA . LEU A 1 303 ? 9.81330 5.29371 -6.30715 1.000 57.01477 267 LEU A CA 1
ATOM 1979 C C . LEU A 1 303 ? 9.87007 5.72017 -7.76846 1.000 59.75718 267 LEU A C 1
ATOM 1980 O O . LEU A 1 303 ? 10.93411 6.03768 -8.30695 1.000 61.24275 267 LEU A O 1
ATOM 1985 N N . ASP A 1 304 ? 8.68882 5.78262 -8.39126 1.000 65.12238 268 ASP A N 1
ATOM 1986 C CA . ASP A 1 304 ? 8.60116 6.10091 -9.81778 1.000 62.88314 268 ASP A CA 1
ATOM 1987 C C . ASP A 1 304 ? 9.21638 7.46014 -10.15116 1.000 62.87555 268 ASP A C 1
ATOM 1988 O O . ASP A 1 304 ? 9.73260 7.64684 -11.25952 1.000 63.55334 268 ASP A O 1
ATOM 1993 N N . ASP A 1 305 ? 9.15414 8.42185 -9.22723 1.000 54.28328 269 ASP A N 1
ATOM 1994 C CA . ASP A 1 305 ? 9.63751 9.77854 -9.46184 1.000 55.95090 269 ASP A CA 1
ATOM 1995 C C . ASP A 1 305 ? 11.12302 9.98701 -9.14764 1.000 59.77341 269 ASP A C 1
ATOM 1996 O O . ASP A 1 305 ? 11.58188 11.13462 -9.13636 1.000 61.71915 269 ASP A O 1
ATOM 2001 N N . ALA A 1 306 ? 11.86712 8.93975 -8.81382 1.000 56.36043 270 ALA A N 1
ATOM 2002 C CA . ALA A 1 306 ? 13.26558 9.11925 -8.44965 1.000 61.84208 270 ALA A CA 1
ATOM 2003 C C . ALA A 1 306 ? 14.10836 9.59523 -9.63524 1.000 59.12330 270 ALA A C 1
ATOM 2004 O O . ALA A 1 306 ? 13.84233 9.25552 -10.79210 1.000 50.44430 270 ALA A O 1
ATOM 2006 N N . ASP A 1 307 ? 15.15774 10.36773 -9.31879 1.000 63.33396 271 ASP A N 1
ATOM 2007 C CA . ASP A 1 307 ? 16.19222 10.76038 -10.28073 1.000 56.66213 271 ASP A CA 1
ATOM 2008 C C . ASP A 1 307 ? 17.12333 9.57186 -10.49993 1.000 56.33682 271 ASP A C 1
ATOM 2009 O O . ASP A 1 307 ? 17.75527 9.09640 -9.55072 1.000 61.80669 271 ASP A O 1
ATOM 2014 N N . ILE A 1 308 ? 17.21609 9.09486 -11.74370 1.000 59.87942 272 ILE A N 1
ATOM 2015 C CA . ILE A 1 308 ? 17.97280 7.87760 -12.01732 1.000 55.09269 272 ILE A CA 1
ATOM 2016 C C . ILE A 1 308 ? 19.41872 8.03995 -11.58490 1.000 57.23720 272 ILE A C 1
ATOM 2017 O O . ILE A 1 308 ? 19.96022 7.18972 -10.87917 1.000 58.59331 272 ILE A O 1
ATOM 2022 N N . GLU A 1 309 ? 20.05529 9.15668 -11.95380 1.000 61.72923 273 GLU A N 1
ATOM 2023 C CA . GLU A 1 309 ? 21.49424 9.27875 -11.70176 1.000 63.82479 273 GLU A CA 1
ATOM 2024 C C . GLU A 1 309 ? 21.82413 9.45589 -10.21504 1.000 63.07488 273 GLU A C 1
ATOM 2025 O O . GLU A 1 309 ? 22.75655 8.81047 -9.71160 1.000 59.77738 273 GLU A O 1
ATOM 2031 N N . LYS A 1 310 ? 21.08235 10.30233 -9.48516 1.000 62.26694 274 LYS A N 1
ATOM 2032 C CA . LYS A 1 310 ? 21.39039 10.48521 -8.06163 1.000 63.30325 274 LYS A CA 1
ATOM 2033 C C . LYS A 1 310 ? 21.16465 9.19802 -7.25682 1.000 60.48558 274 LYS A C 1
ATOM 2034 O O . LYS A 1 310 ? 22.00451 8.80067 -6.42817 1.000 57.33973 274 LYS A O 1
ATOM 2040 N N . THR A 1 311 ? 20.03187 8.52971 -7.47291 1.000 58.43584 275 THR A N 1
ATOM 2041 C CA . THR A 1 311 ? 19.79617 7.30635 -6.71912 1.000 54.26296 275 THR A CA 1
ATOM 2042 C C . THR A 1 311 ? 20.69404 6.16765 -7.19777 1.000 55.53933 275 THR A C 1
ATOM 2043 O O . THR A 1 311 ? 21.05925 5.31354 -6.39061 1.000 58.16299 275 THR A O 1
ATOM 2047 N N . ALA A 1 312 ? 21.05361 6.10992 -8.48482 1.000 53.73548 276 ALA A N 1
ATOM 2048 C CA . ALA A 1 312 ? 22.03238 5.10165 -8.89774 1.000 53.86394 276 ALA A CA 1
ATOM 2049 C C . ALA A 1 312 ? 23.37338 5.32140 -8.19593 1.000 48.21894 276 ALA A C 1
ATOM 2050 O O . ALA A 1 312 ? 24.05418 4.36100 -7.81709 1.000 47.72917 276 ALA A O 1
ATOM 2052 N N . ASP A 1 313 ? 23.77533 6.57798 -8.01253 1.000 53.87414 277 ASP A N 1
ATOM 2053 C CA . ASP A 1 313 ? 25.00367 6.85016 -7.26125 1.000 56.49241 277 ASP A CA 1
ATOM 2054 C C . ASP A 1 313 ? 24.89768 6.36054 -5.82038 1.000 52.38117 277 ASP A C 1
ATOM 2055 O O . ASP A 1 313 ? 25.77074 5.63266 -5.32833 1.000 55.21043 277 ASP A O 1
ATOM 2060 N N . GLY A 1 314 ? 23.82335 6.73386 -5.13139 1.000 55.25429 278 GLY A N 1
ATOM 2061 C CA . GLY A 1 314 ? 23.68894 6.30802 -3.74558 1.000 52.48890 278 GLY A CA 1
ATOM 2062 C C . GLY A 1 314 ? 23.58919 4.80247 -3.61370 1.000 50.39975 278 GLY A C 1
ATOM 2063 O O . GLY A 1 314 ? 24.20957 4.20051 -2.73335 1.000 52.26093 278 GLY A O 1
ATOM 2064 N N . LEU A 1 315 ? 22.79915 4.17673 -4.48622 1.000 50.54759 279 LEU A N 1
ATOM 2065 C CA . LEU A 1 315 ? 22.63110 2.73281 -4.46321 1.000 49.23009 279 LEU A CA 1
ATOM 2066 C C . LEU A 1 315 ? 23.96475 2.03052 -4.65234 1.000 50.43851 279 LEU A C 1
ATOM 2067 O O . LEU A 1 315 ? 24.28740 1.09617 -3.91811 1.000 54.45541 279 LEU A O 1
ATOM 2072 N N . CYS A 1 316 ? 24.76913 2.46875 -5.61838 1.000 51.67467 280 CYS A N 1
ATOM 2073 C CA . CYS A 1 316 ? 26.06188 1.82277 -5.79271 1.000 49.84447 280 CYS A CA 1
ATOM 2074 C C . CYS A 1 316 ? 26.91867 1.99624 -4.54485 1.000 50.48285 280 CYS A C 1
ATOM 2075 O O . CYS A 1 316 ? 27.50684 1.02407 -4.03133 1.000 49.36993 280 CYS A O 1
ATOM 2078 N N . ASN A 1 317 ? 26.90750 3.21059 -3.98602 1.000 48.99907 281 ASN A N 1
ATOM 2079 C CA . ASN A 1 317 ? 27.73290 3.51590 -2.82716 1.000 50.92489 281 ASN A CA 1
ATOM 2080 C C . ASN A 1 317 ? 27.39249 2.61193 -1.63858 1.000 51.23148 281 ASN A C 1
ATOM 2081 O O . ASN A 1 317 ? 28.26119 1.91796 -1.10144 1.000 46.39355 281 ASN A O 1
ATOM 2086 N N . TRP A 1 318 ? 26.12076 2.57306 -1.25092 1.000 49.05636 282 TRP A N 1
ATOM 2087 C CA . TRP A 1 318 ? 25.69606 1.85869 -0.05285 1.000 48.05285 282 TRP A CA 1
ATOM 2088 C C . TRP A 1 318 ? 25.49087 0.37036 -0.28188 1.000 48.15766 282 TRP A C 1
ATOM 2089 O O . TRP A 1 318 ? 25.44578 -0.39572 0.69047 1.000 44.59427 282 TRP A O 1
ATOM 2100 N N . ALA A 1 319 ? 25.26052 -0.05666 -1.52088 1.000 47.49810 283 ALA A N 1
ATOM 2101 C CA . ALA A 1 319 ? 25.17836 -1.48366 -1.77506 1.000 46.82188 283 ALA A CA 1
ATOM 2102 C C . ALA A 1 319 ? 26.55920 -2.11959 -1.71151 1.000 47.99629 283 ALA A C 1
ATOM 2103 O O . ALA A 1 319 ? 26.69258 -3.26758 -1.27364 1.000 47.03013 283 ALA A O 1
ATOM 2105 N N . PHE A 1 320 ? 27.60587 -1.40550 -2.15333 1.000 47.48936 284 PHE A N 1
ATOM 2106 C CA . PHE A 1 320 ? 28.92448 -2.02646 -2.19561 1.000 49.10112 284 PHE A CA 1
ATOM 2107 C C . PHE A 1 320 ? 29.93032 -1.49134 -1.17905 1.000 43.07933 284 PHE A C 1
ATOM 2108 O O . PHE A 1 320 ? 31.05313 -2.00530 -1.12313 1.000 39.35065 284 PHE A O 1
ATOM 2116 N N . ALA A 1 321 ? 29.54370 -0.54724 -0.32015 1.000 49.50699 285 ALA A N 1
ATOM 2117 C CA . ALA A 1 321 ? 30.44147 -0.08253 0.73220 1.000 42.67399 285 ALA A CA 1
ATOM 2118 C C . ALA A 1 321 ? 30.99675 -1.26596 1.51686 1.000 40.70612 285 ALA A C 1
ATOM 2119 O O . ALA A 1 321 ? 30.26815 -2.20286 1.85036 1.000 46.07584 285 ALA A O 1
ATOM 2121 N N . ASN A 1 322 ? 32.30258 -1.23135 1.78591 1.000 39.89117 286 ASN A N 1
ATOM 2122 C CA . ASN A 1 322 ? 32.98516 -2.28129 2.55048 1.000 37.76418 286 ASN A CA 1
ATOM 2123 C C . ASN A 1 322 ? 32.79664 -3.65248 1.91174 1.000 40.95382 286 ASN A C 1
ATOM 2124 O O . ASN A 1 322 ? 32.69648 -4.67701 2.59828 1.000 42.41142 286 ASN A O 1
ATOM 2129 N N . ALA A 1 323 ? 32.74676 -3.67871 0.58048 1.000 43.13595 287 ALA A N 1
ATOM 2130 C CA . ALA A 1 323 ? 32.64048 -4.93196 -0.15097 1.000 43.85445 287 ALA A CA 1
ATOM 2131 C C . ALA A 1 323 ? 31.34717 -5.66514 0.20621 1.000 43.82466 287 ALA A C 1
ATOM 2132 O O . ALA A 1 323 ? 31.30420 -6.90126 0.23296 1.000 41.28897 287 ALA A O 1
ATOM 2134 N N . GLY A 1 324 ? 30.29545 -4.89240 0.50750 1.000 41.71355 288 GLY A N 1
ATOM 2135 C CA . GLY A 1 324 ? 29.01647 -5.41645 0.92598 1.000 41.59546 288 GLY A CA 1
ATOM 2136 C C . GLY A 1 324 ? 28.97236 -5.98130 2.33060 1.000 47.29173 288 GLY A C 1
ATOM 2137 O O . GLY A 1 324 ? 27.92073 -6.48491 2.73418 1.000 51.94210 288 GLY A O 1
ATOM 2138 N N . GLN A 1 325 ? 30.06943 -5.91422 3.09086 1.000 43.92225 289 GLN A N 1
ATOM 2139 C CA . GLN A 1 325 ? 30.16228 -6.55437 4.40367 1.000 42.69573 289 GLN A CA 1
ATOM 2140 C C . GLN A 1 325 ? 29.74925 -5.59063 5.51949 1.000 48.41763 289 GLN A C 1
ATOM 2141 O O . GLN A 1 325 ? 30.54204 -5.19893 6.37189 1.000 44.99027 289 GLN A O 1
ATOM 2147 N N . VAL A 1 326 ? 28.48891 -5.18116 5.48544 1.000 48.04383 290 VAL A N 1
ATOM 2148 C CA . VAL A 1 326 ? 27.92357 -4.27031 6.47006 1.000 45.79936 290 VAL A CA 1
ATOM 2149 C C . VAL A 1 326 ? 26.58841 -4.83872 6.92663 1.000 46.00759 290 VAL A C 1
ATOM 2150 O O . VAL A 1 326 ? 25.78077 -5.27141 6.08930 1.000 45.13658 290 VAL A O 1
ATOM 2154 N N . CYS A 1 327 ? 26.35976 -4.85827 8.25274 1.000 54.39828 291 CYS A N 1
ATOM 2155 C CA . CYS A 1 327 ? 25.04205 -5.26195 8.74325 1.000 54.26139 291 CYS A CA 1
ATOM 2156 C C . CYS A 1 327 ? 23.94829 -4.49894 8.00635 1.000 45.42887 291 CYS A C 1
ATOM 2157 O O . CYS A 1 327 ? 22.86871 -5.01340 7.73839 1.000 44.77998 291 CYS A O 1
ATOM 2160 N N . VAL A 1 328 ? 24.17440 -3.22756 7.76353 1.000 44.36748 292 VAL A N 1
ATOM 2161 C CA . VAL A 1 328 ? 23.13814 -2.32159 7.27364 1.000 49.46454 292 VAL A CA 1
ATOM 2162 C C . VAL A 1 328 ? 23.37183 -1.99585 5.78876 1.000 48.03060 292 VAL A C 1
ATOM 2163 O O . VAL A 1 328 ? 22.91894 -0.96790 5.27590 1.000 49.86275 292 VAL A O 1
ATOM 2167 N N . SER A 1 329 ? 24.03049 -2.89464 5.07037 1.000 48.18274 293 SER A N 1
ATOM 2168 C CA . SER A 1 329 ? 24.26619 -2.66594 3.65649 1.000 49.22347 293 SER A CA 1
ATOM 2169 C C . SER A 1 329 ? 22.96369 -2.81339 2.86760 1.000 46.21938 293 SER A C 1
ATOM 2170 O O . SER A 1 329 ? 22.05743 -3.56583 3.23833 1.000 45.44234 293 SER A O 1
ATOM 2173 N N . ILE A 1 330 ? 22.88285 -2.10202 1.74984 1.000 48.73726 294 ILE A N 1
ATOM 2174 C CA . ILE A 1 330 ? 21.73480 -2.24770 0.85988 1.000 48.35508 294 ILE A CA 1
ATOM 2175 C C . ILE A 1 330 ? 21.95812 -3.56383 0.13047 1.000 47.76847 294 ILE A C 1
ATOM 2176 O O . ILE A 1 330 ? 22.88566 -3.67428 -0.67538 1.000 46.01162 294 ILE A O 1
ATOM 2181 N N . LYS A 1 331 ? 21.16026 -4.58815 0.45057 1.000 43.21038 295 LYS A N 1
ATOM 2182 C CA . LYS A 1 331 ? 21.37270 -5.87345 -0.19704 1.000 46.05637 295 LYS A CA 1
ATOM 2183 C C . LYS A 1 331 ? 20.30391 -6.20684 -1.23139 1.000 48.72584 295 LYS A C 1
ATOM 2184 O O . LYS A 1 331 ? 20.55821 -7.01515 -2.12720 1.000 49.63029 295 LYS A O 1
ATOM 2190 N N . ARG A 1 332 ? 19.14601 -5.56501 -1.16116 1.000 46.96826 296 ARG A N 1
ATOM 2191 C CA . ARG A 1 332 ? 18.04389 -5.79736 -2.07952 1.000 51.35134 296 ARG A CA 1
ATOM 2192 C C . ARG A 1 332 ? 17.54848 -4.45115 -2.58408 1.000 50.98264 296 ARG A C 1
ATOM 2193 O O . ARG A 1 332 ? 17.29034 -3.55074 -1.77852 1.000 52.34853 296 ARG A O 1
ATOM 2213 N N . ILE A 1 333 ? 17.47133 -4.29299 -3.90490 1.000 43.87317 297 ILE A N 1
ATOM 2214 C CA . ILE A 1 333 ? 16.96711 -3.07502 -4.52329 1.000 43.83956 297 ILE A CA 1
ATOM 2215 C C . ILE A 1 333 ? 15.68128 -3.41466 -5.25783 1.000 49.09034 297 ILE A C 1
ATOM 2216 O O . ILE A 1 333 ? 15.61508 -4.40572 -5.99613 1.000 45.43180 297 ILE A O 1
ATOM 2221 N N . TYR A 1 334 ? 14.64590 -2.63624 -5.00197 1.000 47.57697 298 TYR A N 1
ATOM 2222 C CA . TYR A 1 334 ? 13.36654 -2.83620 -5.64579 1.000 49.05295 298 TYR A CA 1
ATOM 2223 C C . TYR A 1 334 ? 13.04337 -1.59031 -6.44916 1.000 53.24102 298 TYR A C 1
ATOM 2224 O O . TYR A 1 334 ? 12.94655 -0.49262 -5.88635 1.000 53.58267 298 TYR A O 1
ATOM 2241 N N . ALA A 1 335 ? 12.87919 -1.77028 -7.75961 1.000 53.88559 299 ALA A N 1
ATOM 2242 C CA . ALA A 1 335 ? 12.61054 -0.71801 -8.71364 1.000 55.65369 299 ALA A CA 1
ATOM 2243 C C . ALA A 1 335 ? 11.30958 -0.99519 -9.44930 1.000 53.20491 299 ALA A C 1
ATOM 2244 O O . ALA A 1 335 ? 11.03094 -2.14191 -9.81656 1.000 53.94316 299 ALA A O 1
ATOM 2246 N N . PRO A 1 336 ? 10.50699 0.02942 -9.69191 1.000 52.50566 300 PRO A N 1
ATOM 2247 C CA . PRO A 1 336 ? 9.25797 -0.17424 -10.42109 1.000 52.26097 300 PRO A CA 1
ATOM 2248 C C . PRO A 1 336 ? 9.51300 -0.39370 -11.90079 1.000 53.37969 300 PRO A C 1
ATOM 2249 O O . PRO A 1 336 ? 10.59449 -0.12385 -12.43691 1.000 52.64677 300 PRO A O 1
ATOM 2253 N N . ALA A 1 337 ? 8.48363 -0.92132 -12.56238 1.000 57.11599 301 ALA A N 1
ATOM 2254 C CA . ALA A 1 337 ? 8.61139 -1.28733 -13.97790 1.000 58.14097 301 ALA A CA 1
ATOM 2255 C C . ALA A 1 337 ? 9.03778 -0.09907 -14.84922 1.000 52.73691 301 ALA A C 1
ATOM 2256 O O . ALA A 1 337 ? 9.82263 -0.27486 -15.78547 1.000 48.86091 301 ALA A O 1
ATOM 2258 N N . SER A 1 338 ? 8.53420 1.11292 -14.54918 1.000 49.95924 302 SER A N 1
ATOM 2259 C CA . SER A 1 338 ? 8.93983 2.30057 -15.28440 1.000 45.43407 302 SER A CA 1
ATOM 2260 C C . SER A 1 338 ? 10.45800 2.45969 -15.31793 1.000 55.09708 302 SER A C 1
ATOM 2261 O O . SER A 1 338 ? 11.02457 2.85208 -16.34205 1.000 53.58166 302 SER A O 1
ATOM 2264 N N . LEU A 1 339 ? 11.14748 2.19911 -14.20310 1.000 54.52145 303 LEU A N 1
ATOM 2265 C CA . LEU A 1 339 ? 12.57267 2.52998 -14.05432 1.000 53.73920 303 LEU A CA 1
ATOM 2266 C C . LEU A 1 339 ? 13.51852 1.33908 -14.06310 1.000 52.61531 303 LEU A C 1
ATOM 2267 O O . LEU A 1 339 ? 14.72929 1.54104 -14.01890 1.000 49.07212 303 LEU A O 1
ATOM 2272 N N . TYR A 1 340 ? 13.01546 0.11528 -14.16019 1.000 50.16474 304 TYR A N 1
ATOM 2273 C CA . TYR A 1 340 ? 13.88227 -1.03475 -13.96341 1.000 49.84735 304 TYR A CA 1
ATOM 2274 C C . TYR A 1 340 ? 15.06551 -1.02536 -14.93263 1.000 55.32849 304 TYR A C 1
ATOM 2275 O O . TYR A 1 340 ? 16.22139 -1.23040 -14.52430 1.000 48.86994 304 TYR A O 1
ATOM 2284 N N . GLU A 1 341 ? 14.79052 -0.80035 -16.23582 1.000 54.81252 305 GLU A N 1
ATOM 2285 C CA . GLU A 1 341 ? 15.85286 -0.87271 -17.23816 1.000 50.00379 305 GLU A CA 1
ATOM 2286 C C . GLU A 1 341 ? 16.84791 0.27389 -17.11045 1.000 54.07168 305 GLU A C 1
ATOM 2287 O O . GLU A 1 341 ? 18.06533 0.00874 -17.04929 1.000 53.37995 305 GLU A O 1
ATOM 2293 N N . PRO A 1 342 ? 16.42961 1.54316 -17.06050 1.000 50.08285 306 PRO A N 1
ATOM 2294 C CA . PRO A 1 342 ? 17.42639 2.62310 -16.90590 1.000 54.03810 306 PRO A CA 1
ATOM 2295 C C . PRO A 1 342 ? 18.21808 2.53714 -15.59688 1.000 55.03425 306 PRO A C 1
ATOM 2296 O O . PRO A 1 342 ? 19.43758 2.77621 -15.59333 1.000 54.60988 306 PRO A O 1
ATOM 2300 N N . LEU A 1 343 ? 17.56515 2.18315 -14.48346 1.000 51.00446 307 LEU A N 1
ATOM 2301 C CA . LEU A 1 343 ? 18.28089 2.04566 -13.21384 1.000 54.07376 307 LEU A CA 1
ATOM 2302 C C . LEU A 1 343 ? 19.28714 0.89791 -13.25863 1.000 50.61112 307 LEU A C 1
ATOM 2303 O O . LEU A 1 343 ? 20.43188 1.04603 -12.82505 1.000 49.63486 307 LEU A O 1
ATOM 2308 N N . VAL A 1 344 ? 18.87821 -0.25792 -13.78017 1.000 48.67759 308 VAL A N 1
ATOM 2309 C CA . VAL A 1 344 ? 19.78815 -1.39346 -13.82338 1.000 48.38997 308 VAL A CA 1
ATOM 2310 C C . VAL A 1 344 ? 20.97181 -1.06569 -14.70703 1.000 54.29924 308 VAL A C 1
ATOM 2311 O O . VAL A 1 344 ? 22.11315 -1.44307 -14.41049 1.000 53.63370 308 VAL A O 1
ATOM 2315 N N . GLU A 1 345 ? 20.73157 -0.30071 -15.77285 1.000 56.03515 309 GLU A N 1
ATOM 2316 C CA . GLU A 1 345 ? 21.82596 0.03734 -16.66462 1.000 58.37925 309 GLU A CA 1
ATOM 2317 C C . GLU A 1 345 ? 22.78622 1.03971 -16.03017 1.000 52.18941 309 GLU A C 1
ATOM 2318 O O . GLU A 1 345 ? 24.00933 0.87570 -16.11468 1.000 53.07719 309 GLU A O 1
ATOM 2324 N N . ALA A 1 346 ? 22.26048 2.05120 -15.34352 1.000 51.16799 310 ALA A N 1
ATOM 2325 C CA . ALA A 1 346 ? 23.13429 2.99848 -14.66036 1.000 47.90757 310 ALA A CA 1
ATOM 2326 C C . ALA A 1 346 ? 23.92359 2.29985 -13.55533 1.000 53.69113 310 ALA A C 1
ATOM 2327 O O . ALA A 1 346 ? 25.13096 2.54441 -13.37990 1.000 50.35629 310 ALA A O 1
ATOM 2329 N N . LEU A 1 347 ? 23.2596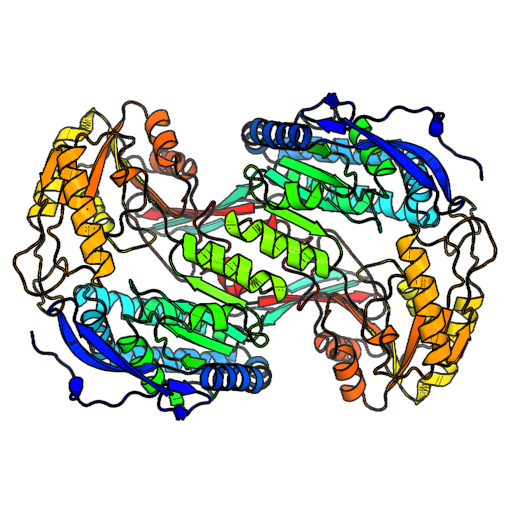3 1.39137 -12.83048 1.000 46.24592 311 LEU A N 1
ATOM 2330 C CA . LEU A 1 347 ? 23.92301 0.63771 -11.78136 1.000 49.64898 311 LEU A CA 1
ATOM 2331 C C . LEU A 1 347 ? 25.02967 -0.22740 -12.34135 1.000 51.04316 311 LEU A C 1
ATOM 2332 O O . LEU A 1 347 ? 26.10447 -0.29917 -11.75097 1.000 49.17072 311 LEU A O 1
ATOM 2337 N N . ALA A 1 348 ? 24.77319 -0.93233 -13.45191 1.000 55.13338 312 ALA A N 1
ATOM 2338 C CA . ALA A 1 348 ? 25.80274 -1.79579 -14.03173 1.000 53.68706 312 ALA A CA 1
ATOM 2339 C C . ALA A 1 348 ? 26.99100 -0.97467 -14.51833 1.000 55.02271 312 ALA A C 1
ATOM 2340 O O . ALA A 1 348 ? 28.15263 -1.37476 -14.34643 1.000 49.61648 312 ALA A O 1
ATOM 2342 N N . GLN A 1 349 ? 26.72348 0.18909 -15.11313 1.000 52.97466 313 GLN A N 1
ATOM 2343 C CA . GLN A 1 349 ? 27.82532 1.05311 -15.51569 1.000 60.75211 313 GLN A CA 1
ATOM 2344 C C . GLN A 1 349 ? 28.68828 1.40569 -14.30648 1.000 54.05435 313 GLN A C 1
ATOM 2345 O O . GLN A 1 349 ? 29.91807 1.25533 -14.33602 1.000 56.17507 313 GLN A O 1
ATOM 2351 N N . ARG A 1 350 ? 28.04703 1.82688 -13.21142 1.000 54.48589 314 ARG A N 1
ATOM 2352 C CA . ARG A 1 350 ? 28.79068 2.20796 -12.00787 1.000 54.00873 314 ARG A CA 1
ATOM 2353 C C . ARG A 1 350 ? 29.50269 1.01484 -11.36853 1.000 53.33805 314 ARG A C 1
ATOM 2354 O O . ARG A 1 350 ? 30.65064 1.13229 -10.92227 1.000 52.95049 314 ARG A O 1
ATOM 2362 N N . VAL A 1 351 ? 28.84215 -0.13972 -11.32303 1.000 51.08421 315 VAL A N 1
ATOM 2363 C CA . VAL A 1 351 ? 29.42471 -1.31026 -10.69124 1.000 49.63955 315 VAL A CA 1
ATOM 2364 C C . VAL A 1 351 ? 30.66190 -1.74277 -11.44364 1.000 52.00897 315 VAL A C 1
ATOM 2365 O O . VAL A 1 351 ? 31.68852 -2.08063 -10.83810 1.000 54.71648 315 VAL A O 1
ATOM 2369 N N . SER A 1 352 ? 30.57961 -1.76788 -12.77531 1.000 55.17357 316 SER A N 1
ATOM 2370 C CA . SER A 1 352 ? 31.73266 -2.15932 -13.57401 1.000 54.16014 316 SER A CA 1
ATOM 2371 C C . SER A 1 352 ? 32.84892 -1.12286 -13.51273 1.000 51.47472 316 SER A C 1
ATOM 2372 O O . SER A 1 352 ? 34.02673 -1.49335 -13.54806 1.000 51.90999 316 SER A O 1
ATOM 2375 N N . ALA A 1 353 ? 32.51642 0.16149 -13.36047 1.000 49.47873 317 ALA A N 1
ATOM 2376 C CA . ALA A 1 353 ? 33.57545 1.16026 -13.23116 1.000 51.62432 317 ALA A CA 1
ATOM 2377 C C . ALA A 1 353 ? 34.39241 1.02626 -11.93082 1.000 56.69370 317 ALA A C 1
ATOM 2378 O O . ALA A 1 353 ? 35.51223 1.53910 -11.86684 1.000 57.00351 317 ALA A O 1
ATOM 2380 N N . LEU A 1 354 ? 33.86595 0.36229 -10.89821 1.000 55.12966 318 LEU A N 1
ATOM 2381 C CA . LEU A 1 354 ? 34.55745 0.26403 -9.61794 1.000 51.55152 318 LEU A CA 1
ATOM 2382 C C . LEU A 1 354 ? 35.92031 -0.38995 -9.78598 1.000 55.44533 318 LEU A C 1
ATOM 2383 O O . LEU A 1 354 ? 36.06913 -1.38539 -10.49108 1.000 60.92876 318 LEU A O 1
ATOM 2388 N N . THR A 1 355 ? 36.92858 0.17902 -9.13684 1.000 48.38616 319 THR A N 1
ATOM 2389 C CA . THR A 1 355 ? 38.29388 -0.34359 -9.19707 1.000 50.77405 319 THR A CA 1
ATOM 2390 C C . THR A 1 355 ? 38.56656 -1.25478 -7.99029 1.000 51.77985 319 THR A C 1
ATOM 2391 O O . THR A 1 355 ? 38.56740 -0.79741 -6.83745 1.000 51.41026 319 THR A O 1
ATOM 2395 N N . VAL A 1 356 ? 38.88385 -2.51888 -8.27022 1.000 47.73016 320 VAL A N 1
ATOM 2396 C CA . VAL A 1 356 ? 39.13813 -3.55060 -7.26628 1.000 51.90693 320 VAL A CA 1
ATOM 2397 C C . VAL A 1 356 ? 40.65038 -3.70910 -7.07038 1.000 48.00936 320 VAL A C 1
ATOM 2398 O O . VAL A 1 356 ? 41.40091 -3.88234 -8.03900 1.000 50.45189 320 VAL A O 1
ATOM 2402 N N . GLY A 1 357 ? 41.10288 -3.66964 -5.82377 1.000 45.11133 321 GLY A N 1
ATOM 2403 C CA . GLY A 1 357 ? 42.52436 -3.81050 -5.56996 1.000 39.10526 321 GLY A CA 1
ATOM 2404 C C . GLY A 1 357 ? 42.83623 -3.73766 -4.09233 1.000 47.66147 321 GLY A C 1
ATOM 2405 O O . GLY A 1 357 ? 41.94086 -3.70541 -3.23953 1.000 43.70235 321 GLY A O 1
ATOM 2406 N N . HIS A 1 358 ? 44.13196 -3.72747 -3.79949 1.000 47.59418 322 HIS A N 1
ATOM 2407 C CA . HIS A 1 358 ? 44.55784 -3.63523 -2.41549 1.000 48.72477 322 HIS A CA 1
ATOM 2408 C C . HIS A 1 358 ? 44.11031 -2.29831 -1.84209 1.000 44.89845 322 HIS A C 1
ATOM 2409 O O . HIS A 1 358 ? 44.25707 -1.24984 -2.47553 1.000 46.19124 322 HIS A O 1
ATOM 2416 N N . GLY A 1 359 ? 43.58762 -2.34077 -0.61591 1.000 48.26031 323 GLY A N 1
ATOM 2417 C CA . GLY A 1 359 ? 43.03987 -1.14975 0.02685 1.000 44.51511 323 GLY A CA 1
ATOM 2418 C C . GLY A 1 359 ? 44.06963 -0.06807 0.29414 1.000 46.42708 323 GLY A C 1
ATOM 2419 O O . GLY A 1 359 ? 43.70242 1.07811 0.59412 1.000 44.83440 323 GLY A O 1
ATOM 2420 N N . LEU A 1 360 ? 45.35003 -0.43134 0.32368 1.000 43.03012 324 LEU A N 1
ATOM 2421 C CA . LEU A 1 360 ? 46.35448 0.59411 0.50964 1.000 42.67238 324 LEU A CA 1
ATOM 2422 C C . LEU A 1 360 ? 46.57282 1.38253 -0.76341 1.000 45.30506 324 LEU A C 1
ATOM 2423 O O . LEU A 1 360 ? 47.09369 2.49856 -0.69441 1.000 48.23338 324 LEU A O 1
ATOM 2428 N N . ASP A 1 361 ? 46.24313 0.82106 -1.92551 1.000 49.99818 325 ASP A N 1
ATOM 2429 C CA . ASP A 1 361 ? 46.36603 1.60698 -3.14716 1.000 52.91049 325 ASP A CA 1
ATOM 2430 C C . ASP A 1 361 ? 45.32044 2.71834 -3.12562 1.000 51.53652 325 ASP A C 1
ATOM 2431 O O . ASP A 1 361 ? 44.12574 2.43139 -3.01969 1.000 56.45986 325 ASP A O 1
ATOM 2436 N N . PRO A 1 362 ? 45.71813 3.98710 -3.26131 1.000 56.70350 326 PRO A N 1
ATOM 2437 C CA . PRO A 1 362 ? 44.72477 5.07467 -3.20549 1.000 58.46088 326 PRO A CA 1
ATOM 2438 C C . PRO A 1 362 ? 43.72412 5.03625 -4.35493 1.000 55.19981 326 PRO A C 1
ATOM 2439 O O . PRO A 1 362 ? 42.66572 5.66915 -4.26549 1.000 59.08182 326 PRO A O 1
ATOM 2443 N N . LEU A 1 363 ? 44.02760 4.35488 -5.44837 1.000 52.98196 327 LEU A N 1
ATOM 2444 C CA . LEU A 1 363 ? 43.03636 4.27543 -6.51033 1.000 54.92386 327 LEU A CA 1
ATOM 2445 C C . LEU A 1 363 ? 41.98474 3.20281 -6.26459 1.000 51.24547 327 LEU A C 1
ATOM 2446 O O . LEU A 1 363 ? 41.01272 3.12664 -7.02842 1.000 56.49048 327 LEU A O 1
ATOM 2451 N N . THR A 1 364 ? 42.17957 2.34425 -5.26628 1.000 44.20171 328 THR A N 1
ATOM 2452 C CA . THR A 1 364 ? 41.24456 1.25632 -5.01712 1.000 43.29194 328 THR A CA 1
ATOM 2453 C C . THR A 1 364 ? 39.92535 1.79736 -4.50112 1.000 48.24638 328 THR A C 1
ATOM 2454 O O . THR A 1 364 ? 39.90357 2.65921 -3.61921 1.000 49.29310 328 THR A O 1
ATOM 2458 N N . GLN A 1 365 ? 38.82248 1.28836 -5.04512 1.000 48.61305 329 GLN A N 1
ATOM 2459 C CA . GLN A 1 365 ? 37.49634 1.62873 -4.54740 1.000 47.47573 329 GLN A CA 1
ATOM 2460 C C . GLN A 1 365 ? 36.84016 0.49231 -3.79958 1.000 50.05098 329 GLN A C 1
ATOM 2461 O O . GLN A 1 365 ? 36.08096 0.73971 -2.87426 1.000 52.51469 329 GLN A O 1
ATOM 2467 N N . LEU A 1 366 ? 37.10846 -0.74339 -4.19232 1.000 53.72469 330 LEU A N 1
ATOM 2468 C CA . LEU A 1 366 ? 36.56836 -1.91874 -3.53144 1.000 47.96199 330 LEU A CA 1
ATOM 2469 C C . LEU A 1 366 ? 37.70636 -2.89626 -3.26813 1.000 49.62943 330 LEU A C 1
ATOM 2470 O O . LEU A 1 366 ? 38.41783 -3.29370 -4.20386 1.000 44.04061 330 LEU A O 1
ATOM 2475 N N . GLY A 1 367 ? 37.88625 -3.25536 -1.98980 1.000 45.85183 331 GLY A N 1
ATOM 2476 C CA . GLY A 1 367 ? 38.90219 -4.18668 -1.54919 1.000 45.74124 331 GLY A CA 1
ATOM 2477 C C . GLY A 1 367 ? 38.42622 -5.62831 -1.59495 1.000 49.83974 331 GLY A C 1
ATOM 2478 O O . GLY A 1 367 ? 37.39890 -5.93650 -2.20412 1.000 50.18844 331 GLY A O 1
ATOM 2479 N N . PRO A 1 368 ? 39.18728 -6.54840 -0.99896 1.000 51.10226 332 PRO A N 1
ATOM 2480 C CA . PRO A 1 368 ? 38.74226 -7.94270 -0.92267 1.000 46.86895 332 PRO A CA 1
ATOM 2481 C C . PRO A 1 368 ? 37.77829 -8.17089 0.22847 1.000 43.70173 332 PRO A C 1
ATOM 2482 O O . PRO A 1 368 ? 37.69483 -7.38918 1.17762 1.000 51.41350 332 PRO A O 1
ATOM 2486 N N . VAL A 1 369 ? 37.09316 -9.31251 0.16567 1.000 43.69728 333 VAL A N 1
ATOM 2487 C CA . VAL A 1 369 ? 36.35759 -9.74020 1.33975 1.000 43.91008 333 VAL A CA 1
ATOM 2488 C C . VAL A 1 369 ? 37.35191 -10.14198 2.41865 1.000 40.38506 333 VAL A C 1
ATOM 2489 O O . VAL A 1 369 ? 38.51086 -10.46669 2.15070 1.000 38.66044 333 VAL A O 1
ATOM 2493 N N . GLN A 1 370 ? 36.88636 -10.09520 3.66369 1.000 42.86090 334 GLN A N 1
ATOM 2494 C CA . GLN A 1 370 ? 37.80538 -10.06300 4.79464 1.000 35.45406 334 GLN A CA 1
ATOM 2495 C C . GLN A 1 370 ? 38.58275 -11.35761 4.98505 1.000 37.34832 334 GLN A C 1
ATOM 2496 O O . GLN A 1 370 ? 39.72891 -11.31776 5.43683 1.000 40.87069 334 GLN A O 1
ATOM 2502 N N . ASN A 1 371 ? 37.98170 -12.51687 4.74369 1.000 36.76815 335 ASN A N 1
ATOM 2503 C CA . ASN A 1 371 ? 38.66106 -13.75361 5.13343 1.000 38.89991 335 ASN A CA 1
ATOM 2504 C C . ASN A 1 371 ? 38.29427 -14.89036 4.18459 1.000 42.46889 335 ASN A C 1
ATOM 2505 O O . ASN A 1 371 ? 37.45962 -14.74654 3.28207 1.000 34.79079 335 ASN A O 1
ATOM 2510 N N . ALA A 1 372 ? 38.91983 -16.04699 4.42315 1.000 46.04935 336 ALA A N 1
ATOM 2511 C CA . ALA A 1 372 ? 38.74478 -17.18996 3.52879 1.000 46.31385 336 ALA A CA 1
ATOM 2512 C C . ALA A 1 372 ? 37.29632 -17.67363 3.51253 1.000 46.79524 336 ALA A C 1
ATOM 2513 O O . ALA A 1 372 ? 36.75102 -17.99954 2.44807 1.000 45.83436 336 ALA A O 1
ATOM 2515 N N . THR A 1 373 ? 36.65373 -17.72740 4.68357 1.000 46.23937 337 THR A N 1
ATOM 2516 C CA . THR A 1 373 ? 35.27707 -18.20815 4.74653 1.000 41.63780 337 THR A CA 1
ATOM 2517 C C . THR A 1 373 ? 34.32726 -17.26282 4.02694 1.000 45.47731 337 THR A C 1
ATOM 2518 O O . THR A 1 373 ? 33.42512 -17.70564 3.29214 1.000 46.59572 337 THR A O 1
ATOM 2522 N N . ALA A 1 374 ? 34.53295 -15.95423 4.20637 1.000 38.82585 338 ALA A N 1
ATOM 2523 C CA . ALA A 1 374 ? 33.76094 -14.98658 3.44793 1.000 38.07473 338 ALA A CA 1
ATOM 2524 C C . ALA A 1 374 ? 33.97722 -15.17806 1.94860 1.000 42.50485 338 ALA A C 1
ATOM 2525 O O . ALA A 1 374 ? 33.03234 -15.09651 1.15351 1.000 43.17034 338 ALA A O 1
ATOM 2527 N N . PHE A 1 375 ? 35.21577 -15.47254 1.55842 1.000 40.80694 339 PHE A N 1
ATOM 2528 C CA . PHE A 1 375 ? 35.55034 -15.67050 0.15721 1.000 44.26534 339 PHE A CA 1
ATOM 2529 C C . PHE A 1 375 ? 34.80218 -16.86925 -0.42852 1.000 49.81983 339 PHE A C 1
ATOM 2530 O O . PHE A 1 375 ? 34.18654 -16.77237 -1.50113 1.000 51.14761 339 PHE A O 1
ATOM 2538 N N . GLN A 1 376 ? 34.79807 -17.99625 0.28150 1.000 49.71622 340 GLN A N 1
ATOM 2539 C CA . GLN A 1 376 ? 34.05722 -19.16152 -0.20453 1.000 52.31293 340 GLN A CA 1
ATOM 2540 C C . GLN A 1 376 ? 32.56256 -18.87246 -0.30636 1.000 52.41882 340 GLN A C 1
ATOM 2541 O O . GLN A 1 376 ? 31.90237 -19.29070 -1.27351 1.000 53.63234 340 GLN A O 1
ATOM 2547 N N . LYS A 1 377 ? 32.00556 -18.16808 0.68677 1.000 48.04803 341 LYS A N 1
ATOM 2548 C CA . LYS A 1 377 ? 30.59204 -17.81013 0.60549 1.000 53.30620 341 LYS A CA 1
ATOM 2549 C C . LYS A 1 377 ? 30.32501 -16.90240 -0.59593 1.000 53.23148 341 LYS A C 1
ATOM 2550 O O . LYS A 1 377 ? 29.26801 -16.98283 -1.22745 1.000 48.20737 341 LYS A O 1
ATOM 2556 N N . ALA A 1 378 ? 31.27611 -16.03217 -0.92971 1.000 49.41305 342 ALA A N 1
ATOM 2557 C CA . ALA A 1 378 ? 31.10071 -15.18969 -2.10371 1.000 48.28837 342 ALA A CA 1
ATOM 2558 C C . ALA A 1 378 ? 31.11706 -16.01845 -3.39517 1.000 56.79385 342 ALA A C 1
ATOM 2559 O O . ALA A 1 378 ? 30.35401 -15.74221 -4.33134 1.000 54.12189 342 ALA A O 1
ATOM 2561 N N . ARG A 1 379 ? 31.99238 -17.02768 -3.47824 1.000 57.05677 343 ARG A N 1
ATOM 2562 C CA . ARG A 1 379 ? 32.00495 -17.87004 -4.67683 1.000 52.68689 343 ARG A CA 1
ATOM 2563 C C . ARG A 1 379 ? 30.68254 -18.61035 -4.82816 1.000 56.00300 343 ARG A C 1
ATOM 2564 O O . ARG A 1 379 ? 30.15264 -18.73947 -5.94387 1.000 58.07166 343 ARG A O 1
ATOM 2572 N N . GLU A 1 380 ? 30.12946 -19.10300 -3.70944 1.000 58.64416 344 GLU A N 1
ATOM 2573 C CA . GLU A 1 380 ? 28.80994 -19.73038 -3.77504 1.000 58.89774 344 GLU A CA 1
ATOM 2574 C C . GLU A 1 380 ? 27.76090 -18.71867 -4.21187 1.000 62.67413 344 GLU A C 1
ATOM 2575 O O . GLU A 1 380 ? 26.86334 -19.03902 -5.00841 1.000 65.02094 344 GLU A O 1
ATOM 2581 N N . ALA A 1 381 ? 27.88120 -17.47520 -3.73775 1.000 56.26282 345 ALA A N 1
ATOM 2582 C CA . ALA A 1 381 ? 26.93694 -16.44932 -4.16824 1.000 57.45770 345 ALA A CA 1
ATOM 2583 C C . ALA A 1 381 ? 27.03173 -16.21397 -5.67178 1.000 59.64306 345 ALA A C 1
ATOM 2584 O O . ALA A 1 381 ? 26.00994 -16.04670 -6.33925 1.000 58.14615 345 ALA A O 1
ATOM 2586 N N . LEU A 1 382 ? 28.25542 -16.21163 -6.21660 1.000 57.06360 346 LEU A N 1
ATOM 2587 C CA . LEU A 1 382 ? 28.45298 -15.99578 -7.64423 1.000 51.12584 346 LEU A CA 1
ATOM 2588 C C . LEU A 1 382 ? 27.84394 -17.12913 -8.45815 1.000 58.53108 346 LEU A C 1
ATOM 2589 O O . LEU A 1 382 ? 27.19634 -16.89554 -9.49644 1.000 56.58583 346 LEU A O 1
ATOM 2594 N N . GLU A 1 383 ? 28.00868 -18.36618 -7.98601 1.000 59.54013 347 GLU A N 1
ATOM 2595 C CA . GLU A 1 383 ? 27.36870 -19.48002 -8.68400 1.000 65.03653 347 GLU A CA 1
ATOM 2596 C C . GLU A 1 383 ? 25.84205 -19.35161 -8.63632 1.000 63.42580 347 GLU A C 1
ATOM 2597 O O . GLU A 1 383 ? 25.15716 -19.55937 -9.64966 1.000 65.29231 347 GLU A O 1
ATOM 2603 N N . MET A 1 384 ? 25.29096 -18.95253 -7.48513 1.000 68.16525 348 MET A N 1
ATOM 2604 C CA . MET A 1 384 ? 23.84387 -18.76180 -7.40330 1.000 63.34339 348 MET A CA 1
ATOM 2605 C C . MET A 1 384 ? 23.39216 -17.64489 -8.31894 1.000 63.02486 348 MET A C 1
ATOM 2606 O O . MET A 1 384 ? 22.31663 -17.71732 -8.92100 1.000 64.77350 348 MET A O 1
ATOM 2611 N N . ALA A 1 385 ? 24.20834 -16.60305 -8.43638 1.000 63.75060 349 ALA A N 1
ATOM 2612 C CA . ALA A 1 385 ? 23.86101 -15.47403 -9.28343 1.000 62.50486 349 ALA A CA 1
ATOM 2613 C C . ALA A 1 385 ? 23.72183 -15.91589 -10.72544 1.000 60.90277 349 ALA A C 1
ATOM 2614 O O . ALA A 1 385 ? 22.78411 -15.51609 -11.42526 1.000 64.26913 349 ALA A O 1
ATOM 2616 N N . ALA A 1 386 ? 24.65883 -16.73204 -11.19144 1.000 63.35065 350 ALA A N 1
ATOM 2617 C CA . ALA A 1 386 ? 24.56163 -17.21918 -12.56317 1.000 65.10422 350 ALA A CA 1
ATOM 2618 C C . ALA A 1 386 ? 23.34933 -18.12981 -12.74546 1.000 67.07498 350 ALA A C 1
ATOM 2619 O O . ALA A 1 386 ? 22.63275 -18.03075 -13.74897 1.000 69.08474 350 ALA A O 1
ATOM 2621 N N . ARG A 1 387 ? 23.08296 -18.99716 -11.76992 1.000 64.71891 351 ARG A N 1
ATOM 2622 C CA . ARG A 1 387 ? 21.99420 -19.95635 -11.92047 1.000 61.47879 351 ARG A CA 1
ATOM 2623 C C . ARG A 1 387 ? 20.60720 -19.30046 -11.85279 1.000 68.22860 351 ARG A C 1
ATOM 2624 O O . ARG A 1 387 ? 19.74118 -19.59967 -12.68394 1.000 71.06166 351 ARG A O 1
ATOM 2632 N N . ASP A 1 388 ? 20.37077 -18.38137 -10.90849 1.000 69.17858 352 ASP A N 1
ATOM 2633 C CA . ASP A 1 388 ? 19.00778 -17.91473 -10.63591 1.000 64.55185 352 ASP A CA 1
ATOM 2634 C C . ASP A 1 388 ? 18.68887 -16.54976 -11.22333 1.000 60.73493 352 ASP A C 1
ATOM 2635 O O . ASP A 1 388 ? 17.57599 -16.05595 -11.02319 1.000 62.59625 352 ASP A O 1
ATOM 2640 N N . GLY A 1 389 ? 19.61183 -15.93630 -11.95261 1.000 62.86506 353 GLY A N 1
ATOM 2641 C CA . GLY A 1 389 ? 19.36536 -14.60983 -12.47991 1.000 58.78067 353 GLY A CA 1
ATOM 2642 C C . GLY A 1 389 ? 20.26645 -14.37312 -13.66736 1.000 64.40435 353 GLY A C 1
ATOM 2643 O O . GLY A 1 389 ? 20.98102 -15.27059 -14.12456 1.000 64.92843 353 GLY A O 1
ATOM 2644 N N . ARG A 1 390 ? 20.17477 -13.15659 -14.20026 1.000 65.14846 354 ARG A N 1
ATOM 2645 C CA . ARG A 1 390 ? 21.04165 -12.67996 -15.27655 1.000 63.04233 354 ARG A CA 1
ATOM 2646 C C . ARG A 1 390 ? 22.04930 -11.69787 -14.68383 1.000 56.74414 354 ARG A C 1
ATOM 2647 O O . ARG A 1 390 ? 21.66597 -10.68542 -14.08453 1.000 56.72729 354 ARG A O 1
ATOM 2655 N N . VAL A 1 391 ? 23.33046 -11.98539 -14.84400 1.000 53.76772 355 VAL A N 1
ATOM 2656 C CA . VAL A 1 391 ? 24.35497 -11.12565 -14.27063 1.000 57.47638 355 VAL A CA 1
ATOM 2657 C C . VAL A 1 391 ? 24.66901 -10.03389 -15.27556 1.000 52.17437 355 VAL A C 1
ATOM 2658 O O . VAL A 1 391 ? 25.09770 -10.32544 -16.39357 1.000 65.65888 355 VAL A O 1
ATOM 2662 N N . VAL A 1 392 ? 24.45314 -8.77417 -14.88052 1.000 53.86099 356 VAL A N 1
ATOM 2663 C CA . VAL A 1 392 ? 24.75365 -7.63947 -15.74826 1.000 54.37498 356 VAL A CA 1
ATOM 2664 C C . VAL A 1 392 ? 26.07841 -6.97610 -15.40779 1.000 58.88984 356 VAL A C 1
ATOM 2665 O O . VAL A 1 392 ? 26.58698 -6.19000 -16.22412 1.000 60.46922 356 VAL A O 1
ATOM 2669 N N . ALA A 1 393 ? 26.66950 -7.26820 -14.24951 1.000 59.12128 357 ALA A N 1
ATOM 2670 C CA . ALA A 1 393 ? 27.99557 -6.71141 -13.99684 1.000 55.18832 357 ALA A CA 1
ATOM 2671 C C . ALA A 1 393 ? 28.83164 -7.67774 -13.16973 1.000 55.81963 357 ALA A C 1
ATOM 2672 O O . ALA A 1 393 ? 28.32988 -8.30293 -12.22842 1.000 57.62250 357 ALA A O 1
ATOM 2674 N N . GLY A 1 394 ? 30.11151 -7.76535 -13.51488 1.000 51.16960 358 GLY A N 1
ATOM 2675 C CA . GLY A 1 394 ? 31.02621 -8.63601 -12.79301 1.000 50.92685 358 GLY A CA 1
ATOM 2676 C C . GLY A 1 394 ? 30.63690 -10.09376 -12.91855 1.000 56.78437 358 GLY A C 1
ATOM 2677 O O . GLY A 1 394 ? 30.46667 -10.62250 -14.02538 1.000 55.59411 358 GLY A O 1
ATOM 2678 N N . GLY A 1 395 ? 30.54591 -10.76853 -11.77122 1.000 57.75941 359 GLY A N 1
ATOM 2679 C CA . GLY A 1 395 ? 30.17394 -12.16532 -11.71888 1.000 55.44347 359 GLY A CA 1
ATOM 2680 C C . GLY A 1 395 ? 31.29379 -13.16539 -11.54490 1.000 54.05021 359 GLY A C 1
ATOM 2681 O O . GLY A 1 395 ? 31.02932 -14.37470 -11.57352 1.000 50.30208 359 GLY A O 1
ATOM 2682 N N . GLU A 1 396 ? 32.52446 -12.72384 -11.32379 1.000 55.99761 360 GLU A N 1
ATOM 2683 C CA . GLU A 1 396 ? 33.61740 -13.68420 -11.23479 1.000 57.06546 360 GLU A CA 1
ATOM 2684 C C . GLU A 1 396 ? 34.55516 -13.34902 -10.08309 1.000 53.66859 360 GLU A C 1
ATOM 2685 O O . GLU A 1 396 ? 34.50912 -12.26741 -9.48415 1.000 52.67735 360 GLU A O 1
ATOM 2691 N N . VAL A 1 397 ? 35.40927 -14.30108 -9.78601 1.000 52.17219 361 VAL A N 1
ATOM 2692 C CA . VAL A 1 397 ? 36.48599 -14.09962 -8.83551 1.000 48.26100 361 VAL A CA 1
ATOM 2693 C C . VAL A 1 397 ? 37.62682 -13.42438 -9.57748 1.000 57.50288 361 VAL A C 1
ATOM 2694 O O . VAL A 1 397 ? 37.84629 -13.68976 -10.76706 1.000 57.58077 361 VAL A O 1
ATOM 2698 N N . LEU A 1 398 ? 38.27762 -12.46365 -8.93580 1.000 54.92913 362 LEU A N 1
ATOM 2699 C CA . LEU A 1 398 ? 39.41143 -11.81425 -9.58576 1.000 57.26506 362 LEU A CA 1
ATOM 2700 C C . LEU A 1 398 ? 40.65959 -12.69891 -9.50606 1.000 55.07683 362 LEU A C 1
ATOM 2701 O O . LEU A 1 398 ? 40.81547 -13.47991 -8.55421 1.000 57.44026 362 LEU A O 1
ATOM 2706 N N . ASP A 1 399 ? 41.51720 -12.60725 -10.55553 1.000 59.70430 363 ASP A N 1
ATOM 2707 C CA . ASP A 1 399 ? 42.83143 -13.28895 -10.63903 1.000 48.65459 363 ASP A CA 1
ATOM 2708 C C . ASP A 1 399 ? 43.88649 -12.39156 -9.99452 1.000 45.65313 363 ASP A C 1
ATOM 2709 O O . ASP A 1 399 ? 44.58182 -11.60463 -10.64142 1.000 52.38515 363 ASP A O 1
ATOM 2714 N N . GLN A 1 400 ? 43.99204 -12.53644 -8.67512 1.000 50.07543 364 GLN A N 1
ATOM 2715 C CA . GLN A 1 400 ? 44.74639 -11.73094 -7.77987 1.000 49.53752 364 GLN A CA 1
ATOM 2716 C C . GLN A 1 400 ? 45.08840 -12.62480 -6.59275 1.000 46.23256 364 GLN A C 1
ATOM 2717 O O . GLN A 1 400 ? 44.21409 -13.37415 -6.11430 1.000 50.44306 364 GLN A O 1
ATOM 2723 N N . PRO A 1 401 ? 46.26512 -12.51920 -6.00386 1.000 45.72820 365 PRO A N 1
ATOM 2724 C CA . PRO A 1 401 ? 46.43704 -13.20140 -4.71151 1.000 49.02562 365 PRO A CA 1
ATOM 2725 C C . PRO A 1 401 ? 45.55381 -12.47038 -3.70204 1.000 43.55332 365 PRO A C 1
ATOM 2726 O O . PRO A 1 401 ? 45.51667 -11.23557 -3.69027 1.000 47.83971 365 PRO A O 1
ATOM 2730 N N . GLY A 1 402 ? 44.74986 -13.21081 -2.94977 1.000 50.05848 366 GLY A N 1
ATOM 2731 C CA . GLY A 1 402 ? 43.82309 -12.58811 -2.02373 1.000 44.11427 366 GLY A CA 1
ATOM 2732 C C . GLY A 1 402 ? 42.36365 -12.79925 -2.40581 1.000 43.63576 366 GLY A C 1
ATOM 2733 O O . GLY A 1 402 ? 42.02270 -13.22674 -3.51161 1.000 47.66704 366 GLY A O 1
ATOM 2734 N N . TYR A 1 403 ? 41.49834 -12.45357 -1.44439 1.000 46.25330 367 TYR A N 1
ATOM 2735 C CA . TYR A 1 403 ? 40.06511 -12.75554 -1.50226 1.000 45.05613 367 TYR A CA 1
ATOM 2736 C C . TYR A 1 403 ? 39.29709 -11.65205 -2.22371 1.000 46.88657 367 TYR A C 1
ATOM 2737 O O . TYR A 1 403 ? 38.38922 -11.01449 -1.66908 1.000 40.77697 367 TYR A O 1
ATOM 2746 N N . TYR A 1 404 ? 39.62518 -11.49008 -3.49830 1.000 42.78862 368 TYR A N 1
ATOM 2747 C CA . TYR A 1 404 ? 39.00693 -10.48215 -4.33722 1.000 39.42902 368 TYR A CA 1
ATOM 2748 C C . TYR A 1 404 ? 37.86091 -11.10898 -5.09625 1.000 47.33913 368 TYR A C 1
ATOM 2749 O O . TYR A 1 404 ? 38.02608 -12.15635 -5.73033 1.000 51.08799 368 TYR A O 1
ATOM 2758 N N . VAL A 1 405 ? 36.71179 -10.45334 -5.03135 1.000 46.51038 369 VAL A N 1
ATOM 2759 C CA . VAL A 1 405 ? 35.52046 -10.82497 -5.76921 1.000 43.14090 369 VAL A CA 1
ATOM 2760 C C . VAL A 1 405 ? 35.13032 -9.61068 -6.58584 1.000 46.60389 369 VAL A C 1
ATOM 2761 O O . VAL A 1 405 ? 35.09689 -8.49607 -6.05345 1.000 47.24431 369 VAL A O 1
ATOM 2765 N N . GLN A 1 406 ? 34.82029 -9.82478 -7.85909 1.000 52.65193 370 GLN A N 1
ATOM 2766 C CA . GLN A 1 406 ? 34.34806 -8.73128 -8.70668 1.000 52.87544 370 GLN A CA 1
ATOM 2767 C C . GLN A 1 406 ? 33.05516 -8.15606 -8.14402 1.000 44.99133 370 GLN A C 1
ATOM 2768 O O . GLN A 1 406 ? 32.21704 -8.90515 -7.63952 1.000 50.44671 370 GLN A O 1
ATOM 2774 N N . PRO A 1 407 ? 32.85414 -6.84803 -8.20616 1.000 45.31173 371 PRO A N 1
ATOM 2775 C CA . PRO A 1 407 ? 31.52724 -6.32794 -7.87433 1.000 48.42722 371 PRO A CA 1
ATOM 2776 C C . PRO A 1 407 ? 30.52906 -6.88342 -8.87865 1.000 51.74375 371 PRO A C 1
ATOM 2777 O O . PRO A 1 407 ? 30.71931 -6.78141 -10.09158 1.000 52.03231 371 PRO A O 1
ATOM 2781 N N . THR A 1 408 ? 29.45860 -7.47502 -8.36890 1.000 52.13423 372 THR A N 1
ATOM 2782 C CA . THR A 1 408 ? 28.52639 -8.20900 -9.20454 1.000 52.03541 372 THR A CA 1
ATOM 2783 C C . THR A 1 408 ? 27.12368 -7.64581 -9.03597 1.000 55.33352 372 THR A C 1
ATOM 2784 O O . THR A 1 408 ? 26.63549 -7.51535 -7.90652 1.000 50.93857 372 THR A O 1
ATOM 2788 N N . LEU A 1 409 ? 26.47512 -7.36320 -10.17201 1.000 59.51449 373 LEU A N 1
ATOM 2789 C CA . LEU A 1 409 ? 25.09413 -6.88809 -10.25138 1.000 58.57653 373 LEU A CA 1
ATOM 2790 C C . LEU A 1 409 ? 24.26803 -7.89839 -11.02689 1.000 53.54432 373 LEU A C 1
ATOM 2791 O O . LEU A 1 409 ? 24.65172 -8.28917 -12.13802 1.000 53.38859 373 LEU A O 1
ATOM 2796 N N . VAL A 1 410 ? 23.12494 -8.26537 -10.44862 1.000 50.67778 374 VAL A N 1
ATOM 2797 C CA . VAL A 1 410 ? 22.24607 -9.32412 -10.92085 1.000 51.82621 374 VAL A CA 1
ATOM 2798 C C . VAL A 1 410 ? 20.84990 -8.77418 -11.15488 1.000 61.05764 374 VAL A C 1
ATOM 2799 O O . VAL A 1 410 ? 20.31319 -8.03307 -10.31874 1.000 56.21669 374 VAL A O 1
ATOM 2803 N N . ARG A 1 411 ? 20.24288 -9.18895 -12.27109 1.000 61.05244 375 ARG A N 1
ATOM 2804 C CA . ARG A 1 411 ? 18.88918 -8.79627 -12.62121 1.000 59.67095 375 ARG A CA 1
ATOM 2805 C C . ARG A 1 411 ? 18.05300 -10.04149 -12.90952 1.000 61.41372 375 ARG A C 1
ATOM 2806 O O . ARG A 1 411 ? 18.57819 -11.15377 -13.01552 1.000 60.86693 375 ARG A O 1
ATOM 2814 N N . ASP A 1 412 ? 16.72896 -9.85231 -12.96386 1.000 60.93915 376 ASP A N 1
ATOM 2815 C CA . ASP A 1 412 ? 15.78582 -10.93733 -13.27179 1.000 63.65131 376 ASP A CA 1
ATOM 2816 C C . ASP A 1 412 ? 16.00035 -12.12862 -12.34314 1.000 63.18851 376 ASP A C 1
ATOM 2817 O O . ASP A 1 412 ? 16.04774 -13.28589 -12.76863 1.000 66.58836 376 ASP A O 1
ATOM 2822 N N . LEU A 1 413 ? 16.15787 -11.84176 -11.06173 1.000 63.39603 377 LEU A N 1
ATOM 2823 C CA . LEU A 1 413 ? 16.46092 -12.88827 -10.09933 1.000 67.58346 377 LEU A CA 1
ATOM 2824 C C . LEU A 1 413 ? 15.18142 -13.60930 -9.67588 1.000 65.62683 377 LEU A C 1
ATOM 2825 O O . LEU A 1 413 ? 14.14454 -12.98036 -9.43512 1.000 59.81278 377 LEU A O 1
ATOM 2830 N N . ASP A 1 414 ? 15.26526 -14.93931 -9.57610 1.000 64.30549 378 ASP A N 1
ATOM 2831 C CA . ASP A 1 414 ? 14.15715 -15.71968 -9.03669 1.000 65.69436 378 ASP A CA 1
ATOM 2832 C C . ASP A 1 414 ? 13.93969 -15.35840 -7.57032 1.000 69.52447 378 ASP A C 1
ATOM 2833 O O . ASP A 1 414 ? 14.86787 -15.44556 -6.75378 1.000 62.31452 378 ASP A O 1
ATOM 2838 N N . GLU A 1 415 ? 12.69444 -15.00283 -7.22064 1.000 71.88480 379 GLU A N 1
ATOM 2839 C CA . GLU A 1 415 ? 12.46162 -14.37211 -5.91989 1.000 73.24894 379 GLU A CA 1
ATOM 2840 C C . GLU A 1 415 ? 12.62409 -15.30294 -4.71854 1.000 68.20565 379 GLU A C 1
ATOM 2841 O O . GLU A 1 415 ? 12.79970 -14.80032 -3.60810 1.000 70.50746 379 GLU A O 1
ATOM 2847 N N . ASN A 1 416 ? 12.59957 -16.62122 -4.88285 1.000 66.41769 380 ASN A N 1
ATOM 2848 C CA . ASN A 1 416 ? 12.94923 -17.49893 -3.76741 1.000 76.73443 380 ASN A CA 1
ATOM 2849 C C . ASN A 1 416 ? 14.40139 -17.98837 -3.84344 1.000 73.71138 380 ASN A C 1
ATOM 2850 O O . ASN A 1 416 ? 14.77498 -18.93484 -3.13377 1.000 69.86281 380 ASN A O 1
ATOM 2855 N N . SER A 1 417 ? 15.21970 -17.36800 -4.69691 1.000 71.27610 381 SER A N 1
ATOM 2856 C CA . SER A 1 417 ? 16.64510 -17.67031 -4.72763 1.000 72.18029 381 SER A CA 1
ATOM 2857 C C . SER A 1 417 ? 17.28341 -17.37611 -3.36982 1.000 72.07597 381 SER A C 1
ATOM 2858 O O . SER A 1 417 ? 16.97129 -16.35633 -2.74157 1.000 71.04971 381 SER A O 1
ATOM 2861 N N . PRO A 1 418 ? 18.21087 -18.21564 -2.90513 1.000 72.39799 382 PRO A N 1
ATOM 2862 C CA . PRO A 1 418 ? 18.85713 -17.93539 -1.61193 1.000 73.38051 382 PRO A CA 1
ATOM 2863 C C . PRO A 1 418 ? 19.63174 -16.63873 -1.61634 1.000 69.27285 382 PRO A C 1
ATOM 2864 O O . PRO A 1 418 ? 19.88474 -16.07600 -0.54492 1.000 69.69055 382 PRO A O 1
ATOM 2868 N N . LEU A 1 419 ? 20.00770 -16.13607 -2.79091 1.000 67.53522 383 LEU A N 1
ATOM 2869 C CA . LEU A 1 419 ? 20.72214 -14.86670 -2.85577 1.000 67.98084 383 LEU A CA 1
ATOM 2870 C C . LEU A 1 419 ? 19.96893 -13.77988 -2.10795 1.000 63.90431 383 LEU A C 1
ATOM 2871 O O . LEU A 1 419 ? 20.50170 -13.15301 -1.19196 1.000 67.72641 383 LEU A O 1
ATOM 2876 N N . VAL A 1 420 ? 18.71146 -13.57343 -2.46450 1.000 61.56287 384 VAL A N 1
ATOM 2877 C CA . VAL A 1 420 ? 17.92293 -12.51703 -1.85348 1.000 63.02223 384 VAL A CA 1
ATOM 2878 C C . VAL A 1 420 ? 17.20325 -12.98568 -0.59276 1.000 63.95408 384 VAL A C 1
ATOM 2879 O O . VAL A 1 420 ? 16.85703 -12.15702 0.25026 1.000 64.35272 384 VAL A O 1
ATOM 2883 N N . ARG A 1 421 ? 16.89602 -14.28170 -0.47322 1.000 65.42605 385 ARG A N 1
ATOM 2884 C CA . ARG A 1 421 ? 16.22709 -14.77234 0.73240 1.000 66.71732 385 ARG A CA 1
ATOM 2885 C C . ARG A 1 421 ? 17.15970 -14.76005 1.95051 1.000 70.05210 385 ARG A C 1
ATOM 2886 O O . ARG A 1 421 ? 16.73900 -14.39258 3.05112 1.000 71.52627 385 ARG A O 1
ATOM 2894 N N . GLU A 1 422 ? 18.42262 -15.15605 1.78066 1.000 72.27523 386 GLU A N 1
ATOM 2895 C CA . GLU A 1 422 ? 19.41092 -15.19419 2.85321 1.000 67.53346 386 GLU A CA 1
ATOM 2896 C C . GLU A 1 422 ? 20.31077 -13.95874 2.78017 1.000 70.18654 386 GLU A C 1
ATOM 2897 O O . GLU A 1 422 ? 20.36690 -13.27305 1.75661 1.000 73.87264 386 GLU A O 1
ATOM 2903 N N . GLU A 1 423 ? 21.00768 -13.66241 3.88405 1.000 64.98249 387 GLU A N 1
ATOM 2904 C CA . GLU A 1 423 ? 21.86778 -12.48129 3.93324 1.000 61.43266 387 GLU A CA 1
ATOM 2905 C C . GLU A 1 423 ? 23.16995 -12.71935 3.15270 1.000 68.06084 387 GLU A C 1
ATOM 2906 O O . GLU A 1 423 ? 23.83946 -13.73929 3.34513 1.000 68.71926 387 GLU A O 1
ATOM 2912 N N . THR A 1 424 ? 23.54442 -11.76286 2.28246 1.000 66.28081 388 THR A N 1
ATOM 2913 C CA . THR A 1 424 ? 24.73793 -11.87006 1.43270 1.000 58.71777 388 THR A CA 1
ATOM 2914 C C . THR A 1 424 ? 25.76739 -10.79187 1.80385 1.000 54.19414 388 THR A C 1
ATOM 2915 O O . THR A 1 424 ? 25.62236 -9.62443 1.43603 1.000 54.06969 388 THR A O 1
ATOM 2919 N N . PHE A 1 425 ? 26.82172 -11.20807 2.51240 1.000 59.87859 389 PHE A N 1
ATOM 2920 C CA . PHE A 1 425 ? 27.90723 -10.34744 3.00521 1.000 56.84296 389 PHE A CA 1
ATOM 2921 C C . PHE A 1 425 ? 29.02330 -10.23997 1.97099 1.000 49.21639 389 PHE A C 1
ATOM 2922 O O . PHE A 1 425 ? 30.18150 -10.57346 2.22451 1.000 54.97807 389 PHE A O 1
ATOM 2930 N N . ALA A 1 426 ? 28.65836 -9.81734 0.77254 1.000 51.06760 390 ALA A N 1
ATOM 2931 C CA . ALA A 1 426 ? 29.61003 -9.84172 -0.32822 1.000 52.13319 390 ALA A CA 1
ATOM 2932 C C . ALA A 1 426 ? 29.14626 -8.86962 -1.38143 1.000 49.10840 390 ALA A C 1
ATOM 2933 O O . ALA A 1 426 ? 27.96486 -8.51146 -1.42052 1.000 50.27421 390 ALA A O 1
ATOM 2935 N N . PRO A 1 427 ? 30.01675 -8.47160 -2.25711 1.000 47.66143 391 PRO A N 1
ATOM 2936 C CA . PRO A 1 427 ? 29.67196 -7.49854 -3.29822 1.000 46.65085 391 PRO A CA 1
ATOM 2937 C C . PRO A 1 427 ? 28.96373 -8.17451 -4.47715 1.000 51.44915 391 PRO A C 1
ATOM 2938 O O . PRO A 1 427 ? 29.36260 -8.02830 -5.64098 1.000 47.86051 391 PRO A O 1
ATOM 2942 N N . ILE A 1 428 ? 27.89677 -8.91244 -4.15914 1.000 48.66837 392 ILE A N 1
ATOM 2943 C CA . ILE A 1 428 ? 26.96434 -9.51002 -5.10379 1.000 50.02836 392 ILE A CA 1
ATOM 2944 C C . ILE A 1 428 ? 25.61705 -8.92715 -4.74073 1.000 51.48968 392 ILE A C 1
ATOM 2945 O O . ILE A 1 428 ? 25.14650 -9.11743 -3.61395 1.000 50.71323 392 ILE A O 1
ATOM 2950 N N . ARG A 1 429 ? 25.02020 -8.18069 -5.66393 1.000 51.87299 393 ARG A N 1
ATOM 2951 C CA . ARG A 1 429 ? 23.81150 -7.43383 -5.36666 1.000 46.45765 393 ARG A CA 1
ATOM 2952 C C . ARG A 1 429 ? 22.77818 -7.62683 -6.47035 1.000 52.77207 393 ARG A C 1
ATOM 2953 O O . ARG A 1 429 ? 23.11676 -7.70661 -7.65634 1.000 51.29048 393 ARG A O 1
ATOM 2961 N N . SER A 1 430 ? 21.50304 -7.63432 -6.07448 1.000 56.30111 394 SER A N 1
ATOM 2962 C CA . SER A 1 430 ? 20.40116 -7.93084 -6.97952 1.000 57.79537 394 SER A CA 1
ATOM 2963 C C . SER A 1 430 ? 19.39331 -6.79307 -7.01448 1.000 56.60202 394 SER A C 1
ATOM 2964 O O . SER A 1 430 ? 19.05115 -6.22026 -5.97308 1.000 61.24800 394 SER A O 1
ATOM 2967 N N . VAL A 1 431 ? 18.89637 -6.49968 -8.20954 1.000 52.95527 395 VAL A N 1
ATOM 2968 C CA . VAL A 1 431 ? 17.80962 -5.54895 -8.41541 1.000 57.18043 395 VAL A CA 1
ATOM 2969 C C . VAL A 1 431 ? 16.58285 -6.34532 -8.83984 1.000 57.07976 395 VAL A C 1
ATOM 2970 O O . VAL A 1 431 ? 16.68063 -7.22820 -9.70269 1.000 56.22399 395 VAL A O 1
ATOM 2974 N N . MET A 1 432 ? 15.44212 -6.06044 -8.20518 1.000 55.53717 396 MET A N 1
ATOM 2975 C CA . MET A 1 432 ? 14.19694 -6.78257 -8.42237 1.000 54.94110 396 MET A CA 1
ATOM 2976 C C . MET A 1 432 ? 13.09734 -5.81715 -8.83046 1.000 57.66862 396 MET A C 1
ATOM 2977 O O . MET A 1 432 ? 12.95128 -4.73361 -8.25103 1.000 51.90703 396 MET A O 1
ATOM 2982 N N . LEU A 1 433 ? 12.29454 -6.25147 -9.79755 1.000 60.67392 397 LEU A N 1
ATOM 2983 C CA . LEU A 1 433 ? 11.21187 -5.45008 -10.33189 1.000 57.52012 397 LEU A CA 1
ATOM 2984 C C . LEU A 1 433 ? 9.97384 -5.63870 -9.46679 1.000 59.85260 397 LEU A C 1
ATOM 2985 O O . LEU A 1 433 ? 9.74889 -6.72568 -8.92429 1.000 59.61062 397 LEU A O 1
ATOM 2990 N N . TYR A 1 434 ? 9.20748 -4.55725 -9.29426 1.000 54.52880 398 TYR A N 1
ATOM 2991 C CA . TYR A 1 434 ? 7.94197 -4.59950 -8.57679 1.000 63.43232 398 TYR A CA 1
ATOM 2992 C C . TYR A 1 434 ? 6.85813 -3.87143 -9.37345 1.000 63.00586 398 TYR A C 1
ATOM 2993 O O . TYR A 1 434 ? 7.14652 -2.95464 -10.15002 1.000 60.58633 398 TYR A O 1
ATOM 3002 N N . ASP A 1 435 ? 5.60923 -4.34154 -9.23711 1.000 64.91675 399 ASP A N 1
ATOM 3003 C CA . ASP A 1 435 ? 4.49211 -3.73835 -9.96524 1.000 71.21045 399 ASP A CA 1
ATOM 3004 C C . ASP A 1 435 ? 3.63709 -2.78636 -9.13508 1.000 64.84765 399 ASP A C 1
ATOM 3005 O O . ASP A 1 435 ? 2.93818 -1.95064 -9.70980 1.000 69.77456 399 ASP A O 1
ATOM 3010 N N . ASP A 1 436 ? 3.65006 -2.90247 -7.81691 1.000 66.03529 400 ASP A N 1
ATOM 3011 C CA . ASP A 1 436 ? 2.80434 -2.09413 -6.95855 1.000 67.95394 400 ASP A CA 1
ATOM 3012 C C . ASP A 1 436 ? 3.61160 -1.70395 -5.72400 1.000 65.23218 400 ASP A C 1
ATOM 3013 O O . ASP A 1 436 ? 4.43385 -2.48341 -5.24311 1.000 65.13568 400 ASP A O 1
ATOM 3018 N N . LEU A 1 437 ? 3.36440 -0.49936 -5.19683 1.000 65.94026 401 LEU A N 1
ATOM 3019 C CA . LEU A 1 437 ? 4.06958 -0.07363 -3.98648 1.000 65.58590 401 LEU A CA 1
ATOM 3020 C C . LEU A 1 437 ? 3.80454 -1.03391 -2.83497 1.000 67.19166 401 LEU A C 1
ATOM 3021 O O . LEU A 1 437 ? 4.71466 -1.36021 -2.06471 1.000 60.44370 401 LEU A O 1
ATOM 3026 N N . ASP A 1 438 ? 2.56146 -1.50512 -2.70905 1.000 71.98675 402 ASP A N 1
ATOM 3027 C CA . ASP A 1 438 ? 2.23771 -2.46433 -1.66044 1.000 68.63306 402 ASP A CA 1
ATOM 3028 C C . ASP A 1 438 ? 3.00894 -3.76003 -1.84715 1.000 63.73092 402 ASP A C 1
ATOM 3029 O O . ASP A 1 438 ? 3.52330 -4.33319 -0.87735 1.000 64.11654 402 ASP A O 1
ATOM 3034 N N . ASP A 1 439 ? 3.11716 -4.22264 -3.09289 1.000 64.83237 403 ASP A N 1
ATOM 3035 C CA . ASP A 1 439 ? 3.87000 -5.43940 -3.37912 1.000 65.70863 403 ASP A CA 1
ATOM 3036 C C . ASP A 1 439 ? 5.33850 -5.26666 -3.01287 1.000 64.90766 403 ASP A C 1
ATOM 3037 O O . ASP A 1 439 ? 5.94997 -6.15721 -2.40363 1.000 68.95280 403 ASP A O 1
ATOM 3045 N N . ALA A 1 440 ? 5.90706 -4.10426 -3.32710 1.000 59.81358 404 ALA A N 1
ATOM 3046 C CA . ALA A 1 440 ? 7.30711 -3.86361 -3.00852 1.000 60.38018 404 ALA A CA 1
ATOM 3047 C C . ALA A 1 440 ? 7.53284 -3.83899 -1.50016 1.000 62.91042 404 ALA A C 1
ATOM 3048 O O . ALA A 1 440 ? 8.50277 -4.42694 -1.00457 1.000 57.96306 404 ALA A O 1
ATOM 3055 N N . ILE A 1 441 ? 6.64849 -3.16017 -0.76028 1.000 58.68043 405 ILE A N 1
ATOM 3056 C CA . ILE A 1 441 ? 6.81175 -3.04232 0.68456 1.000 59.65062 405 ILE A CA 1
ATOM 3057 C C . ILE A 1 441 ? 6.66453 -4.39826 1.35226 1.000 58.47543 405 ILE A C 1
ATOM 3058 O O . ILE A 1 441 ? 7.38344 -4.71819 2.30984 1.000 50.60865 405 ILE A O 1
ATOM 3074 N N . GLU A 1 442 ? 5.71507 -5.21033 0.88955 1.000 63.04011 406 GLU A N 1
ATOM 3075 C CA . GLU A 1 442 ? 5.53708 -6.49442 1.55506 1.000 60.87441 406 GLU A CA 1
ATOM 3076 C C . GLU A 1 442 ? 6.68277 -7.43672 1.22745 1.000 59.26181 406 GLU A C 1
ATOM 3077 O O . GLU A 1 442 ? 7.06515 -8.24923 2.07913 1.000 61.25839 406 GLU A O 1
ATOM 3089 N N . ARG A 1 443 ? 7.29649 -7.30778 0.04056 1.000 59.56925 407 ARG A N 1
ATOM 3090 C CA . ARG A 1 443 ? 8.45098 -8.16391 -0.24005 1.000 63.58615 407 ARG A CA 1
ATOM 3091 C C . ARG A 1 443 ? 9.71549 -7.63858 0.42851 1.000 60.79100 407 ARG A C 1
ATOM 3092 O O . ARG A 1 443 ? 10.61010 -8.42186 0.77001 1.000 59.07383 407 ARG A O 1
ATOM 3113 N N . ALA A 1 444 ? 9.77955 -6.33407 0.67424 1.000 57.80911 408 ALA A N 1
ATOM 3114 C CA . ALA A 1 444 ? 10.84745 -5.78065 1.48848 1.000 51.31023 408 ALA A CA 1
ATOM 3115 C C . ALA A 1 444 ? 10.74291 -6.26167 2.92718 1.000 54.47060 408 ALA A C 1
ATOM 3116 O O . ALA A 1 444 ? 11.75325 -6.57730 3.55587 1.000 54.04125 408 ALA A O 1
ATOM 3123 N N . ASN A 1 445 ? 9.52871 -6.33633 3.46406 1.000 57.72145 409 ASN A N 1
ATOM 3124 C CA . ASN A 1 445 ? 9.36148 -6.75972 4.84265 1.000 52.60720 409 ASN A CA 1
ATOM 3125 C C . ASN A 1 445 ? 9.33811 -8.27653 4.98167 1.000 53.07546 409 ASN A C 1
ATOM 3126 O O . ASN A 1 445 ? 9.47488 -8.78521 6.09808 1.000 53.90265 409 ASN A O 1
ATOM 3137 N N . ASP A 1 446 ? 9.25099 -9.01007 3.87477 1.000 58.06414 410 ASP A N 1
ATOM 3138 C CA . ASP A 1 446 ? 9.17754 -10.47067 3.90710 1.000 60.52120 410 ASP A CA 1
ATOM 3139 C C . ASP A 1 446 ? 10.57274 -11.03852 4.18074 1.000 56.57161 410 ASP A C 1
ATOM 3140 O O . ASP A 1 446 ? 11.23378 -11.62431 3.32165 1.000 64.14275 410 ASP A O 1
ATOM 3145 N N . THR A 1 447 ? 11.03629 -10.80817 5.40549 1.000 55.24781 411 THR A N 1
ATOM 3146 C CA . THR A 1 447 ? 12.36082 -11.23958 5.83683 1.000 50.56456 411 THR A CA 1
ATOM 3147 C C . THR A 1 447 ? 12.36388 -11.30456 7.35786 1.000 45.46802 411 THR A C 1
ATOM 3148 O O . THR A 1 447 ? 11.56224 -10.65005 8.03032 1.000 43.90453 411 THR A O 1
ATOM 3152 N N . GLN A 1 448 ? 13.28708 -12.08164 7.89668 1.000 46.51340 412 GLN A N 1
ATOM 3153 C CA . GLN A 1 448 ? 13.39268 -12.15490 9.34153 1.000 47.66974 412 GLN A CA 1
ATOM 3154 C C . GLN A 1 448 ? 14.19012 -11.00273 9.91678 1.000 47.52889 412 GLN A C 1
ATOM 3155 O O . GLN A 1 448 ? 14.21645 -10.84481 11.13842 1.000 49.36388 412 GLN A O 1
ATOM 3161 N N . TYR A 1 449 ? 14.77604 -10.14765 9.08098 1.000 47.39748 413 TYR A N 1
ATOM 3162 C CA . TYR A 1 449 ? 15.79224 -9.22201 9.59751 1.000 55.09298 413 TYR A CA 1
ATOM 3163 C C . TYR A 1 449 ? 15.23263 -7.88300 10.08151 1.000 57.12032 413 TYR A C 1
ATOM 3164 O O . TYR A 1 449 ? 15.29519 -7.57498 11.27395 1.000 62.00608 413 TYR A O 1
ATOM 3173 N N . GLY A 1 450 ? 14.69915 -7.06874 9.20128 1.000 53.15124 414 GLY A N 1
ATOM 3174 C CA . GLY A 1 450 ? 14.30666 -5.77229 9.73582 1.000 52.08258 414 GLY A CA 1
ATOM 3175 C C . GLY A 1 450 ? 15.36433 -4.98447 10.51804 1.000 51.22097 414 GLY A C 1
ATOM 3176 O O . GLY A 1 450 ? 15.10268 -4.55417 11.65132 1.000 48.01752 414 GLY A O 1
ATOM 3177 N N . LEU A 1 451 ? 16.56789 -4.80173 9.95838 1.000 49.67945 415 LEU A N 1
ATOM 3178 C CA . LEU A 1 451 ? 17.57219 -3.92947 10.56711 1.000 39.06134 415 LEU A CA 1
ATOM 3179 C C . LEU A 1 451 ? 17.55044 -2.52344 9.99182 1.000 42.38173 415 LEU A C 1
ATOM 3180 O O . LEU A 1 451 ? 17.46394 -1.55108 10.74022 1.000 43.19652 415 LEU A O 1
ATOM 3185 N N . GLY A 1 452 ? 17.57002 -2.39495 8.66900 1.000 45.24005 416 GLY A N 1
ATOM 3186 C CA . GLY A 1 452 ? 17.59311 -1.07957 8.05580 1.000 39.81878 416 GLY A CA 1
ATOM 3187 C C . GLY A 1 452 ? 16.84137 -1.07350 6.74406 1.000 41.02660 416 GLY A C 1
ATOM 3188 O O . GLY A 1 452 ? 16.49635 -2.12259 6.20193 1.000 44.34254 416 GLY A O 1
ATOM 3189 N N . GLY A 1 453 ? 16.52937 0.12810 6.26799 1.000 44.97307 417 GLY A N 1
ATOM 3190 C CA . GLY A 1 453 ? 15.86611 0.27421 4.98381 1.000 46.78300 417 GLY A CA 1
ATOM 3191 C C . GLY A 1 453 ? 15.97149 1.68520 4.45765 1.000 43.04375 417 GLY A C 1
ATOM 3192 O O . GLY A 1 453 ? 16.23610 2.63107 5.20465 1.000 46.07480 417 GLY A O 1
ATOM 3193 N N . SER A 1 454 ? 15.74034 1.83063 3.15843 1.000 41.90611 418 SER A N 1
ATOM 3194 C CA . SER A 1 454 ? 15.76865 3.16725 2.57648 1.000 41.86571 418 SER A CA 1
ATOM 3195 C C . SER A 1 454 ? 14.73671 3.24280 1.47047 1.000 43.36551 418 SER A C 1
ATOM 3196 O O . SER A 1 454 ? 14.37696 2.22853 0.86968 1.000 43.32937 418 SER A O 1
ATOM 3199 N N . VAL A 1 455 ? 14.25291 4.45697 1.22264 1.000 48.98813 419 VAL A N 1
ATOM 3200 C CA . VAL A 1 455 ? 13.28422 4.72886 0.16912 1.000 50.88970 419 VAL A CA 1
ATOM 3201 C C . VAL A 1 455 ? 13.82935 5.88382 -0.65615 1.000 50.79735 419 VAL A C 1
ATOM 3202 O O . VAL A 1 455 ? 14.27015 6.88209 -0.08856 1.000 46.18845 419 VAL A O 1
ATOM 3206 N N . TRP A 1 456 ? 13.80838 5.74651 -1.98623 1.000 53.31727 420 TRP A N 1
ATOM 3207 C CA . TRP A 1 456 ? 14.41811 6.70542 -2.90975 1.000 50.62813 420 TRP A CA 1
ATOM 3208 C C . TRP A 1 456 ? 13.37819 7.25775 -3.88114 1.000 56.34896 420 TRP A C 1
ATOM 3209 O O . TRP A 1 456 ? 12.76068 6.50252 -4.64626 1.000 54.97447 420 TRP A O 1
ATOM 3220 N N . GLY A 1 457 ? 13.19377 8.57233 -3.84905 1.000 59.57673 421 GLY A N 1
ATOM 3221 C CA . GLY A 1 457 ? 12.24791 9.25873 -4.71453 1.000 61.61914 421 GLY A CA 1
ATOM 3222 C C . GLY A 1 457 ? 12.37189 10.75609 -4.53736 1.000 61.67149 421 GLY A C 1
ATOM 3223 O O . GLY A 1 457 ? 13.00669 11.24631 -3.59785 1.000 63.26089 421 GLY A O 1
ATOM 3224 N N . SER A 1 458 ? 11.75670 11.48876 -5.46338 1.000 60.82410 422 SER A N 1
ATOM 3225 C CA . SER A 1 458 ? 11.81987 12.94629 -5.38110 1.000 67.66134 422 SER A CA 1
ATOM 3226 C C . SER A 1 458 ? 10.80397 13.55756 -4.40259 1.000 68.26228 422 SER A C 1
ATOM 3227 O O . SER A 1 458 ? 11.09343 14.60844 -3.80554 1.000 67.70627 422 SER A O 1
ATOM 3230 N N . ASP A 1 459 ? 9.64153 12.92327 -4.20643 1.000 63.77515 423 ASP A N 1
ATOM 3231 C CA . ASP A 1 459 ? 8.62946 13.45094 -3.29268 1.000 68.19597 423 ASP A CA 1
ATOM 3232 C C . ASP A 1 459 ? 8.91777 12.92281 -1.88878 1.000 63.27188 423 ASP A C 1
ATOM 3233 O O . ASP A 1 459 ? 8.59253 11.78418 -1.55736 1.000 61.03986 423 ASP A O 1
ATOM 3238 N N . VAL A 1 460 ? 9.48548 13.77389 -1.04019 1.000 60.91085 424 VAL A N 1
ATOM 3239 C CA . VAL A 1 460 ? 10.00690 13.28375 0.22418 1.000 64.60579 424 VAL A CA 1
ATOM 3240 C C . VAL A 1 460 ? 8.90350 12.84050 1.18459 1.000 62.49775 424 VAL A C 1
ATOM 3241 O O . VAL A 1 460 ? 9.13651 11.95188 2.00077 1.000 58.91094 424 VAL A O 1
ATOM 3245 N N . GLU A 1 461 ? 7.71797 13.45741 1.18017 1.000 62.57221 425 GLU A N 1
ATOM 3246 C CA . GLU A 1 461 ? 6.71425 12.96836 2.13318 1.000 64.76024 425 GLU A CA 1
ATOM 3247 C C . GLU A 1 461 ? 6.16300 11.61571 1.72412 1.000 63.24206 425 GLU A C 1
ATOM 3248 O O . GLU A 1 461 ? 5.94154 10.75397 2.58764 1.000 65.26715 425 GLU A O 1
ATOM 3254 N N . ARG A 1 462 ? 5.94990 11.40180 0.42298 1.000 61.52782 426 ARG A N 1
ATOM 3255 C CA . ARG A 1 462 ? 5.57706 10.06844 -0.02038 1.000 62.61480 426 ARG A CA 1
ATOM 3256 C C . ARG A 1 462 ? 6.66574 9.07470 0.35963 1.000 56.62141 426 ARG A C 1
ATOM 3257 O O . ARG A 1 462 ? 6.38434 7.96361 0.83445 1.000 54.44128 426 ARG A O 1
ATOM 3265 N N . ALA A 1 463 ? 7.92090 9.48739 0.19746 1.000 52.54245 427 ALA A N 1
ATOM 3266 C CA . ALA A 1 463 ? 9.04285 8.64233 0.57059 1.000 58.21837 427 ALA A CA 1
ATOM 3267 C C . ALA A 1 463 ? 9.04843 8.35067 2.07195 1.000 59.00245 427 ALA A C 1
ATOM 3268 O O . ALA A 1 463 ? 9.33636 7.22561 2.49049 1.000 57.40702 427 ALA A O 1
ATOM 3270 N N . ILE A 1 464 ? 8.73717 9.34559 2.90261 1.000 56.63343 428 ILE A N 1
ATOM 3271 C CA . ILE A 1 464 ? 8.71923 9.09028 4.33324 1.000 55.21280 428 ILE A CA 1
ATOM 3272 C C . ILE A 1 464 ? 7.57621 8.16400 4.69119 1.000 51.66634 428 ILE A C 1
ATOM 3273 O O . ILE A 1 464 ? 7.75179 7.22352 5.46245 1.000 56.87937 428 ILE A O 1
ATOM 3278 N N . GLU A 1 465 ? 6.39421 8.39203 4.13630 1.000 52.43721 429 GLU A N 1
ATOM 3279 C CA . GLU A 1 465 ? 5.29107 7.48244 4.42962 1.000 53.82010 429 GLU A CA 1
ATOM 3280 C C . GLU A 1 465 ? 5.65766 6.06141 4.03518 1.000 55.01532 429 GLU A C 1
ATOM 3281 O O . GLU A 1 465 ? 5.37693 5.11412 4.77794 1.000 56.70657 429 GLU A O 1
ATOM 3287 N N . VAL A 1 466 ? 6.31769 5.89298 2.88144 1.000 54.39130 430 VAL A N 1
ATOM 3288 C CA . VAL A 1 466 ? 6.74594 4.55744 2.47893 1.000 52.85995 430 VAL A CA 1
ATOM 3289 C C . VAL A 1 466 ? 7.76341 4.00981 3.48287 1.000 55.43003 430 VAL A C 1
ATOM 3290 O O . VAL A 1 466 ? 7.66443 2.85781 3.91563 1.000 52.80072 430 VAL A O 1
ATOM 3294 N N . GLY A 1 467 ? 8.71750 4.84949 3.91200 1.000 53.85896 431 GLY A N 1
ATOM 3295 C CA . GLY A 1 467 ? 9.72607 4.42482 4.87179 1.000 50.47129 431 GLY A CA 1
ATOM 3296 C C . GLY A 1 467 ? 9.15442 3.98881 6.21053 1.000 50.26618 431 GLY A C 1
ATOM 3297 O O . GLY A 1 467 ? 9.69200 3.09022 6.85993 1.000 49.21803 431 GLY A O 1
ATOM 3298 N N . ALA A 1 468 ? 8.08981 4.64868 6.66719 1.000 50.70634 432 ALA A N 1
ATOM 3299 C CA . ALA A 1 468 ? 7.47074 4.25598 7.93394 1.000 54.27924 432 ALA A CA 1
ATOM 3300 C C . ALA A 1 468 ? 6.87623 2.85785 7.84124 1.000 56.76155 432 ALA A C 1
ATOM 3301 O O . ALA A 1 468 ? 6.73811 2.17182 8.86530 1.000 55.73600 432 ALA A O 1
ATOM 3303 N N . ARG A 1 469 ? 6.48863 2.43433 6.62955 1.000 44.16531 433 ARG A N 1
ATOM 3304 C CA . ARG A 1 469 ? 5.91761 1.11164 6.43505 1.000 44.53353 433 ARG A CA 1
ATOM 3305 C C . ARG A 1 469 ? 6.97419 0.00210 6.43958 1.000 47.22636 433 ARG A C 1
ATOM 3306 O O . ARG A 1 469 ? 6.61933 -1.17818 6.47793 1.000 46.99886 433 ARG A O 1
ATOM 3314 N N . LEU A 1 470 ? 8.25564 0.33109 6.39778 1.000 46.93738 434 LEU A N 1
ATOM 3315 C CA . LEU A 1 470 ? 9.28134 -0.69576 6.49174 1.000 50.54371 434 LEU A CA 1
ATOM 3316 C C . LEU A 1 470 ? 9.43959 -1.14118 7.94520 1.000 50.72067 434 LEU A C 1
ATOM 3317 O O . LEU A 1 470 ? 9.55923 -0.30432 8.85168 1.000 46.61129 434 LEU A O 1
ATOM 3322 N N . ASN A 1 471 ? 9.48324 -2.46382 8.15833 1.000 50.57213 435 ASN A N 1
ATOM 3323 C CA . ASN A 1 471 ? 9.58306 -3.05603 9.50315 1.000 50.58919 435 ASN A CA 1
ATOM 3324 C C . ASN A 1 471 ? 11.04065 -3.16492 9.90962 1.000 47.06178 435 ASN A C 1
ATOM 3325 O O . ASN A 1 471 ? 11.62900 -4.24660 9.90185 1.000 48.60388 435 ASN A O 1
ATOM 3330 N N . VAL A 1 472 ? 11.62847 -2.02944 10.28422 1.000 46.46273 436 VAL A N 1
ATOM 3331 C CA . VAL A 1 472 ? 13.06338 -1.95546 10.55087 1.000 50.17749 436 VAL A CA 1
ATOM 3332 C C . VAL A 1 472 ? 13.31972 -0.95368 11.66906 1.000 51.17847 436 VAL A C 1
ATOM 3333 O O . VAL A 1 472 ? 12.42920 -0.21466 12.09196 1.000 52.76861 436 VAL A O 1
ATOM 3337 N N . GLY A 1 473 ? 14.55128 -0.97472 12.18249 1.000 51.63684 437 GLY A N 1
ATOM 3338 C CA . GLY A 1 473 ? 14.95668 -0.00959 13.18867 1.000 46.58068 437 GLY A CA 1
ATOM 3339 C C . GLY A 1 473 ? 15.18202 1.38937 12.64248 1.000 51.72588 437 GLY A C 1
ATOM 3340 O O . GLY A 1 473 ? 14.86123 2.37967 13.30876 1.000 51.64760 437 GLY A O 1
ATOM 3341 N N . THR A 1 474 ? 15.77973 1.50140 11.45436 1.000 50.04894 438 THR A N 1
ATOM 3342 C CA . THR A 1 474 ? 16.05083 2.80530 10.85875 1.000 47.99695 438 THR A CA 1
ATOM 3343 C C . THR A 1 474 ? 15.63824 2.82903 9.39777 1.000 50.32399 438 THR A C 1
ATOM 3344 O O . THR A 1 474 ? 16.06980 1.97920 8.61343 1.000 49.24051 438 THR A O 1
ATOM 3348 N N . SER A 1 475 ? 14.86284 3.83821 9.02195 1.000 52.50902 439 SER A N 1
ATOM 3349 C CA . SER A 1 475 ? 14.45255 4.04374 7.63707 1.000 48.97312 439 SER A CA 1
ATOM 3350 C C . SER A 1 475 ? 15.10853 5.30162 7.08625 1.000 43.57650 439 SER A C 1
ATOM 3351 O O . SER A 1 475 ? 14.67897 6.41681 7.39188 1.000 48.51818 439 SER A O 1
ATOM 3354 N N . TRP A 1 476 ? 16.09847 5.12224 6.23309 1.000 35.10589 440 TRP A N 1
ATOM 3355 C CA . TRP A 1 476 ? 16.74915 6.24896 5.58922 1.000 47.14345 440 TRP A CA 1
ATOM 3356 C C . TRP A 1 476 ? 15.97515 6.62417 4.33592 1.000 49.10038 440 TRP A C 1
ATOM 3357 O O . TRP A 1 476 ? 15.34888 5.77729 3.68833 1.000 45.32796 440 TRP A O 1
ATOM 3368 N N . ILE A 1 477 ? 16.01476 7.90736 3.99486 1.000 52.75675 441 ILE A N 1
ATOM 3369 C CA . ILE A 1 477 ? 15.24393 8.32399 2.83890 1.000 53.57137 441 ILE A CA 1
ATOM 3370 C C . ILE A 1 477 ? 16.12636 8.55060 1.61705 1.000 58.63719 441 ILE A C 1
ATOM 3371 O O . ILE A 1 477 ? 16.18376 7.68663 0.74207 1.000 64.29238 441 ILE A O 1
ATOM 3376 N N . ASN A 1 478 ? 16.83900 9.64682 1.48844 1.000 53.17989 442 ASN A N 1
ATOM 3377 C CA . ASN A 1 478 ? 17.59705 9.76165 0.23311 1.000 60.15400 442 ASN A CA 1
ATOM 3378 C C . ASN A 1 478 ? 19.08811 9.49117 0.41764 1.000 61.16175 442 ASN A C 1
ATOM 3379 O O . ASN A 1 478 ? 19.95005 10.15850 -0.15771 1.000 59.03236 442 ASN A O 1
ATOM 3384 N N . HIS A 1 479 ? 19.37337 8.51726 1.27436 1.000 58.22865 443 HIS A N 1
ATOM 3385 C CA . HIS A 1 479 ? 20.69032 7.96442 1.51317 1.000 50.85857 443 HIS A CA 1
ATOM 3386 C C . HIS A 1 479 ? 20.47246 6.62592 2.18671 1.000 52.70687 443 HIS A C 1
ATOM 3387 O O . HIS A 1 479 ? 19.35755 6.09151 2.20306 1.000 53.39156 443 HIS A O 1
ATOM 3394 N N . HIS A 1 480 ? 21.54009 6.08889 2.75028 1.000 55.19454 444 HIS A N 1
ATOM 3395 C CA . HIS A 1 480 ? 21.47840 4.85299 3.50579 1.000 51.47608 444 HIS A CA 1
ATOM 3396 C C . HIS A 1 480 ? 22.66251 4.85956 4.45910 1.000 52.51572 444 HIS A C 1
ATOM 3397 O O . HIS A 1 480 ? 23.65311 5.56249 4.22716 1.000 50.22458 444 HIS A O 1
ATOM 3404 N N . PHE A 1 481 ? 22.56391 4.05040 5.52024 1.000 49.76845 445 PHE A N 1
ATOM 3405 C CA . PHE A 1 481 ? 23.71366 3.75411 6.38160 1.000 49.82759 445 PHE A CA 1
ATOM 3406 C C . PHE A 1 481 ? 24.33645 5.02189 6.97721 1.000 50.59266 445 PHE A C 1
ATOM 3407 O O . PHE A 1 481 ? 25.52244 5.29089 6.79092 1.000 55.38163 445 PHE A O 1
ATOM 3415 N N . GLN A 1 482 ? 23.53977 5.79621 7.71309 1.000 47.07591 446 GLN A N 1
ATOM 3416 C CA . GLN A 1 482 ? 24.07047 6.94214 8.44219 1.000 51.49286 446 GLN A CA 1
ATOM 3417 C C . GLN A 1 482 ? 23.96525 6.68301 9.94029 1.000 48.34875 446 GLN A C 1
ATOM 3418 O O . GLN A 1 482 ? 22.85825 6.51576 10.46067 1.000 48.70299 446 GLN A O 1
ATOM 3424 N N . LEU A 1 483 ? 25.11025 6.67453 10.62341 1.000 46.85656 447 LEU A N 1
ATOM 3425 C CA . LEU A 1 483 ? 25.18698 6.50666 12.07382 1.000 54.08158 447 LEU A CA 1
ATOM 3426 C C . LEU A 1 483 ? 25.76148 7.76257 12.71701 1.000 56.01105 447 LEU A C 1
ATOM 3427 O O . LEU A 1 483 ? 26.85775 8.19543 12.35298 1.000 63.17281 447 LEU A O 1
ATOM 3432 N N . THR A 1 484 ? 25.04823 8.32811 13.68674 1.000 53.17373 448 THR A N 1
ATOM 3433 C CA . THR A 1 484 ? 25.55755 9.45089 14.46777 1.000 58.60446 448 THR A CA 1
ATOM 3434 C C . THR A 1 484 ? 25.31599 9.19457 15.94935 1.000 53.94211 448 THR A C 1
ATOM 3435 O O . THR A 1 484 ? 24.32351 8.56351 16.32148 1.000 49.98975 448 THR A O 1
ATOM 3439 N N . PRO A 1 485 ? 26.19584 9.69717 16.81983 1.000 55.64460 449 PRO A N 1
ATOM 3440 C CA . PRO A 1 485 ? 26.09599 9.34219 18.24719 1.000 55.28708 449 PRO A CA 1
ATOM 3441 C C . PRO A 1 485 ? 24.79864 9.78925 18.88429 1.000 52.85054 449 PRO A C 1
ATOM 3442 O O . PRO A 1 485 ? 24.35102 9.16907 19.85469 1.000 53.93100 449 PRO A O 1
ATOM 3446 N N . ASP A 1 486 ? 24.19414 10.86131 18.37572 1.000 51.59416 450 ASP A N 1
ATOM 3447 C CA . ASP A 1 486 ? 22.95349 11.41656 18.91087 1.000 55.22034 450 ASP A CA 1
ATOM 3448 C C . ASP A 1 486 ? 21.69264 10.71785 18.39517 1.000 49.65591 450 ASP A C 1
ATOM 3449 O O . ASP A 1 486 ? 20.59069 11.12806 18.76130 1.000 51.06138 450 ASP A O 1
ATOM 3454 N N . VAL A 1 487 ? 21.80915 9.72387 17.52058 1.000 56.40057 451 VAL A N 1
ATOM 3455 C CA . VAL A 1 487 ? 20.66212 9.06096 16.90477 1.000 57.19952 451 VAL A CA 1
ATOM 3456 C C . VAL A 1 487 ? 20.69011 7.57796 17.25338 1.000 53.97397 451 VAL A C 1
ATOM 3457 O O . VAL A 1 487 ? 21.71084 6.91711 17.04152 1.000 53.06794 451 VAL A O 1
ATOM 3461 N N . PRO A 1 488 ? 19.59455 7.00821 17.76122 1.000 53.92782 452 PRO A N 1
ATOM 3462 C CA . PRO A 1 488 ? 19.58365 5.57959 18.10986 1.000 51.10365 452 PRO A CA 1
ATOM 3463 C C . PRO A 1 488 ? 19.78679 4.68121 16.89542 1.000 53.15009 452 PRO A C 1
ATOM 3464 O O . PRO A 1 488 ? 19.19625 4.87642 15.83201 1.000 50.64954 452 PRO A O 1
ATOM 3468 N N . PHE A 1 489 ? 20.60158 3.65572 17.07021 1.000 58.21559 453 PHE A N 1
ATOM 3469 C CA . PHE A 1 489 ? 20.76365 2.63032 16.05460 1.000 51.62330 453 PHE A CA 1
ATOM 3470 C C . PHE A 1 489 ? 20.39358 1.29211 16.67548 1.000 51.00332 453 PHE A C 1
ATOM 3471 O O . PHE A 1 489 ? 20.94809 0.91950 17.70950 1.000 59.38144 453 PHE A O 1
ATOM 3479 N N . GLY A 1 490 ? 19.43379 0.59779 16.07843 1.000 48.24962 454 GLY A N 1
ATOM 3480 C CA . GLY A 1 490 ? 18.98755 -0.68028 16.60398 1.000 48.80846 454 GLY A CA 1
ATOM 3481 C C . GLY A 1 490 ? 18.28117 -1.50949 15.55164 1.000 49.55779 454 GLY A C 1
ATOM 3482 O O . GLY A 1 490 ? 17.92389 -1.02075 14.47682 1.000 57.37699 454 GLY A O 1
ATOM 3483 N N . GLY A 1 491 ? 18.12028 -2.78405 15.85321 1.000 42.52368 455 GLY A N 1
ATOM 3484 C CA . GLY A 1 491 ? 17.46532 -3.72140 14.95272 1.000 47.41160 455 GLY A CA 1
ATOM 3485 C C . GLY A 1 491 ? 16.30187 -4.41449 15.63339 1.000 52.77687 455 GLY A C 1
ATOM 3486 O O . GLY A 1 491 ? 16.38275 -4.75287 16.81268 1.000 58.18895 455 GLY A O 1
ATOM 3487 N N . ILE A 1 492 ? 15.22928 -4.64352 14.87609 1.000 52.23672 456 ILE A N 1
ATOM 3488 C CA . ILE A 1 492 ? 14.08284 -5.36279 15.41278 1.000 51.14473 456 ILE A CA 1
ATOM 3489 C C . ILE A 1 492 ? 14.03253 -6.74369 14.79386 1.000 52.86192 456 ILE A C 1
ATOM 3490 O O . ILE A 1 492 ? 14.93711 -7.12435 14.03112 1.000 47.04062 456 ILE A O 1
ATOM 3495 N N . LYS A 1 493 ? 12.98612 -7.50264 15.14408 1.000 48.18430 457 LYS A N 1
ATOM 3496 C CA . LYS A 1 493 ? 12.81279 -8.86852 14.65725 1.000 47.88111 457 LYS A CA 1
ATOM 3497 C C . LYS A 1 493 ? 14.09856 -9.62542 15.00423 1.000 48.78445 457 LYS A C 1
ATOM 3498 O O . LYS A 1 493 ? 14.57029 -9.54077 16.14878 1.000 48.39056 457 LYS A O 1
ATOM 3504 N N . GLN A 1 494 ? 14.72357 -10.32236 14.05567 1.000 47.34111 458 GLN A N 1
ATOM 3505 C CA . GLN A 1 494 ? 15.90682 -11.13093 14.30809 1.000 47.92960 458 GLN A CA 1
ATOM 3506 C C . GLN A 1 494 ? 17.21235 -10.35554 14.15534 1.000 52.31416 458 GLN A C 1
ATOM 3507 O O . GLN A 1 494 ? 18.28548 -10.96959 14.12227 1.000 48.80578 458 GLN A O 1
ATOM 3513 N N . SER A 1 495 ? 17.15390 -9.02700 14.09089 1.000 51.87664 459 SER A N 1
ATOM 3514 C CA . SER A 1 495 ? 18.35054 -8.23327 13.88696 1.000 50.25797 459 SER A CA 1
ATOM 3515 C C . SER A 1 495 ? 18.93165 -7.64517 15.16014 1.000 49.97477 459 SER A C 1
ATOM 3516 O O . SER A 1 495 ? 20.06281 -7.15840 15.12276 1.000 53.76109 459 SER A O 1
ATOM 3519 N N . GLY A 1 496 ? 18.21322 -7.65997 16.27322 1.000 50.78004 460 GLY A N 1
ATOM 3520 C CA . GLY A 1 496 ? 18.78310 -7.07374 17.47240 1.000 55.61953 460 GLY A CA 1
ATOM 3521 C C . GLY A 1 496 ? 17.78725 -7.05418 18.60531 1.000 57.92737 460 GLY A C 1
ATOM 3522 O O . GLY A 1 496 ? 16.62665 -7.46032 18.45620 1.000 57.78389 460 GLY A O 1
ATOM 3523 N N . LEU A 1 497 ? 18.27391 -6.58432 19.75680 1.000 58.72704 461 LEU A N 1
ATOM 3524 C CA . LEU A 1 497 ? 17.44951 -6.45096 20.94859 1.000 61.40668 461 LEU A CA 1
ATOM 3525 C C . LEU A 1 497 ? 17.30804 -5.00810 21.40798 1.000 69.13451 461 LEU A C 1
ATOM 3526 O O . LEU A 1 497 ? 16.17563 -4.52873 21.57060 1.000 69.33227 461 LEU A O 1
ATOM 3531 N N . GLY A 1 498 ? 18.41735 -4.28078 21.56785 1.000 72.03105 462 GLY A N 1
ATOM 3532 C CA . GLY A 1 498 ? 18.35322 -2.92774 22.08906 1.000 67.61491 462 GLY A CA 1
ATOM 3533 C C . GLY A 1 498 ? 18.65816 -1.86297 21.05028 1.000 66.53108 462 GLY A C 1
ATOM 3534 O O . GLY A 1 498 ? 18.41861 -2.05540 19.85411 1.000 66.50926 462 GLY A O 1
ATOM 3535 N N . ALA A 1 499 ? 19.13434 -0.71296 21.51019 1.000 71.25040 463 ALA A N 1
ATOM 3536 C CA . ALA A 1 499 ? 19.58796 0.37862 20.66705 1.000 68.15726 463 ALA A CA 1
ATOM 3537 C C . ALA A 1 499 ? 21.00871 0.70020 21.08695 1.000 70.75258 463 ALA A C 1
ATOM 3538 O O . ALA A 1 499 ? 21.33029 0.58692 22.27129 1.000 75.21927 463 ALA A O 1
ATOM 3540 N N . GLU A 1 500 ? 21.86956 1.08822 20.13055 1.000 74.26037 464 GLU A N 1
ATOM 3541 C CA . GLU A 1 500 ? 23.27465 1.26422 20.49188 1.000 75.73240 464 GLU A CA 1
ATOM 3542 C C . GLU A 1 500 ? 23.68898 2.69234 20.81406 1.000 81.34239 464 GLU A C 1
ATOM 3543 O O . GLU A 1 500 ? 24.58940 2.88120 21.66329 1.000 80.21084 464 GLU A O 1
ATOM 3549 N N . PHE A 1 501 ? 23.12372 3.70494 20.15527 1.000 70.89045 465 PHE A N 1
ATOM 3550 C CA . PHE A 1 501 ? 23.52568 5.08699 20.43016 1.000 69.82474 465 PHE A CA 1
ATOM 3551 C C . PHE A 1 501 ? 22.30096 5.88220 20.89201 1.000 71.89896 465 PHE A C 1
ATOM 3552 O O . PHE A 1 501 ? 21.18034 5.35573 20.97801 1.000 75.83878 465 PHE A O 1
ATOM 3560 N N . GLY A 1 502 ? 22.53962 7.14891 21.24394 1.000 70.41475 466 GLY A N 1
ATOM 3561 C CA . GLY A 1 502 ? 21.48948 8.06031 21.68538 1.000 68.48508 466 GLY A CA 1
ATOM 3562 C C . GLY A 1 502 ? 21.26989 8.01931 23.18481 1.000 75.12162 466 GLY A C 1
ATOM 3563 O O . GLY A 1 502 ? 22.06202 7.45500 23.95097 1.000 69.28783 466 GLY A O 1
ATOM 3564 N N . ARG A 1 503 ? 20.17209 8.65799 23.62468 1.000 76.17893 467 ARG A N 1
ATOM 3565 C CA . ARG A 1 503 ? 19.76312 8.47644 25.02593 1.000 79.87734 467 ARG A CA 1
ATOM 3566 C C . ARG A 1 503 ? 19.26997 7.04741 25.23638 1.000 78.20765 467 ARG A C 1
ATOM 3567 O O . ARG A 1 503 ? 19.50249 6.44448 26.28310 1.000 76.09634 467 ARG A O 1
ATOM 3575 N N . SER A 1 504 ? 18.60631 6.48600 24.22690 1.000 83.38152 468 SER A N 1
ATOM 3576 C CA . SER A 1 504 ? 18.23576 5.07887 24.26288 1.000 79.82545 468 SER A CA 1
ATOM 3577 C C . SER A 1 504 ? 19.47319 4.18260 24.47635 1.000 72.83923 468 SER A C 1
ATOM 3578 O O . SER A 1 504 ? 19.41535 3.21281 25.24127 1.000 69.68889 468 SER A O 1
ATOM 3581 N N . GLY A 1 505 ? 20.61945 4.52599 23.86504 1.000 70.51567 469 GLY A N 1
ATOM 3582 C CA . GLY A 1 505 ? 21.82732 3.70099 23.96792 1.000 67.25851 469 GLY A CA 1
ATOM 3583 C C . GLY A 1 505 ? 22.56669 3.86305 25.28467 1.000 68.01526 469 GLY A C 1
ATOM 3584 O O . GLY A 1 505 ? 23.01690 2.87766 25.87550 1.000 62.45037 469 GLY A O 1
ATOM 3585 N N . ILE A 1 506 ? 22.69903 5.10503 25.76197 1.000 70.78175 470 ILE A N 1
ATOM 3586 C CA . ILE A 1 506 ? 23.29530 5.37821 27.07325 1.000 63.20415 470 ILE A CA 1
ATOM 3587 C C . ILE A 1 506 ? 22.43213 4.80725 28.19447 1.000 65.79278 470 ILE A C 1
ATOM 3588 O O . ILE A 1 506 ? 22.94265 4.39717 29.25013 1.000 63.44779 470 ILE A O 1
ATOM 3593 N N . GLU A 1 507 ? 21.11666 4.77417 27.99848 1.000 64.06743 471 GLU A N 1
ATOM 3594 C CA . GLU A 1 507 ? 20.28473 4.06779 28.95130 1.000 60.47544 471 GLU A CA 1
ATOM 3595 C C . GLU A 1 507 ? 20.49305 2.56475 28.86240 1.000 57.39410 471 GLU A C 1
ATOM 3596 O O . GLU A 1 507 ? 20.23551 1.85464 29.83696 1.000 57.07387 471 GLU A O 1
ATOM 3602 N N . GLU A 1 508 ? 20.97853 2.06823 27.72476 1.000 63.30648 472 GLU A N 1
ATOM 3603 C CA . GLU A 1 508 ? 21.34150 0.66099 27.62501 1.000 61.40550 472 GLU A CA 1
ATOM 3604 C C . GLU A 1 508 ? 22.50778 0.30166 28.53678 1.000 54.85628 472 GLU A C 1
ATOM 3605 O O . GLU A 1 508 ? 22.59391 -0.83802 29.00389 1.000 58.24511 472 GLU A O 1
ATOM 3611 N N . PHE A 1 509 ? 23.42543 1.22901 28.77857 1.000 46.17175 473 PHE A N 1
ATOM 3612 C CA . PHE A 1 509 ? 24.56018 0.95023 29.65271 1.000 52.88178 473 PHE A CA 1
ATOM 3613 C C . PHE A 1 509 ? 24.30761 1.28563 31.12464 1.000 51.91487 473 PHE A C 1
ATOM 3614 O O . PHE A 1 509 ? 25.23621 1.20982 31.93804 1.000 48.60155 473 PHE A O 1
ATOM 3622 N N . THR A 1 510 ? 23.09726 1.67073 31.49730 1.000 54.57365 474 THR A N 1
ATOM 3623 C CA . THR A 1 510 ? 22.82113 1.96869 32.88849 1.000 52.59685 474 THR A CA 1
ATOM 3624 C C . THR A 1 510 ? 21.65079 1.14553 33.39688 1.000 49.04066 474 THR A C 1
ATOM 3625 O O . THR A 1 510 ? 20.88046 0.54790 32.64059 1.000 54.03180 474 THR A O 1
ATOM 3629 N N . ASN A 1 511 ? 21.57240 1.09134 34.70833 1.000 47.06662 475 ASN A N 1
ATOM 3630 C CA . ASN A 1 511 ? 20.43808 0.54198 35.41846 1.000 52.69019 475 ASN A CA 1
ATOM 3631 C C . ASN A 1 511 ? 19.74455 1.70690 36.11479 1.000 50.37287 475 ASN A C 1
ATOM 3632 O O . ASN A 1 511 ? 20.37727 2.72551 36.43078 1.000 50.45084 475 ASN A O 1
ATOM 3637 N N . VAL A 1 512 ? 18.42978 1.59940 36.26033 1.000 49.72621 476 VAL A N 1
ATOM 3638 C CA . VAL A 1 512 ? 17.64841 2.60454 36.97073 1.000 47.42788 476 VAL A CA 1
ATOM 3639 C C . VAL A 1 512 ? 17.71036 2.28951 38.45643 1.000 43.60166 476 VAL A C 1
ATOM 3640 O O . VAL A 1 512 ? 17.55230 1.13225 38.85100 1.000 45.75885 476 VAL A O 1
ATOM 3644 N N . HIS A 1 513 ? 17.97786 3.29664 39.28051 1.000 40.47521 477 HIS A N 1
ATOM 3645 C CA . HIS A 1 513 ? 17.90121 3.15208 40.72683 1.000 42.07029 477 HIS A CA 1
ATOM 3646 C C . HIS A 1 513 ? 16.95902 4.21944 41.25739 1.000 43.53395 477 HIS A C 1
ATOM 3647 O O . HIS A 1 513 ? 17.26793 5.41381 41.20550 1.000 43.91856 477 HIS A O 1
ATOM 3654 N N . VAL A 1 514 ? 15.83478 3.80108 41.80452 1.000 42.17063 478 VAL A N 1
ATOM 3655 C CA . VAL A 1 514 ? 14.85589 4.73666 42.32835 1.000 42.52219 478 VAL A CA 1
ATOM 3656 C C . VAL A 1 514 ? 15.06871 4.91437 43.82040 1.000 43.86233 478 VAL A C 1
ATOM 3657 O O . VAL A 1 514 ? 15.21204 3.93318 44.56591 1.000 46.44238 478 VAL A O 1
ATOM 3661 N N . VAL A 1 515 ? 15.10586 6.16190 44.25723 1.000 46.53718 479 VAL A N 1
ATOM 3662 C CA . VAL A 1 515 ? 15.13832 6.49684 45.66947 1.000 42.26714 479 VAL A CA 1
ATOM 3663 C C . VAL A 1 515 ? 13.79725 7.13952 45.97217 1.000 44.48112 479 VAL A C 1
ATOM 3664 O O . VAL A 1 515 ? 13.48454 8.20313 45.42790 1.000 47.14644 479 VAL A O 1
ATOM 3668 N N . ASN A 1 516 ? 12.98612 6.47367 46.79592 1.000 45.35627 480 ASN A N 1
ATOM 3669 C CA . ASN A 1 516 ? 11.61233 6.88031 47.10699 1.000 47.24936 480 ASN A CA 1
ATOM 3670 C C . ASN A 1 516 ? 11.46221 7.09952 48.61280 1.000 49.14335 480 ASN A C 1
ATOM 3671 O O . ASN A 1 516 ? 11.43523 6.13420 49.39087 1.000 45.60234 480 ASN A O 1
ATOM 3676 N N . LEU A 1 517 ? 11.27227 8.35016 49.01230 1.000 49.22790 481 LEU A N 1
ATOM 3677 C CA . LEU A 1 517 ? 11.16700 8.73544 50.41081 1.000 49.92313 481 LEU A CA 1
ATOM 3678 C C . LEU A 1 517 ? 9.72625 9.10125 50.76157 1.000 48.47821 481 LEU A C 1
ATOM 3679 O O . LEU A 1 517 ? 9.09721 9.92446 50.08389 1.000 49.20281 481 LEU A O 1
ATOM 3684 N N . LYS A 1 518 ? 9.22312 8.51169 51.83493 1.000 49.63075 482 LYS A N 1
ATOM 3685 C CA . LYS A 1 518 ? 7.93623 8.89264 52.39547 1.000 54.02446 482 LYS A CA 1
ATOM 3686 C C . LYS A 1 518 ? 8.17606 9.98837 53.42200 1.000 55.94584 482 LYS A C 1
ATOM 3687 O O . LYS A 1 518 ? 9.00182 9.81839 54.32947 1.000 60.74068 482 LYS A O 1
ATOM 3693 N N . ARG A 1 519 ? 7.44792 11.09761 53.29389 1.000 55.31946 483 ARG A N 1
ATOM 3694 C CA . ARG A 1 519 ? 7.61077 12.20454 54.23294 1.000 58.95187 483 ARG A CA 1
ATOM 3695 C C . ARG A 1 519 ? 6.51229 12.19433 55.28974 1.000 60.90285 483 ARG A C 1
ATOM 3696 O O . ARG A 1 519 ? 6.75525 11.81898 56.43687 1.000 60.03236 483 ARG A O 1
ATOM 3704 N N . PRO B 1 43 ? -16.25128 -19.67196 55.76043 1.000 89.93688 7 PRO B N 1
ATOM 3705 C CA . PRO B 1 43 ? -16.78787 -18.32635 55.60243 1.000 94.74486 7 PRO B CA 1
ATOM 3706 C C . PRO B 1 43 ? -17.78957 -18.21850 54.45151 1.000 99.83529 7 PRO B C 1
ATOM 3707 O O . PRO B 1 43 ? -17.91530 -19.12158 53.63042 1.000 99.02776 7 PRO B O 1
ATOM 3711 N N . ASN B 1 44 ? -18.56329 -17.13694 54.47529 1.000 105.04008 8 ASN B N 1
ATOM 3712 C CA . ASN B 1 44 ? -19.59981 -16.86318 53.47539 1.000 111.51382 8 ASN B CA 1
ATOM 3713 C C . ASN B 1 44 ? -19.16544 -15.90972 52.35633 1.000 109.26012 8 ASN B C 1
ATOM 3714 O O . ASN B 1 44 ? -18.49019 -14.89051 52.58534 1.000 104.31366 8 ASN B O 1
ATOM 3719 N N . THR B 1 45 ? -19.59795 -16.27780 51.13176 1.000 110.08863 9 THR B N 1
ATOM 3720 C CA . THR B 1 45 ? -19.24838 -15.57271 49.91341 1.000 102.16568 9 THR B CA 1
ATOM 3721 C C . THR B 1 45 ? -20.15683 -14.36447 49.75278 1.000 101.19737 9 THR B C 1
ATOM 3722 O O . THR B 1 45 ? -21.34594 -14.39304 50.08435 1.000 103.07611 9 THR B O 1
ATOM 3726 N N . ALA B 1 46 ? -19.61256 -13.31141 49.16130 1.000 98.71871 10 ALA B N 1
ATOM 3727 C CA . ALA B 1 46 ? -20.44611 -12.20291 48.71253 1.000 97.05390 10 ALA B CA 1
ATOM 3728 C C . ALA B 1 46 ? -20.80577 -12.35373 47.24623 1.000 89.59024 10 ALA B C 1
ATOM 3729 O O . ALA B 1 46 ? -21.38718 -11.44204 46.66239 1.000 82.97322 10 ALA B O 1
ATOM 3731 N N . LEU B 1 47 ? -20.46387 -13.49483 46.64553 1.000 87.31701 11 LEU B N 1
ATOM 3732 C CA . LEU B 1 47 ? -20.70468 -13.68465 45.22302 1.000 89.49811 11 LEU B CA 1
ATOM 3733 C C . LEU B 1 47 ? -22.18959 -13.86074 44.95264 1.000 85.60464 11 LEU B C 1
ATOM 3734 O O . LEU B 1 47 ? -22.89256 -14.57761 45.67095 1.000 82.55156 11 LEU B O 1
ATOM 3739 N N . SER B 1 48 ? -22.64103 -13.23443 43.87013 1.000 86.32508 12 SER B N 1
ATOM 3740 C CA . SER B 1 48 ? -24.01516 -13.28447 43.38871 1.000 84.64655 12 SER B CA 1
ATOM 3741 C C . SER B 1 48 ? -24.36756 -14.60200 42.69922 1.000 85.81485 12 SER B C 1
ATOM 3742 O O . SER B 1 48 ? -25.48363 -14.73262 42.19016 1.000 89.96585 12 SER B O 1
ATOM 3745 N N . PHE B 1 49 ? -23.44381 -15.56057 42.65046 1.000 82.91709 13 PHE B N 1
ATOM 3746 C CA . PHE B 1 49 ? -23.57859 -16.77813 41.86138 1.000 81.60850 13 PHE B CA 1
ATOM 3747 C C . PHE B 1 49 ? -22.84844 -17.90199 42.59085 1.000 81.59367 13 PHE B C 1
ATOM 3748 O O . PHE B 1 49 ? -22.05741 -17.65049 43.50920 1.000 84.45410 13 PHE B O 1
ATOM 3756 N N . ASP B 1 50 ? -23.11883 -19.15243 42.19024 1.000 77.93308 14 ASP B N 1
ATOM 3757 C CA . ASP B 1 50 ? -22.45461 -20.30830 42.79870 1.000 75.98035 14 ASP B CA 1
ATOM 3758 C C . ASP B 1 50 ? -21.14180 -20.56214 42.07661 1.000 76.32944 14 ASP B C 1
ATOM 3759 O O . ASP B 1 50 ? -21.13368 -20.94173 40.90399 1.000 74.20457 14 ASP B O 1
ATOM 3764 N N . LEU B 1 51 ? -20.03301 -20.34569 42.78133 1.000 79.15157 15 LEU B N 1
ATOM 3765 C CA . LEU B 1 51 ? -18.72475 -20.43674 42.14535 1.000 77.48392 15 LEU B CA 1
ATOM 3766 C C . LEU B 1 51 ? -18.36682 -21.87561 41.81379 1.000 72.88814 15 LEU B C 1
ATOM 3767 O O . LEU B 1 51 ? -17.74019 -22.13958 40.77235 1.000 71.40863 15 LEU B O 1
ATOM 3772 N N . SER B 1 52 ? -18.77017 -22.82304 42.66920 1.000 73.58042 16 SER B N 1
ATOM 3773 C CA . SER B 1 52 ? -18.38085 -24.21655 42.44268 1.000 72.34484 16 SER B CA 1
ATOM 3774 C C . SER B 1 52 ? -18.96424 -24.77147 41.15409 1.000 76.53607 16 SER B C 1
ATOM 3775 O O . SER B 1 52 ? -18.36880 -25.65101 40.52579 1.000 75.03536 16 SER B O 1
ATOM 3778 N N . SER B 1 53 ? -20.12590 -24.28062 40.76411 1.000 75.72078 17 SER B N 1
ATOM 3779 C CA . SER B 1 53 ? -20.79069 -24.75775 39.57159 1.000 76.67024 17 SER B CA 1
ATOM 3780 C C . SER B 1 53 ? -20.47030 -23.91721 38.34232 1.000 78.03410 17 SER B C 1
ATOM 3781 O O . SER B 1 53 ? -20.80237 -24.33365 37.22393 1.000 75.32168 17 SER B O 1
ATOM 3784 N N . LYS B 1 54 ? -19.84552 -22.75067 38.50749 1.000 71.91563 18 LYS B N 1
ATOM 3785 C CA . LYS B 1 54 ? -19.67866 -21.84948 37.37372 1.000 74.08012 18 LYS B CA 1
ATOM 3786 C C . LYS B 1 54 ? -18.70457 -22.43303 36.36912 1.000 71.01539 18 LYS B C 1
ATOM 3787 O O . LYS B 1 54 ? -17.63380 -22.93294 36.72167 1.000 70.59907 18 LYS B O 1
ATOM 3793 N N . LYS B 1 55 ? -19.07502 -22.36661 35.10778 1.000 71.98716 19 LYS B N 1
ATOM 3794 C CA . LYS B 1 55 ? -18.17378 -22.81298 34.06608 1.000 74.41999 19 LYS B CA 1
ATOM 3795 C C . LYS B 1 55 ? -17.39475 -21.59869 33.60066 1.000 71.57860 19 LYS B C 1
ATOM 3796 O O . LYS B 1 55 ? -17.94351 -20.49988 33.45624 1.000 69.38938 19 LYS B O 1
ATOM 3802 N N . TYR B 1 56 ? -16.09819 -21.78693 33.46645 1.000 66.62517 20 TYR B N 1
ATOM 3803 C CA . TYR B 1 56 ? -15.19588 -20.72998 33.07224 1.000 65.63175 20 TYR B CA 1
ATOM 3804 C C . TYR B 1 56 ? -14.59583 -21.09137 31.72783 1.000 61.67934 20 TYR B C 1
ATOM 3805 O O . TYR B 1 56 ? -14.31518 -22.26280 31.46281 1.000 62.31934 20 TYR B O 1
ATOM 3814 N N . GLY B 1 57 ? -14.43466 -20.09680 30.86775 1.000 58.80306 21 GLY B N 1
ATOM 3815 C CA . GLY B 1 57 ? -13.80847 -20.29806 29.57917 1.000 65.58319 21 GLY B CA 1
ATOM 3816 C C . GLY B 1 57 ? -12.57834 -19.42591 29.43497 1.000 67.24609 21 GLY B C 1
ATOM 3817 O O . GLY B 1 57 ? -12.46584 -18.37421 30.07031 1.000 72.52692 21 GLY B O 1
ATOM 3818 N N . GLN B 1 58 ? -11.65184 -19.87524 28.59338 1.000 63.16865 22 GLN B N 1
ATOM 3819 C CA . GLN B 1 58 ? -10.49136 -19.07098 28.23659 1.000 60.18841 22 GLN B CA 1
ATOM 3820 C C . GLN B 1 58 ? -10.87364 -18.02420 27.19392 1.000 58.73519 22 GLN B C 1
ATOM 3821 O O . GLN B 1 58 ? -11.67044 -18.28454 26.29171 1.000 57.32271 22 GLN B O 1
ATOM 3827 N N . LEU B 1 59 ? -10.29370 -16.83873 27.30154 1.000 50.55882 23 LEU B N 1
ATOM 3828 C CA . LEU B 1 59 ? -10.59905 -15.77701 26.35359 1.000 53.57516 23 LEU B CA 1
ATOM 3829 C C . LEU B 1 59 ? -9.63953 -15.87207 25.16843 1.000 57.64116 23 LEU B C 1
ATOM 3830 O O . LEU B 1 59 ? -8.46410 -15.49396 25.27124 1.000 54.31361 23 LEU B O 1
ATOM 3835 N N . ILE B 1 60 ? -10.14308 -16.35476 24.03358 1.000 59.86905 24 ILE B N 1
ATOM 3836 C CA . ILE B 1 60 ? -9.35514 -16.44644 22.80928 1.000 57.59756 24 ILE B CA 1
ATOM 3837 C C . ILE B 1 60 ? -10.16934 -15.79818 21.70889 1.000 58.45306 24 ILE B C 1
ATOM 3838 O O . ILE B 1 60 ? -11.34783 -16.13856 21.52884 1.000 59.94718 24 ILE B O 1
ATOM 3843 N N . ASP B 1 61 ? -9.57608 -14.80278 21.04179 1.000 57.67012 25 ASP B N 1
ATOM 3844 C CA . ASP B 1 61 ? -10.16596 -14.17439 19.85143 1.000 62.14148 25 ASP B CA 1
ATOM 3845 C C . ASP B 1 61 ? -11.58446 -13.63890 20.09991 1.000 65.25482 25 ASP B C 1
ATOM 3846 O O . ASP B 1 61 ? -12.48714 -13.80758 19.26952 1.000 62.98345 25 ASP B O 1
ATOM 3851 N N . GLY B 1 62 ? -11.78519 -12.98372 21.24291 1.000 59.88035 26 GLY B N 1
ATOM 3852 C CA . GLY B 1 62 ? -13.06966 -12.40115 21.57358 1.000 57.86705 26 GLY B CA 1
ATOM 3853 C C . GLY B 1 62 ? -14.13988 -13.38243 21.99207 1.000 59.54180 26 GLY B C 1
ATOM 3854 O O . GLY B 1 62 ? -15.28282 -12.96395 22.22397 1.000 59.23785 26 GLY B O 1
ATOM 3855 N N . ARG B 1 63 ? -13.79843 -14.66458 22.13777 1.000 60.02800 27 ARG B N 1
ATOM 3856 C CA . ARG B 1 63 ? -14.75044 -15.70527 22.49949 1.000 57.63855 27 ARG B CA 1
ATOM 3857 C C . ARG B 1 63 ? -14.27111 -16.47981 23.71978 1.000 61.85730 27 ARG B C 1
ATOM 3858 O O . ARG B 1 63 ? -13.07270 -16.52442 24.03430 1.000 65.18495 27 ARG B O 1
ATOM 3866 N N . LEU B 1 64 ? -15.23961 -17.07778 24.41646 1.000 61.21305 28 LEU B N 1
ATOM 3867 C CA . LEU B 1 64 ? -14.97155 -17.99102 25.51941 1.000 60.61538 28 LEU B CA 1
ATOM 3868 C C . LEU B 1 64 ? -14.77235 -19.38556 24.93375 1.000 58.53831 28 LEU B C 1
ATOM 3869 O O . LEU B 1 64 ? -15.65761 -19.90147 24.25447 1.000 66.18190 28 LEU B O 1
ATOM 3874 N N . VAL B 1 65 ? -13.60345 -19.97387 25.16094 1.000 60.42383 29 VAL B N 1
ATOM 3875 C CA . VAL B 1 65 ? -13.21759 -21.26276 24.59787 1.000 61.95048 29 VAL B CA 1
ATOM 3876 C C . VAL B 1 65 ? -13.05628 -22.25247 25.74148 1.000 64.51647 29 VAL B C 1
ATOM 3877 O O . VAL B 1 65 ? -12.28179 -22.00440 26.67508 1.000 66.03705 29 VAL B O 1
ATOM 3881 N N . ASP B 1 66 ? -13.73527 -23.39192 25.64667 1.000 68.15886 30 ASP B N 1
ATOM 3882 C CA . ASP B 1 66 ? -13.62431 -24.38920 26.70076 1.000 73.93145 30 ASP B CA 1
ATOM 3883 C C . ASP B 1 66 ? -12.22184 -24.97104 26.68810 1.000 71.62836 30 ASP B C 1
ATOM 3884 O O . ASP B 1 66 ? -11.58899 -25.07099 25.63633 1.000 71.25826 30 ASP B O 1
ATOM 3889 N N . GLY B 1 67 ? -11.71847 -25.33149 27.86174 1.000 72.12379 31 GLY B N 1
ATOM 3890 C CA . GLY B 1 67 ? -10.35357 -25.79787 27.93353 1.000 68.64188 31 GLY B CA 1
ATOM 3891 C C . GLY B 1 67 ? -10.19438 -27.20620 27.39875 1.000 66.02147 31 GLY B C 1
ATOM 3892 O O . GLY B 1 67 ? -11.07707 -28.05400 27.52209 1.000 70.59888 31 GLY B O 1
ATOM 3893 N N . ALA B 1 68 ? -9.00949 -27.47175 26.84735 1.000 67.45142 32 ALA B N 1
ATOM 3894 C CA . ALA B 1 68 ? -8.68376 -28.83535 26.45797 1.000 64.02225 32 ALA B CA 1
ATOM 3895 C C . ALA B 1 68 ? -8.76386 -29.76259 27.66657 1.000 71.23638 32 ALA B C 1
ATOM 3896 O O . ALA B 1 68 ? -9.10960 -30.94283 27.53429 1.000 65.07779 32 ALA B O 1
ATOM 3898 N N . ASP B 1 69 ? -8.41262 -29.24887 28.85052 1.000 72.29444 33 ASP B N 1
ATOM 3899 C CA . ASP B 1 69 ? -8.56202 -29.96895 30.10626 1.000 71.03597 33 ASP B CA 1
ATOM 3900 C C . ASP B 1 69 ? -9.18894 -29.03806 31.14202 1.000 73.04945 33 ASP B C 1
ATOM 3901 O O . ASP B 1 69 ? -9.39373 -27.85252 30.89538 1.000 71.10378 33 ASP B O 1
ATOM 3906 N N . GLU B 1 70 ? -9.54108 -29.59068 32.29586 1.000 71.06332 34 GLU B N 1
ATOM 3907 C CA . GLU B 1 70 ? -10.07624 -28.82254 33.40620 1.000 74.59299 34 GLU B CA 1
ATOM 3908 C C . GLU B 1 70 ? -9.16036 -28.98610 34.61747 1.000 77.74328 34 GLU B C 1
ATOM 3909 O O . GLU B 1 70 ? -8.42734 -29.97731 34.73056 1.000 72.45564 34 GLU B O 1
ATOM 3915 N N . MET B 1 71 ? -9.14732 -27.96258 35.48205 1.000 73.87644 35 MET B N 1
ATOM 3916 C CA . MET B 1 71 ? -8.31721 -27.92859 36.67775 1.000 71.82822 35 MET B CA 1
ATOM 3917 C C . MET B 1 71 ? -9.13042 -27.56404 37.91575 1.000 69.99071 35 MET B C 1
ATOM 3918 O O . MET B 1 71 ? -9.92539 -26.60616 37.88079 1.000 64.37841 35 MET B O 1
ATOM 3923 N N . PRO B 1 72 ? -8.97551 -28.28774 39.01874 1.000 69.06368 36 PRO B N 1
ATOM 3924 C CA . PRO B 1 72 ? -9.59502 -27.82866 40.26188 1.000 71.12049 36 PRO B CA 1
ATOM 3925 C C . PRO B 1 72 ? -8.84183 -26.61594 40.78850 1.000 69.21178 36 PRO B C 1
ATOM 3926 O O . PRO B 1 72 ? -7.62993 -26.49161 40.60085 1.000 63.17485 36 PRO B O 1
ATOM 3930 N N . VAL B 1 73 ? -9.59460 -25.67764 41.36302 1.000 71.26785 37 VAL B N 1
ATOM 3931 C CA . VAL B 1 73 ? -9.07596 -24.48458 42.02078 1.000 64.12666 37 VAL B CA 1
ATOM 3932 C C . VAL B 1 73 ? -9.38206 -24.64502 43.49152 1.000 62.68207 37 VAL B C 1
ATOM 3933 O O . VAL B 1 73 ? -10.55628 -24.56591 43.89494 1.000 65.93828 37 VAL B O 1
ATOM 3937 N N . LEU B 1 74 ? -8.32174 -24.78348 44.27588 1.000 63.48409 38 LEU B N 1
ATOM 3938 C CA . LEU B 1 74 ? -8.37434 -24.97737 45.71081 1.000 62.54188 38 LEU B CA 1
ATOM 3939 C C . LEU B 1 74 ? -8.44024 -23.64678 46.43977 1.000 61.25440 38 LEU B C 1
ATOM 3940 O O . LEU B 1 74 ? -8.09561 -22.58736 45.91469 1.000 60.19696 38 LEU B O 1
ATOM 3945 N N . ASP B 1 75 ? -8.88134 -23.72442 47.67949 1.000 64.02262 39 ASP B N 1
ATOM 3946 C CA . ASP B 1 75 ? -8.91578 -22.57990 48.56146 1.000 67.22639 39 ASP B CA 1
ATOM 3947 C C . ASP B 1 75 ? -7.78809 -22.73381 49.56550 1.000 67.48169 39 ASP B C 1
ATOM 3948 O O . ASP B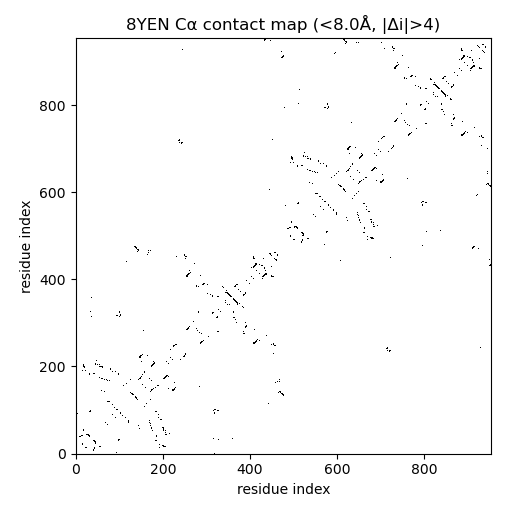 1 75 ? -7.77516 -23.71166 50.32832 1.000 67.67614 39 ASP B O 1
ATOM 3953 N N . PRO B 1 76 ? -6.83238 -21.80661 49.59814 1.000 62.06037 40 PRO B N 1
ATOM 3954 C CA . PRO B 1 76 ? -5.73490 -21.91915 50.57066 1.000 63.62850 40 PRO B CA 1
ATOM 3955 C C . PRO B 1 76 ? -6.21065 -21.96160 52.01218 1.000 61.68877 40 PRO B C 1
ATOM 3956 O O . PRO B 1 76 ? -5.54842 -22.59197 52.85196 1.000 57.78087 40 PRO B O 1
ATOM 3960 N N . GLY B 1 77 ? -7.33211 -21.29375 52.31388 1.000 60.43108 41 GLY B N 1
ATOM 3961 C CA . GLY B 1 77 ? -7.85776 -21.25756 53.67095 1.000 62.53436 41 GLY B CA 1
ATOM 3962 C C . GLY B 1 77 ? -8.40061 -22.58107 54.18869 1.000 65.77249 41 GLY B C 1
ATOM 3963 O O . GLY B 1 77 ? -8.50938 -22.77207 55.40425 1.000 64.37468 41 GLY B O 1
ATOM 3964 N N . THR B 1 78 ? -8.79548 -23.49203 53.28388 1.000 67.16852 42 THR B N 1
ATOM 3965 C CA . THR B 1 78 ? -9.34346 -24.79705 53.65839 1.000 65.90425 42 THR B CA 1
ATOM 3966 C C . THR B 1 78 ? -8.70195 -25.98828 52.95240 1.000 67.26587 42 THR B C 1
ATOM 3967 O O . THR B 1 78 ? -8.92201 -27.12539 53.38268 1.000 64.98985 42 THR B O 1
ATOM 3971 N N . ALA B 1 79 ? -7.90512 -25.76750 51.90745 1.000 71.08011 43 ALA B N 1
ATOM 3972 C CA . ALA B 1 79 ? -7.34337 -26.84338 51.08230 1.000 75.72683 43 ALA B CA 1
ATOM 3973 C C . ALA B 1 79 ? -8.43315 -27.68690 50.41046 1.000 73.92216 43 ALA B C 1
ATOM 3974 O O . ALA B 1 79 ? -8.24833 -28.87806 50.16295 1.000 80.26647 43 ALA B O 1
ATOM 3976 N N . ALA B 1 80 ? -9.54450 -27.05764 50.03179 1.000 66.59961 44 ALA B N 1
ATOM 3977 C CA . ALA B 1 80 ? -10.64996 -27.77033 49.40715 1.000 71.40481 44 ALA B CA 1
ATOM 3978 C C . ALA B 1 80 ? -11.00416 -27.12550 48.07372 1.000 70.12169 44 ALA B C 1
ATOM 3979 O O . ALA B 1 80 ? -10.91996 -25.90410 47.92404 1.000 71.72488 44 ALA B O 1
ATOM 3981 N N . ARG B 1 81 ? -11.43526 -27.94177 47.10811 1.000 66.85132 45 ARG B N 1
ATOM 3982 C CA . ARG B 1 81 ? -11.77202 -27.38530 45.79677 1.000 70.14035 45 ARG B CA 1
ATOM 3983 C C . ARG B 1 81 ? -12.93382 -26.40588 45.91228 1.000 65.16368 45 ARG B C 1
ATOM 3984 O O . ARG B 1 81 ? -13.94581 -26.69145 46.55306 1.000 63.06215 45 ARG B O 1
ATOM 3992 N N . ILE B 1 82 ? -12.77890 -25.24244 45.29129 1.000 66.60587 46 ILE B N 1
ATOM 3993 C CA . ILE B 1 82 ? -13.85275 -24.26380 45.23308 1.000 68.46633 46 ILE B CA 1
ATOM 3994 C C . ILE B 1 82 ? -14.25659 -23.91748 43.80792 1.000 68.28546 46 ILE B C 1
ATOM 3995 O O . ILE B 1 82 ? -15.31487 -23.29093 43.61447 1.000 65.68313 46 ILE B O 1
ATOM 4000 N N . ALA B 1 83 ? -13.46430 -24.27045 42.79540 1.000 67.27166 47 ALA B N 1
ATOM 4001 C CA . ALA B 1 83 ? -13.90801 -23.96437 41.43939 1.000 64.01513 47 ALA B CA 1
ATOM 4002 C C . ALA B 1 83 ? -13.19885 -24.88798 40.46750 1.000 65.21553 47 ALA B C 1
ATOM 4003 O O . ALA B 1 83 ? -12.31682 -25.65421 40.84527 1.000 64.73419 47 ALA B O 1
ATOM 4005 N N . THR B 1 84 ? -13.62806 -24.83815 39.21228 1.000 66.09370 48 THR B N 1
ATOM 4006 C CA . THR B 1 84 ? -12.96670 -25.56728 38.14061 1.000 67.25747 48 THR B CA 1
ATOM 4007 C C . THR B 1 84 ? -12.69059 -24.58393 37.01828 1.000 66.72357 48 THR B C 1
ATOM 4008 O O . THR B 1 84 ? -13.57804 -23.81817 36.63755 1.000 67.36666 48 THR B O 1
ATOM 4012 N N . THR B 1 85 ? -11.46044 -24.58836 36.51032 1.000 65.18379 49 THR B N 1
ATOM 4013 C CA . THR B 1 85 ? -11.02259 -23.63577 35.50110 1.000 66.82919 49 THR B CA 1
ATOM 4014 C C . THR B 1 85 ? -10.38960 -24.34023 34.30900 1.000 67.28138 49 THR B C 1
ATOM 4015 O O . THR B 1 85 ? -9.77814 -25.39924 34.46115 1.000 66.43480 49 THR B O 1
ATOM 4019 N N . PRO B 1 86 ? -10.51575 -23.76635 33.11166 1.000 61.30472 50 PRO B N 1
ATOM 4020 C CA . PRO B 1 86 ? -9.99966 -24.44108 31.90855 1.000 67.46464 50 PRO B CA 1
ATOM 4021 C C . PRO B 1 86 ? -8.48120 -24.37919 31.77100 1.000 67.02184 50 PRO B C 1
ATOM 4022 O O . PRO B 1 86 ? -7.82936 -23.40658 32.15693 1.000 69.36224 50 PRO B O 1
ATOM 4026 N N . VAL B 1 87 ? -7.92265 -25.43236 31.17610 1.000 65.19156 51 VAL B N 1
ATOM 4027 C CA . VAL B 1 87 ? -6.49487 -25.55582 30.90959 1.000 65.40796 51 VAL B CA 1
ATOM 4028 C C . VAL B 1 87 ? -6.30852 -25.74637 29.40903 1.000 64.99497 51 VAL B C 1
ATOM 4029 O O . VAL B 1 87 ? -6.94396 -26.62224 28.80423 1.000 67.24371 51 VAL B O 1
ATOM 4033 N N . ALA B 1 88 ? -5.42088 -24.94879 28.82220 1.000 65.04901 52 ALA B N 1
ATOM 4034 C CA . ALA B 1 88 ? -5.22221 -24.89926 27.37917 1.000 64.35352 52 ALA B CA 1
ATOM 4035 C C . ALA B 1 88 ? -4.22005 -25.94309 26.89190 1.000 68.03610 52 ALA B C 1
ATOM 4036 O O . ALA B 1 88 ? -3.23943 -26.26441 27.57184 1.000 64.15671 52 ALA B O 1
ATOM 4038 N N . SER B 1 89 ? -4.47025 -26.44711 25.68370 1.000 64.76761 53 SER B N 1
ATOM 4039 C CA . SER B 1 89 ? -3.54534 -27.29909 24.96138 1.000 57.59087 53 SER B CA 1
ATOM 4040 C C . SER B 1 89 ? -2.56695 -26.42240 24.19142 1.000 61.88262 53 SER B C 1
ATOM 4041 O O . SER B 1 89 ? -2.76705 -25.21139 24.05026 1.000 63.84487 53 SER B O 1
ATOM 4044 N N . SER B 1 90 ? -1.52377 -27.04259 23.63662 1.000 57.08168 54 SER B N 1
ATOM 4045 C CA . SER B 1 90 ? -0.59463 -26.25266 22.83876 1.000 63.03237 54 SER B CA 1
ATOM 4046 C C . SER B 1 90 ? -1.29269 -25.67097 21.61255 1.000 67.93801 54 SER B C 1
ATOM 4047 O O . SER B 1 90 ? -1.01343 -24.53670 21.19272 1.000 63.04791 54 SER B O 1
ATOM 4050 N N . GLU B 1 91 ? -2.23953 -26.42054 21.05408 1.000 69.32010 55 GLU B N 1
ATOM 4051 C CA . GLU B 1 91 ? -3.01211 -25.92751 19.92221 1.000 68.74738 55 GLU B CA 1
ATOM 4052 C C . GLU B 1 91 ? -3.80104 -24.67814 20.31055 1.000 64.98964 55 GLU B C 1
ATOM 4053 O O . GLU B 1 91 ? -3.89551 -23.72269 19.52751 1.000 62.06026 55 GLU B O 1
ATOM 4059 N N . GLN B 1 92 ? -4.34755 -24.64982 21.53113 1.000 59.77400 56 GLN B N 1
ATOM 4060 C CA . GLN B 1 92 ? -5.05453 -23.45457 21.98305 1.000 59.62953 56 GLN B CA 1
ATOM 4061 C C . GLN B 1 92 ? -4.11135 -22.26909 22.17674 1.000 57.44303 56 GLN B C 1
ATOM 4062 O O . GLN B 1 92 ? -4.49444 -21.11738 21.92666 1.000 52.77780 56 GLN B O 1
ATOM 4068 N N . LEU B 1 93 ? -2.87651 -22.52153 22.62286 1.000 58.14441 57 LEU B N 1
ATOM 4069 C CA . LEU B 1 93 ? -1.89184 -21.43940 22.69441 1.000 61.15565 57 LEU B CA 1
ATOM 4070 C C . LEU B 1 93 ? -1.59777 -20.87362 21.30662 1.000 56.16923 57 LEU B C 1
ATOM 4071 O O . LEU B 1 93 ? -1.44482 -19.65449 21.14017 1.000 51.38711 57 LEU B O 1
ATOM 4076 N N . ASP B 1 94 ? -1.50642 -21.75169 20.29650 1.000 63.36384 58 ASP B N 1
ATOM 4077 C CA . ASP B 1 94 ? -1.32700 -21.28861 18.91454 1.000 63.64319 58 ASP B CA 1
ATOM 4078 C C . ASP B 1 94 ? -2.51585 -20.45098 18.46583 1.000 53.87076 58 ASP B C 1
ATOM 4079 O O . ASP B 1 94 ? -2.34925 -19.41962 17.80936 1.000 49.10360 58 ASP B O 1
ATOM 4084 N N . GLN B 1 95 ? -3.72511 -20.88073 18.82416 1.000 54.13173 59 GLN B N 1
ATOM 4085 C CA . GLN B 1 95 ? -4.92159 -20.11208 18.48897 1.000 54.23979 59 GLN B CA 1
ATOM 4086 C C . GLN B 1 95 ? -4.88257 -18.72098 19.10339 1.000 54.77726 59 GLN B C 1
ATOM 4087 O O . GLN B 1 95 ? -5.22291 -17.72684 18.44387 1.000 53.55743 59 GLN B O 1
ATOM 4093 N N . ALA B 1 96 ? -4.50994 -18.63401 20.38323 1.000 49.16452 60 ALA B N 1
ATOM 4094 C CA . ALA B 1 96 ? -4.47918 -17.33046 21.03215 1.000 44.87562 60 ALA B CA 1
ATOM 4095 C C . ALA B 1 96 ? -3.40720 -16.43019 20.42238 1.000 49.28233 60 ALA B C 1
ATOM 4096 O O . ALA B 1 96 ? -3.65820 -15.23758 20.16773 1.000 44.32884 60 ALA B O 1
ATOM 4098 N N . VAL B 1 97 ? -2.21320 -16.98590 20.15198 1.000 49.26337 61 VAL B N 1
ATOM 4099 C CA . VAL B 1 97 ? -1.14335 -16.18132 19.55456 1.000 47.92967 61 VAL B CA 1
ATOM 4100 C C . VAL B 1 97 ? -1.55454 -15.70125 18.16528 1.000 50.64213 61 VAL B C 1
ATOM 4101 O O . VAL B 1 97 ? -1.29546 -14.55200 17.79153 1.000 50.75110 61 VAL B O 1
ATOM 4105 N N . GLN B 1 98 ? -2.19202 -16.57334 17.37362 1.000 51.17467 62 GLN B N 1
ATOM 4106 C CA . GLN B 1 98 ? -2.65128 -16.17915 16.04032 1.000 55.89477 62 GLN B CA 1
ATOM 4107 C C . GLN B 1 98 ? -3.73973 -15.11376 16.10908 1.000 56.70533 62 GLN B C 1
ATOM 4108 O O . GLN B 1 98 ? -3.76261 -14.18725 15.28936 1.000 59.02739 62 GLN B O 1
ATOM 4114 N N . ALA B 1 99 ? -4.67717 -15.24100 17.04616 1.000 49.77482 63 ALA B N 1
ATOM 4115 C CA . ALA B 1 99 ? -5.67918 -14.19332 17.17444 1.000 55.58529 63 ALA B CA 1
ATOM 4116 C C . ALA B 1 99 ? -5.01760 -12.86237 17.51046 1.000 57.95085 63 ALA B C 1
ATOM 4117 O O . ALA B 1 99 ? -5.37762 -11.82291 16.94260 1.000 56.99969 63 ALA B O 1
ATOM 4119 N N . ALA B 1 100 ? -4.03922 -12.87832 18.42825 1.000 53.61229 64 ALA B N 1
ATOM 4120 C CA . ALA B 1 100 ? -3.34166 -11.64467 18.78507 1.000 52.83304 64 ALA B CA 1
ATOM 4121 C C . ALA B 1 100 ? -2.60895 -11.05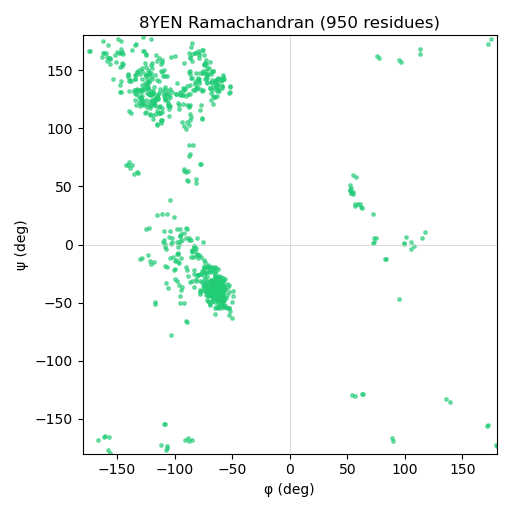764 17.58943 1.000 51.41306 64 ALA B C 1
ATOM 4122 O O . ALA B 1 100 ? -2.63120 -9.83784 17.37123 1.000 52.10012 64 ALA B O 1
ATOM 4124 N N . ARG B 1 101 ? -1.96206 -11.90914 16.78927 1.000 56.61604 65 ARG B N 1
ATOM 4125 C CA . ARG B 1 101 ? -1.33375 -11.42014 15.56233 1.000 53.09794 65 ARG B CA 1
ATOM 4126 C C . ARG B 1 101 ? -2.37135 -10.78816 14.63481 1.000 53.41075 65 ARG B C 1
ATOM 4127 O O . ARG B 1 101 ? -2.13327 -9.71573 14.07195 1.000 53.99168 65 ARG B O 1
ATOM 4135 N N . ARG B 1 102 ? -3.54100 -11.42317 14.48619 1.000 52.58214 66 ARG B N 1
ATOM 4136 C CA . ARG B 1 102 ? -4.57076 -10.88949 13.59407 1.000 59.08748 66 ARG B CA 1
ATOM 4137 C C . ARG B 1 102 ? -5.06034 -9.52676 14.06517 1.000 61.05474 66 ARG B C 1
ATOM 4138 O O . ARG B 1 102 ? -5.22855 -8.59896 13.25572 1.000 59.28364 66 ARG B O 1
ATOM 4146 N N . ALA B 1 103 ? -5.28836 -9.38318 15.37648 1.000 57.74781 67 ALA B N 1
ATOM 4147 C CA . ALA B 1 103 ? -5.80696 -8.12260 15.89126 1.000 52.29246 67 ALA B CA 1
ATOM 4148 C C . ALA B 1 103 ? -4.75193 -7.03198 15.87103 1.000 50.90764 67 ALA B C 1
ATOM 4149 O O . ALA B 1 103 ? -5.10798 -5.84757 15.81902 1.000 52.14291 67 ALA B O 1
ATOM 4151 N N . LEU B 1 104 ? -3.47327 -7.41072 15.79114 1.000 49.74318 68 LEU B N 1
ATOM 4152 C CA . LEU B 1 104 ? -2.39473 -6.43212 15.92382 1.000 51.73272 68 LEU B CA 1
ATOM 4153 C C . LEU B 1 104 ? -2.49581 -5.26128 14.95572 1.000 52.87518 68 LEU B C 1
ATOM 4154 O O . LEU B 1 104 ? -2.52585 -4.10806 15.42151 1.000 54.59811 68 LEU B O 1
ATOM 4159 N N . PRO B 1 105 ? -2.59742 -5.45825 13.63831 1.000 58.61173 69 PRO B N 1
ATOM 4160 C CA . PRO B 1 105 ? -2.56626 -4.28605 12.74207 1.000 52.62686 69 PRO B CA 1
ATOM 4161 C C . PRO B 1 105 ? -3.73573 -3.33383 12.94298 1.000 52.33705 69 PRO B C 1
ATOM 4162 O O . PRO B 1 105 ? -3.52169 -2.10910 13.01444 1.000 51.74795 69 PRO B O 1
ATOM 4166 N N . GLY B 1 106 ? -4.96072 -3.85284 13.08050 1.000 49.75787 70 GLY B N 1
ATOM 4167 C CA . GLY B 1 106 ? -6.08924 -2.96663 13.32916 1.000 48.35626 70 GLY B CA 1
ATOM 4168 C C . GLY B 1 106 ? -5.99114 -2.23995 14.65773 1.000 50.13013 70 GLY B C 1
ATOM 4169 O O . GLY B 1 106 ? -6.23995 -1.03123 14.74067 1.000 51.62040 70 GLY B O 1
ATOM 4170 N N . TRP B 1 107 ? -5.59285 -2.95791 15.70933 1.000 49.60964 71 TRP B N 1
ATOM 4171 C CA . TRP B 1 107 ? -5.51121 -2.35390 17.03626 1.000 49.87050 71 TRP B CA 1
ATOM 4172 C C . TRP B 1 107 ? -4.48716 -1.22767 17.06722 1.000 54.67759 71 TRP B C 1
ATOM 4173 O O . TRP B 1 107 ? -4.78136 -0.11631 17.53184 1.000 52.97912 71 TRP B O 1
ATOM 4184 N N . ALA B 1 108 ? -3.28446 -1.48476 16.53537 1.000 53.45246 72 ALA B N 1
ATOM 4185 C CA . ALA B 1 108 ? -2.26775 -0.43726 16.48669 1.000 57.58266 72 ALA B CA 1
ATOM 4186 C C . ALA B 1 108 ? -2.71354 0.71773 15.59456 1.000 58.42204 72 ALA B C 1
ATOM 4187 O O . ALA B 1 108 ? -2.42031 1.88632 15.87950 1.000 58.48543 72 ALA B O 1
ATOM 4189 N N . ALA B 1 109 ? -3.41598 0.41739 14.50161 1.000 55.38996 73 ALA B N 1
ATOM 4190 C CA . ALA B 1 109 ? -3.87095 1.49588 13.63802 1.000 57.38985 73 ALA B CA 1
ATOM 4191 C C . ALA B 1 109 ? -4.94258 2.34654 14.30395 1.000 59.31659 73 ALA B C 1
ATOM 4192 O O . ALA B 1 109 ? -5.10025 3.51522 13.94179 1.000 58.72092 73 ALA B O 1
ATOM 4194 N N . LEU B 1 110 ? -5.62817 1.79647 15.30908 1.000 57.06947 74 LEU B N 1
ATOM 4195 C CA . LEU B 1 110 ? -6.79403 2.44637 15.90663 1.000 58.73238 74 LEU B CA 1
ATOM 4196 C C . LEU B 1 110 ? -6.50425 3.85114 16.42991 1.000 61.19505 74 LEU B C 1
ATOM 4197 O O . LEU B 1 110 ? -7.43158 4.66570 16.55496 1.000 63.65446 74 LEU B O 1
ATOM 4202 N N . GLY B 1 111 ? -5.27506 4.12017 16.85263 1.000 57.67860 75 GLY B N 1
ATOM 4203 C CA . GLY B 1 111 ? -4.94982 5.41658 17.41086 1.000 59.40346 75 GLY B CA 1
ATOM 4204 C C . GLY B 1 111 ? -4.99200 5.42668 18.93767 1.000 56.70091 75 GLY B C 1
ATOM 4205 O O . GLY B 1 111 ? -5.66022 4.61279 19.58595 1.000 55.25063 75 GLY B O 1
ATOM 4206 N N . TYR B 1 112 ? -4.27311 6.39411 19.51359 1.000 51.56436 76 TYR B N 1
ATOM 4207 C CA . TYR B 1 112 ? -4.12183 6.45195 20.96664 1.000 57.29090 76 TYR B CA 1
ATOM 4208 C C . TYR B 1 112 ? -5.43869 6.73335 21.66907 1.000 62.27522 76 TYR B C 1
ATOM 4209 O O . TYR B 1 112 ? -5.72416 6.13039 22.70762 1.000 64.39698 76 TYR B O 1
ATOM 4218 N N . ASP B 1 113 ? -6.23473 7.67335 21.15480 1.000 59.41099 77 ASP B N 1
ATOM 4219 C CA . ASP B 1 113 ? -7.46727 8.02043 21.85130 1.000 66.45554 77 ASP B CA 1
ATOM 4220 C C . ASP B 1 113 ? -8.48409 6.88072 21.81973 1.000 70.29992 77 ASP B C 1
ATOM 4221 O O . ASP B 1 113 ? -9.24891 6.68578 22.78889 1.000 65.13700 77 ASP B O 1
ATOM 4226 N N . GLU B 1 114 ? -8.52675 6.10959 20.73095 1.000 64.25100 78 GLU B N 1
ATOM 4227 C CA . GLU B 1 114 ? -9.56167 5.08025 20.69903 1.000 68.37514 78 GLU B CA 1
ATOM 4228 C C . GLU B 1 114 ? -9.16425 3.84249 21.48487 1.000 64.22510 78 GLU B C 1
ATOM 4229 O O . GLU B 1 114 ? -10.02349 3.22400 22.12942 1.000 63.67883 78 GLU B O 1
ATOM 4235 N N . ARG B 1 115 ? -7.87146 3.52899 21.52888 1.000 60.29159 79 ARG B N 1
ATOM 4236 C CA . ARG B 1 115 ? -7.42470 2.52881 22.49139 1.000 60.17826 79 ARG B CA 1
ATOM 4237 C C . ARG B 1 115 ? -7.61628 3.03083 23.92449 1.000 58.41361 79 ARG B C 1
ATOM 4238 O O . ARG B 1 115 ? -7.93441 2.23747 24.82435 1.000 57.71587 79 ARG B O 1
ATOM 4246 N N . SER B 1 116 ? -7.45408 4.34355 24.13737 1.000 55.80234 80 SER B N 1
ATOM 4247 C CA . SER B 1 116 ? -7.66395 4.92435 25.45411 1.000 58.20449 80 SER B CA 1
ATOM 4248 C C . SER B 1 116 ? -9.08877 4.70463 25.95056 1.000 62.16916 80 SER B C 1
ATOM 4249 O O . SER B 1 116 ? -9.31233 4.37537 27.12627 1.000 59.31025 80 SER B O 1
ATOM 4252 N N . LYS B 1 117 ? -10.07375 4.87495 25.07233 1.000 64.17734 81 LYS B N 1
ATOM 4253 C CA . LYS B 1 117 ? -11.44906 4.63937 25.51083 1.000 58.19887 81 LYS B CA 1
ATOM 4254 C C . LYS B 1 117 ? -11.64308 3.18721 25.93129 1.000 59.46356 81 LYS B C 1
ATOM 4255 O O . LYS B 1 117 ? -12.32728 2.90699 26.92441 1.000 58.58331 81 LYS B O 1
ATOM 4261 N N . VAL B 1 118 ? -11.01584 2.24633 25.21729 1.000 58.82023 82 VAL B N 1
ATOM 4262 C CA . VAL B 1 118 ? -11.15275 0.83950 25.59803 1.000 57.26184 82 VAL B CA 1
ATOM 4263 C C . VAL B 1 118 ? -10.54497 0.58992 26.97000 1.000 56.59860 82 VAL B C 1
ATOM 4264 O O . VAL B 1 118 ? -11.15220 -0.06799 27.83553 1.000 55.73851 82 VAL B O 1
ATOM 4268 N N . LEU B 1 119 ? -9.35329 1.14279 27.20890 1.000 59.76551 83 LEU B N 1
ATOM 4269 C CA . LEU B 1 119 ? -8.72665 0.94810 28.51442 1.000 59.82121 83 LEU B CA 1
ATOM 4270 C C . LEU B 1 119 ? -9.60889 1.51017 29.62688 1.000 58.19928 83 LEU B C 1
ATOM 4271 O O . LEU B 1 119 ? -9.77451 0.87860 30.68133 1.000 58.53771 83 LEU B O 1
ATOM 4276 N N . HIS B 1 120 ? -10.21394 2.68052 29.39577 1.000 55.52523 84 HIS B N 1
ATOM 4277 C CA . HIS B 1 120 ? -11.09055 3.26046 30.41295 1.000 56.18706 84 HIS B CA 1
ATOM 4278 C C . HIS B 1 120 ? -12.32054 2.39821 30.65361 1.000 53.80248 84 HIS B C 1
ATOM 4279 O O . HIS B 1 120 ? -12.80352 2.30263 31.78466 1.000 51.72607 84 HIS B O 1
ATOM 4286 N N . ALA B 1 121 ? -12.85329 1.77502 29.60135 1.000 55.10037 85 ALA B N 1
ATOM 4287 C CA . ALA B 1 121 ? -13.97133 0.85591 29.79539 1.000 54.81652 85 ALA B CA 1
ATOM 4288 C C . ALA B 1 121 ? -13.55971 -0.33726 30.65744 1.000 54.15602 85 ALA B C 1
ATOM 4289 O O . ALA B 1 121 ? -14.34957 -0.83013 31.47445 1.000 52.59743 85 ALA B O 1
ATOM 4291 N N . VAL B 1 122 ? -12.33267 -0.83409 30.46423 1.000 52.24633 86 VAL B N 1
ATOM 4292 C CA . VAL B 1 122 ? -11.82247 -1.92673 31.30118 1.000 52.66422 86 VAL B CA 1
ATOM 4293 C C . VAL B 1 122 ? -11.71941 -1.49214 32.76578 1.000 54.56617 86 VAL B C 1
ATOM 4294 O O . VAL B 1 122 ? -12.04055 -2.25834 33.68765 1.000 52.57139 86 VAL B O 1
ATOM 4298 N N . ALA B 1 123 ? -11.23680 -0.26786 33.00418 1.000 51.46746 87 ALA B N 1
ATOM 4299 C CA . ALA B 1 123 ? -11.17934 0.24049 34.37161 1.000 50.94951 87 ALA B CA 1
ATOM 4300 C C . ALA B 1 123 ? -12.57841 0.35250 34.97412 1.000 56.33899 87 ALA B C 1
ATOM 4301 O O . ALA B 1 123 ? -12.78747 0.05644 36.15782 1.000 54.25933 87 ALA B O 1
ATOM 4303 N N . ASP B 1 124 ? -13.55286 0.77169 34.16478 1.000 59.86460 88 ASP B N 1
ATOM 4304 C CA . ASP B 1 124 ? -14.94197 0.83963 34.61762 1.000 54.78085 88 ASP B CA 1
ATOM 4305 C C . ASP B 1 124 ? -15.47139 -0.54411 34.96495 1.000 54.07650 88 ASP B C 1
ATOM 4306 O O . ASP B 1 124 ? -16.22098 -0.70787 35.93436 1.000 58.40157 88 ASP B O 1
ATOM 4311 N N . VAL B 1 125 ? -15.13231 -1.54745 34.15902 1.000 52.42071 89 VAL B N 1
ATOM 4312 C CA . VAL B 1 125 ? -15.55647 -2.90977 34.47593 1.000 56.69694 89 VAL B CA 1
ATOM 4313 C C . VAL B 1 125 ? -14.90466 -3.38994 35.77107 1.000 56.55647 89 VAL B C 1
ATOM 4314 O O . VAL B 1 125 ? -15.52320 -4.12425 36.55503 1.000 55.98645 89 VAL B O 1
ATOM 4318 N N . LEU B 1 126 ? -13.64074 -3.00476 36.00761 1.000 56.91439 90 LEU B N 1
ATOM 4319 C CA . LEU B 1 126 ? -13.00040 -3.32591 37.28738 1.000 57.84150 90 LEU B CA 1
ATOM 4320 C C . LEU B 1 126 ? -13.73290 -2.65395 38.44584 1.000 56.66426 90 LEU B C 1
ATOM 4321 O O . LEU B 1 126 ? -13.99334 -3.28429 39.47894 1.000 56.47548 90 LEU B O 1
ATOM 4326 N N . ALA B 1 127 ? -14.09094 -1.37620 38.27280 1.000 54.42614 91 ALA B N 1
ATOM 4327 C CA . ALA B 1 127 ? -14.80018 -0.62373 39.30649 1.000 55.20895 91 ALA B CA 1
ATOM 4328 C C . ALA B 1 127 ? -16.17470 -1.22558 39.60285 1.000 59.99226 91 ALA B C 1
ATOM 4329 O O . ALA B 1 127 ? -16.57340 -1.35504 40.76985 1.000 58.28586 91 ALA B O 1
ATOM 4331 N N . ALA B 1 128 ? -16.90094 -1.61104 38.55356 1.000 54.74420 92 ALA B N 1
ATOM 4332 C CA . ALA B 1 128 ? -18.23793 -2.15505 38.70112 1.000 48.91712 92 ALA B CA 1
ATOM 4333 C C . ALA B 1 128 ? -18.23104 -3.47663 39.44893 1.000 54.40626 92 ALA B C 1
ATOM 4334 O O . ALA B 1 128 ? -19.19151 -3.79656 40.1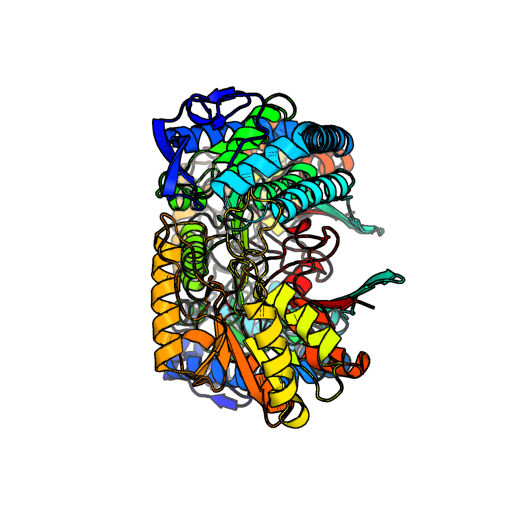5577 1.000 62.06410 92 ALA B O 1
ATOM 4336 N N . HIS B 1 129 ? -17.17685 -4.26549 39.30782 1.000 54.52685 93 HIS B N 1
ATOM 4337 C CA . HIS B 1 129 ? -17.11350 -5.57511 39.94166 1.000 55.61669 93 HIS B CA 1
ATOM 4338 C C . HIS B 1 129 ? -16.07650 -5.61733 41.06001 1.000 57.17148 93 HIS B C 1
ATOM 4339 O O . HIS B 1 129 ? -15.58445 -6.68439 41.42788 1.000 54.47245 93 HIS B O 1
ATOM 4346 N N . HIS B 1 130 ? -15.80371 -4.45935 41.65537 1.000 57.31970 94 HIS B N 1
ATOM 4347 C CA . HIS B 1 130 ? -14.71333 -4.31262 42.60621 1.000 55.58892 94 HIS B CA 1
ATOM 4348 C C . HIS B 1 130 ? -14.77486 -5.35767 43.71476 1.000 58.86592 94 HIS B C 1
ATOM 4349 O O . HIS B 1 130 ? -13.83796 -6.14682 43.90741 1.000 60.90833 94 HIS B O 1
ATOM 4356 N N . GLU B 1 131 ? -15.89672 -5.40407 44.42958 1.000 60.77071 95 GLU B N 1
ATOM 4357 C CA . GLU B 1 131 ? -16.02050 -6.33387 45.54354 1.000 57.20244 95 GLU B CA 1
ATOM 4358 C C . GLU B 1 131 ? -15.99944 -7.77357 45.06537 1.000 55.66725 95 GLU B C 1
ATOM 4359 O O . GLU B 1 131 ? -15.43756 -8.65118 45.72399 1.000 57.21198 95 GLU B O 1
ATOM 4365 N N . GLU B 1 132 ? -16.62781 -8.03112 43.92751 1.000 63.13991 96 GLU B N 1
ATOM 4366 C CA . GLU B 1 132 ? -16.68738 -9.37399 43.36419 1.000 60.05085 96 GLU B CA 1
ATOM 4367 C C . GLU B 1 132 ? -15.28625 -9.92494 43.09576 1.000 60.08636 96 GLU B C 1
ATOM 4368 O O . GLU B 1 132 ? -14.94093 -11.03708 43.52652 1.000 61.36926 96 GLU B O 1
ATOM 4374 N N . LEU B 1 133 ? -14.45784 -9.14619 42.39256 1.000 53.36816 97 LEU B N 1
ATOM 4375 C CA . LEU B 1 133 ? -13.09788 -9.57446 42.08604 1.000 55.40044 97 LEU B CA 1
ATOM 4376 C C . LEU B 1 133 ? -12.23578 -9.65836 43.34547 1.000 55.93292 97 LEU B C 1
ATOM 4377 O O . LEU B 1 133 ? -11.35773 -10.53188 43.44823 1.000 49.33518 97 LEU B O 1
ATOM 4382 N N . ALA B 1 134 ? -12.44940 -8.75102 44.30839 1.000 53.68157 98 ALA B N 1
ATOM 4383 C CA . ALA B 1 134 ? -11.70160 -8.86180 45.55792 1.000 56.25353 98 ALA B CA 1
ATOM 4384 C C . ALA B 1 134 ? -12.03975 -10.16726 46.27511 1.000 56.83793 98 ALA B C 1
ATOM 4385 O O . ALA B 1 134 ? -11.14483 -10.88365 46.74732 1.000 51.97973 98 ALA B O 1
ATOM 4387 N N . GLN B 1 135 ? -13.32541 -10.51611 46.31713 1.000 58.75035 99 GLN B N 1
ATOM 4388 C CA . GLN B 1 135 ? -13.74438 -11.77140 46.92870 1.000 60.78996 99 GLN B CA 1
ATOM 4389 C C . GLN B 1 135 ? -13.08973 -12.95589 46.23558 1.000 60.85087 99 GLN B C 1
ATOM 4390 O O . GLN B 1 135 ? -12.53088 -13.84401 46.88739 1.000 59.83741 99 GLN B O 1
ATOM 4396 N N . LEU B 1 136 ? -13.13091 -12.97575 44.90321 1.000 59.50481 100 LEU B N 1
ATOM 4397 C CA . LEU B 1 136 ? -12.57378 -14.12131 44.19534 1.000 60.27092 100 LEU B CA 1
ATOM 4398 C C . LEU B 1 136 ? -11.07017 -14.25404 44.43011 1.000 56.98119 100 LEU B C 1
ATOM 4399 O O . LEU B 1 136 ? -10.56151 -15.36385 44.64463 1.000 54.71754 100 LEU B O 1
ATOM 4404 N N . THR B 1 137 ? -10.34452 -13.13726 44.42753 1.000 58.57230 101 THR B N 1
ATOM 4405 C CA . THR B 1 137 ? -8.90021 -13.20930 44.61086 1.000 55.35626 101 THR B CA 1
ATOM 4406 C C . THR B 1 137 ? -8.53978 -13.55410 46.05534 1.000 59.16030 101 THR B C 1
ATOM 4407 O O . THR B 1 137 ? -7.53133 -14.24014 46.28899 1.000 58.27043 101 THR B O 1
ATOM 4411 N N . THR B 1 138 ? -9.33152 -13.10379 47.04717 1.000 51.66933 102 THR B N 1
ATOM 4412 C CA . THR B 1 138 ? -9.08351 -13.63472 48.38185 1.000 54.04363 102 THR B CA 1
ATOM 4413 C C . THR B 1 138 ? -9.33004 -15.13890 48.40207 1.000 54.51789 102 THR B C 1
ATOM 4414 O O . THR B 1 138 ? -8.61782 -15.89292 49.07963 1.000 58.20937 102 THR B O 1
ATOM 4418 N N . LEU B 1 139 ? -10.34843 -15.58855 47.67412 1.000 54.11973 103 LEU B N 1
ATOM 4419 C CA . LEU B 1 139 ? -10.72734 -16.99417 47.71161 1.000 59.60088 103 LEU B CA 1
ATOM 4420 C C . LEU B 1 139 ? -9.64021 -17.89662 47.15535 1.000 57.81798 103 LEU B C 1
ATOM 4421 O O . LEU B 1 139 ? -9.37970 -18.97626 47.70435 1.000 62.20020 103 LEU B O 1
ATOM 4426 N N . GLU B 1 140 ? -9.01581 -17.49011 46.05068 1.000 62.44074 104 GLU B N 1
ATOM 4427 C CA . GLU B 1 140 ? -8.01455 -18.34910 45.41125 1.000 62.78308 104 GLU B CA 1
ATOM 4428 C C . GLU B 1 140 ? -6.59494 -18.03065 45.85579 1.000 60.76959 104 GLU B C 1
ATOM 4429 O O . GLU B 1 140 ? -5.78656 -18.94931 46.02181 1.000 59.15448 104 GLU B O 1
ATOM 4435 N N . GLN B 1 141 ? -6.26511 -16.74613 46.02167 1.000 57.79592 105 GLN B N 1
ATOM 4436 C CA . GLN B 1 141 ? -4.93308 -16.37758 46.47907 1.000 60.87752 105 GLN B CA 1
ATOM 4437 C C . GLN B 1 141 ? -4.78931 -16.57970 47.99013 1.000 59.00135 105 GLN B C 1
ATOM 4438 O O . GLN B 1 141 ? -3.76244 -17.08830 48.45031 1.000 59.60008 105 GLN B O 1
ATOM 4444 N N . GLY B 1 142 ? -5.81238 -16.23269 48.77755 1.000 57.67550 106 GLY B N 1
ATOM 4445 C CA . GLY B 1 142 ? -5.79051 -16.46468 50.21456 1.000 60.14871 106 GLY B CA 1
ATOM 4446 C C . GLY B 1 142 ? -5.43039 -15.28240 51.09381 1.000 56.56958 106 GLY B C 1
ATOM 4447 O O . GLY B 1 142 ? -5.38531 -15.44017 52.31703 1.000 58.09554 106 GLY B O 1
ATOM 4448 N N . LYS B 1 143 ? -5.17971 -14.11108 50.52247 1.000 55.77306 107 LYS B N 1
ATOM 4449 C CA . LYS B 1 143 ? -4.81682 -12.96508 51.32624 1.000 57.35551 107 LYS B CA 1
ATOM 4450 C C . LYS B 1 143 ? -6.05415 -12.35313 51.97639 1.000 63.57882 107 LYS B C 1
ATOM 4451 O O . LYS B 1 143 ? -7.18828 -12.62504 51.57091 1.000 66.01587 107 LYS B O 1
ATOM 4457 N N . PRO B 1 144 ? -5.86304 -11.52883 53.00186 1.000 64.20269 108 PRO B N 1
ATOM 4458 C CA . PRO B 1 144 ? -7.01144 -10.87488 53.64341 1.000 60.09234 108 PRO B CA 1
ATOM 4459 C C . PRO B 1 144 ? -7.81283 -10.03498 52.65214 1.000 56.84034 108 PRO B C 1
ATOM 4460 O O . PRO B 1 144 ? -7.26448 -9.45095 51.71619 1.000 60.31558 108 PRO B O 1
ATOM 4464 N N . ILE B 1 145 ? -9.13718 -10.00136 52.86286 1.000 57.27307 109 ILE B N 1
ATOM 4465 C CA . ILE B 1 145 ? -10.05786 -9.32542 51.94579 1.000 50.96282 109 ILE B CA 1
ATOM 4466 C C . ILE B 1 145 ? -9.69587 -7.85822 51.78680 1.000 51.90450 109 ILE B C 1
ATOM 4467 O O . ILE B 1 145 ? -9.84862 -7.27923 50.70427 1.000 59.49979 109 ILE B O 1
ATOM 4472 N N . GLY B 1 146 ? -9.21818 -7.22483 52.84809 1.000 52.46812 110 GLY B N 1
ATOM 4473 C CA . GLY B 1 146 ? -8.78852 -5.84750 52.70259 1.000 54.60882 110 GLY B CA 1
ATOM 4474 C C . GLY B 1 146 ? -7.66415 -5.71971 51.69715 1.000 59.88844 110 GLY B C 1
ATOM 4475 O O . GLY B 1 146 ? -7.67167 -4.82032 50.84842 1.000 67.99997 110 GLY B O 1
ATOM 4476 N N . GLU B 1 147 ? -6.70600 -6.64723 51.74831 1.000 52.63363 111 GLU B N 1
ATOM 4477 C CA . GLU B 1 147 ? -5.61424 -6.65018 50.78098 1.000 58.11621 111 GLU B CA 1
ATOM 4478 C C . GLU B 1 147 ? -6.11476 -6.91948 49.35531 1.000 58.36634 111 GLU B C 1
ATOM 4479 O O . GLU B 1 147 ? -5.57807 -6.36634 48.38316 1.000 52.89363 111 GLU B O 1
ATOM 4485 N N . ALA B 1 148 ? -7.13863 -7.76917 49.20488 1.000 53.92928 112 ALA B N 1
ATOM 4486 C CA . ALA B 1 148 ? -7.70907 -8.00786 47.87669 1.000 58.27167 112 ALA B CA 1
ATOM 4487 C C . ALA B 1 148 ? -8.37064 -6.74537 47.31299 1.000 64.87793 112 ALA B C 1
ATOM 4488 O O . ALA B 1 148 ? -8.23711 -6.43313 46.11118 1.000 61.95708 112 ALA B O 1
ATOM 4490 N N . ARG B 1 149 ? -9.09257 -6.00778 48.16820 1.000 57.82771 113 ARG B N 1
ATOM 4491 C CA . ARG B 1 149 ? -9.66804 -4.73722 47.73828 1.000 60.91989 113 ARG B CA 1
ATOM 4492 C C . ARG B 1 149 ? -8.57025 -3.75214 47.34221 1.000 60.67397 113 ARG B C 1
ATOM 4493 O O . ARG B 1 149 ? -8.71287 -3.00715 46.36178 1.000 54.76381 113 ARG B O 1
ATOM 4501 N N . ASP B 1 150 ? -7.46203 -3.73634 48.09773 1.000 61.11681 114 ASP B N 1
ATOM 4502 C CA . ASP B 1 150 ? -6.32026 -2.90576 47.71326 1.000 61.41909 114 ASP B CA 1
ATOM 4503 C C . ASP B 1 150 ? -5.80356 -3.29041 46.32205 1.000 60.35087 114 ASP B C 1
ATOM 4504 O O . ASP B 1 150 ? -5.48459 -2.42011 45.50199 1.000 49.21836 114 ASP B O 1
ATOM 4509 N N . ASP B 1 151 ? -5.72316 -4.59680 46.04119 1.000 60.26174 115 ASP B N 1
ATOM 4510 C CA . ASP B 1 151 ? -5.23286 -5.05599 44.74086 1.000 60.01130 115 ASP B CA 1
ATOM 4511 C C . ASP B 1 151 ? -6.13160 -4.58335 43.60633 1.000 58.98196 115 ASP B C 1
ATOM 4512 O O . ASP B 1 151 ? -5.63863 -4.13157 42.56044 1.000 51.81742 115 ASP B O 1
ATOM 4517 N N . VAL B 1 152 ? -7.45573 -4.68279 43.79264 1.000 59.33311 116 VAL B N 1
ATOM 4518 C CA . VAL B 1 152 ? -8.37607 -4.26842 42.73073 1.000 53.69824 116 VAL B CA 1
ATOM 4519 C C . VAL B 1 152 ? -8.31816 -2.75517 42.52619 1.000 53.55596 116 VAL B C 1
ATOM 4520 O O . VAL B 1 152 ? -8.34764 -2.26506 41.38272 1.000 57.84490 116 VAL B O 1
ATOM 4524 N N . ALA B 1 153 ? -8.20737 -1.99161 43.61956 1.000 54.29595 117 ALA B N 1
ATOM 4525 C CA . ALA B 1 153 ? -8.05610 -0.54121 43.50446 1.000 54.73868 117 ALA B CA 1
ATOM 4526 C C . ALA B 1 153 ? -6.75640 -0.17413 42.79175 1.000 53.81241 117 ALA B C 1
ATOM 4527 O O . ALA B 1 153 ? -6.70824 0.75832 41.97882 1.000 56.83022 117 ALA B O 1
ATOM 4529 N N . TRP B 1 154 ? -5.68520 -0.88467 43.10404 1.000 53.02486 118 TRP B N 1
ATOM 4530 C CA . TRP B 1 154 ? -4.42932 -0.69135 42.40294 1.000 53.10867 118 TRP B CA 1
ATOM 4531 C C . TRP B 1 154 ? -4.58704 -0.96839 40.92039 1.000 51.45720 118 TRP B C 1
ATOM 4532 O O . TRP B 1 154 ? -4.02553 -0.25534 40.07982 1.000 48.60603 118 TRP B O 1
ATOM 4543 N N . SER B 1 155 ? -5.31754 -2.03096 40.58554 1.000 49.37494 119 SER B N 1
ATOM 4544 C CA . SER B 1 155 ? -5.58266 -2.32808 39.18550 1.000 51.64768 119 SER B CA 1
ATOM 4545 C C . SER B 1 155 ? -6.26316 -1.15362 38.50883 1.000 53.48937 119 SER B C 1
ATOM 4546 O O . SER B 1 155 ? -5.85368 -0.71601 37.42705 1.000 48.39519 119 SER B O 1
ATOM 4549 N N . ILE B 1 156 ? -7.29863 -0.61860 39.15658 1.000 52.34108 120 ILE B N 1
ATOM 4550 C CA . ILE B 1 156 ? -8.06906 0.46270 38.55626 1.000 55.53513 120 ILE B CA 1
ATOM 4551 C C . ILE B 1 156 ? -7.18245 1.67665 38.31128 1.000 54.03380 120 ILE B C 1
ATOM 4552 O O . ILE B 1 156 ? -7.20137 2.28513 37.22556 1.000 52.39525 120 ILE B O 1
ATOM 4557 N N . ASP B 1 157 ? -6.34234 2.00744 39.28504 1.000 51.31912 121 ASP B N 1
ATOM 4558 C CA . ASP B 1 157 ? -5.53182 3.21509 39.15041 1.000 56.77252 121 ASP B CA 1
ATOM 4559 C C . ASP B 1 157 ? -4.41128 3.04500 38.13289 1.000 51.78956 121 ASP B C 1
ATOM 4560 O O . ASP B 1 157 ? -4.13263 3.96815 37.35218 1.000 54.39520 121 ASP B O 1
ATOM 4565 N N . PHE B 1 158 ? -3.78055 1.87027 38.09231 1.000 49.57065 122 PHE B N 1
ATOM 4566 C CA . PHE B 1 158 ? -2.78299 1.62845 37.05545 1.000 51.45069 122 PHE B CA 1
ATOM 4567 C C . PHE B 1 158 ? -3.41808 1.71178 35.66983 1.000 52.59703 122 PHE B C 1
ATOM 4568 O O . PHE B 1 158 ? -2.84747 2.29812 34.73052 1.000 53.46729 122 PHE B O 1
ATOM 4576 N N . THR B 1 159 ? -4.61546 1.14361 35.53132 1.000 47.42309 123 THR B N 1
ATOM 4577 C CA . THR B 1 159 ? -5.26677 1.14873 34.23807 1.000 48.14655 123 THR B CA 1
ATOM 4578 C C . THR B 1 159 ? -5.57061 2.56857 33.79272 1.000 51.08926 123 THR B C 1
ATOM 4579 O O . THR B 1 159 ? -5.33099 2.91339 32.63461 1.000 50.70734 123 THR B O 1
ATOM 4583 N N . ARG B 1 160 ? -6.08458 3.41273 34.69587 1.000 50.93233 124 ARG B N 1
ATOM 4584 C CA . ARG B 1 160 ? -6.39110 4.78154 34.28873 1.000 49.99838 124 ARG B CA 1
ATOM 4585 C C . ARG B 1 160 ? -5.12864 5.55688 33.94498 1.000 53.09415 124 ARG B C 1
ATOM 4586 O O . ARG B 1 160 ? -5.06768 6.23492 32.90209 1.000 60.73045 124 ARG B O 1
ATOM 4594 N N . TYR B 1 161 ? -4.08829 5.43308 34.77398 1.000 52.08247 125 TYR B N 1
ATOM 4595 C CA . TYR B 1 161 ? -2.86193 6.16295 34.48615 1.000 51.88631 125 TYR B CA 1
ATOM 4596 C C . TYR B 1 161 ? -2.36080 5.82230 33.08551 1.000 56.21661 125 TYR B C 1
ATOM 4597 O O . TYR B 1 161 ? -1.95528 6.71685 32.32198 1.000 51.44610 125 TYR B O 1
ATOM 4606 N N . PHE B 1 162 ? -2.35033 4.52169 32.74075 1.000 54.23084 126 PHE B N 1
ATOM 4607 C CA . PHE B 1 162 ? -1.85755 4.13290 31.41872 1.000 60.07106 126 PHE B CA 1
ATOM 4608 C C . PHE B 1 162 ? -2.86398 4.40086 30.30065 1.000 59.58447 126 PHE B C 1
ATOM 4609 O O . PHE B 1 162 ? -2.46008 4.58006 29.14229 1.000 55.96508 126 PHE B O 1
ATOM 4617 N N . ALA B 1 163 ? -4.16122 4.43995 30.61165 1.000 57.28699 127 ALA B N 1
ATOM 4618 C CA . ALA B 1 163 ? -5.13997 4.83094 29.60376 1.000 62.56489 127 ALA B CA 1
ATOM 4619 C C . ALA B 1 163 ? -4.91614 6.27062 29.14383 1.000 62.57300 127 ALA B C 1
ATOM 4620 O O . ALA B 1 163 ? -5.26961 6.62604 28.00833 1.000 59.02456 127 ALA B O 1
ATOM 4622 N N . ASP B 1 164 ? -4.36673 7.12618 30.01249 1.000 61.02874 128 ASP B N 1
ATOM 4623 C CA . ASP B 1 164 ? -4.12141 8.50326 29.57961 1.000 61.61603 128 ASP B CA 1
ATOM 4624 C C . ASP B 1 164 ? -2.72114 8.74231 29.02334 1.000 58.42376 128 ASP B C 1
ATOM 4625 O O . ASP B 1 164 ? -2.39040 9.89291 28.69871 1.000 61.17303 128 ASP B O 1
ATOM 4630 N N . TYR B 1 165 ? -1.89835 7.69821 28.90616 1.000 56.72232 129 TYR B N 1
ATOM 4631 C CA . TYR B 1 165 ? -0.53295 7.85769 28.41526 1.000 61.33129 129 TYR B CA 1
ATOM 4632 C C . TYR B 1 165 ? -0.50051 8.11241 26.91062 1.000 58.85804 129 TYR B C 1
ATOM 4633 O O . TYR B 1 165 ? -1.30000 7.55364 26.15173 1.000 60.19806 129 TYR B O 1
ATOM 4642 N N . ARG B 1 166 ? 0.41972 8.98057 26.48369 1.000 56.82076 130 ARG B N 1
ATOM 4643 C CA . ARG B 1 166 ? 0.61159 9.30881 25.07085 1.000 64.83917 130 ARG B CA 1
ATOM 4644 C C . ARG B 1 166 ? 2.10261 9.30564 24.76308 1.000 64.96980 130 ARG B C 1
ATOM 4645 O O . ARG B 1 166 ? 2.89693 9.86258 25.52806 1.000 60.23856 130 ARG B O 1
ATOM 4653 N N . LEU B 1 167 ? 2.48820 8.65382 23.66872 1.000 64.28025 131 LEU B N 1
ATOM 4654 C CA . LEU B 1 167 ? 3.86957 8.66769 23.19146 1.000 63.35877 131 LEU B CA 1
ATOM 4655 C C . LEU B 1 167 ? 3.87171 9.31646 21.81777 1.000 67.53491 131 LEU B C 1
ATOM 4656 O O . LEU B 1 167 ? 3.21865 8.81547 20.89263 1.000 74.62524 131 LEU B O 1
ATOM 4661 N N . ASP B 1 168 ? 4.62522 10.39738 21.66202 1.000 68.98446 132 ASP B N 1
ATOM 4662 C CA . ASP B 1 168 ? 4.62736 11.10194 20.38877 1.000 70.29285 132 ASP B CA 1
ATOM 4663 C C . ASP B 1 168 ? 6.01009 11.04980 19.74436 1.000 65.12415 132 ASP B C 1
ATOM 4664 O O . ASP B 1 168 ? 7.01300 10.69098 20.37227 1.000 58.42471 132 ASP B O 1
ATOM 4669 N N . THR B 1 169 ? 6.03888 11.34710 18.44988 1.000 61.95908 133 THR B N 1
ATOM 4670 C CA . THR B 1 169 ? 7.30180 11.35383 17.73254 1.000 55.87853 133 THR B CA 1
ATOM 4671 C C . THR B 1 169 ? 8.17761 12.49801 18.21550 1.000 57.16499 133 THR B C 1
ATOM 4672 O O . THR B 1 169 ? 7.69683 13.60148 18.50275 1.000 55.19149 133 THR B O 1
ATOM 4676 N N . GLU B 1 170 ? 9.46763 12.19580 18.34281 1.000 59.84818 134 GLU B N 1
ATOM 4677 C CA . GLU B 1 170 ? 10.50152 13.13876 18.73582 1.000 60.21783 134 GLU B CA 1
ATOM 4678 C C . GLU B 1 170 ? 11.30713 13.49619 17.50177 1.000 59.29559 134 GLU B C 1
ATOM 4679 O O . GLU B 1 170 ? 11.72706 12.60512 16.75977 1.000 64.55930 134 GLU B O 1
ATOM 4685 N N . ILE B 1 171 ? 11.53914 14.78320 17.28830 1.000 60.12799 135 ILE B N 1
ATOM 4686 C CA . ILE B 1 171 ? 12.39532 15.23393 16.19893 1.000 63.58500 135 ILE B CA 1
ATOM 4687 C C . ILE B 1 171 ? 13.81188 15.41048 16.72842 1.000 60.62168 135 ILE B C 1
ATOM 4688 O O . ILE B 1 171 ? 14.10499 16.38835 17.41682 1.000 61.94274 135 ILE B O 1
ATOM 4693 N N . LEU B 1 172 ? 14.69988 14.47651 16.38229 1.000 61.45357 136 LEU B N 1
ATOM 4694 C CA . LEU B 1 172 ? 16.08294 14.56974 16.83597 1.000 60.75893 136 LEU B CA 1
ATOM 4695 C C . LEU B 1 172 ? 16.89131 15.54231 15.99964 1.000 59.10603 136 LEU B C 1
ATOM 4696 O O . LEU B 1 172 ? 17.87023 16.11042 16.49462 1.000 61.57502 136 LEU B O 1
ATOM 4701 N N . ARG B 1 173 ? 16.51008 15.75460 14.74902 1.000 58.33980 137 ARG B N 1
ATOM 4702 C CA . ARG B 1 173 ? 17.22484 16.74529 13.95984 1.000 58.51033 137 ARG B CA 1
ATOM 4703 C C . ARG B 1 173 ? 16.26924 17.40611 12.97678 1.000 60.96252 137 ARG B C 1
ATOM 4704 O O . ARG B 1 173 ? 15.54098 16.70920 12.26567 1.000 62.51507 137 ARG B O 1
ATOM 4712 N N . ASP B 1 174 ? 16.28650 18.75335 12.91842 1.000 67.33266 138 ASP B N 1
ATOM 4713 C CA . ASP B 1 174 ? 15.50902 19.51499 11.92815 1.000 70.60341 138 ASP B CA 1
ATOM 4714 C C . ASP B 1 174 ? 16.34023 20.70019 11.42051 1.000 71.86708 138 ASP B C 1
ATOM 4715 O O . ASP B 1 174 ? 16.07241 21.86326 11.72478 1.000 70.58818 138 ASP B O 1
ATOM 4720 N N . ASP B 1 175 ? 17.39958 20.40093 10.67233 1.000 70.58947 139 ASP B N 1
ATOM 4721 C CA . ASP B 1 175 ? 18.22205 21.42780 10.05181 1.000 75.58419 139 ASP B CA 1
ATOM 4722 C C . ASP B 1 175 ? 18.06133 21.38580 8.52953 1.000 76.50986 139 ASP B C 1
ATOM 4723 O O . ASP B 1 175 ? 17.18979 20.68673 7.98658 1.000 74.54248 139 ASP B O 1
ATOM 4728 N N . ALA B 1 176 ? 18.89444 22.17788 7.84362 1.000 76.77199 140 ALA B N 1
ATOM 4729 C CA . ALA B 1 176 ? 18.83081 22.27603 6.38711 1.000 70.34770 140 ALA B CA 1
ATOM 4730 C C . ALA B 1 176 ? 19.25332 20.97899 5.70856 1.000 72.03554 140 ALA B C 1
ATOM 4731 O O . ALA B 1 176 ? 18.73987 20.64297 4.63564 1.000 72.90820 140 ALA B O 1
ATOM 4733 N N . SER B 1 177 ? 20.23485 20.27026 6.26621 1.000 71.44261 141 SER B N 1
ATOM 4734 C CA . SER B 1 177 ? 20.76148 19.09471 5.57845 1.000 70.98436 141 SER B CA 1
ATOM 4735 C C . SER B 1 177 ? 20.03590 17.78382 5.90562 1.000 71.43650 141 SER B C 1
ATOM 4736 O O . SER B 1 177 ? 20.11579 16.84326 5.10392 1.000 68.23275 141 SER B O 1
ATOM 4739 N N . SER B 1 178 ? 19.33903 17.68025 7.04255 1.000 67.00384 142 SER B N 1
ATOM 4740 C CA . SER B 1 178 ? 18.74799 16.40324 7.43326 1.000 65.20296 142 SER B CA 1
ATOM 4741 C C . SER B 1 178 ? 17.49281 16.63374 8.27342 1.000 70.17196 142 SER B C 1
ATOM 4742 O O . SER B 1 178 ? 17.27607 17.71763 8.82066 1.000 74.59319 142 SER B O 1
ATOM 4745 N N . TYR B 1 179 ? 16.62313 15.62877 8.29520 1.000 65.01887 143 TYR B N 1
ATOM 4746 C CA . TYR B 1 179 ? 15.44244 15.62519 9.15634 1.000 60.71462 143 TYR B CA 1
ATOM 4747 C C . TYR B 1 179 ? 15.27952 14.22059 9.71860 1.000 63.55163 143 TYR B C 1
ATOM 4748 O O . TYR B 1 179 ? 15.01801 13.27784 8.96563 1.000 61.90958 143 TYR B O 1
ATOM 4757 N N . VAL B 1 180 ? 15.43089 14.08349 11.03403 1.000 63.23461 144 VAL B N 1
ATOM 4758 C CA . VAL B 1 180 ? 15.44754 12.79119 11.70858 1.000 59.32080 144 VAL B CA 1
ATOM 4759 C C . VAL B 1 180 ? 14.42080 12.82714 12.81211 1.000 55.98747 144 VAL B C 1
ATOM 4760 O O . VAL B 1 180 ? 14.54392 13.63469 13.74554 1.000 59.24791 144 VAL B O 1
ATOM 4764 N N . GLU B 1 181 ? 13.45084 11.92618 12.73608 1.000 57.60342 145 GLU B N 1
ATOM 4765 C CA . GLU B 1 181 ? 12.43559 11.78369 13.76398 1.000 57.72630 145 GLU B CA 1
ATOM 4766 C C . GLU B 1 181 ? 12.45921 10.36664 14.31216 1.000 54.64430 145 GLU B C 1
ATOM 4767 O O . GLU B 1 181 ? 12.83121 9.41419 13.62034 1.000 55.41672 145 GLU B O 1
ATOM 4773 N N . LEU B 1 182 ? 12.15027 10.26359 15.59806 1.000 54.14324 146 LEU B N 1
ATOM 4774 C CA . LEU B 1 182 ? 12.08296 9.00258 16.32309 1.000 53.68841 146 LEU B CA 1
ATOM 4775 C C . LEU B 1 182 ? 10.61449 8.64878 16.56966 1.000 52.36822 146 LEU B C 1
ATOM 4776 O O . LEU B 1 182 ? 9.87002 9.44120 17.16160 1.000 49.69523 146 LEU B O 1
ATOM 4781 N N . ARG B 1 183 ? 10.18893 7.48779 16.07420 1.000 50.56254 147 ARG B N 1
ATOM 4782 C CA . ARG B 1 183 ? 8.83992 6.97225 16.25998 1.000 52.92855 147 ARG B CA 1
ATOM 4783 C C . ARG B 1 183 ? 8.89784 5.75214 17.15853 1.000 51.41017 147 ARG B C 1
ATOM 4784 O O . ARG B 1 183 ? 9.90342 5.04821 17.19688 1.000 49.61565 147 ARG B O 1
ATOM 4792 N N . ARG B 1 184 ? 7.84432 5.52299 17.92899 1.000 58.14672 148 ARG B N 1
ATOM 4793 C CA . ARG B 1 184 ? 7.79417 4.33993 18.77909 1.000 57.34368 148 ARG B CA 1
ATOM 4794 C C . ARG B 1 184 ? 6.65149 3.46486 18.30518 1.000 53.94221 148 ARG B C 1
ATOM 4795 O O . ARG B 1 184 ? 5.50198 3.90255 18.24958 1.000 55.05872 148 ARG B O 1
ATOM 4803 N N . LYS B 1 185 ? 6.97796 2.28818 17.91180 1.000 53.36394 149 LYS B N 1
ATOM 4804 C CA . LYS B 1 185 ? 5.98599 1.42211 17.34882 1.000 53.05069 149 LYS B CA 1
ATOM 4805 C C . LYS B 1 185 ? 5.74455 0.26112 18.29517 1.000 56.13294 149 LYS B C 1
ATOM 4806 O O . LYS B 1 185 ? 6.60982 -0.06849 19.11027 1.000 49.95060 149 LYS B O 1
ATOM 4812 N N . PRO B 1 186 ? 4.57393 -0.35981 18.23955 1.000 54.48273 150 PRO B N 1
ATOM 4813 C CA . PRO B 1 186 ? 4.31367 -1.49113 19.13142 1.000 50.25022 150 PRO B CA 1
ATOM 4814 C C . PRO B 1 186 ? 5.30144 -2.60951 18.83573 1.000 52.92817 150 PRO B C 1
ATOM 4815 O O . PRO B 1 186 ? 5.71032 -2.80504 17.68658 1.000 49.27509 150 PRO B O 1
ATOM 4819 N N . VAL B 1 187 ? 5.72728 -3.31002 19.89722 1.000 53.35897 151 VAL B N 1
ATOM 4820 C CA . VAL B 1 187 ? 6.62401 -4.45464 19.72924 1.000 50.43289 151 VAL B CA 1
ATOM 4821 C C . VAL B 1 187 ? 5.91864 -5.57463 18.97180 1.000 54.39748 151 VAL B C 1
ATOM 4822 O O . VAL B 1 187 ? 6.54995 -6.34061 18.23380 1.000 61.41707 151 VAL B O 1
ATOM 4826 N N . GLY B 1 188 ? 4.61794 -5.73626 19.19398 1.000 49.40255 152 GLY B N 1
ATOM 4827 C CA . GLY B 1 188 ? 3.90220 -6.79909 18.53446 1.000 48.56914 152 GLY B CA 1
ATOM 4828 C C . GLY B 1 188 ? 2.97552 -7.53249 19.46684 1.000 47.86514 152 GLY B C 1
ATOM 4829 O O . GLY B 1 188 ? 2.20847 -6.92945 20.21820 1.000 50.28031 152 GLY B O 1
ATOM 4830 N N . VAL B 1 189 ? 3.04175 -8.84986 19.40528 1.000 47.50486 153 VAL B N 1
ATOM 4831 C CA . VAL B 1 189 ? 2.34071 -9.69806 20.35656 1.000 47.95438 153 VAL B CA 1
ATOM 4832 C C . VAL B 1 189 ? 3.22115 -9.91236 21.58532 1.000 50.97448 153 VAL B C 1
ATOM 4833 O O . VAL B 1 189 ? 4.41034 -10.28118 21.48815 1.000 49.22148 153 VAL B O 1
ATOM 4837 N N . VAL B 1 190 ? 2.63139 -9.67257 22.75488 1.000 47.16144 154 VAL B N 1
ATOM 4838 C CA . VAL B 1 190 ? 3.29399 -9.82549 24.04586 1.000 50.89738 154 VAL B CA 1
ATOM 4839 C C . VAL B 1 190 ? 2.69536 -11.05101 24.73404 1.000 46.34636 154 VAL B C 1
ATOM 4840 O O . VAL B 1 190 ? 1.46484 -11.19583 24.79471 1.000 47.31800 154 VAL B O 1
ATOM 4844 N N . GLY B 1 191 ? 3.55541 -11.96067 25.17490 1.000 44.62703 155 GLY B N 1
ATOM 4845 C CA . GLY B 1 191 ? 3.15603 -13.06122 26.02635 1.000 48.16739 155 GLY B CA 1
ATOM 4846 C C . GLY B 1 191 ? 3.44471 -12.67678 27.46458 1.000 47.24667 155 GLY B C 1
ATOM 4847 O O . GLY B 1 191 ? 4.57700 -12.34728 27.80745 1.000 49.82928 155 GLY B O 1
ATOM 4848 N N . ALA B 1 192 ? 2.40751 -12.68297 28.29313 1.000 50.96576 156 ALA B N 1
ATOM 4849 C CA . ALA B 1 192 ? 2.51266 -12.28386 29.69236 1.000 55.81345 156 ALA B CA 1
ATOM 4850 C C . ALA B 1 192 ? 2.38418 -13.51045 30.59101 1.000 55.17730 156 ALA B C 1
ATOM 4851 O O . ALA B 1 192 ? 1.50760 -14.35501 30.37593 1.000 51.07228 156 ALA B O 1
ATOM 4853 N N . ILE B 1 193 ? 3.27633 -13.62058 31.57414 1.000 50.21479 157 ILE B N 1
ATOM 4854 C CA . ILE B 1 193 ? 3.22295 -14.68548 32.56925 1.000 52.80184 157 ILE B CA 1
ATOM 4855 C C . ILE B 1 193 ? 3.26247 -14.03611 33.94976 1.000 57.31080 157 ILE B C 1
ATOM 4856 O O . ILE B 1 193 ? 4.20141 -13.28615 34.26178 1.000 56.14674 157 ILE B O 1
ATOM 4861 N N . THR B 1 194 ? 2.24576 -14.32115 34.77218 1.000 54.82021 158 THR B N 1
ATOM 4862 C CA . THR B 1 194 ? 2.05967 -13.69329 36.07324 1.000 58.96555 158 THR B CA 1
ATOM 4863 C C . THR B 1 194 ? 2.05979 -14.72732 37.19453 1.000 58.95114 158 THR B C 1
ATOM 4864 O O . THR B 1 194 ? 1.58262 -15.85054 37.00724 1.000 58.49129 158 THR B O 1
ATOM 4868 N N . PRO B 1 195 ? 2.55188 -14.36285 38.38645 1.000 54.87047 159 PRO B N 1
ATOM 4869 C CA . PRO B 1 195 ? 2.65439 -15.33894 39.48068 1.000 54.03153 159 PRO B CA 1
ATOM 4870 C C . PRO B 1 195 ? 1.40523 -15.45318 40.34309 1.000 55.02968 159 PRO B C 1
ATOM 4871 O O . PRO B 1 195 ? 0.32561 -14.97652 39.97987 1.000 57.37602 159 PRO B O 1
ATOM 4875 N N . TRP B 1 196 ? 1.53128 -16.09611 41.49641 1.000 53.57600 160 TRP B N 1
ATOM 4876 C CA . TRP B 1 196 ? 0.38440 -16.27858 42.37578 1.000 59.81912 160 TRP B CA 1
ATOM 4877 C C . TRP B 1 196 ? 0.31344 -15.25530 43.51639 1.000 57.38659 160 TRP B C 1
ATOM 4878 O O . TRP B 1 196 ? -0.61105 -15.34001 44.32750 1.000 55.16191 160 TRP B O 1
ATOM 4889 N N . ASN B 1 197 ? 1.24479 -14.28389 43.58220 1.000 59.43099 161 ASN B N 1
ATOM 4890 C CA . ASN B 1 197 ? 1.24292 -13.28856 44.66418 1.000 60.39826 161 ASN B CA 1
ATOM 4891 C C . ASN B 1 197 ? 0.08318 -12.30414 44.55292 1.000 57.00348 161 ASN B C 1
ATOM 4892 O O . ASN B 1 197 ? -0.58043 -12.00059 45.55303 1.000 45.51833 161 ASN B O 1
ATOM 4897 N N . PHE B 1 198 ? -0.10034 -11.71817 43.36162 1.000 57.72645 162 PHE B N 1
ATOM 4898 C CA . PHE B 1 198 ? -1.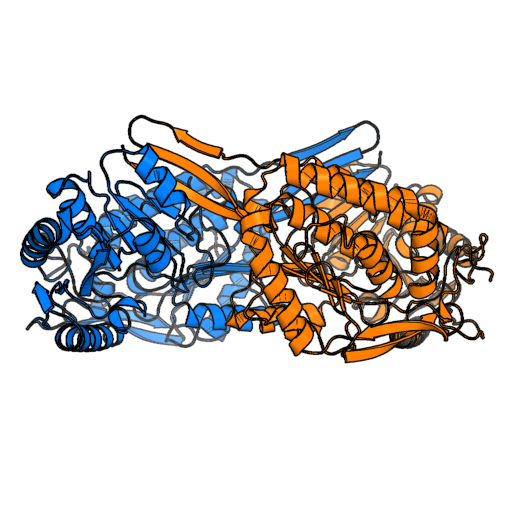10096 -10.67501 43.11216 1.000 55.63410 162 PHE B CA 1
ATOM 4899 C C . PHE B 1 198 ? -1.74588 -10.94790 41.76681 1.000 53.10839 162 PHE B C 1
ATOM 4900 O O . PHE B 1 198 ? -1.62742 -10.14882 40.82904 1.000 57.26834 162 PHE B O 1
ATOM 4908 N N . PRO B 1 199 ? -2.47074 -12.04409 41.64439 1.000 56.70575 163 PRO B N 1
ATOM 4909 C CA . PRO B 1 199 ? -2.88968 -12.49973 40.30391 1.000 51.15017 163 PRO B CA 1
ATOM 4910 C C . PRO B 1 199 ? -3.54738 -11.43896 39.42354 1.000 52.61005 163 PRO B C 1
ATOM 4911 O O . PRO B 1 199 ? -2.95934 -11.06062 38.38885 1.000 53.74304 163 PRO B O 1
ATOM 4915 N N . LEU B 1 200 ? -4.70624 -10.90078 39.83901 1.000 50.46678 164 LEU B N 1
ATOM 4916 C CA . LEU B 1 200 ? -5.41689 -9.94265 38.98757 1.000 44.26028 164 LEU B CA 1
ATOM 4917 C C . LEU B 1 200 ? -4.60864 -8.66775 38.78969 1.000 44.64918 164 LEU B C 1
ATOM 4918 O O . LEU B 1 200 ? -4.57913 -8.11676 37.68406 1.000 44.57185 164 LEU B O 1
ATOM 4923 N N . PHE B 1 201 ? -3.94363 -8.17988 39.84485 1.000 48.51896 165 PHE B N 1
ATOM 4924 C CA . PHE B 1 201 ? -3.17970 -6.94211 39.71824 1.000 46.60231 165 PHE B CA 1
ATOM 4925 C C . PHE B 1 201 ? -2.00207 -7.10168 38.76838 1.000 50.16034 165 PHE B C 1
ATOM 4926 O O . PHE B 1 201 ? -1.75737 -6.23126 37.92885 1.000 48.64453 165 PHE B O 1
ATOM 4934 N N . GLN B 1 202 ? -1.22965 -8.18014 38.90754 1.000 50.11622 166 GLN B N 1
ATOM 4935 C CA . GLN B 1 202 ? -0.07804 -8.35023 38.02485 1.000 51.27291 166 GLN B CA 1
ATOM 4936 C C . GLN B 1 202 ? -0.51928 -8.53106 36.57472 1.000 50.74826 166 GLN B C 1
ATOM 4937 O O . GLN B 1 202 ? 0.11673 -7.99713 35.64680 1.000 44.56702 166 GLN B O 1
ATOM 4943 N N . ALA B 1 203 ? -1.64579 -9.22965 36.36294 1.000 46.46427 167 ALA B N 1
ATOM 4944 C CA . ALA B 1 203 ? -2.17516 -9.34158 35.00546 1.000 49.45470 167 ALA B CA 1
ATOM 4945 C C . ALA B 1 203 ? -2.53767 -7.96347 34.43943 1.000 49.47641 167 ALA B C 1
ATOM 4946 O O . ALA B 1 203 ? -2.17169 -7.63532 33.30162 1.000 50.98981 167 ALA B O 1
ATOM 4948 N N . VAL B 1 204 ? -3.21723 -7.12456 35.23674 1.000 48.70003 168 VAL B N 1
ATOM 4949 C CA . VAL B 1 204 ? -3.65901 -5.81168 34.76205 1.000 39.01468 168 VAL B CA 1
ATOM 4950 C C . VAL B 1 204 ? -2.48724 -4.85566 34.54720 1.000 47.10145 168 VAL B C 1
ATOM 4951 O O . VAL B 1 204 ? -2.49826 -4.04410 33.61209 1.000 47.49153 168 VAL B O 1
ATOM 4955 N N . TYR B 1 205 ? -1.48876 -4.87868 35.43319 1.000 47.99750 169 TYR B N 1
ATOM 4956 C CA . TYR B 1 205 ? -0.37471 -3.95641 35.25680 1.000 46.16880 169 TYR B CA 1
ATOM 4957 C C . TYR B 1 205 ? 0.55635 -4.38117 34.11842 1.000 46.34695 169 TYR B C 1
ATOM 4958 O O . TYR B 1 205 ? 1.35998 -3.55866 33.66056 1.000 50.11402 169 TYR B O 1
ATOM 4967 N N . LYS B 1 206 ? 0.51783 -5.64478 33.68294 1.000 44.97991 170 LYS B N 1
ATOM 4968 C CA . LYS B 1 206 ? 1.14728 -5.94639 32.39249 1.000 49.68536 170 LYS B CA 1
ATOM 4969 C C . LYS B 1 206 ? 0.24691 -5.51752 31.22152 1.000 51.09954 170 LYS B C 1
ATOM 4970 O O . LYS B 1 206 ? 0.72334 -4.97415 30.21385 1.000 50.36749 170 LYS B O 1
ATOM 4976 N N . LEU B 1 207 ? -1.05944 -5.72066 31.35773 1.000 45.01056 171 LEU B N 1
ATOM 4977 C CA . LEU B 1 207 ? -1.98652 -5.50617 30.25373 1.000 49.24001 171 LEU B CA 1
ATOM 4978 C C . LEU B 1 207 ? -2.10401 -4.02737 29.86725 1.000 53.07009 171 LEU B C 1
ATOM 4979 O O . LEU B 1 207 ? -2.05057 -3.68108 28.67660 1.000 53.49910 171 LEU B O 1
ATOM 4984 N N . ALA B 1 208 ? -2.29955 -3.13901 30.85073 1.000 50.90615 172 ALA B N 1
ATOM 4985 C CA . ALA B 1 208 ? -2.61136 -1.74642 30.52185 1.000 52.72949 172 ALA B CA 1
ATOM 4986 C C . ALA B 1 208 ? -1.49357 -1.04931 29.75703 1.000 50.46100 172 ALA B C 1
ATOM 4987 O O . ALA B 1 208 ? -1.74893 -0.53337 28.65208 1.000 48.74812 172 ALA B O 1
ATOM 4989 N N . PRO B 1 209 ? -0.25676 -1.01869 30.24532 1.000 50.18131 173 PRO B N 1
ATOM 4990 C CA . PRO B 1 209 ? 0.81691 -0.37030 29.46639 1.000 54.58508 173 PRO B CA 1
ATOM 4991 C C . PRO B 1 209 ? 1.08026 -1.04274 28.11925 1.000 52.58570 173 PRO B C 1
ATOM 4992 O O . PRO B 1 209 ? 1.48180 -0.35894 27.16640 1.000 47.66935 173 PRO B O 1
ATOM 4996 N N . ALA B 1 210 ? 0.92414 -2.36891 28.02210 1.000 46.35131 174 ALA B N 1
ATOM 4997 C CA . ALA B 1 210 ? 1.16782 -3.03068 26.74609 1.000 47.49899 174 ALA B CA 1
ATOM 4998 C C . ALA B 1 210 ? 0.12835 -2.62415 25.70166 1.000 54.01539 174 ALA B C 1
ATOM 4999 O O . ALA B 1 210 ? 0.47355 -2.34481 24.53594 1.000 45.32446 174 ALA B O 1
ATOM 5001 N N . LEU B 1 211 ? -1.15142 -2.59545 26.10921 1.000 50.29276 175 LEU B N 1
ATOM 5002 C CA . LEU B 1 211 ? -2.22942 -2.29464 25.18099 1.000 44.91949 175 LEU B CA 1
ATOM 5003 C C . LEU B 1 211 ? -2.22344 -0.83784 24.76746 1.000 44.76222 175 LEU B C 1
ATOM 5004 O O . LEU B 1 211 ? -2.44523 -0.52676 23.59262 1.000 45.89420 175 LEU B O 1
ATOM 5009 N N . ILE B 1 212 ? -1.98402 0.07899 25.69931 1.000 43.36863 176 ILE B N 1
ATOM 5010 C CA . ILE B 1 212 ? -2.14591 1.48187 25.32130 1.000 49.35815 176 ILE B CA 1
ATOM 5011 C C . ILE B 1 212 ? -1.23391 1.85283 24.15583 1.000 49.17787 176 ILE B C 1
ATOM 5012 O O . ILE B 1 212 ? -1.62018 2.65033 23.29532 1.000 44.68726 176 ILE B O 1
ATOM 5017 N N . VAL B 1 213 ? -0.01932 1.28765 24.09767 1.000 48.71998 177 VAL B N 1
ATOM 5018 C CA . VAL B 1 213 ? 0.90337 1.64828 23.01363 1.000 49.97956 177 VAL B CA 1
ATOM 5019 C C . VAL B 1 213 ? 0.60484 0.93222 21.69994 1.000 50.83037 177 VAL B C 1
ATOM 5020 O O . VAL B 1 213 ? 1.18205 1.28890 20.65956 1.000 46.95525 177 VAL B O 1
ATOM 5024 N N . GLY B 1 214 ? -0.30165 -0.04089 21.69386 1.000 48.23620 178 GLY B N 1
ATOM 5025 C CA . GLY B 1 214 ? -0.70257 -0.63358 20.43754 1.000 45.32104 178 GLY B CA 1
ATOM 5026 C C . GLY B 1 214 ? -0.38942 -2.10074 20.30528 1.000 49.70913 178 GLY B C 1
ATOM 5027 O O . GLY B 1 214 ? -0.49852 -2.63857 19.20069 1.000 52.39177 178 GLY B O 1
ATOM 5028 N N . ASN B 1 215 ? 0.01333 -2.74946 21.40029 1.000 47.72900 179 ASN B N 1
ATOM 5029 C CA . ASN B 1 215 ? 0.33360 -4.16917 21.36925 1.000 48.24604 179 ASN B CA 1
ATOM 5030 C C . ASN B 1 215 ? -0.91814 -5.02509 21.54695 1.000 48.32145 179 ASN B C 1
ATOM 5031 O O . ASN B 1 215 ? -1.98272 -4.54938 21.94602 1.000 52.51807 179 ASN B O 1
ATOM 5036 N N . THR B 1 216 ? -0.78447 -6.29976 21.20618 1.000 47.03429 180 THR B N 1
ATOM 5037 C CA . THR B 1 216 ? -1.75290 -7.31199 21.59286 1.000 50.63905 180 THR B CA 1
ATOM 5038 C C . THR B 1 216 ? -1.05636 -8.30023 22.52145 1.000 51.63477 180 THR B C 1
ATOM 5039 O O . THR B 1 216 ? 0.17079 -8.43129 22.52688 1.000 44.71745 180 THR B O 1
ATOM 5043 N N . MET B 1 217 ? -1.85406 -8.99557 23.31450 1.000 49.94690 181 MET B N 1
ATOM 5044 C CA . MET B 1 217 ? -1.29921 -9.77738 24.38964 1.000 45.70454 181 MET B CA 1
ATOM 5045 C C . MET B 1 217 ? -1.99972 -11.12100 24.52081 1.000 46.83008 181 MET B C 1
ATOM 5046 O O . MET B 1 217 ? -3.22293 -11.23605 24.38932 1.000 50.17720 181 MET B O 1
ATOM 5051 N N . VAL B 1 218 ? -1.19301 -12.12864 24.80277 1.000 45.21103 182 VAL B N 1
ATOM 5052 C CA . VAL B 1 218 ? -1.63398 -13.44435 25.24181 1.000 49.97594 182 VAL B CA 1
ATOM 5053 C C . VAL B 1 218 ? -1.05261 -13.67653 26.64018 1.000 51.55781 182 VAL B C 1
ATOM 5054 O O . VAL B 1 218 ? 0.17042 -13.60931 26.84104 1.000 45.76270 182 VAL B O 1
ATOM 5058 N N . LEU B 1 219 ? -1.92860 -13.91566 27.60567 1.000 52.56821 183 LEU B N 1
ATOM 5059 C CA . LEU B 1 219 ? -1.58514 -13.97436 29.01708 1.000 52.75358 183 LEU B CA 1
ATOM 5060 C C . LEU B 1 219 ? -1.86333 -15.35594 29.59050 1.000 58.92612 183 LEU B C 1
ATOM 5061 O O . LEU B 1 219 ? -2.91065 -15.95952 29.32813 1.000 60.30185 183 LEU B O 1
ATOM 5066 N N . LYS B 1 220 ? -0.91760 -15.85617 30.36826 1.000 59.63931 184 LYS B N 1
ATOM 5067 C CA . LYS B 1 220 ? -1.07133 -17.12577 31.07579 1.000 60.21410 184 LYS B CA 1
ATOM 5068 C C . LYS B 1 220 ? -0.97804 -16.86444 32.57209 1.000 65.20909 184 LYS B C 1
ATOM 5069 O O . LYS B 1 220 ? 0.09920 -16.48028 33.06948 1.000 66.41065 184 LYS B O 1
ATOM 5075 N N . PRO B 1 221 ? -2.05028 -17.01624 33.33499 1.000 64.23659 185 PRO B N 1
ATOM 5076 C CA . PRO B 1 221 ? -1.94164 -16.85264 34.78332 1.000 58.57951 185 PRO B CA 1
ATOM 5077 C C . PRO B 1 221 ? -1.28145 -18.07830 35.40167 1.000 60.02446 185 PRO B C 1
ATOM 5078 O O . PRO B 1 221 ? -1.12142 -19.12905 34.76871 1.000 60.21120 185 PRO B O 1
ATOM 5082 N N . SER B 1 222 ? -0.89598 -17.91368 36.66149 1.000 54.59156 186 SER B N 1
ATOM 5083 C CA . SER B 1 222 ? -0.31702 -18.99953 37.43436 1.000 53.88834 186 SER B CA 1
ATOM 5084 C C . SER B 1 222 ? -1.25935 -20.20466 37.49905 1.000 60.43892 186 SER B C 1
ATOM 5085 O O . SER B 1 222 ? -2.47758 -20.04101 37.65395 1.000 57.30575 186 SER B O 1
ATOM 5088 N N . PRO B 1 223 ? -0.73151 -21.43500 37.45095 1.000 62.93049 187 PRO B N 1
ATOM 5089 C CA . PRO B 1 223 ? -1.62483 -22.61418 37.55335 1.000 61.81461 187 PRO B CA 1
ATOM 5090 C C . PRO B 1 223 ? -2.49874 -22.62742 38.80897 1.000 61.84917 187 PRO B C 1
ATOM 5091 O O . PRO B 1 223 ? -3.67010 -23.00408 38.71802 1.000 65.29705 187 PRO B O 1
ATOM 5095 N N . THR B 1 224 ? -1.97039 -22.21865 39.97302 1.000 57.52136 188 THR B N 1
ATOM 5096 C CA . THR B 1 224 ? -2.73248 -22.18636 41.21375 1.000 51.42694 188 THR B CA 1
ATOM 5097 C C . THR B 1 224 ? -3.55800 -20.92063 41.41864 1.000 57.42203 188 THR B C 1
ATOM 5098 O O . THR B 1 224 ? -4.27862 -20.84357 42.41562 1.000 60.12032 188 THR B O 1
ATOM 5102 N N . THR B 1 225 ? -3.45450 -19.89527 40.57821 1.000 62.95338 189 THR B N 1
ATOM 5103 C CA . THR B 1 225 ? -4.27564 -18.68752 40.74663 1.000 61.46912 189 THR B CA 1
ATOM 5104 C C . THR B 1 225 ? -4.81169 -18.23190 39.39596 1.000 60.37727 189 THR B C 1
ATOM 5105 O O . THR B 1 225 ? -4.46409 -17.15968 38.89196 1.000 62.30257 189 THR B O 1
ATOM 5109 N N . PRO B 1 226 ? -5.71292 -19.00325 38.80513 1.000 65.83471 190 PRO B N 1
ATOM 5110 C CA . PRO B 1 226 ? -6.34745 -18.53918 37.56815 1.000 63.48911 190 PRO B CA 1
ATOM 5111 C C . PRO B 1 226 ? -7.71719 -17.90783 37.77991 1.000 64.10602 190 PRO B C 1
ATOM 5112 O O . PRO B 1 226 ? -8.26024 -17.34006 36.82247 1.000 62.01807 190 PRO B O 1
ATOM 5116 N N . LEU B 1 227 ? -8.28719 -17.98098 39.00254 1.000 61.91148 191 LEU B N 1
ATOM 5117 C CA . LEU B 1 227 ? -9.72590 -17.70634 39.14426 1.000 64.49906 191 LEU B CA 1
ATOM 5118 C C . LEU B 1 227 ? -10.07783 -16.24831 38.80050 1.000 65.00216 191 LEU B C 1
ATOM 5119 O O . LEU B 1 227 ? -10.85109 -15.98832 37.86854 1.000 64.92900 191 LEU B O 1
ATOM 5124 N N . ALA B 1 228 ? -9.50656 -15.27500 39.52604 1.000 63.06715 192 ALA B N 1
ATOM 5125 C CA . ALA B 1 228 ? -9.88910 -13.87658 39.32732 1.000 57.72427 192 ALA B CA 1
ATOM 5126 C C . ALA B 1 228 ? -9.51474 -13.39454 37.93259 1.000 59.20382 192 ALA B C 1
ATOM 5127 O O . ALA B 1 228 ? -10.22169 -12.57243 37.32871 1.000 58.03596 192 ALA B O 1
ATOM 5129 N N . THR B 1 229 ? -8.41625 -13.92461 37.40291 1.000 62.75975 193 THR B N 1
ATOM 5130 C CA . THR B 1 229 ? -7.96608 -13.57304 36.06615 1.000 57.17810 193 THR B CA 1
ATOM 5131 C C . THR B 1 229 ? -8.96986 -14.04147 35.01172 1.000 58.29607 193 THR B C 1
ATOM 5132 O O . THR B 1 229 ? -9.40327 -13.25014 34.16658 1.000 51.90782 193 THR B O 1
ATOM 5136 N N . MET B 1 230 ? -9.39613 -15.31072 35.07982 1.000 58.83398 194 MET B N 1
ATOM 5137 C CA . MET B 1 230 ? -10.39535 -15.81535 34.13587 1.000 57.90477 194 MET B CA 1
ATOM 5138 C C . MET B 1 230 ? -11.70714 -15.05997 34.25884 1.000 59.53473 194 MET B C 1
ATOM 5139 O O . MET B 1 230 ? -12.33007 -14.71895 33.24361 1.000 58.99347 194 MET B O 1
ATOM 5144 N N . HIS B 1 231 ? -12.15232 -14.80237 35.49736 1.000 56.78683 195 HIS B N 1
ATOM 5145 C CA . HIS B 1 231 ? -13.43229 -14.12909 35.69102 1.000 57.74097 195 HIS B CA 1
ATOM 5146 C C . HIS B 1 231 ? -13.40321 -12.72836 35.09791 1.000 60.44547 195 HIS B C 1
ATOM 5147 O O . HIS B 1 231 ? -14.30919 -12.33287 34.34500 1.000 61.05576 195 HIS B O 1
ATOM 5154 N N . PHE B 1 232 ? -12.34497 -11.97017 35.40043 1.000 58.89346 196 PHE B N 1
ATOM 5155 C CA . PHE B 1 232 ? -12.19422 -10.64740 34.81230 1.000 53.91217 196 PHE B CA 1
ATOM 5156 C C . PHE B 1 232 ? -12.09883 -10.73125 33.28865 1.000 55.60170 196 PHE B C 1
ATOM 5157 O O . PHE B 1 232 ? -12.66475 -9.89459 32.57165 1.000 51.89466 196 PHE B O 1
ATOM 5165 N N . ALA B 1 233 ? -11.40865 -11.74757 32.77228 1.000 54.49527 197 ALA B N 1
ATOM 5166 C CA . ALA B 1 233 ? -11.30670 -11.90553 31.32622 1.000 58.82971 197 ALA B CA 1
ATOM 5167 C C . ALA B 1 233 ? -12.68351 -12.07347 30.69040 1.000 58.92217 197 ALA B C 1
ATOM 5168 O O . ALA B 1 233 ? -12.94928 -11.55357 29.59642 1.000 53.61798 197 ALA B O 1
ATOM 5170 N N . GLU B 1 234 ? -13.55869 -12.83649 31.34720 1.000 63.49214 198 GLU B N 1
ATOM 5171 C CA . GLU B 1 234 ? -14.92022 -12.97926 30.84771 1.000 58.69779 198 GLU B CA 1
ATOM 5172 C C . GLU B 1 234 ? -15.62269 -11.63392 30.87772 1.000 59.87183 198 GLU B C 1
ATOM 5173 O O . GLU B 1 234 ? -16.27878 -11.24294 29.90266 1.000 60.92703 198 GLU B O 1
ATOM 5179 N N . LEU B 1 235 ? -15.40856 -10.86811 31.95292 1.000 54.75172 199 LEU B N 1
ATOM 5180 C CA . LEU B 1 235 ? -16.03818 -9.55373 32.06371 1.000 56.18109 199 LEU B CA 1
ATOM 5181 C C . LEU B 1 235 ? -15.64948 -8.61537 30.91774 1.000 58.62834 199 LEU B C 1
ATOM 5182 O O . LEU B 1 235 ? -16.38029 -7.65815 30.63908 1.000 60.42897 199 LEU B O 1
ATOM 5187 N N . VAL B 1 236 ? -14.47151 -8.78651 30.31427 1.000 55.22549 200 VAL B N 1
ATOM 5188 C CA . VAL B 1 236 ? -14.01648 -7.84174 29.30198 1.000 54.78684 200 VAL B CA 1
ATOM 5189 C C . VAL B 1 236 ? -14.03769 -8.42295 27.88578 1.000 59.24904 200 VAL B C 1
ATOM 5190 O O . VAL B 1 236 ? -13.53549 -7.77467 26.96265 1.000 59.89926 200 VAL B O 1
ATOM 5194 N N . ARG B 1 237 ? -14.66152 -9.59099 27.66670 1.000 56.70746 201 ARG B N 1
ATOM 5195 C CA . ARG B 1 237 ? -14.53505 -10.24403 26.36099 1.000 61.96906 201 ARG B CA 1
ATOM 5196 C C . ARG B 1 237 ? -15.04328 -9.35942 25.23918 1.000 63.18514 201 ARG B C 1
ATOM 5197 O O . ARG B 1 237 ? -14.49503 -9.34666 24.13090 1.000 57.68228 201 ARG B O 1
ATOM 5205 N N . GLU B 1 238 ? -16.10741 -8.63413 25.50630 1.000 68.67976 202 GLU B N 1
ATOM 5206 C CA . GLU B 1 238 ? -16.67958 -7.69113 24.56125 1.000 68.41710 202 GLU B CA 1
ATOM 5207 C C . GLU B 1 238 ? -16.25061 -6.25246 24.77773 1.000 62.89703 202 GLU B C 1
ATOM 5208 O O . GLU B 1 238 ? -16.57149 -5.41804 23.92276 1.000 68.14174 202 GLU B O 1
ATOM 5214 N N . VAL B 1 239 ? -15.66166 -5.92032 25.93782 1.000 62.32898 203 VAL B N 1
ATOM 5215 C CA . VAL B 1 239 ? -15.10052 -4.58352 26.13700 1.000 58.65314 203 VAL B CA 1
ATOM 5216 C C . VAL B 1 239 ? -13.85776 -4.41169 25.27564 1.000 62.32121 203 VAL B C 1
ATOM 5217 O O . VAL B 1 239 ? -13.64482 -3.35531 24.66622 1.000 57.49086 203 VAL B O 1
ATOM 5221 N N . ILE B 1 240 ? -13.00043 -5.43011 25.24498 1.000 60.86328 204 ILE B N 1
ATOM 5222 C CA . ILE B 1 240 ? -11.76086 -5.36899 24.48762 1.000 56.48131 204 ILE B CA 1
ATOM 5223 C C . ILE B 1 240 ? -12.01674 -5.93489 23.10222 1.000 55.61134 204 ILE B C 1
ATOM 5224 O O . ILE B 1 240 ? -12.61266 -7.01675 22.98214 1.000 55.88436 204 ILE B O 1
ATOM 5229 N N . PRO B 1 241 ? -11.55270 -5.27287 22.04520 1.000 52.02414 205 PRO B N 1
ATOM 5230 C CA . PRO B 1 241 ? -11.76819 -5.80479 20.69599 1.000 47.17885 205 PRO B CA 1
ATOM 5231 C C . PRO B 1 241 ? -11.17007 -7.19920 20.58734 1.000 52.66838 205 PRO B C 1
ATOM 5232 O O . PRO B 1 241 ? -10.12514 -7.49523 21.17798 1.000 49.01572 205 PRO B O 1
ATOM 5236 N N . ALA B 1 242 ? -11.85692 -8.05754 19.82981 1.000 52.32857 206 ALA B N 1
ATOM 5237 C CA . ALA B 1 242 ? -11.52091 -9.47639 19.77755 1.000 55.15695 206 ALA B CA 1
ATOM 5238 C C . ALA B 1 242 ? -10.04839 -9.69988 19.46178 1.000 57.96812 206 ALA B C 1
ATOM 5239 O O . ALA B 1 242 ? -9.49311 -9.08744 18.54029 1.000 53.96649 206 ALA B O 1
ATOM 5241 N N . GLY B 1 243 ? -9.40841 -10.56222 20.26248 1.000 55.81737 207 GLY B N 1
ATOM 5242 C CA . GLY B 1 243 ? -8.04033 -10.94851 20.01298 1.000 57.60197 207 GLY B CA 1
ATOM 5243 C C . GLY B 1 243 ? -6.98147 -9.99470 20.52025 1.000 55.86523 207 GLY B C 1
ATOM 5244 O O . GLY B 1 243 ? -5.79075 -10.36272 20.50639 1.000 56.45454 207 GLY B O 1
ATOM 5245 N N . VAL B 1 244 ? -7.35341 -8.77069 20.91599 1.000 50.32800 208 VAL B N 1
ATOM 5246 C CA . VAL B 1 244 ? -6.36575 -7.85794 21.47819 1.000 48.19912 208 VAL B CA 1
ATOM 5247 C C . VAL B 1 244 ? -5.87341 -8.37848 22.82179 1.000 50.97193 208 VAL B C 1
ATOM 5248 O O . VAL B 1 244 ? -4.69545 -8.23970 23.16839 1.000 53.35189 208 VAL B O 1
ATOM 5252 N N . PHE B 1 245 ? -6.75149 -9.01039 23.57730 1.000 49.15006 209 PHE B N 1
ATOM 5253 C CA . PHE B 1 245 ? -6.40933 -9.60896 24.85494 1.000 51.40464 209 PHE B CA 1
ATOM 5254 C C . PHE B 1 245 ? -6.92068 -11.03839 24.86686 1.000 54.68735 209 PHE B C 1
ATOM 5255 O O . PHE B 1 245 ? -8.10191 -11.27209 24.58890 1.000 53.72297 209 PHE B O 1
ATOM 5263 N N . ASN B 1 246 ? -6.03037 -11.99183 25.15338 1.000 50.14010 210 ASN B N 1
ATOM 5264 C CA . ASN B 1 246 ? -6.38623 -13.40601 25.20286 1.000 52.26490 210 ASN B CA 1
ATOM 5265 C C . ASN B 1 246 ? -5.78439 -14.01899 26.45390 1.000 56.04426 210 ASN B C 1
ATOM 5266 O O . ASN B 1 246 ? -4.66345 -13.68595 26.82941 1.000 52.42690 210 ASN B O 1
ATOM 5271 N N . VAL B 1 247 ? -6.50640 -14.93021 27.08660 1.000 56.61965 211 VAL B N 1
ATOM 5272 C CA . VAL B 1 247 ? -6.01644 -15.59295 28.28793 1.000 59.57214 211 VAL B CA 1
ATOM 5273 C C . VAL B 1 247 ? -6.13136 -17.10266 28.10892 1.000 58.36882 211 VAL B C 1
ATOM 5274 O O . VAL B 1 247 ? -7.15775 -17.60213 27.63945 1.000 56.34860 211 VAL B O 1
ATOM 5278 N N . VAL B 1 248 ? -5.06406 -17.82823 28.46352 1.000 63.70821 212 VAL B N 1
ATOM 5279 C CA . VAL B 1 248 ? -5.00273 -19.28423 28.31357 1.000 59.84950 212 VAL B CA 1
ATOM 5280 C C . VAL B 1 248 ? -4.64441 -19.92203 29.65529 1.000 66.31829 212 VAL B C 1
ATOM 5281 O O . VAL B 1 248 ? -3.74471 -19.44740 30.36155 1.000 64.62882 212 VAL B O 1
ATOM 5285 N N . GLY B 1 249 ? -5.34579 -21.00484 29.99953 1.000 63.62365 213 GLY B N 1
ATOM 5286 C CA . GLY B 1 249 ? -5.10589 -21.69136 31.26676 1.000 62.23759 213 GLY B CA 1
ATOM 5287 C C . GLY B 1 249 ? -3.87518 -22.58703 31.23415 1.000 64.41432 213 GLY B C 1
ATOM 5288 O O . GLY B 1 249 ? -3.60590 -23.27756 30.25303 1.000 66.97546 213 GLY B O 1
ATOM 5289 N N . ASP B 1 250 ? -3.14071 -22.58840 32.34622 1.000 70.39818 214 ASP B N 1
ATOM 5290 C CA . ASP B 1 250 ? -1.89550 -23.33811 32.49697 1.000 70.00911 214 ASP B CA 1
ATOM 5291 C C . ASP B 1 250 ? -2.11832 -24.51855 33.43675 1.000 69.82846 214 ASP B C 1
ATOM 5292 O O . ASP B 1 250 ? -2.60023 -24.34196 34.55947 1.000 72.17624 214 ASP B O 1
ATOM 5297 N N . GLY B 1 251 ? -1.79141 -25.71848 32.96803 1.000 69.45828 215 GLY B N 1
ATOM 5298 C CA . GLY B 1 251 ? -1.78443 -26.90077 33.79541 1.000 66.98216 215 GLY B CA 1
ATOM 5299 C C . GLY B 1 251 ? -0.42064 -27.20801 34.37085 1.000 73.83269 215 GLY B C 1
ATOM 5300 O O . GLY B 1 251 ? -0.24615 -28.26788 34.98654 1.000 72.07187 215 GLY B O 1
ATOM 5301 N N . GLY B 1 252 ? 0.54287 -26.29569 34.22066 1.000 71.90458 216 GLY B N 1
ATOM 5302 C CA . GLY B 1 252 ? 1.90613 -26.48897 34.66424 1.000 69.72775 216 GLY B CA 1
ATOM 5303 C C . GLY B 1 252 ? 2.88690 -26.70540 33.54340 1.000 66.31233 216 GLY B C 1
ATOM 5304 O O . GLY B 1 252 ? 4.09097 -26.80784 33.79824 1.000 72.20602 216 GLY B O 1
ATOM 5305 N N . ASP B 1 253 ? 2.42393 -26.72708 32.31049 1.000 66.73626 217 ASP B N 1
ATOM 5306 C CA . ASP B 1 253 ? 3.27637 -26.99666 31.16654 1.000 71.36076 217 ASP B CA 1
ATOM 5307 C C . ASP B 1 253 ? 3.36848 -25.84969 30.18048 1.000 66.48161 217 ASP B C 1
ATOM 5308 O O . ASP B 1 253 ? 4.28221 -25.84945 29.35463 1.000 70.27027 217 ASP B O 1
ATOM 5313 N N . LEU B 1 254 ? 2.47859 -24.86249 30.26546 1.000 63.71823 218 LEU B N 1
ATOM 5314 C CA . LEU B 1 254 ? 2.31613 -23.91099 29.17485 1.000 64.29349 218 LEU B CA 1
ATOM 5315 C C . LEU B 1 254 ? 3.44475 -22.88909 29.07742 1.000 63.50029 218 LEU B C 1
ATOM 5316 O O . LEU B 1 254 ? 3.76297 -22.43457 27.97139 1.000 61.90063 218 LEU B O 1
ATOM 5321 N N . GLY B 1 255 ? 4.06184 -22.51793 30.19307 1.000 63.08835 219 GLY B N 1
ATOM 5322 C CA . GLY B 1 255 ? 4.99685 -21.41765 30.20381 1.000 59.04851 219 GLY B CA 1
ATOM 5323 C C . GLY B 1 255 ? 6.13627 -21.57176 29.21481 1.000 62.24001 219 GLY B C 1
ATOM 5324 O O . GLY B 1 255 ? 6.39146 -20.69143 28.38714 1.000 61.04362 219 GLY B O 1
ATOM 5325 N N . PRO B 1 256 ? 6.84795 -22.69463 29.27270 1.000 62.35572 220 PRO B N 1
ATOM 5326 C CA . PRO B 1 256 ? 7.94396 -22.88447 28.30947 1.000 59.11439 220 PRO B CA 1
ATOM 5327 C C . PRO B 1 256 ? 7.45707 -22.83311 26.87465 1.000 64.01853 220 PRO B C 1
ATOM 5328 O O . PRO B 1 256 ? 8.15563 -22.30684 25.99428 1.000 63.40057 220 PRO B O 1
ATOM 5332 N N . LEU B 1 257 ? 6.25841 -23.36588 26.62099 1.000 64.98087 221 LEU B N 1
ATOM 5333 C CA . LEU B 1 257 ? 5.67083 -23.28331 25.28878 1.000 63.95508 221 LEU B CA 1
ATOM 5334 C C . LEU B 1 257 ? 5.48231 -21.83065 24.86205 1.000 68.37170 221 LEU B C 1
ATOM 5335 O O . LEU B 1 257 ? 5.78032 -21.46277 23.71663 1.000 64.77091 221 LEU B O 1
ATOM 5340 N N . LEU B 1 258 ? 4.99404 -20.98879 25.78273 1.000 62.99581 222 LEU B N 1
ATOM 5341 C CA . LEU B 1 258 ? 4.71715 -19.59443 25.46479 1.000 50.78964 222 LEU B CA 1
ATOM 5342 C C . LEU B 1 258 ? 5.99262 -18.79598 25.26339 1.000 55.40768 222 LEU B C 1
ATOM 5343 O O . LEU B 1 258 ? 6.07736 -17.98687 24.33983 1.000 60.39817 222 LEU B O 1
ATOM 5348 N N . THR B 1 259 ? 7.00362 -19.01906 26.09496 1.000 56.97040 223 THR B N 1
ATOM 5349 C CA . THR B 1 259 ? 8.17428 -18.15428 26.05055 1.000 56.47618 223 THR B CA 1
ATOM 5350 C C . THR B 1 259 ? 9.01421 -18.37775 24.80373 1.000 62.36850 223 THR B C 1
ATOM 5351 O O . THR B 1 259 ? 9.76316 -17.48109 24.39138 1.000 63.62897 223 THR B O 1
ATOM 5355 N N . SER B 1 260 ? 8.91828 -19.55130 24.18968 1.000 64.57547 224 SER B N 1
ATOM 5356 C CA . SER B 1 260 ? 9.66775 -19.83740 22.97441 1.000 62.59668 224 SER B CA 1
ATOM 5357 C C . SER B 1 260 ? 8.79848 -19.75029 21.72734 1.000 61.89387 224 SER B C 1
ATOM 5358 O O . SER B 1 260 ? 9.27825 -20.03589 20.62422 1.000 63.44042 224 SER B O 1
ATOM 5361 N N . HIS B 1 261 ? 7.54559 -19.33104 21.87270 1.000 60.20377 225 HIS B N 1
ATOM 5362 C CA . HIS B 1 261 ? 6.61729 -19.39148 20.75722 1.000 62.00273 225 HIS B CA 1
ATOM 5363 C C . HIS B 1 261 ? 7.07221 -18.51605 19.59412 1.000 58.59627 225 HIS B C 1
ATOM 5364 O O . HIS B 1 261 ? 7.52664 -17.38262 19.77388 1.000 60.69865 225 HIS B O 1
ATOM 5371 N N . GLU B 1 262 ? 6.94039 -19.05463 18.38512 1.000 58.12069 226 GLU B N 1
ATOM 5372 C CA . GLU B 1 262 ? 7.37546 -18.30929 17.21126 1.000 65.12025 226 GLU B CA 1
ATOM 5373 C C . GLU B 1 262 ? 6.58456 -17.02098 17.05776 1.000 59.61941 226 GLU B C 1
ATOM 5374 O O . GLU B 1 262 ? 7.13427 -15.98802 16.65560 1.000 54.58339 226 GLU B O 1
ATOM 5380 N N . GLY B 1 263 ? 5.29121 -17.06551 17.38386 1.000 54.73193 227 GLY B N 1
ATOM 5381 C CA . GLY B 1 263 ? 4.42567 -15.91830 17.16906 1.000 49.87035 227 GLY B CA 1
ATOM 5382 C C . GLY B 1 263 ? 4.63071 -14.76294 18.12866 1.000 54.15407 227 GLY B C 1
ATOM 5383 O O . GLY B 1 263 ? 4.28812 -13.62544 17.79836 1.000 56.85029 227 GLY B O 1
ATOM 5384 N N . ILE B 1 264 ? 5.16661 -15.02557 19.32599 1.000 53.25570 228 ILE B N 1
ATOM 5385 C CA . ILE B 1 264 ? 5.35061 -13.97690 20.32708 1.000 49.92949 228 ILE B CA 1
ATOM 5386 C C . ILE B 1 264 ? 6.61393 -13.18691 20.01787 1.000 51.51000 228 ILE B C 1
ATOM 5387 O O . ILE B 1 264 ? 7.67320 -13.76138 19.74035 1.000 58.41119 228 ILE B O 1
ATOM 5392 N N . ASP B 1 265 ? 6.51046 -11.86526 20.09237 1.000 51.06471 229 ASP B N 1
ATOM 5393 C CA . ASP B 1 265 ? 7.65711 -10.98495 19.93037 1.000 46.51567 229 ASP B CA 1
ATOM 5394 C C . ASP B 1 265 ? 8.23177 -10.54584 21.26230 1.000 50.83988 229 ASP B C 1
ATOM 5395 O O . ASP B 1 265 ? 9.44815 -10.37324 21.37592 1.000 51.99603 229 ASP B O 1
ATOM 5400 N N . LYS B 1 266 ? 7.40923 -10.40825 22.29156 1.000 49.55104 230 LYS B N 1
ATOM 5401 C CA . LYS B 1 266 ? 7.97604 -9.98396 23.56171 1.000 52.17027 230 LYS B CA 1
ATOM 5402 C C . LYS B 1 266 ? 7.36227 -10.79738 24.68940 1.000 50.48365 230 LYS B C 1
ATOM 5403 O O . LYS B 1 266 ? 6.16735 -11.09934 24.67477 1.000 51.71772 230 LYS B O 1
ATOM 5409 N N . VAL B 1 267 ? 8.19044 -11.15717 25.65608 1.000 47.23387 231 VAL B N 1
ATOM 5410 C CA . VAL B 1 267 ? 7.76237 -11.91099 26.82664 1.000 48.55226 231 VAL B CA 1
ATOM 5411 C C . VAL B 1 267 ? 7.94201 -11.02189 28.05399 1.000 49.87051 231 VAL B C 1
ATOM 5412 O O . VAL B 1 267 ? 9.02218 -10.44372 28.26635 1.000 46.32868 231 VAL B O 1
ATOM 5416 N N . SER B 1 268 ? 6.86064 -10.86477 28.81549 1.000 47.96777 232 SER B N 1
ATOM 5417 C CA . SER B 1 268 ? 6.85681 -10.16744 30.10063 1.000 53.80782 232 SER B CA 1
ATOM 5418 C C . SER B 1 268 ? 6.60032 -11.21892 31.17165 1.000 51.31125 232 SER B C 1
ATOM 5419 O O . SER B 1 268 ? 5.45977 -11.67655 31.33663 1.000 54.61033 232 SER B O 1
ATOM 5422 N N . PHE B 1 269 ? 7.63550 -11.56111 31.93386 1.000 48.57439 233 PHE B N 1
ATOM 5423 C CA . PHE B 1 269 ? 7.56105 -12.65564 32.89273 1.000 50.47610 233 PHE B CA 1
ATOM 5424 C C . PHE B 1 269 ? 7.81112 -12.14011 34.30133 1.000 51.68993 233 PHE B C 1
ATOM 5425 O O . PHE B 1 269 ? 8.79752 -11.43000 34.54878 1.000 44.44301 233 PHE B O 1
ATOM 5433 N N . THR B 1 270 ? 6.91425 -12.49220 35.22037 1.000 57.61089 234 THR B N 1
ATOM 5434 C CA . THR B 1 270 ? 7.14101 -12.29066 36.64928 1.000 55.61113 234 THR B CA 1
ATOM 5435 C C . THR B 1 270 ? 7.05884 -13.64647 37.33038 1.000 52.31403 234 THR B C 1
ATOM 5436 O O . THR B 1 270 ? 6.07758 -14.37475 37.14533 1.000 56.18387 234 THR B O 1
ATOM 5440 N N . GLY B 1 271 ? 8.06895 -13.97074 38.13157 1.000 51.07892 235 GLY B N 1
ATOM 5441 C CA . GLY B 1 271 ? 8.11355 -15.27714 38.76325 1.000 50.58781 235 GLY B CA 1
ATOM 5442 C C . GLY B 1 271 ? 9.43229 -15.53187 39.47411 1.000 51.75882 235 GLY B C 1
ATOM 5443 O O . GLY B 1 271 ? 10.12403 -14.60491 39.89770 1.000 53.29986 235 GLY B O 1
ATOM 5444 N N . SER B 1 272 ? 9.74477 -16.81404 39.61719 1.000 53.28579 236 SER B N 1
ATOM 5445 C CA . SER B 1 272 ? 10.95546 -17.24361 40.29897 1.000 52.71607 236 SER B CA 1
ATOM 5446 C C . SER B 1 272 ? 12.20682 -16.91753 39.47025 1.000 57.85823 236 SER B C 1
ATOM 5447 O O . SER B 1 272 ? 12.16667 -16.85326 38.24106 1.000 57.31456 236 SER B O 1
ATOM 5450 N N . THR B 1 273 ? 13.33408 -16.70756 40.16478 1.000 57.58219 237 THR B N 1
ATOM 5451 C CA . THR B 1 273 ? 14.60337 -16.44560 39.48184 1.000 55.76474 237 THR B CA 1
ATOM 5452 C C . THR B 1 273 ? 15.05985 -17.65861 38.65453 1.000 60.12237 237 THR B C 1
ATOM 5453 O O . THR B 1 273 ? 15.60180 -17.50812 37.54535 1.000 55.73283 237 THR B O 1
ATOM 5457 N N . VAL B 1 274 ? 14.85782 -18.86891 39.18301 1.000 57.98709 238 VAL B N 1
ATOM 5458 C CA . VAL B 1 274 ? 15.22839 -20.07930 38.45333 1.000 56.13208 238 VAL B CA 1
ATOM 5459 C C . VAL B 1 274 ? 14.45094 -20.16152 37.14035 1.000 53.41166 238 VAL B C 1
ATOM 5460 O O . VAL B 1 274 ? 15.01362 -20.39202 36.05378 1.000 53.03725 238 VAL B O 1
ATOM 5464 N N . THR B 1 275 ? 13.14521 -19.94229 37.22004 1.000 50.57940 239 THR B N 1
ATOM 5465 C CA . THR B 1 275 ? 12.33632 -19.96335 36.01303 1.000 53.89316 239 THR B CA 1
ATOM 5466 C C . THR B 1 275 ? 12.74772 -18.85440 35.05181 1.000 52.72724 239 THR B C 1
ATOM 5467 O O . THR B 1 275 ? 12.71190 -19.04536 33.83573 1.000 46.55701 239 THR B O 1
ATOM 5471 N N . GLY B 1 276 ? 13.09425 -17.67559 35.57970 1.000 51.32957 240 GLY B N 1
ATOM 5472 C CA . GLY B 1 276 ? 13.51582 -16.58604 34.71953 1.000 49.37469 240 GLY B CA 1
ATOM 5473 C C . GLY B 1 276 ? 14.75775 -16.93911 33.92408 1.000 51.82579 240 GLY B C 1
ATOM 5474 O O . GLY B 1 276 ? 14.86017 -16.61389 32.73888 1.000 48.88575 240 GLY B O 1
ATOM 5475 N N . ARG B 1 277 ? 15.72277 -17.60445 34.56836 1.000 50.44894 241 ARG B N 1
ATOM 5476 C CA . ARG B 1 277 ? 16.89011 -18.08858 33.83737 1.000 49.41578 241 ARG B CA 1
ATOM 5477 C C . ARG B 1 277 ? 16.47735 -19.04286 32.72904 1.000 51.76658 241 ARG B C 1
ATOM 5478 O O . ARG B 1 277 ? 16.96573 -18.94504 31.58449 1.000 49.48685 241 ARG B O 1
ATOM 5486 N N . HIS B 1 278 ? 15.56781 -19.97111 33.04217 1.000 44.61108 242 HIS B N 1
ATOM 5487 C CA . HIS B 1 278 ? 15.12017 -20.86426 31.98156 1.000 47.70076 242 HIS B CA 1
ATOM 5488 C C . HIS B 1 278 ? 14.45185 -20.08429 30.85218 1.000 50.76177 242 HIS B C 1
ATOM 5489 O O . HIS B 1 278 ? 14.68848 -20.36173 29.67297 1.000 43.64253 242 HIS B O 1
ATOM 5496 N N . VAL B 1 279 ? 13.65076 -19.07466 31.20754 1.000 50.74761 243 VAL B N 1
ATOM 5497 C CA . VAL B 1 279 ? 12.88620 -18.29587 30.24059 1.000 54.14674 243 VAL B CA 1
ATOM 5498 C C . VAL B 1 279 ? 13.81049 -17.53095 29.30453 1.000 56.37785 243 VAL B C 1
ATOM 5499 O O . VAL B 1 279 ? 13.58231 -17.47043 28.08880 1.000 50.95075 243 VAL B O 1
ATOM 5503 N N . MET B 1 280 ? 14.84187 -16.90411 29.86402 1.000 51.69741 244 MET B N 1
ATOM 5504 C CA . MET B 1 280 ? 15.81320 -16.20352 29.04173 1.000 53.69154 244 MET B CA 1
ATOM 5505 C C . MET B 1 280 ? 16.53144 -17.17340 28.11998 1.000 52.34802 244 MET B C 1
ATOM 5506 O O . MET B 1 280 ? 16.77621 -16.85203 26.95030 1.000 56.40090 244 MET B O 1
ATOM 5511 N N . ALA B 1 281 ? 16.88088 -18.36817 28.62189 1.000 49.49044 245 ALA B N 1
ATOM 5512 C CA . ALA B 1 281 ? 17.51284 -19.35238 27.73864 1.000 54.13714 245 ALA B CA 1
ATOM 5513 C C . ALA B 1 281 ? 16.55656 -19.78462 26.62156 1.000 54.25207 245 ALA B C 1
ATOM 5514 O O . ALA B 1 281 ? 16.96452 -19.95160 25.46488 1.000 55.33586 245 ALA B O 1
ATOM 5516 N N . ALA B 1 282 ? 15.27787 -19.95220 26.96169 1.000 52.60395 246 ALA B N 1
ATOM 5517 C CA . ALA B 1 282 ? 14.24128 -20.41840 26.04955 1.000 54.99595 246 ALA B CA 1
ATOM 5518 C C . ALA B 1 282 ? 13.91505 -19.40559 24.96048 1.000 58.67232 246 ALA B C 1
ATOM 5519 O O . ALA B 1 282 ? 13.44631 -19.79186 23.87972 1.000 56.62456 246 ALA B O 1
ATOM 5521 N N . ALA B 1 283 ? 14.06297 -18.11033 25.25638 1.000 59.47055 247 ALA B N 1
ATOM 5522 C CA . ALA B 1 283 ? 13.80612 -17.04173 24.29741 1.000 54.73749 247 ALA B CA 1
ATOM 5523 C C . ALA B 1 283 ? 15.00296 -16.78779 23.38502 1.000 58.37739 247 ALA B C 1
ATOM 5524 O O . ALA B 1 283 ? 14.92142 -15.92306 22.50173 1.000 53.89221 247 ALA B O 1
ATOM 5526 N N . GLY B 1 284 ? 16.10457 -17.51974 23.58622 1.000 55.90554 248 GLY B N 1
ATOM 5527 C CA . GLY B 1 284 ? 17.33149 -17.31272 22.85620 1.000 55.86954 248 GLY B CA 1
ATOM 5528 C C . GLY B 1 284 ? 17.19655 -17.52382 21.35981 1.000 54.14111 248 GLY B C 1
ATOM 5529 O O . GLY B 1 284 ? 17.54472 -16.65666 20.54839 1.000 50.09192 248 GLY B O 1
ATOM 5530 N N . PRO B 1 285 ? 16.67029 -18.68080 20.96226 1.000 56.72651 249 PRO B N 1
ATOM 5531 C CA . PRO B 1 285 ? 16.53461 -18.94795 19.52245 1.000 44.09191 249 PRO B CA 1
ATOM 5532 C C . PRO B 1 285 ? 15.69719 -17.90322 18.77983 1.000 54.16223 249 PRO B C 1
ATOM 5533 O O . PRO B 1 285 ? 15.96139 -17.64180 17.59711 1.000 58.62947 249 PRO B O 1
ATOM 5537 N N . THR B 1 286 ? 14.70359 -17.28823 19.42691 1.000 52.02232 250 THR B N 1
ATOM 5538 C CA . THR B 1 286 ? 13.83816 -16.30449 18.78502 1.000 48.72484 250 THR B CA 1
ATOM 5539 C C . THR B 1 286 ? 14.25653 -14.86014 19.03178 1.000 53.14294 250 THR B C 1
ATOM 5540 O O . THR B 1 286 ? 13.64711 -13.94376 18.46147 1.000 50.19982 250 THR B O 1
ATOM 5544 N N . LEU B 1 287 ? 15.30924 -14.63348 19.81805 1.000 55.33684 251 LEU B N 1
ATOM 5545 C CA . LEU B 1 287 ? 15.79917 -13.28324 20.09274 1.000 53.58973 251 LEU B CA 1
ATOM 5546 C C . LEU B 1 287 ? 14.65741 -12.39425 20.57544 1.000 51.57942 251 LEU B C 1
ATOM 5547 O O . LEU B 1 287 ? 14.47378 -11.25821 20.12239 1.000 55.67314 251 LEU B O 1
ATOM 5552 N N . LYS B 1 288 ? 13.88369 -12.92970 21.50997 1.000 49.65317 252 LYS B N 1
ATOM 5553 C CA . LYS B 1 288 ? 12.70252 -12.23625 21.98635 1.000 48.54243 252 LYS B CA 1
ATOM 5554 C C . LYS B 1 288 ? 13.09405 -11.04312 22.84180 1.000 47.94538 252 LYS B C 1
ATOM 5555 O O . LYS B 1 288 ? 14.10372 -11.06145 23.54939 1.000 48.59245 252 LYS B O 1
ATOM 5561 N N . ARG B 1 289 ? 12.29006 -9.99204 22.75443 1.000 48.64997 253 ARG B N 1
ATOM 5562 C CA . ARG B 1 289 ? 12.34581 -8.93583 23.74514 1.000 47.85219 253 ARG B CA 1
ATOM 5563 C C . ARG B 1 289 ? 11.85447 -9.50156 25.06492 1.000 51.87250 253 ARG B C 1
ATOM 5564 O O . ARG B 1 289 ? 10.93794 -10.33115 25.09506 1.000 53.12885 253 ARG B O 1
ATOM 5572 N N . LEU B 1 290 ? 12.49548 -9.08448 26.15455 1.000 47.94034 254 LEU B N 1
ATOM 5573 C CA . LEU B 1 290 ? 12.28559 -9.72296 27.44500 1.000 50.50941 254 LEU B CA 1
ATOM 5574 C C . LEU B 1 290 ? 12.21825 -8.72856 28.58790 1.000 51.83907 254 LEU B C 1
ATOM 5575 O O . LEU B 1 290 ? 13.10618 -7.88807 28.74391 1.000 53.85916 254 LEU B O 1
ATOM 5580 N N . THR B 1 291 ? 11.21782 -8.87765 29.43937 1.000 49.84594 255 THR B N 1
ATOM 5581 C CA . THR B 1 291 ? 11.21460 -8.14976 30.69480 1.000 52.10729 255 THR B CA 1
ATOM 5582 C C . THR B 1 291 ? 10.98516 -9.20107 31.77451 1.000 50.53037 255 THR B C 1
ATOM 5583 O O . THR B 1 291 ? 10.11869 -10.06969 31.61118 1.000 47.47099 255 THR B O 1
ATOM 5587 N N . LEU B 1 292 ? 11.85921 -9.22106 32.79033 1.000 44.80739 256 LEU B N 1
ATOM 5588 C CA . LEU B 1 292 ? 11.82603 -10.25887 33.82407 1.000 51.82856 256 LEU B CA 1
ATOM 5589 C C . LEU B 1 292 ? 11.82742 -9.62838 35.20677 1.000 49.47878 256 LEU B C 1
ATOM 5590 O O . LEU B 1 292 ? 12.77211 -8.91925 35.56775 1.000 49.81124 256 LEU B O 1
ATOM 5595 N N . GLU B 1 293 ? 10.79203 -9.90960 35.99215 1.000 56.97189 257 GLU B N 1
ATOM 5596 C CA . GLU B 1 293 ? 10.73888 -9.49870 37.39276 1.000 51.45765 257 GLU B CA 1
ATOM 5597 C C . GLU B 1 293 ? 10.71652 -10.77075 38.22244 1.000 50.71130 257 GLU B C 1
ATOM 5598 O O . GLU B 1 293 ? 9.73449 -11.51942 38.19488 1.000 53.74026 257 GLU B O 1
ATOM 5604 N N . LEU B 1 294 ? 11.79254 -10.99923 38.96444 1.000 49.66468 258 LEU B N 1
ATOM 5605 C CA . LEU B 1 294 ? 12.13893 -12.31688 39.48475 1.000 55.06617 258 LEU B CA 1
ATOM 5606 C C . LEU B 1 294 ? 12.26813 -12.41598 41.00510 1.000 54.50129 258 LEU B C 1
ATOM 5607 O O . LEU B 1 294 ? 12.87437 -13.37440 41.49533 1.000 60.84988 258 LEU B O 1
ATOM 5612 N N . GLY B 1 295 ? 11.81131 -11.45269 41.77315 1.000 49.22679 259 GLY B N 1
ATOM 5613 C CA . GLY B 1 295 ? 11.88037 -11.65664 43.20617 1.000 66.07889 259 GLY B CA 1
ATOM 5614 C C . GLY B 1 295 ? 13.27707 -11.43038 43.76371 1.000 60.10455 259 GLY B C 1
ATOM 5615 O O . GLY B 1 295 ? 14.28346 -11.51157 43.06871 1.000 59.59213 259 GLY B O 1
ATOM 5616 N N . GLY B 1 296 ? 13.33486 -11.21203 45.06514 1.000 53.04167 260 GLY B N 1
ATOM 5617 C CA . GLY B 1 296 ? 14.56409 -10.74170 45.64908 1.000 53.73634 260 GLY B CA 1
ATOM 5618 C C . GLY B 1 296 ? 14.62019 -11.07418 47.11818 1.000 58.35241 260 GLY B C 1
ATOM 5619 O O . GLY B 1 296 ? 13.87740 -11.92802 47.61451 1.000 54.46057 260 GLY B O 1
ATOM 5620 N N . ASN B 1 297 ? 15.56801 -10.43181 47.79851 1.000 57.78060 261 ASN B N 1
ATOM 5621 C CA . ASN B 1 297 ? 15.78577 -10.63576 49.22907 1.000 52.85351 261 ASN B CA 1
ATOM 5622 C C . ASN B 1 297 ? 15.90630 -9.29407 49.93304 1.000 50.15897 261 ASN B C 1
ATOM 5623 O O . ASN B 1 297 ? 16.91491 -8.99977 50.56932 1.000 55.06140 261 ASN B O 1
ATOM 5633 N N . ASP B 1 298 ? 14.84244 -8.49762 49.88320 1.000 47.51040 262 ASP B N 1
ATOM 5634 C CA . ASP B 1 298 ? 14.97828 -7.11212 50.30798 1.000 45.71794 262 ASP B CA 1
ATOM 5635 C C . ASP B 1 298 ? 15.44484 -7.00762 51.74745 1.000 44.62480 262 ASP B C 1
ATOM 5636 O O . ASP B 1 298 ? 14.97134 -7.72055 52.63163 1.000 48.36817 262 ASP B O 1
ATOM 5641 N N . ALA B 1 299 ? 16.38586 -6.10744 51.96238 1.000 46.77948 263 ALA B N 1
ATOM 5642 C CA . ALA B 1 299 ? 16.95124 -5.83080 53.26672 1.000 47.20593 263 ALA B CA 1
ATOM 5643 C C . ALA B 1 299 ? 16.44364 -4.47308 53.70777 1.000 46.28858 263 ALA B C 1
ATOM 5644 O O . ALA B 1 299 ? 16.21820 -3.58492 52.87734 1.000 50.88416 263 ALA B O 1
ATOM 5650 N N . ALA B 1 300 ? 16.21216 -4.33607 55.00016 1.000 42.03266 264 ALA B N 1
ATOM 5651 C CA . ALA B 1 300 ? 15.90423 -3.05702 55.60753 1.000 42.13177 264 ALA B CA 1
ATOM 5652 C C . ALA B 1 300 ? 17.00491 -2.75190 56.61424 1.000 43.57827 264 ALA B C 1
ATOM 5653 O O . ALA B 1 300 ? 17.27459 -3.56094 57.50605 1.000 43.16612 264 ALA B O 1
ATOM 5655 N N . ILE B 1 301 ? 17.63837 -1.59693 56.47286 1.000 42.15070 265 ILE B N 1
ATOM 5656 C CA . ILE B 1 301 ? 18.67115 -1.15258 57.40179 1.000 48.43135 265 ILE B CA 1
ATOM 5657 C C . ILE B 1 301 ? 18.07018 -0.08045 58.29887 1.000 43.16728 265 ILE B C 1
ATOM 5658 O O . ILE B 1 301 ? 17.50565 0.91328 57.82054 1.000 44.24229 265 ILE B O 1
ATOM 5673 N N . VAL B 1 302 ? 18.18595 -0.26700 59.59708 1.000 42.97669 266 VAL B N 1
ATOM 5674 C CA . VAL B 1 302 ? 17.65359 0.70031 60.53401 1.000 48.45587 266 VAL B CA 1
ATOM 5675 C C . VAL B 1 302 ? 18.81884 1.47968 61.11030 1.000 48.03557 266 VAL B C 1
ATOM 5676 O O . VAL B 1 302 ? 19.80599 0.89090 61.56327 1.000 46.13758 266 VAL B O 1
ATOM 5680 N N . LEU B 1 303 ? 18.71138 2.80037 61.06575 1.000 49.26765 267 LEU B N 1
ATOM 5681 C CA . LEU B 1 303 ? 19.76176 3.64998 61.58871 1.000 56.11465 267 LEU B CA 1
ATOM 5682 C C . LEU B 1 303 ? 19.59197 3.86897 63.09952 1.000 60.08267 267 LEU B C 1
ATOM 5683 O O . LEU B 1 303 ? 18.49586 3.77078 63.66481 1.000 57.26359 267 LEU B O 1
ATOM 5688 N N . ASP B 1 304 ? 20.70121 4.21612 63.74598 1.000 60.36709 268 ASP B N 1
ATOM 5689 C CA . ASP B 1 304 ? 20.69119 4.39191 65.19133 1.000 63.40048 268 ASP B CA 1
ATOM 5690 C C . ASP B 1 304 ? 19.68524 5.45053 65.62007 1.000 66.17569 268 ASP B C 1
ATOM 5691 O O . ASP B 1 304 ? 19.15941 5.38456 66.73776 1.000 70.28125 268 ASP B O 1
ATOM 5696 N N . ASP B 1 305 ? 19.41096 6.43540 64.76271 1.000 59.90046 269 ASP B N 1
ATOM 5697 C CA . ASP B 1 305 ? 18.49811 7.51018 65.13036 1.000 61.36494 269 ASP B CA 1
ATOM 5698 C C . ASP B 1 305 ? 17.01708 7.19195 64.88121 1.000 65.19695 269 ASP B C 1
ATOM 5699 O O . ASP B 1 305 ? 16.17740 8.06431 65.12205 1.000 65.06993 269 ASP B O 1
ATOM 5704 N N . ALA B 1 306 ? 16.66605 5.98040 64.44064 1.000 63.18550 270 ALA B N 1
ATOM 5705 C CA . ALA B 1 306 ? 15.28725 5.66767 64.06403 1.000 62.47253 270 ALA B CA 1
ATOM 5706 C C . ALA B 1 306 ? 14.33047 5.70334 65.25386 1.000 59.50151 270 ALA B C 1
ATOM 5707 O O . ALA B 1 306 ? 14.70234 5.40426 66.38879 1.000 69.36913 270 ALA B O 1
ATOM 5709 N N . ASP B 1 307 ? 13.07603 6.06182 64.97763 1.000 64.54460 271 ASP B N 1
ATOM 5710 C CA . ASP B 1 307 ? 12.00760 5.99025 65.97377 1.000 62.84099 271 ASP B CA 1
ATOM 5711 C C . ASP B 1 307 ? 11.55650 4.54066 66.09632 1.000 61.80328 271 ASP B C 1
ATOM 5712 O O . ASP B 1 307 ? 11.00354 3.97173 65.14601 1.000 65.22958 271 ASP B O 1
ATOM 5717 N N . ILE B 1 308 ? 11.76261 3.95610 67.27417 1.000 54.03056 272 ILE B N 1
ATOM 5718 C CA . ILE B 1 308 ? 11.54347 2.52210 67.44261 1.000 58.82810 272 ILE B CA 1
ATOM 5719 C C . ILE B 1 308 ? 10.08557 2.13992 67.21183 1.000 58.65131 272 ILE B C 1
ATOM 5720 O O . ILE B 1 308 ? 9.79836 1.07823 66.65891 1.000 58.89594 272 ILE B O 1
ATOM 5725 N N . GLU B 1 309 ? 9.14278 2.93174 67.70495 1.000 58.90159 273 GLU B N 1
ATOM 5726 C CA . GLU B 1 309 ? 7.74639 2.53410 67.54176 1.000 66.47105 273 GLU B CA 1
ATOM 5727 C C . GLU B 1 309 ? 7.29625 2.68147 66.09037 1.000 63.95665 273 GLU B C 1
ATOM 5728 O O . GLU B 1 309 ? 6.72020 1.75026 65.50922 1.000 64.38255 273 GLU B O 1
ATOM 5734 N N . LYS B 1 310 ? 7.59663 3.82486 65.47050 1.000 60.32552 274 LYS B N 1
ATOM 5735 C CA . LYS B 1 310 ? 7.21435 4.01436 64.07898 1.000 63.58009 274 LYS B CA 1
ATOM 5736 C C . LYS B 1 310 ? 7.89317 2.96750 63.21546 1.000 63.77496 274 LYS B C 1
ATOM 5737 O O . LYS B 1 310 ? 7.26766 2.35649 62.33215 1.000 63.62394 274 LYS B O 1
ATOM 5743 N N . THR B 1 311 ? 9.16654 2.71210 63.49915 1.000 57.68027 275 THR B N 1
ATOM 5744 C CA . THR B 1 311 ? 9.92397 1.78238 62.68341 1.000 59.26780 275 THR B CA 1
ATOM 5745 C C . THR B 1 311 ? 9.46438 0.34043 62.88642 1.000 57.62315 275 THR B C 1
ATOM 5746 O O . THR B 1 311 ? 9.36273 -0.41673 61.91421 1.000 56.82869 275 THR B O 1
ATOM 5750 N N . ALA B 1 312 ? 9.11419 -0.04938 64.11430 1.000 55.15779 276 ALA B N 1
ATOM 5751 C CA . ALA B 1 312 ? 8.58478 -1.39446 64.30795 1.000 52.40890 276 ALA B CA 1
ATOM 5752 C C . ALA B 1 312 ? 7.26045 -1.56421 63.58304 1.000 52.59813 276 ALA B C 1
ATOM 5753 O O . ALA B 1 312 ? 7.01695 -2.60788 62.96653 1.000 49.67931 276 ALA B O 1
ATOM 5755 N N . ASP B 1 313 ? 6.40195 -0.54262 63.60729 1.000 51.18701 277 ASP B N 1
ATOM 5756 C CA . ASP B 1 313 ? 5.13978 -0.66868 62.88210 1.000 53.06101 277 ASP B CA 1
ATOM 5757 C C . ASP B 1 313 ? 5.39839 -0.86984 61.39257 1.000 58.03645 277 ASP B C 1
ATOM 5758 O O . ASP B 1 313 ? 4.85471 -1.80109 60.77101 1.000 53.37161 277 ASP B O 1
ATOM 5763 N N . GLY B 1 314 ? 6.26620 -0.02094 60.81361 1.000 56.15748 278 GLY B N 1
ATOM 5764 C CA . GLY B 1 314 ? 6.53557 -0.10155 59.38236 1.000 50.44939 278 GLY B CA 1
ATOM 5765 C C . GLY B 1 314 ? 7.17618 -1.41688 58.97299 1.000 53.72706 278 GLY B C 1
ATOM 5766 O O . GLY B 1 314 ? 6.78084 -2.04012 57.97762 1.000 49.13036 278 GLY B O 1
ATOM 5767 N N . LEU B 1 315 ? 8.17740 -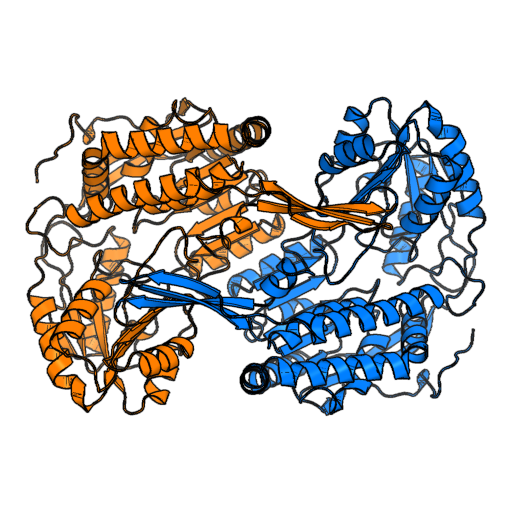1.85836 59.73991 1.000 54.77396 279 LEU B N 1
ATOM 5768 C CA . LEU B 1 315 ? 8.84501 -3.12271 59.45053 1.000 52.53613 279 LEU B CA 1
ATOM 5769 C C . LEU B 1 315 ? 7.87712 -4.29675 59.54060 1.000 53.37827 279 LEU B C 1
ATOM 5770 O O . LEU B 1 315 ? 7.84194 -5.15484 58.65256 1.000 53.97317 279 LEU B O 1
ATOM 5775 N N . CYS B 1 316 ? 7.06574 -4.35519 60.59755 1.000 55.05110 280 CYS B N 1
ATOM 5776 C CA . CYS B 1 316 ? 6.12822 -5.46935 60.69799 1.000 56.35167 280 CYS B CA 1
ATOM 5777 C C . CYS B 1 316 ? 5.17522 -5.46864 59.50415 1.000 55.99732 280 CYS B C 1
ATOM 5778 O O . CYS B 1 316 ? 4.95575 -6.51279 58.86545 1.000 55.76711 280 CYS B O 1
ATOM 5781 N N . ASN B 1 317 ? 4.68441 -4.28371 59.13099 1.000 53.73102 281 ASN B N 1
ATOM 5782 C CA . ASN B 1 317 ? 3.74626 -4.16266 58.02222 1.000 56.46094 281 ASN B CA 1
ATOM 5783 C C . ASN B 1 317 ? 4.34324 -4.68876 56.71099 1.000 57.25358 281 ASN B C 1
ATOM 5784 O O . ASN B 1 317 ? 3.74579 -5.52971 56.01979 1.000 52.50491 281 ASN B O 1
ATOM 5789 N N . TRP B 1 318 ? 5.53813 -4.21583 56.35856 1.000 57.10047 282 TRP B N 1
ATOM 5790 C CA . TRP B 1 318 ? 6.09859 -4.56460 55.05848 1.000 52.50303 282 TRP B CA 1
ATOM 5791 C C . TRP B 1 318 ? 6.75264 -5.93596 55.03531 1.000 49.10065 282 TRP B C 1
ATOM 5792 O O . TRP B 1 318 ? 6.84304 -6.54903 53.97067 1.000 51.69426 282 TRP B O 1
ATOM 5803 N N . ALA B 1 319 ? 7.22963 -6.43326 56.17238 1.000 51.81824 283 ALA B N 1
ATOM 5804 C CA . ALA B 1 319 ? 7.79479 -7.77844 56.20690 1.000 52.06393 283 ALA B CA 1
ATOM 5805 C C . ALA B 1 319 ? 6.70955 -8.84917 56.13902 1.000 51.61787 283 ALA B C 1
ATOM 5806 O O . ALA B 1 319 ? 6.95163 -9.93293 55.59819 1.000 55.10181 283 ALA B O 1
ATOM 5808 N N . PHE B 1 320 ? 5.52376 -8.61168 56.71967 1.000 48.69829 284 PHE B N 1
ATOM 5809 C CA . PHE B 1 320 ? 4.52614 -9.67704 56.72158 1.000 46.33582 284 PHE B CA 1
ATOM 5810 C C . PHE B 1 320 ? 3.34195 -9.43427 55.80179 1.000 44.60021 284 PHE B C 1
ATOM 5811 O O . PHE B 1 320 ? 2.49319 -10.32326 55.69770 1.000 47.57277 284 PHE B O 1
ATOM 5819 N N . ALA B 1 321 ? 3.29495 -8.31671 55.06543 1.000 48.44543 285 ALA B N 1
ATOM 5820 C CA . ALA B 1 321 ? 2.20875 -8.10992 54.10834 1.000 48.81966 285 ALA B CA 1
ATOM 5821 C C . ALA B 1 321 ? 2.06571 -9.31115 53.18147 1.000 49.01112 285 ALA B C 1
ATOM 5822 O O . ALA B 1 321 ? 3.05545 -9.88438 52.72031 1.000 51.59290 285 ALA B O 1
ATOM 5824 N N . ASN B 1 322 ? 0.82373 -9.71928 52.94304 1.000 50.36198 286 ASN B N 1
ATOM 5825 C CA . ASN B 1 322 ? 0.54936 -10.82651 52.04723 1.000 43.36954 286 ASN B CA 1
ATOM 5826 C C . ASN B 1 322 ? 1.28816 -12.07990 52.48189 1.000 43.92063 286 ASN B C 1
ATOM 5827 O O . ASN B 1 322 ? 1.68920 -12.89511 51.64882 1.000 43.54795 286 ASN B O 1
ATOM 5832 N N . ALA B 1 323 ? 1.46969 -12.24838 53.79743 1.000 51.91391 287 ALA B N 1
ATOM 5833 C CA . ALA B 1 323 ? 2.11141 -13.44000 54.36396 1.000 47.59075 287 ALA B CA 1
ATOM 5834 C C . ALA B 1 323 ? 3.56936 -13.59322 53.91425 1.000 51.76742 287 ALA B C 1
ATOM 5835 O O . ALA B 1 323 ? 4.07605 -14.71173 53.77670 1.000 48.91649 287 ALA B O 1
ATOM 5837 N N . GLY B 1 324 ? 4.25800 -12.47674 53.68461 1.000 49.58787 288 GLY B N 1
ATOM 5838 C CA . GLY B 1 324 ? 5.61972 -12.50305 53.21423 1.000 51.33043 288 GLY B CA 1
ATOM 5839 C C . GLY B 1 324 ? 5.78280 -12.91632 51.77291 1.000 58.49199 288 GLY B C 1
ATOM 5840 O O . GLY B 1 324 ? 6.91878 -12.98347 51.29102 1.000 62.53080 288 GLY B O 1
ATOM 5841 N N . GLN B 1 325 ? 4.68954 -13.18132 51.06035 1.000 59.72112 289 GLN B N 1
ATOM 5842 C CA . GLN B 1 325 ? 4.77426 -13.67618 49.68852 1.000 56.55513 289 GLN B CA 1
ATOM 5843 C C . GLN B 1 325 ? 4.78104 -12.50502 48.71609 1.000 54.44249 289 GLN B C 1
ATOM 5844 O O . GLN B 1 325 ? 3.87130 -12.30767 47.92522 1.000 60.17110 289 GLN B O 1
ATOM 5850 N N . VAL B 1 326 ? 5.81025 -11.68423 48.82862 1.000 54.88087 290 VAL B N 1
ATOM 5851 C CA . VAL B 1 326 ? 5.98997 -10.56507 47.92031 1.000 55.62129 290 VAL B CA 1
ATOM 5852 C C . VAL B 1 326 ? 7.43797 -10.60781 47.45146 1.000 57.55884 290 VAL B C 1
ATOM 5853 O O . VAL B 1 326 ? 8.35061 -10.86614 48.24689 1.000 53.09757 290 VAL B O 1
ATOM 5857 N N . CYS B 1 327 ? 7.63022 -10.46170 46.13542 1.000 60.83590 291 CYS B N 1
ATOM 5858 C CA . CYS B 1 327 ? 8.97329 -10.32350 45.57297 1.000 56.32301 291 CYS B CA 1
ATOM 5859 C C . CYS B 1 327 ? 9.75005 -9.26555 46.33487 1.000 56.52739 291 CYS B C 1
ATOM 5860 O O . CYS B 1 327 ? 10.93334 -9.44675 46.66007 1.000 52.54357 291 CYS B O 1
ATOM 5863 N N . VAL B 1 328 ? 9.09259 -8.14097 46.60414 1.000 53.45651 292 VAL B N 1
ATOM 5864 C CA . VAL B 1 328 ? 9.73196 -6.97658 47.17490 1.000 54.69812 292 VAL B CA 1
ATOM 5865 C C . VAL B 1 328 ? 9.46138 -6.87123 48.68845 1.000 52.29261 292 VAL B C 1
ATOM 5866 O O . VAL B 1 328 ? 9.57046 -5.79266 49.27377 1.000 54.80895 292 VAL B O 1
ATOM 5870 N N . SER B 1 329 ? 9.15150 -7.98218 49.34310 1.000 48.66648 293 SER B N 1
ATOM 5871 C CA . SER B 1 329 ? 8.87745 -7.93801 50.77220 1.000 56.22337 293 SER B CA 1
ATOM 5872 C C . SER B 1 329 ? 10.16475 -7.75201 51.59323 1.000 54.62119 293 SER B C 1
ATOM 5873 O O . SER B 1 329 ? 11.27250 -8.10425 51.16123 1.000 53.71176 293 SER B O 1
ATOM 5876 N N . ILE B 1 330 ? 10.00541 -7.19917 52.79891 1.000 50.86462 294 ILE B N 1
ATOM 5877 C CA . ILE B 1 330 ? 11.13388 -7.00773 53.71223 1.000 53.28917 294 ILE B CA 1
ATOM 5878 C C . ILE B 1 330 ? 11.48167 -8.35951 54.32692 1.000 53.60634 294 ILE B C 1
ATOM 5879 O O . ILE B 1 330 ? 10.74258 -8.87227 55.17078 1.000 50.13887 294 ILE B O 1
ATOM 5884 N N . LYS B 1 331 ? 12.61570 -8.94399 53.91655 1.000 52.90632 295 LYS B N 1
ATOM 5885 C CA . LYS B 1 331 ? 12.98267 -10.24541 54.43868 1.000 49.29115 295 LYS B CA 1
ATOM 5886 C C . LYS B 1 331 ? 14.16644 -10.20076 55.39678 1.000 47.99675 295 LYS B C 1
ATOM 5887 O O . LYS B 1 331 ? 14.31957 -11.12014 56.20211 1.000 50.03685 295 LYS B O 1
ATOM 5893 N N . ARG B 1 332 ? 14.96831 -9.14053 55.37968 1.000 48.58400 296 ARG B N 1
ATOM 5894 C CA . ARG B 1 332 ? 16.10669 -9.02050 56.28392 1.000 50.41882 296 ARG B CA 1
ATOM 5895 C C . ARG B 1 332 ? 16.13861 -7.63206 56.89596 1.000 48.97232 296 ARG B C 1
ATOM 5896 O O . ARG B 1 332 ? 16.21951 -6.63544 56.16623 1.000 47.35780 296 ARG B O 1
ATOM 5916 N N . ILE B 1 333 ? 16.15193 -7.57103 58.22594 1.000 45.37526 297 ILE B N 1
ATOM 5917 C CA . ILE B 1 333 ? 16.20390 -6.31216 58.96086 1.000 47.34849 297 ILE B CA 1
ATOM 5918 C C . ILE B 1 333 ? 17.53921 -6.25821 59.67327 1.000 47.78163 297 ILE B C 1
ATOM 5919 O O . ILE B 1 333 ? 17.94920 -7.23288 60.31555 1.000 48.61994 297 ILE B O 1
ATOM 5924 N N . TYR B 1 334 ? 18.23207 -5.13891 59.52147 1.000 45.15907 298 TYR B N 1
ATOM 5925 C CA . TYR B 1 334 ? 19.53157 -4.92265 60.14099 1.000 52.70519 298 TYR B CA 1
ATOM 5926 C C . TYR B 1 334 ? 19.42610 -3.74503 61.10061 1.000 49.47949 298 TYR B C 1
ATOM 5927 O O . TYR B 1 334 ? 19.11430 -2.61717 60.68833 1.000 43.83112 298 TYR B O 1
ATOM 5944 N N . ALA B 1 335 ? 19.71800 -4.00889 62.37032 1.000 49.55093 299 ALA B N 1
ATOM 5945 C CA . ALA B 1 335 ? 19.58566 -3.00717 63.39922 1.000 53.05941 299 ALA B CA 1
ATOM 5946 C C . ALA B 1 335 ? 20.91962 -2.74282 64.06778 1.000 49.52707 299 ALA B C 1
ATOM 5947 O O . ALA B 1 335 ? 21.71991 -3.66695 64.26416 1.000 52.83462 299 ALA B O 1
ATOM 5949 N N . PRO B 1 336 ? 21.19406 -1.49378 64.40412 1.000 47.36372 300 PRO B N 1
ATOM 5950 C CA . PRO B 1 336 ? 22.42389 -1.18188 65.12828 1.000 49.64399 300 PRO B CA 1
ATOM 5951 C C . PRO B 1 336 ? 22.31116 -1.65599 66.57425 1.000 53.53868 300 PRO B C 1
ATOM 5952 O O . PRO B 1 336 ? 21.21952 -1.81366 67.12255 1.000 50.49294 300 PRO B O 1
ATOM 5956 N N . ALA B 1 337 ? 23.47596 -1.84217 67.20116 1.000 55.18835 301 ALA B N 1
ATOM 5957 C CA . ALA B 1 337 ? 23.53440 -2.39407 68.54995 1.000 54.35993 301 ALA B CA 1
ATOM 5958 C C . ALA B 1 337 ? 22.73882 -1.55180 69.55810 1.000 53.28794 301 ALA B C 1
ATOM 5959 O O . ALA B 1 337 ? 21.99940 -2.09878 70.38446 1.000 51.94619 301 ALA B O 1
ATOM 5961 N N . SER B 1 338 ? 22.82947 -0.22354 69.47941 1.000 55.06662 302 SER B N 1
ATOM 5962 C CA . SER B 1 338 ? 22.04165 0.63563 70.37414 1.000 56.67205 302 SER B CA 1
ATOM 5963 C C . SER B 1 338 ? 20.54354 0.31232 70.36444 1.000 61.44900 302 SER B C 1
ATOM 5964 O O . SER B 1 338 ? 19.86485 0.50720 71.38155 1.000 61.57241 302 SER B O 1
ATOM 5967 N N . LEU B 1 339 ? 19.99185 -0.08626 69.21858 1.000 61.01440 303 LEU B N 1
ATOM 5968 C CA . LEU B 1 339 ? 18.55600 -0.26254 69.08180 1.000 57.47293 303 LEU B CA 1
ATOM 5969 C C . LEU B 1 339 ? 18.11469 -1.71793 69.00501 1.000 59.25893 303 LEU B C 1
ATOM 5970 O O . LEU B 1 339 ? 16.90221 -1.98343 69.00380 1.000 62.34045 303 LEU B O 1
ATOM 5975 N N . TYR B 1 340 ? 19.04607 -2.67088 68.98554 1.000 51.17572 304 TYR B N 1
ATOM 5976 C CA . TYR B 1 340 ? 18.68765 -4.04592 68.64426 1.000 51.94130 304 TYR B CA 1
ATOM 5977 C C . TYR B 1 340 ? 17.64518 -4.63867 69.59986 1.000 54.66393 304 TYR B C 1
ATOM 5978 O O . TYR B 1 340 ? 16.63101 -5.19572 69.16317 1.000 52.31211 304 TYR B O 1
ATOM 5987 N N . GLU B 1 341 ? 17.87642 -4.53106 70.90939 1.000 53.65821 305 GLU B N 1
ATOM 5988 C CA . GLU B 1 341 ? 16.98184 -5.18974 71.86146 1.000 55.48659 305 GLU B CA 1
ATOM 5989 C C . GLU B 1 341 ? 15.60713 -4.53553 71.90431 1.000 54.71320 305 GLU B C 1
ATOM 5990 O O . GLU B 1 341 ? 14.59189 -5.24799 71.76085 1.000 50.86132 305 GLU B O 1
ATOM 5996 N N . PRO B 1 342 ? 15.48960 -3.22299 72.08104 1.000 50.42647 306 PRO B N 1
ATOM 5997 C CA . PRO B 1 342 ? 14.15229 -2.61205 72.06362 1.000 53.01294 306 PRO B CA 1
ATOM 5998 C C . PRO B 1 342 ? 13.43207 -2.83096 70.73913 1.000 54.38202 306 PRO B C 1
ATOM 5999 O O . PRO B 1 342 ? 12.21507 -3.07713 70.72255 1.000 53.01264 306 PRO B O 1
ATOM 6003 N N . LEU B 1 343 ? 14.16251 -2.76454 69.62034 1.000 51.30521 307 LEU B N 1
ATOM 6004 C CA . LEU B 1 343 ? 13.53074 -2.99754 68.32806 1.000 56.00749 307 LEU B CA 1
ATOM 6005 C C . LEU B 1 343 ? 13.01302 -4.42904 68.21502 1.000 58.06869 307 LEU B C 1
ATOM 6006 O O . LEU B 1 343 ? 11.89507 -4.65154 67.72106 1.000 51.72577 307 LEU B O 1
ATOM 6011 N N . VAL B 1 344 ? 13.80943 -5.41438 68.65802 1.000 49.94276 308 VAL B N 1
ATOM 6012 C CA . VAL B 1 344 ? 13.36358 -6.79343 68.53526 1.000 48.27606 308 VAL B CA 1
ATOM 6013 C C . VAL B 1 344 ? 12.13236 -7.03186 69.38564 1.000 55.90307 308 VAL B C 1
ATOM 6014 O O . VAL B 1 344 ? 11.24344 -7.80537 69.00796 1.000 58.08830 308 VAL B O 1
ATOM 6018 N N . GLU B 1 345 ? 12.04798 -6.40067 70.55546 1.000 58.63081 309 GLU B N 1
ATOM 6019 C CA . GLU B 1 345 ? 10.85358 -6.67362 71.35685 1.000 59.03583 309 GLU B CA 1
ATOM 6020 C C . GLU B 1 345 ? 9.62299 -5.96949 70.78990 1.000 54.98529 309 GLU B C 1
ATOM 6021 O O . GLU B 1 345 ? 8.52633 -6.55082 70.79486 1.000 56.71366 309 GLU B O 1
ATOM 6027 N N . ALA B 1 346 ? 9.77469 -4.74440 70.26418 1.000 52.20149 310 ALA B N 1
ATOM 6028 C CA . ALA B 1 346 ? 8.61270 -4.11333 69.63558 1.000 54.85030 310 ALA B CA 1
ATOM 6029 C C . ALA B 1 346 ? 8.11747 -4.93877 68.44024 1.000 57.36381 310 ALA B C 1
ATOM 6030 O O . ALA B 1 346 ? 6.90109 -5.17664 68.27211 1.000 54.47305 310 ALA B O 1
ATOM 6032 N N . LEU B 1 347 ? 9.05978 -5.43972 67.64042 1.000 51.52963 311 LEU B N 1
ATOM 6033 C CA . LEU B 1 347 ? 8.71696 -6.29603 66.51670 1.000 55.61442 311 LEU B CA 1
ATOM 6034 C C . LEU B 1 347 ? 8.02702 -7.57026 66.98106 1.000 56.33997 311 LEU B C 1
ATOM 6035 O O . LEU B 1 347 ? 7.02781 -7.99730 66.39437 1.000 52.50312 311 LEU B O 1
ATOM 6040 N N . ALA B 1 348 ? 8.58528 -8.22227 68.00347 1.000 58.56143 312 ALA B N 1
ATOM 6041 C CA . ALA B 1 348 ? 8.04264 -9.49345 68.45524 1.000 51.51864 312 ALA B CA 1
ATOM 6042 C C . ALA B 1 348 ? 6.63956 -9.31819 69.00631 1.000 55.01327 312 ALA B C 1
ATOM 6043 O O . ALA B 1 348 ? 5.75045 -10.14120 68.74985 1.000 56.76509 312 ALA B O 1
ATOM 6045 N N . GLN B 1 349 ? 6.41324 -8.23885 69.74978 1.000 56.95861 313 GLN B N 1
ATOM 6046 C CA . GLN B 1 349 ? 5.07654 -7.96307 70.24740 1.000 55.59467 313 GLN B CA 1
ATOM 6047 C C . GLN B 1 349 ? 4.10262 -7.79403 69.08628 1.000 57.39641 313 GLN B C 1
ATOM 6048 O O . GLN B 1 349 ? 3.05777 -8.45512 69.03321 1.000 62.98706 313 GLN B O 1
ATOM 6054 N N . ARG B 1 350 ? 4.46815 -6.97517 68.09622 1.000 56.24359 314 ARG B N 1
ATOM 6055 C CA . ARG B 1 350 ? 3.56157 -6.76215 66.96693 1.000 56.23994 314 ARG B CA 1
ATOM 6056 C C . ARG B 1 350 ? 3.33680 -8.03959 66.16031 1.000 53.01774 314 ARG B C 1
ATOM 6057 O O . ARG B 1 350 ? 2.21930 -8.30032 65.69981 1.000 54.55444 314 ARG B O 1
ATOM 6065 N N . VAL B 1 351 ? 4.38559 -8.83820 65.95819 1.000 51.46531 315 VAL B N 1
ATOM 6066 C CA . VAL B 1 351 ? 4.24908 -10.06321 65.17581 1.000 53.36503 315 VAL B CA 1
ATOM 6067 C C . VAL B 1 351 ? 3.29698 -11.02851 65.86577 1.000 57.27962 315 VAL B C 1
ATOM 6068 O O . VAL B 1 351 ? 2.36923 -11.56078 65.23912 1.000 55.50319 315 VAL B O 1
ATOM 6072 N N . SER B 1 352 ? 3.48628 -11.23525 67.18408 1.000 59.07376 316 SER B N 1
ATOM 6073 C CA . SER B 1 352 ? 2.60959 -12.14093 67.92494 1.000 57.71024 316 SER B CA 1
ATOM 6074 C C . SER B 1 352 ? 1.18003 -11.61674 67.96319 1.000 58.55123 316 SER B C 1
ATOM 6075 O O . SER B 1 352 ? 0.23427 -12.40837 68.04107 1.000 63.77646 316 SER B O 1
ATOM 6078 N N . ALA B 1 353 ? 0.99923 -10.29689 67.89596 1.000 56.42370 317 ALA B N 1
ATOM 6079 C CA . ALA B 1 353 ? -0.34833 -9.73619 67.83981 1.000 57.55147 317 ALA B CA 1
ATOM 6080 C C . ALA B 1 353 ? -1.11540 -10.08075 66.54769 1.000 58.65564 317 ALA B C 1
ATOM 6081 O O . ALA B 1 353 ? -2.34489 -9.97000 66.53272 1.000 57.24025 317 ALA B O 1
ATOM 6083 N N . LEU B 1 354 ? -0.43644 -10.47154 65.46228 1.000 60.31621 318 LEU B N 1
ATOM 6084 C CA . LEU B 1 354 ? -1.11687 -10.70968 64.18139 1.000 60.94663 318 LEU B CA 1
ATOM 6085 C C . LEU B 1 354 ? -2.15895 -11.82265 64.25312 1.000 61.58246 318 LEU B C 1
ATOM 6086 O O . LEU B 1 354 ? -1.85139 -12.96181 64.62265 1.000 62.81857 318 LEU B O 1
ATOM 6091 N N . THR B 1 355 ? -3.34828 -11.55053 63.73354 1.000 57.45816 319 THR B N 1
ATOM 6092 C CA . THR B 1 355 ? -4.41488 -12.53875 63.78948 1.000 60.90710 319 THR B CA 1
ATOM 6093 C C . THR B 1 355 ? -4.39453 -13.37566 62.51491 1.000 57.51082 319 THR B C 1
ATOM 6094 O O . THR B 1 355 ? -4.55766 -12.84153 61.41574 1.000 56.00731 319 THR B O 1
ATOM 6098 N N . VAL B 1 356 ? -4.22451 -14.68626 62.67878 1.000 54.92834 320 VAL B N 1
ATOM 6099 C CA . VAL B 1 356 ? -4.12233 -15.64578 61.58430 1.000 57.03541 320 VAL B CA 1
ATOM 6100 C C . VAL B 1 356 ? -5.47401 -16.31494 61.37558 1.000 56.47295 320 VAL B C 1
ATOM 6101 O O . VAL B 1 356 ? -6.08352 -16.81857 62.32917 1.000 54.36717 320 VAL B O 1
ATOM 6105 N N . GLY B 1 357 ? -5.93822 -16.33075 60.13218 1.000 60.31817 321 GLY B N 1
ATOM 6106 C CA . GLY B 1 357 ? -7.21083 -16.95711 59.82476 1.000 55.51316 321 GLY B CA 1
ATOM 6107 C C . GLY B 1 357 ? -7.52751 -16.82870 58.35404 1.000 60.47476 321 GLY B C 1
ATOM 6108 O O . GLY B 1 357 ? -6.70457 -16.36597 57.55640 1.000 60.48397 321 GLY B O 1
ATOM 6109 N N . HIS B 1 358 ? -8.74498 -17.24370 58.00681 1.000 62.92146 322 HIS B N 1
ATOM 6110 C CA . HIS B 1 358 ? -9.20660 -17.17104 56.62491 1.000 56.53312 322 HIS B CA 1
ATOM 6111 C C . HIS B 1 358 ? -9.30872 -15.71887 56.16256 1.000 59.26465 322 HIS B C 1
ATOM 6112 O O . HIS B 1 358 ? -9.72823 -14.83376 56.91215 1.000 55.71855 322 HIS B O 1
ATOM 6119 N N . GLY B 1 359 ? -8.91034 -15.47636 54.91230 1.000 62.65139 323 GLY B N 1
ATOM 6120 C CA . GLY B 1 359 ? -8.88721 -14.11336 54.39733 1.000 64.79301 323 GLY B CA 1
ATOM 6121 C C . GLY B 1 359 ? -10.25516 -13.45970 54.29238 1.000 63.37661 323 GLY B C 1
ATOM 6122 O O . GLY B 1 359 ? -10.35881 -12.22915 54.26817 1.000 61.15162 323 GLY B O 1
ATOM 6123 N N . LEU B 1 360 ? -11.31839 -14.26118 54.17982 1.000 62.50160 324 LEU B N 1
ATOM 6124 C CA . LEU B 1 360 ? -12.65985 -13.68928 54.09366 1.000 65.65772 324 LEU B CA 1
ATOM 6125 C C . LEU B 1 360 ? -13.16499 -13.18428 55.44224 1.000 66.68032 324 LEU B C 1
ATOM 6126 O O . LEU B 1 360 ? -14.06427 -12.33357 55.47075 1.000 67.80509 324 LEU B O 1
ATOM 6131 N N . ASP B 1 361 ? -12.61776 -13.70570 56.54612 1.000 67.38074 325 ASP B N 1
ATOM 6132 C CA . ASP B 1 361 ? -12.93683 -13.21518 57.88790 1.000 64.45029 325 ASP B CA 1
ATOM 6133 C C . ASP B 1 361 ? -12.42517 -11.78515 58.04938 1.000 66.90026 325 ASP B C 1
ATOM 6134 O O . ASP B 1 361 ? -11.23645 -11.53540 57.83471 1.000 74.83566 325 ASP B O 1
ATOM 6139 N N . PRO B 1 362 ? -13.26900 -10.82880 58.45312 1.000 71.14538 326 PRO B N 1
ATOM 6140 C CA . PRO B 1 362 ? -12.80281 -9.43234 58.53980 1.000 68.04524 326 PRO B CA 1
ATOM 6141 C C . PRO B 1 362 ? -11.75454 -9.18785 59.61966 1.000 67.49892 326 PRO B C 1
ATOM 6142 O O . PRO B 1 362 ? -11.01279 -8.20418 59.52281 1.000 68.24126 326 PRO B O 1
ATOM 6146 N N . LEU B 1 363 ? -11.66526 -10.02902 60.64580 1.000 69.28881 327 LEU B N 1
ATOM 6147 C CA . LEU B 1 363 ? -10.64339 -9.82669 61.66748 1.000 72.12421 327 LEU B CA 1
ATOM 6148 C C . LEU B 1 363 ? -9.27208 -10.33840 61.23970 1.000 68.31403 327 LEU B C 1
ATOM 6149 O O . LEU B 1 363 ? -8.27794 -10.03137 61.91063 1.000 64.87448 327 LEU B O 1
ATOM 6154 N N . THR B 1 364 ? -9.18161 -11.09438 60.14610 1.000 62.58398 328 THR B N 1
ATOM 6155 C CA . THR B 1 364 ? -7.89672 -11.67496 59.77289 1.000 64.03224 328 THR B CA 1
ATOM 6156 C C . THR B 1 364 ? -6.91314 -10.58672 59.36392 1.000 64.84253 328 THR B C 1
ATOM 6157 O O . THR B 1 364 ? -7.25655 -9.64571 58.63738 1.000 57.78814 328 THR B O 1
ATOM 6161 N N . GLN B 1 365 ? -5.68570 -10.71684 59.86027 1.000 62.89311 329 GLN B N 1
ATOM 6162 C CA . GLN B 1 365 ? -4.59015 -9.84272 59.48718 1.000 59.02528 329 GLN B CA 1
ATOM 6163 C C . GLN B 1 365 ? -3.61056 -10.52857 58.56137 1.000 54.59016 329 GLN B C 1
ATOM 6164 O O . GLN B 1 365 ? -3.11044 -9.90244 57.63088 1.000 56.70490 329 GLN B O 1
ATOM 6170 N N . LEU B 1 366 ? -3.36245 -11.81870 58.77615 1.000 55.72295 330 LEU B N 1
ATOM 6171 C CA . LEU B 1 366 ? -2.45616 -12.60334 57.94719 1.000 53.96295 330 LEU B CA 1
ATOM 6172 C C . LEU B 1 366 ? -3.11098 -13.93029 57.58835 1.000 56.09377 330 LEU B C 1
ATOM 6173 O O . LEU B 1 366 ? -3.38634 -14.74554 58.47682 1.000 50.59388 330 LEU B O 1
ATOM 6178 N N . GLY B 1 367 ? -3.27834 -14.17851 56.28223 1.000 53.31860 331 GLY B N 1
ATOM 6179 C CA . GLY B 1 367 ? -3.90686 -15.38276 55.80412 1.000 46.11889 331 GLY B CA 1
ATOM 6180 C C . GLY B 1 367 ? -2.93310 -16.53878 55.68018 1.000 55.93559 331 GLY B C 1
ATOM 6181 O O . GLY B 1 367 ? -1.80431 -16.50420 56.17900 1.000 55.66092 331 GLY B O 1
ATOM 6182 N N . PRO B 1 368 ? -3.37048 -17.60446 55.02902 1.000 57.36356 332 PRO B N 1
ATOM 6183 C CA . PRO B 1 368 ? -2.47673 -18.73469 54.75442 1.000 57.93492 332 PRO B CA 1
ATOM 6184 C C . PRO B 1 368 ? -1.58041 -18.45900 53.54670 1.000 59.16685 332 PRO B C 1
ATOM 6185 O O . PRO B 1 368 ? -1.78742 -17.51138 52.78766 1.000 64.25021 332 PRO B O 1
ATOM 6189 N N . VAL B 1 369 ? -0.54524 -19.29596 53.39391 1.000 55.30846 333 VAL B N 1
ATOM 6190 C CA . VAL B 1 369 ? 0.25668 -19.27743 52.17035 1.000 55.37379 333 VAL B CA 1
ATOM 6191 C C . VAL B 1 369 ? -0.55245 -19.89256 51.01754 1.000 59.21002 333 VAL B C 1
ATOM 6192 O O . VAL B 1 369 ? -1.47765 -20.69504 51.22892 1.000 57.90882 333 VAL B O 1
ATOM 6196 N N . GLN B 1 370 ? -0.20584 -19.50862 49.78087 1.000 55.59867 334 GLN B N 1
ATOM 6197 C CA . GLN B 1 370 ? -1.10623 -19.72293 48.64145 1.000 59.77873 334 GLN B CA 1
ATOM 6198 C C . GLN B 1 370 ? -1.29296 -21.20007 48.25647 1.000 64.14527 334 GLN B C 1
ATOM 6199 O O . GLN B 1 370 ? -2.38792 -21.58741 47.82541 1.000 60.96397 334 GLN B O 1
ATOM 6205 N N . ASN B 1 371 ? -0.25193 -22.03290 48.32998 1.000 58.24666 335 ASN B N 1
ATOM 6206 C CA . ASN B 1 371 ? -0.39331 -23.37886 47.78656 1.000 55.66079 335 ASN B CA 1
ATO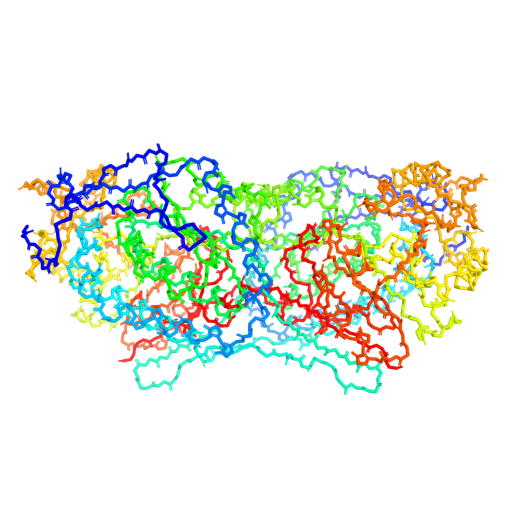M 6207 C C . ASN B 1 371 ? 0.42519 -24.37774 48.59484 1.000 62.74312 335 ASN B C 1
ATOM 6208 O O . ASN B 1 371 ? 1.20300 -24.01019 49.47570 1.000 66.15314 335 ASN B O 1
ATOM 6213 N N . ALA B 1 372 ? 0.27387 -25.65662 48.23401 1.000 68.29644 336 ALA B N 1
ATOM 6214 C CA . ALA B 1 372 ? 0.86687 -26.75294 49.00092 1.000 68.86216 336 ALA B CA 1
ATOM 6215 C C . ALA B 1 372 ? 2.39870 -26.73610 48.99698 1.000 68.49351 336 ALA B C 1
ATOM 6216 O O . ALA B 1 372 ? 3.02546 -26.98579 50.03774 1.000 71.99757 336 ALA B O 1
ATOM 6218 N N . THR B 1 373 ? 3.03334 -26.50075 47.84303 1.000 61.46961 337 THR B N 1
ATOM 6219 C CA . THR B 1 373 ? 4.50170 -26.50748 47.84208 1.000 66.54910 337 THR B CA 1
ATOM 6220 C C . THR B 1 373 ? 5.07013 -25.30961 48.61642 1.000 71.16335 337 THR B C 1
ATOM 6221 O O . THR B 1 373 ? 6.09450 -25.44004 49.31225 1.000 72.04630 337 THR B O 1
ATOM 6225 N N . ALA B 1 374 ? 4.42739 -24.13495 48.50737 1.000 65.60164 338 ALA B N 1
ATOM 6226 C CA . ALA B 1 374 ? 4.83796 -23.00450 49.33200 1.000 59.27801 338 ALA B CA 1
ATOM 6227 C C . ALA B 1 374 ? 4.71305 -23.34584 50.81230 1.000 67.97937 338 ALA B C 1
ATOM 6228 O O . ALA B 1 374 ? 5.57503 -22.98049 51.62322 1.000 65.67915 338 ALA B O 1
ATOM 6230 N N . PHE B 1 375 ? 3.64341 -24.05838 51.17831 1.000 66.40856 339 PHE B N 1
ATOM 6231 C CA . PHE B 1 375 ? 3.45022 -24.47238 52.56047 1.000 63.82701 339 PHE B CA 1
ATOM 6232 C C . PHE B 1 375 ? 4.58047 -25.38472 53.00295 1.000 65.69569 339 PHE B C 1
ATOM 6233 O O . PHE B 1 375 ? 5.11955 -25.24918 54.11309 1.000 67.92554 339 PHE B O 1
ATOM 6241 N N . GLN B 1 376 ? 4.95648 -26.32130 52.13587 1.000 71.00359 340 GLN B N 1
ATOM 6242 C CA . GLN B 1 376 ? 6.05282 -27.22483 52.45641 1.000 72.97124 340 GLN B CA 1
ATOM 6243 C C . GLN B 1 376 ? 7.35156 -26.44959 52.66701 1.000 65.36691 340 GLN B C 1
ATOM 6244 O O . GLN B 1 376 ? 8.08739 -26.68926 53.63652 1.000 61.20849 340 GLN B O 1
ATOM 6250 N N . LYS B 1 377 ? 7.62690 -25.48523 51.79039 1.000 65.42153 341 LYS B N 1
ATOM 6251 C CA . LYS B 1 377 ? 8.82392 -24.66600 51.95225 1.000 67.27430 341 LYS B CA 1
ATOM 6252 C C . LYS B 1 377 ? 8.75937 -23.82903 53.23254 1.000 67.96921 341 LYS B C 1
ATOM 6253 O O . LYS B 1 377 ? 9.79781 -23.56979 53.85015 1.000 63.87284 341 LYS B O 1
ATOM 6259 N N . ALA B 1 378 ? 7.55824 -23.41144 53.65644 1.000 65.12980 342 ALA B N 1
ATOM 6260 C CA . ALA B 1 378 ? 7.42526 -22.69326 54.92602 1.000 64.96211 342 ALA B CA 1
ATOM 6261 C C . ALA B 1 378 ? 7.79850 -23.58255 56.11216 1.000 67.79928 342 ALA B C 1
ATOM 6262 O O . ALA B 1 378 ? 8.46175 -23.13533 57.05986 1.000 66.41930 342 ALA B O 1
ATOM 6264 N N . ARG B 1 379 ? 7.37259 -24.84609 56.08038 1.000 68.79854 343 ARG B N 1
ATOM 6265 C CA . ARG B 1 379 ? 7.74051 -25.77844 57.14953 1.000 65.23673 343 ARG B CA 1
ATOM 6266 C C . ARG B 1 379 ? 9.25521 -25.99976 57.19295 1.000 66.75109 343 ARG B C 1
ATOM 6267 O O . ARG B 1 379 ? 9.86596 -26.08013 58.27979 1.000 71.57756 343 ARG B O 1
ATOM 6275 N N . GLU B 1 380 ? 9.88047 -26.09584 56.01751 1.000 63.28775 344 GLU B N 1
ATOM 6276 C CA . GLU B 1 380 ? 11.34045 -26.21407 55.96441 1.000 70.06102 344 GLU B CA 1
ATOM 6277 C C . GLU B 1 380 ? 12.02847 -24.95188 56.49626 1.000 68.15959 344 GLU B C 1
ATOM 6278 O O . GLU B 1 380 ? 13.08288 -25.02151 57.14748 1.000 67.16714 344 GLU B O 1
ATOM 6284 N N . ALA B 1 381 ? 11.46077 -23.78145 56.21471 1.000 66.26774 345 ALA B N 1
ATOM 6285 C CA . ALA B 1 381 ? 12.01487 -22.56013 56.79441 1.000 64.10080 345 ALA B CA 1
ATOM 6286 C C . ALA B 1 381 ? 11.88256 -22.55312 58.31234 1.000 64.49787 345 ALA B C 1
ATOM 6287 O O . ALA B 1 381 ? 12.72291 -21.97366 59.00694 1.000 60.68184 345 ALA B O 1
ATOM 6289 N N . LEU B 1 382 ? 10.78536 -23.10846 58.84324 1.000 64.36379 346 LEU B N 1
ATOM 6290 C CA . LEU B 1 382 ? 10.61047 -23.12660 60.29859 1.000 65.43086 346 LEU B CA 1
ATOM 6291 C C . LEU B 1 382 ? 11.66715 -23.98542 60.98522 1.000 72.42269 346 LEU B C 1
ATOM 6292 O O . LEU B 1 382 ? 12.18678 -23.63154 62.04069 1.000 68.16838 346 LEU B O 1
ATOM 6297 N N . GLU B 1 383 ? 11.98108 -25.10967 60.40932 1.000 73.49590 347 GLU B N 1
ATOM 6298 C CA . GLU B 1 383 ? 13.08654 -25.83976 60.93527 1.000 75.12567 347 GLU B CA 1
ATOM 6299 C C . GLU B 1 383 ? 14.42734 -25.21361 60.74170 1.000 73.41861 347 GLU B C 1
ATOM 6300 O O . GLU B 1 383 ? 15.20604 -25.22792 61.69175 1.000 74.70200 347 GLU B O 1
ATOM 6306 N N . MET B 1 384 ? 14.71023 -24.60555 59.61665 1.000 70.87887 348 MET B N 1
ATOM 6307 C CA . MET B 1 384 ? 15.96431 -23.89317 59.54702 1.000 73.14872 348 MET B CA 1
ATOM 6308 C C . MET B 1 384 ? 15.98125 -22.80499 60.61352 1.000 74.31654 348 MET B C 1
ATOM 6309 O O . MET B 1 384 ? 17.02537 -22.53061 61.21060 1.000 71.71474 348 MET B O 1
ATOM 6314 N N . ALA B 1 385 ? 14.82391 -22.18424 60.88048 1.000 66.77381 349 ALA B N 1
ATOM 6315 C CA . ALA B 1 385 ? 14.76882 -21.11470 61.86944 1.000 61.99542 349 ALA B CA 1
ATOM 6316 C C . ALA B 1 385 ? 15.09370 -21.62798 63.26030 1.000 67.25185 349 ALA B C 1
ATOM 6317 O O . ALA B 1 385 ? 15.86177 -20.99670 63.99574 1.000 59.42743 349 ALA B O 1
ATOM 6319 N N . ALA B 1 386 ? 14.49664 -22.75633 63.65015 1.000 74.13770 350 ALA B N 1
ATOM 6320 C CA . ALA B 1 386 ? 14.81000 -23.33471 64.95343 1.000 71.46803 350 ALA B CA 1
ATOM 6321 C C . ALA B 1 386 ? 16.26123 -23.80000 65.00287 1.000 69.47301 350 ALA B C 1
ATOM 6322 O O . ALA B 1 386 ? 16.93636 -23.66917 66.03810 1.000 68.32537 350 ALA B O 1
ATOM 6324 N N . ARG B 1 387 ? 16.75719 -24.33961 63.88560 1.000 68.14511 351 ARG B N 1
ATOM 6325 C CA . ARG B 1 387 ? 18.11644 -24.85167 63.86195 1.000 71.00451 351 ARG B CA 1
ATOM 6326 C C . ARG B 1 387 ? 19.14678 -23.72612 63.95650 1.000 76.49133 351 ARG B C 1
ATOM 6327 O O . ARG B 1 387 ? 20.11722 -23.83312 64.71563 1.000 80.43499 351 ARG B O 1
ATOM 6335 N N . ASP B 1 388 ? 18.94724 -22.63077 63.22132 1.000 71.92460 352 ASP B N 1
ATOM 6336 C CA . ASP B 1 388 ? 19.97332 -21.60808 63.03864 1.000 67.98747 352 ASP B CA 1
ATOM 6337 C C . ASP B 1 388 ? 19.71881 -20.28790 63.75480 1.000 63.20870 352 ASP B C 1
ATOM 6338 O O . ASP B 1 388 ? 20.52172 -19.35691 63.60691 1.000 60.39676 352 ASP B O 1
ATOM 6343 N N . GLY B 1 389 ? 18.65220 -20.17344 64.53577 1.000 59.30158 353 GLY B N 1
ATOM 6344 C CA . GLY B 1 389 ? 18.39626 -18.89769 65.16674 1.000 53.25588 353 GLY B CA 1
ATOM 6345 C C . GLY B 1 389 ? 17.55686 -19.07402 66.40966 1.000 55.40273 353 GLY B C 1
ATOM 6346 O O . GLY B 1 389 ? 17.21014 -20.19255 66.80220 1.000 59.89670 353 GLY B O 1
ATOM 6347 N N . ARG B 1 390 ? 17.25884 -17.93759 67.04453 1.000 52.56192 354 ARG B N 1
ATOM 6348 C CA . ARG B 1 390 ? 16.37554 -17.87628 68.20251 1.000 54.02000 354 ARG B CA 1
ATOM 6349 C C . ARG B 1 390 ? 15.04108 -17.31399 67.74035 1.000 53.68016 354 ARG B C 1
ATOM 6350 O O . ARG B 1 390 ? 14.97787 -16.17683 67.27048 1.000 50.73975 354 ARG B O 1
ATOM 6358 N N . VAL B 1 391 ? 13.98105 -18.09840 67.89309 1.000 59.06760 355 VAL B N 1
ATOM 6359 C CA . VAL B 1 391 ? 12.64623 -17.68737 67.47785 1.000 55.07696 355 VAL B CA 1
ATOM 6360 C C . VAL B 1 391 ? 12.01773 -16.96637 68.65612 1.000 49.10024 355 VAL B C 1
ATOM 6361 O O . VAL B 1 391 ? 11.91916 -17.53326 69.74810 1.000 53.98704 355 VAL B O 1
ATOM 6365 N N . VAL B 1 392 ? 11.66039 -15.69471 68.45559 1.000 52.16299 356 VAL B N 1
ATOM 6366 C CA . VAL B 1 392 ? 11.02417 -14.89599 69.50290 1.000 53.80678 356 VAL B CA 1
ATOM 6367 C C . VAL B 1 392 ? 9.53159 -14.72152 69.29371 1.000 53.34975 356 VAL B C 1
ATOM 6368 O O . VAL B 1 392 ? 8.85153 -14.21459 70.19831 1.000 58.70472 356 VAL B O 1
ATOM 6372 N N . ALA B 1 393 ? 9.00572 -15.06867 68.12456 1.000 55.08457 357 ALA B N 1
ATOM 6373 C CA . ALA B 1 393 ? 7.56674 -15.01172 67.90359 1.000 53.37751 357 ALA B CA 1
ATOM 6374 C C . ALA B 1 393 ? 7.15476 -16.11684 66.93166 1.000 58.64922 357 ALA B C 1
ATOM 6375 O O . ALA B 1 393 ? 7.80237 -16.31798 65.89529 1.000 58.50571 357 ALA B O 1
ATOM 6377 N N . GLY B 1 394 ? 6.03878 -16.77906 67.25191 1.000 58.93599 358 GLY B N 1
ATOM 6378 C CA . GLY B 1 394 ? 5.51124 -17.85896 66.43104 1.000 58.25540 358 GLY B CA 1
ATOM 6379 C C . GLY B 1 394 ? 6.46222 -19.04066 66.33630 1.000 64.47174 358 GLY B C 1
ATOM 6380 O O . GLY B 1 394 ? 7.02380 -19.52068 67.32829 1.000 63.67650 358 GLY B O 1
ATOM 6381 N N . GLY B 1 395 ? 6.71665 -19.46149 65.10323 1.000 70.28512 359 GLY B N 1
ATOM 6382 C CA . GLY B 1 395 ? 7.57824 -20.58152 64.81223 1.000 62.74197 359 GLY B CA 1
ATOM 6383 C C . GLY B 1 395 ? 6.90878 -21.84147 64.39834 1.000 68.26315 359 GLY B C 1
ATOM 6384 O O . GLY B 1 395 ? 7.60988 -22.82779 64.16991 1.000 68.75943 359 GLY B O 1
ATOM 6385 N N . GLU B 1 396 ? 5.58819 -21.85398 64.27498 1.000 71.98153 360 GLU B N 1
ATOM 6386 C CA . GLU B 1 396 ? 4.94704 -23.08188 63.82725 1.000 71.41530 360 GLU B CA 1
ATOM 6387 C C . GLU B 1 396 ? 3.70883 -22.88632 62.95394 1.000 66.83873 360 GLU B C 1
ATOM 6388 O O . GLU B 1 396 ? 3.18719 -21.77700 62.78730 1.000 69.61780 360 GLU B O 1
ATOM 6394 N N . VAL B 1 397 ? 3.31437 -23.98122 62.31520 1.000 62.89016 361 VAL B N 1
ATOM 6395 C CA . VAL B 1 397 ? 2.08863 -24.04991 61.53617 1.000 68.87461 361 VAL B CA 1
ATOM 6396 C C . VAL B 1 397 ? 0.94084 -24.48900 62.43465 1.000 70.33953 361 VAL B C 1
ATOM 6397 O O . VAL B 1 397 ? 1.07355 -25.42707 63.23150 1.000 67.75852 361 VAL B O 1
ATOM 6401 N N . LEU B 1 398 ? -0.20210 -23.82667 62.28547 1.000 68.19634 362 LEU B N 1
ATOM 6402 C CA . LEU B 1 398 ? -1.36333 -24.19638 63.07586 1.000 73.70114 362 LEU B CA 1
ATOM 6403 C C . LEU B 1 398 ? -1.93049 -25.51363 62.57052 1.000 76.96552 362 LEU B C 1
ATOM 6404 O O . LEU B 1 398 ? -1.79783 -25.85660 61.39219 1.000 78.64076 362 LEU B O 1
ATOM 6409 N N . ASP B 1 399 ? -2.52639 -26.27601 63.49434 1.000 84.70207 363 ASP B N 1
ATOM 6410 C CA . ASP B 1 399 ? -3.18581 -27.54729 63.17793 1.000 89.53606 363 ASP B CA 1
ATOM 6411 C C . ASP B 1 399 ? -4.59858 -27.21288 62.70425 1.000 90.92757 363 ASP B C 1
ATOM 6412 O O . ASP B 1 399 ? -5.56762 -27.16811 63.46934 1.000 86.69067 363 ASP B O 1
ATOM 6417 N N . GLN B 1 400 ? -4.69421 -26.93183 61.41063 1.000 86.45953 364 GLN B N 1
ATOM 6418 C CA . GLN B 1 400 ? -5.94193 -26.63984 60.74092 1.000 76.98510 364 GLN B CA 1
ATOM 6419 C C . GLN B 1 400 ? -5.84298 -27.14609 59.31847 1.000 79.40093 364 GLN B C 1
ATOM 6420 O O . GLN B 1 400 ? -4.73816 -27.27033 58.77661 1.000 81.34543 364 GLN B O 1
ATOM 6426 N N . PRO B 1 401 ? -6.97369 -27.49449 58.70798 1.000 84.77955 365 PRO B N 1
ATOM 6427 C CA . PRO B 1 401 ? -6.94885 -27.85990 57.29269 1.000 76.68492 365 PRO B CA 1
ATOM 6428 C C . PRO B 1 401 ? -6.59653 -26.61052 56.51240 1.000 77.69445 365 PRO B C 1
ATOM 6429 O O . PRO B 1 401 ? -7.22796 -25.56524 56.68688 1.000 76.93218 365 PRO B O 1
ATOM 6433 N N . GLY B 1 402 ? -5.58567 -26.71418 55.66683 1.000 73.33648 366 GLY B N 1
ATOM 6434 C CA . GLY B 1 402 ? -5.12593 -25.52424 54.99140 1.000 70.26244 366 GLY B CA 1
ATOM 6435 C C . GLY B 1 402 ? -3.72251 -25.13318 55.42737 1.000 71.39475 366 GLY B C 1
ATOM 6436 O O . GLY B 1 402 ? -3.18922 -25.59782 56.44642 1.000 68.25760 366 GLY B O 1
ATOM 6437 N N . TYR B 1 403 ? -3.12534 -24.26115 54.61717 1.000 69.57297 367 TYR B N 1
ATOM 6438 C CA . TYR B 1 403 ? -1.71185 -23.91342 54.72223 1.000 65.90054 367 TYR B CA 1
ATOM 6439 C C . TYR B 1 403 ? -1.50549 -22.69790 55.62644 1.000 65.41743 367 TYR B C 1
ATOM 6440 O O . TYR B 1 403 ? -1.04398 -21.63698 55.19625 1.000 60.99108 367 TYR B O 1
ATOM 6449 N N . TYR B 1 404 ? -1.82213 -22.86924 56.90642 1.000 58.60896 368 TYR B N 1
ATOM 6450 C CA . TYR B 1 404 ? -1.63992 -21.79796 57.87132 1.000 57.52373 368 TYR B CA 1
ATOM 6451 C C . TYR B 1 404 ? -0.30509 -21.95401 58.58000 1.000 60.06722 368 TYR B C 1
ATOM 6452 O O . TYR B 1 404 ? 0.00702 -23.03043 59.09555 1.000 64.23157 368 TYR B O 1
ATOM 6461 N N . VAL B 1 405 ? 0.47710 -20.87702 58.58720 1.000 53.91130 369 VAL B N 1
ATOM 6462 C CA . VAL B 1 405 ? 1.75286 -20.79717 59.28329 1.000 57.76327 369 VAL B CA 1
ATOM 6463 C C . VAL B 1 405 ? 1.70524 -19.58454 60.19635 1.000 56.85783 369 VAL B C 1
ATOM 6464 O O . VAL B 1 405 ? 1.30107 -18.50019 59.76579 1.000 56.52576 369 VAL B O 1
ATOM 6468 N N . GLN B 1 406 ? 2.13123 -19.75811 61.44283 1.000 64.58282 370 GLN B N 1
ATOM 6469 C CA . GLN B 1 406 ? 2.23573 -18.62804 62.35604 1.000 59.91150 370 GLN B CA 1
ATOM 6470 C C . GLN B 1 406 ? 3.26023 -17.63289 61.82742 1.000 57.07830 370 GLN B C 1
ATOM 6471 O O . GLN B 1 406 ? 4.33657 -18.04366 61.38895 1.000 56.25815 370 GLN B O 1
ATOM 6477 N N . PRO B 1 407 ? 3.00489 -16.32932 61.90532 1.000 53.08181 371 PRO B N 1
ATOM 6478 C CA . PRO B 1 407 ? 4.08747 -15.39531 61.60079 1.000 54.42929 371 PRO B CA 1
ATOM 6479 C C . PRO B 1 407 ? 5.20681 -15.59260 62.62294 1.000 59.21557 371 PRO B C 1
ATOM 6480 O O . PRO B 1 407 ? 4.96579 -15.72008 63.82994 1.000 54.08289 371 PRO B O 1
ATOM 6484 N N . THR B 1 408 ? 6.43262 -15.69574 62.11396 1.000 53.91964 372 THR B N 1
ATOM 6485 C CA . THR B 1 408 ? 7.59658 -16.05060 62.90301 1.000 53.81884 372 THR B CA 1
ATOM 6486 C C . THR B 1 408 ? 8.66834 -14.97381 62.78963 1.000 54.93556 372 THR B C 1
ATOM 6487 O O . THR B 1 408 ? 8.92663 -14.45679 61.69795 1.000 51.11909 372 THR B O 1
ATOM 6491 N N . LEU B 1 409 ? 9.25474 -14.61766 63.93984 1.000 51.23170 373 LEU B N 1
ATOM 6492 C CA . LEU B 1 409 ? 10.35781 -13.66152 64.02598 1.000 50.67714 373 LEU B CA 1
ATOM 6493 C C . LEU B 1 409 ? 11.59217 -14.34968 64.60671 1.000 54.32346 373 LEU B C 1
ATOM 6494 O O . LEU B 1 409 ? 11.50539 -15.00089 65.65579 1.000 54.07636 373 LEU B O 1
ATOM 6499 N N . VAL B 1 410 ? 12.73888 -14.18951 63.93269 1.000 51.66058 374 VAL B N 1
ATOM 6500 C CA . VAL B 1 410 ? 13.99032 -14.86200 64.27665 1.000 51.35703 374 VAL B CA 1
ATOM 6501 C C . VAL B 1 410 ? 15.07354 -13.81530 64.52086 1.000 56.27505 374 VAL B C 1
ATOM 6502 O O . VAL B 1 410 ? 15.25845 -12.89598 63.70816 1.000 52.37566 374 VAL B O 1
ATOM 6506 N N . ARG B 1 411 ? 15.82526 -13.99932 65.60973 1.000 51.08475 375 ARG B N 1
ATOM 6507 C CA . ARG B 1 411 ? 16.92396 -13.13260 66.00536 1.000 52.40248 375 ARG B CA 1
ATOM 6508 C C . ARG B 1 411 ? 18.16147 -13.99762 66.20301 1.000 57.22908 375 ARG B C 1
ATOM 6509 O O . ARG B 1 411 ? 18.07795 -15.22659 66.22869 1.000 57.99122 375 ARG B O 1
ATOM 6517 N N . ASP B 1 412 ? 19.32524 -13.35184 66.30051 1.000 62.38905 376 ASP B N 1
ATOM 6518 C CA . ASP B 1 412 ? 20.60033 -14.04759 66.50956 1.000 65.00512 376 ASP B CA 1
ATOM 6519 C C . ASP B 1 412 ? 20.79120 -15.13038 65.45120 1.000 60.00711 376 ASP B C 1
ATOM 6520 O O . ASP B 1 412 ? 21.20381 -16.25328 65.73473 1.000 62.30273 376 ASP B O 1
ATOM 6525 N N . LEU B 1 413 ? 20.49125 -14.77395 64.21128 1.000 64.69647 377 LEU B N 1
ATOM 6526 C CA . LEU B 1 413 ? 20.51860 -15.72930 63.11440 1.000 69.29004 377 LEU B CA 1
ATOM 6527 C C . LEU B 1 413 ? 21.94686 -15.94850 62.62501 1.000 75.16623 377 LEU B C 1
ATOM 6528 O O . LEU B 1 413 ? 22.75595 -15.01618 62.61243 1.000 76.30615 377 LEU B O 1
ATOM 6533 N N . ASP B 1 414 ? 22.27360 -17.20144 62.28661 1.000 73.31120 378 ASP B N 1
ATOM 6534 C CA . ASP B 1 414 ? 23.54235 -17.49989 61.62627 1.000 79.84401 378 ASP B CA 1
ATOM 6535 C C . ASP B 1 414 ? 23.52106 -16.87863 60.22970 1.000 79.39363 378 ASP B C 1
ATOM 6536 O O . ASP B 1 414 ? 22.66891 -17.22853 59.40758 1.000 79.63186 378 ASP B O 1
ATOM 6541 N N . GLU B 1 415 ? 24.47600 -15.98477 59.93789 1.000 79.40020 379 GLU B N 1
ATOM 6542 C CA . GLU B 1 415 ? 24.40079 -15.23316 58.68493 1.000 85.22470 379 GLU B CA 1
ATOM 6543 C C . GLU B 1 415 ? 24.76306 -16.08887 57.46887 1.000 83.74059 379 GLU B C 1
ATOM 6544 O O . GLU B 1 415 ? 24.51121 -15.66848 56.33291 1.000 84.47654 379 GLU B O 1
ATOM 6550 N N . ASN B 1 416 ? 25.35099 -17.26658 57.66153 1.000 79.98305 380 ASN B N 1
ATOM 6551 C CA . ASN B 1 416 ? 25.50990 -18.18423 56.54055 1.000 83.84856 380 ASN B CA 1
ATOM 6552 C C . ASN B 1 416 ? 24.37787 -19.20822 56.46921 1.000 82.22442 380 ASN B C 1
ATOM 6553 O O . ASN B 1 416 ? 24.42126 -20.11578 55.63299 1.000 73.60943 380 ASN B O 1
ATOM 6558 N N . SER B 1 417 ? 23.35671 -19.04641 57.30977 1.000 85.73882 381 SER B N 1
ATOM 6559 C CA . SER B 1 417 ? 22.13683 -19.83980 57.22536 1.000 81.25100 381 SER B CA 1
ATOM 6560 C C . SER B 1 417 ? 21.40569 -19.57035 55.90961 1.000 79.64246 381 SER B C 1
ATOM 6561 O O . SER B 1 417 ? 21.34264 -18.42022 55.45652 1.000 75.74380 381 SER B O 1
ATOM 6564 N N . PRO B 1 418 ? 20.82000 -20.59211 55.28181 1.000 82.25022 382 PRO B N 1
ATOM 6565 C CA . PRO B 1 418 ? 20.06407 -20.34496 54.04233 1.000 82.32607 382 PRO B CA 1
ATOM 6566 C C . PRO B 1 418 ? 18.85221 -19.46236 54.25790 1.000 80.58691 382 PRO B C 1
ATOM 6567 O O . PRO B 1 418 ? 18.40671 -18.80164 53.31176 1.000 80.82619 382 PRO B O 1
ATOM 6571 N N . LEU B 1 419 ? 18.33103 -19.39256 55.48377 1.000 76.88171 383 LEU B N 1
ATOM 6572 C CA . LEU B 1 419 ? 17.18736 -18.53100 55.75658 1.000 75.76275 383 LEU B CA 1
ATOM 6573 C C . LEU B 1 419 ? 17.43708 -17.13129 55.21692 1.000 75.69498 383 LEU B C 1
ATOM 6574 O O . LEU B 1 419 ? 16.59982 -16.56185 54.50942 1.000 74.19784 383 LEU B O 1
ATOM 6579 N N . VAL B 1 420 ? 18.60035 -16.57090 55.54323 1.000 77.79414 384 VAL B N 1
ATOM 6580 C CA . VAL B 1 420 ? 18.94822 -15.22037 55.13703 1.000 72.90426 384 VAL B CA 1
ATOM 6581 C C . VAL B 1 420 ? 19.59081 -15.18791 53.75466 1.000 69.35065 384 VAL B C 1
ATOM 6582 O O . VAL B 1 420 ? 19.39039 -14.22756 53.01350 1.000 67.21832 384 VAL B O 1
ATOM 6586 N N . ARG B 1 421 ? 20.33473 -16.22828 53.37528 1.000 71.32591 385 ARG B N 1
ATOM 6587 C CA . ARG B 1 421 ? 20.97744 -16.23384 52.06578 1.000 70.84039 385 ARG B CA 1
ATOM 6588 C C . ARG B 1 421 ? 19.95424 -16.39579 50.94109 1.000 74.61713 385 ARG B C 1
ATOM 6589 O O . ARG B 1 421 ? 20.03485 -15.70214 49.91816 1.000 71.54999 385 ARG B O 1
ATOM 6597 N N . GLU B 1 422 ? 18.96911 -17.27411 51.11723 1.000 73.68648 386 GLU B N 1
ATOM 6598 C CA . GLU B 1 422 ? 17.95773 -17.53813 50.09737 1.000 75.35972 386 GLU B CA 1
ATOM 6599 C C . GLU B 1 422 ? 16.61783 -16.86259 50.39920 1.000 72.92498 386 GLU B C 1
ATOM 6600 O O . GLU B 1 422 ? 16.32533 -16.46867 51.52957 1.000 77.87816 386 GLU B O 1
ATOM 6606 N N . GLU B 1 423 ? 15.80052 -16.73407 49.35486 1.000 70.33022 387 GLU B N 1
ATOM 6607 C CA . GLU B 1 423 ? 14.50861 -16.06759 49.45601 1.000 67.99692 387 GLU B CA 1
ATOM 6608 C C . GLU B 1 423 ? 13.49415 -16.95903 50.16623 1.000 72.75951 387 GLU B C 1
ATOM 6609 O O . GLU B 1 423 ? 13.35295 -18.14572 49.84791 1.000 71.92529 387 GLU B O 1
ATOM 6615 N N . THR B 1 424 ? 12.78394 -16.37771 51.12421 1.000 65.82889 388 THR B N 1
ATOM 6616 C CA . THR B 1 424 ? 11.79686 -17.08028 51.92992 1.000 60.31523 388 THR B CA 1
ATOM 6617 C C . THR B 1 424 ? 10.42140 -16.48605 51.64312 1.000 63.49299 388 THR B C 1
ATOM 6618 O O . THR B 1 424 ? 10.07691 -15.43120 52.18596 1.000 64.31414 388 THR B O 1
ATOM 6622 N N . PHE B 1 425 ? 9.61096 -17.18526 50.84746 1.000 62.82724 389 PHE B N 1
ATOM 6623 C CA . PHE B 1 425 ? 8.27518 -16.70410 50.46823 1.000 66.10290 389 PHE B CA 1
ATOM 6624 C C . PHE B 1 425 ? 7.22915 -17.14307 51.49565 1.000 68.77636 389 PHE B C 1
ATOM 6625 O O . PHE B 1 425 ? 6.18403 -17.72243 51.17448 1.000 70.27309 389 PHE B O 1
ATOM 6633 N N . ALA B 1 426 ? 7.50598 -16.79547 52.74697 1.000 60.56437 390 ALA B N 1
ATOM 6634 C CA . ALA B 1 426 ? 6.72616 -17.27307 53.87284 1.000 58.60135 390 ALA B CA 1
ATOM 6635 C C . ALA B 1 426 ? 6.89204 -16.28084 55.00629 1.000 62.74549 390 ALA B C 1
ATOM 6636 O O . ALA B 1 426 ? 7.87819 -15.54223 55.03913 1.000 62.92879 390 ALA B O 1
ATOM 6638 N N . PRO B 1 427 ? 5.98263 -16.27950 55.98248 1.000 57.60045 391 PRO B N 1
ATOM 6639 C CA . PRO B 1 427 ? 6.02859 -15.25742 57.04090 1.000 53.35075 391 PRO B CA 1
ATOM 6640 C C . PRO B 1 427 ? 7.03286 -15.60669 58.13971 1.000 54.03115 391 PRO B C 1
ATOM 6641 O O . PRO B 1 427 ? 6.69854 -15.74605 59.31171 1.000 53.62350 391 PRO B O 1
ATOM 6645 N N . ILE B 1 428 ? 8.28199 -15.80456 57.73520 1.000 53.95400 392 ILE B N 1
ATOM 6646 C CA . ILE B 1 428 ? 9.40625 -16.02183 58.63266 1.000 55.00541 392 ILE B CA 1
ATOM 6647 C C . ILE B 1 428 ? 10.45797 -14.96824 58.30497 1.000 53.75161 392 ILE B C 1
ATOM 6648 O O . ILE B 1 428 ? 10.97942 -14.93750 57.18323 1.000 50.91779 392 ILE B O 1
ATOM 6653 N N . ARG B 1 429 ? 10.76916 -14.11068 59.27941 1.000 50.09194 393 ARG B N 1
ATOM 6654 C CA . ARG B 1 429 ? 11.63698 -12.95837 59.08304 1.000 46.83486 393 ARG B CA 1
ATOM 6655 C C . ARG B 1 429 ? 12.71400 -12.88658 60.17116 1.000 52.32286 393 ARG B C 1
ATOM 6656 O O . ARG B 1 429 ? 12.51173 -13.32750 61.30750 1.000 53.72639 393 ARG B O 1
ATOM 6664 N N . SER B 1 430 ? 13.86930 -12.32446 59.82554 1.000 50.99754 394 SER B N 1
ATOM 6665 C CA . SER B 1 430 ? 15.00516 -12.27156 60.74143 1.000 54.90952 394 SER B CA 1
ATOM 6666 C C . SER B 1 430 ? 15.49332 -10.85113 61.00127 1.000 52.96110 394 SER B C 1
ATOM 6667 O O . SER B 1 430 ? 15.57903 -10.02541 60.08813 1.000 56.57855 394 SER B O 1
ATOM 6670 N N . VAL B 1 431 ? 15.85830 -10.58924 62.24963 1.000 53.06126 395 VAL B N 1
ATOM 6671 C CA . VAL B 1 431 ? 16.49436 -9.33923 62.64450 1.000 52.42676 395 VAL B CA 1
ATOM 6672 C C . VAL B 1 431 ? 17.94286 -9.65958 62.97964 1.000 52.34073 395 VAL B C 1
ATOM 6673 O O . VAL B 1 431 ? 18.22826 -10.60809 63.71937 1.000 53.44994 395 VAL B O 1
ATOM 6677 N N . MET B 1 432 ? 18.85536 -8.90877 62.39758 1.000 57.22074 396 MET B N 1
ATOM 6678 C CA . MET B 1 432 ? 20.27297 -9.16709 62.56682 1.000 55.35801 396 MET B CA 1
ATOM 6679 C C . MET B 1 432 ? 20.97514 -7.90066 63.00324 1.000 54.01204 396 MET B C 1
ATOM 6680 O O . MET B 1 432 ? 20.61420 -6.80081 62.57813 1.000 56.91754 396 MET B O 1
ATOM 6685 N N . LEU B 1 433 ? 21.95605 -8.07540 63.88536 1.000 58.41025 397 LEU B N 1
ATOM 6686 C CA . LEU B 1 433 ? 22.70991 -6.97474 64.45942 1.000 53.73464 397 LEU B CA 1
ATOM 6687 C C . LEU B 1 433 ? 23.84794 -6.57899 63.53101 1.000 57.51029 397 LEU B C 1
ATOM 6688 O O . LEU B 1 433 ? 24.45612 -7.42738 62.87513 1.000 58.65925 397 LEU B O 1
ATOM 6693 N N . TYR B 1 434 ? 24.12899 -5.28399 63.46513 1.000 57.29071 398 TYR B N 1
ATOM 6694 C CA . TYR B 1 434 ? 25.29195 -4.80683 62.73566 1.000 57.75508 398 TYR B CA 1
ATOM 6695 C C . TYR B 1 434 ? 26.08622 -3.86294 63.62519 1.000 61.79477 398 TYR B C 1
ATOM 6696 O O . TYR B 1 434 ? 25.51927 -3.14372 64.46075 1.000 58.28753 398 TYR B O 1
ATOM 6705 N N . ASP B 1 435 ? 27.41055 -3.89156 63.45180 1.000 63.89874 399 ASP B N 1
ATOM 6706 C CA . ASP B 1 435 ? 28.30394 -3.10039 64.28496 1.000 71.98564 399 ASP B CA 1
ATOM 6707 C C . ASP B 1 435 ? 28.75897 -1.80750 63.62587 1.000 67.44374 399 ASP B C 1
ATOM 6708 O O . ASP B 1 435 ? 29.17750 -0.88518 64.32742 1.000 68.09358 399 ASP B O 1
ATOM 6713 N N . ASP B 1 436 ? 28.68421 -1.72414 62.30757 1.000 64.36683 400 ASP B N 1
ATOM 6714 C CA . ASP B 1 436 ? 29.15253 -0.58290 61.54006 1.000 66.29337 400 ASP B CA 1
ATOM 6715 C C . ASP B 1 436 ? 28.12412 -0.36352 60.43951 1.000 60.12024 400 ASP B C 1
ATOM 6716 O O . ASP B 1 436 ? 27.48188 -1.31687 59.99252 1.000 57.95991 400 ASP B O 1
ATOM 6721 N N . LEU B 1 437 ? 27.90252 0.89548 60.05690 1.000 55.68369 401 LEU B N 1
ATOM 6722 C CA . LEU B 1 437 ? 26.99766 1.13671 58.93610 1.000 61.65780 401 LEU B CA 1
ATOM 6723 C C . LEU B 1 437 ? 27.52330 0.48420 57.65977 1.000 60.96098 401 LEU B C 1
ATOM 6724 O O . LEU B 1 437 ? 26.75809 -0.11970 56.90067 1.000 59.62814 401 LEU B O 1
ATOM 6729 N N . ASP B 1 438 ? 28.83308 0.56867 57.41877 1.000 65.24469 402 ASP B N 1
ATOM 6730 C CA . ASP B 1 438 ? 29.40815 -0.07148 56.23864 1.000 64.20332 402 ASP B CA 1
ATOM 6731 C C . ASP B 1 438 ? 29.24066 -1.59376 56.30320 1.000 64.80677 402 ASP B C 1
ATOM 6732 O O . ASP B 1 438 ? 28.99368 -2.25607 55.27950 1.000 63.86898 402 ASP B O 1
ATOM 6737 N N . ASP B 1 439 ? 29.36949 -2.16617 57.49987 1.000 62.84158 403 ASP B N 1
ATOM 6738 C CA . ASP B 1 439 ? 29.11995 -3.59396 57.67506 1.000 64.21302 403 ASP B CA 1
ATOM 6739 C C . ASP B 1 439 ? 27.67303 -3.94651 57.31727 1.000 58.50514 403 ASP B C 1
ATOM 6740 O O . ASP B 1 439 ? 27.41430 -4.94076 56.63161 1.000 57.46915 403 ASP B O 1
ATOM 6748 N N . ALA B 1 440 ? 26.71928 -3.11408 57.72709 1.000 57.29874 404 ALA B N 1
ATOM 6749 C CA . ALA B 1 440 ? 25.32304 -3.38586 57.41111 1.000 60.83172 404 ALA B CA 1
ATOM 6750 C C . ALA B 1 440 ? 25.08322 -3.30539 55.90511 1.000 61.05610 404 ALA B C 1
ATOM 6751 O O . ALA B 1 440 ? 24.37919 -4.14565 55.33555 1.000 58.04411 404 ALA B O 1
ATOM 6758 N N . ILE B 1 441 ? 25.67287 -2.30812 55.24083 1.000 61.36638 405 ILE B N 1
ATOM 6759 C CA . ILE B 1 441 ? 25.44485 -2.13814 53.80883 1.000 54.80265 405 ILE B CA 1
ATOM 6760 C C . ILE B 1 441 ? 25.99724 -3.32357 53.03243 1.000 57.09483 405 ILE B C 1
ATOM 6761 O O . ILE B 1 441 ? 25.35626 -3.83173 52.10001 1.000 51.84542 405 ILE B O 1
ATOM 6777 N N . GLU B 1 442 ? 27.19284 -3.78591 53.39361 1.000 57.05929 406 GLU B N 1
ATOM 6778 C CA . GLU B 1 442 ? 27.76187 -4.88563 52.62692 1.000 60.78671 406 GLU B CA 1
ATOM 6779 C C . GLU B 1 442 ? 27.07292 -6.21182 52.94604 1.000 59.45310 406 GLU B C 1
ATOM 6780 O O . GLU B 1 442 ? 26.98817 -7.09018 52.07508 1.000 63.04653 406 GLU B O 1
ATOM 6792 N N . ARG B 1 443 ? 26.51729 -6.38265 54.14089 1.000 55.94881 407 ARG B N 1
ATOM 6793 C CA . ARG B 1 443 ? 25.76043 -7.61908 54.36081 1.000 59.75583 407 ARG B CA 1
ATOM 6794 C C . ARG B 1 443 ? 24.38353 -7.54850 53.72061 1.000 59.39357 407 ARG B C 1
ATOM 6795 O O . ARG B 1 443 ? 23.82457 -8.59307 53.35205 1.000 60.29313 407 ARG B O 1
ATOM 6816 N N . ALA B 1 444 ? 23.85373 -6.33109 53.54767 1.000 55.66527 408 ALA B N 1
ATOM 6817 C CA . ALA B 1 444 ? 22.64951 -6.14469 52.75195 1.000 55.25109 408 ALA B CA 1
ATOM 6818 C C . ALA B 1 444 ? 22.89293 -6.50368 51.29077 1.000 55.25233 408 ALA B C 1
ATOM 6819 O O . ALA B 1 444 ? 22.04196 -7.11434 50.62476 1.000 50.24127 408 ALA B O 1
ATOM 6826 N N . ASN B 1 445 ? 24.04879 -6.12631 50.77100 1.000 58.61174 409 ASN B N 1
ATOM 6827 C CA . ASN B 1 445 ? 24.33567 -6.38476 49.37288 1.000 57.42033 409 ASN B CA 1
ATOM 6828 C C . ASN B 1 445 ? 24.91401 -7.76251 49.12069 1.000 53.40804 409 ASN B C 1
ATOM 6829 O O . ASN B 1 445 ? 24.93663 -8.19047 47.96798 1.000 50.11535 409 ASN B O 1
ATOM 6840 N N . ASP B 1 446 ? 25.30778 -8.49958 50.15866 1.000 61.56663 410 ASP B N 1
ATOM 6841 C CA . ASP B 1 446 ? 25.89251 -9.82718 49.95376 1.000 65.78113 410 ASP B CA 1
ATOM 6842 C C . ASP B 1 446 ? 24.76322 -10.81276 49.67100 1.000 60.97724 410 ASP B C 1
ATOM 6843 O O . ASP B 1 446 ? 24.42206 -11.69265 50.45901 1.000 66.75151 410 ASP B O 1
ATOM 6848 N N . THR B 1 447 ? 24.17124 -10.63313 48.50754 1.000 57.16614 411 THR B N 1
ATOM 6849 C CA . THR B 1 447 ? 23.06034 -11.44918 48.07470 1.000 55.58877 411 THR B CA 1
ATOM 6850 C C . THR B 1 447 ? 23.06202 -11.35552 46.56829 1.000 51.02556 411 THR B C 1
ATOM 6851 O O . THR B 1 447 ? 23.53410 -10.37236 45.99401 1.000 55.35030 411 THR B O 1
ATOM 6855 N N . GLN B 1 448 ? 22.49943 -12.35437 45.93313 1.000 48.30748 412 GLN B N 1
ATOM 6856 C CA . GLN B 1 448 ? 22.43486 -12.29084 44.49332 1.000 49.93843 412 GLN B CA 1
ATOM 6857 C C . GLN B 1 448 ? 21.25085 -11.46497 44.00125 1.000 51.54346 412 GLN B C 1
ATOM 6858 O O . GLN B 1 448 ? 21.13744 -11.24880 42.79542 1.000 46.38948 412 GLN B O 1
ATOM 6864 N N . TYR B 1 449 ? 20.39530 -10.95174 44.89669 1.000 53.34649 413 TYR B N 1
ATOM 6865 C CA . TYR B 1 449 ? 19.07370 -10.46833 44.46868 1.000 52.61702 413 TYR B CA 1
ATOM 6866 C C . TYR B 1 449 ? 18.99817 -9.00301 44.04017 1.000 53.25494 413 TYR B C 1
ATOM 6867 O O . TYR B 1 449 ? 18.72588 -8.71540 42.87318 1.000 65.64396 413 TYR B O 1
ATOM 6876 N N . GLY B 1 450 ? 19.19426 -8.06915 44.93590 1.000 45.75250 414 GLY B N 1
ATOM 6877 C CA . GLY B 1 450 ? 18.98035 -6.69208 44.49423 1.000 50.33627 414 GLY B CA 1
ATOM 6878 C C . GLY B 1 450 ? 17.66033 -6.26760 43.82159 1.000 48.18613 414 GLY B C 1
ATOM 6879 O O . GLY B 1 450 ? 17.67838 -5.53978 42.82273 1.000 48.67161 414 GLY B O 1
ATOM 6880 N N . LEU B 1 451 ? 16.50121 -6.60769 44.38050 1.000 48.81695 415 LEU B N 1
ATOM 6881 C CA . LEU B 1 451 ? 15.26393 -6.05971 43.81677 1.000 46.07770 415 LEU B CA 1
ATOM 6882 C C . LEU B 1 451 ? 14.85157 -4.75214 44.51012 1.000 49.77153 415 LEU B C 1
ATOM 6883 O O . LEU B 1 451 ? 14.59730 -3.73781 43.83615 1.000 49.63937 415 LEU B O 1
ATOM 6888 N N . GLY B 1 452 ? 14.80424 -4.75277 45.84837 1.000 43.15033 416 GLY B N 1
ATOM 6889 C CA . GLY B 1 452 ? 14.43201 -3.57143 46.60648 1.000 38.07528 416 GLY B CA 1
ATOM 6890 C C . GLY B 1 452 ? 15.11678 -3.55838 47.95937 1.000 43.31066 416 GLY B C 1
ATOM 6891 O O . GLY B 1 452 ? 15.65850 -4.57038 48.42093 1.000 45.93470 416 GLY B O 1
ATOM 6892 N N . GLY B 1 453 ? 15.08552 -2.39632 48.59885 1.000 39.48908 417 GLY B N 1
ATOM 6893 C CA . GLY B 1 453 ? 15.65406 -2.26126 49.92593 1.000 41.93711 417 GLY B CA 1
ATOM 6894 C C . GLY B 1 453 ? 15.12395 -1.01797 50.60285 1.000 44.16781 417 GLY B C 1
ATOM 6895 O O . GLY B 1 453 ? 14.52622 -0.14882 49.96379 1.000 38.60512 417 GLY B O 1
ATOM 6896 N N . SER B 1 454 ? 15.31939 -0.93964 51.91590 1.000 39.33892 418 SER B N 1
ATOM 6897 C CA . SER B 1 454 ? 14.86685 0.26389 52.59639 1.000 46.58380 418 SER B CA 1
ATOM 6898 C C . SER B 1 454 ? 15.80468 0.61447 53.73835 1.000 43.46344 418 SER B C 1
ATOM 6899 O O . SER B 1 454 ? 16.53095 -0.22897 54.26940 1.000 44.23029 418 SER B O 1
ATOM 6902 N N . VAL B 1 455 ? 15.78637 1.89420 54.08330 1.000 45.30073 419 VAL B N 1
ATOM 6903 C CA . VAL B 1 455 ? 16.56232 2.45673 55.17882 1.000 48.78426 419 VAL B CA 1
ATOM 6904 C C . VAL B 1 455 ? 15.58423 3.24176 56.04211 1.000 49.19015 419 VAL B C 1
ATOM 6905 O O . VAL B 1 455 ? 14.66607 3.87834 55.50765 1.000 49.65689 419 VAL B O 1
ATOM 6909 N N . TRP B 1 456 ? 15.70349 3.10442 57.36805 1.000 48.14036 420 TRP B N 1
ATOM 6910 C CA . TRP B 1 456 ? 14.77817 3.71856 58.32594 1.000 50.45326 420 TRP B CA 1
ATOM 6911 C C . TRP B 1 456 ? 15.54517 4.59475 59.30596 1.000 51.03979 420 TRP B C 1
ATOM 6912 O O . TRP B 1 456 ? 16.43654 4.11078 60.01075 1.000 51.14642 420 TRP B O 1
ATOM 6923 N N . GLY B 1 457 ? 15.21747 5.87534 59.34524 1.000 49.78230 421 GLY B N 1
ATOM 6924 C CA . GLY B 1 457 ? 15.89834 6.74748 60.27406 1.000 63.83575 421 GLY B CA 1
ATOM 6925 C C . GLY B 1 457 ? 15.30753 8.13894 60.30066 1.000 64.33507 421 GLY B C 1
ATOM 6926 O O . GLY B 1 457 ? 14.56180 8.54233 59.40406 1.000 56.30865 421 GLY B O 1
ATOM 6927 N N . SER B 1 458 ? 15.70963 8.88994 61.32893 1.000 65.52071 422 SER B N 1
ATOM 6928 C CA . SER B 1 458 ? 15.26038 10.25991 61.52165 1.000 63.41998 422 SER B CA 1
ATOM 6929 C C . SER B 1 458 ? 15.98884 11.23332 60.60958 1.000 64.41326 422 SER B C 1
ATOM 6930 O O . SER B 1 458 ? 15.41603 12.25575 60.22245 1.000 67.35239 422 SER B O 1
ATOM 6933 N N . ASP B 1 459 ? 17.24434 10.95049 60.27347 1.000 65.42075 423 ASP B N 1
ATOM 6934 C CA . ASP B 1 459 ? 18.05529 11.81962 59.42260 1.000 64.93783 423 ASP B CA 1
ATOM 6935 C C . ASP B 1 459 ? 17.85022 11.40610 57.96605 1.000 64.94726 423 ASP B C 1
ATOM 6936 O O . ASP B 1 459 ? 18.46069 10.44797 57.48348 1.000 60.80322 423 ASP B O 1
ATOM 6941 N N . VAL B 1 460 ? 16.99567 12.14247 57.25304 1.000 67.40169 424 VAL B N 1
ATOM 6942 C CA . VAL B 1 460 ? 16.57155 11.69942 55.92545 1.000 61.32606 424 VAL B CA 1
ATOM 6943 C C . VAL B 1 460 ? 17.69173 11.84568 54.89864 1.000 65.83844 424 VAL B C 1
ATOM 6944 O O . VAL B 1 460 ? 17.80649 11.02550 53.98040 1.000 62.53811 424 VAL B O 1
ATOM 6948 N N . GLU B 1 461 ? 18.53474 12.87753 55.01938 1.000 61.73258 425 GLU B N 1
ATOM 6949 C CA . GLU B 1 461 ? 19.61140 13.00317 54.04240 1.000 60.86738 425 GLU B CA 1
ATOM 6950 C C . GLU B 1 461 ? 20.65956 11.91355 54.25481 1.000 65.54964 425 GLU B C 1
ATOM 6951 O O . GLU B 1 461 ? 21.14994 11.30785 53.29216 1.000 61.78298 425 GLU B O 1
ATOM 6957 N N . ARG B 1 462 ? 20.95990 11.59580 55.51198 1.000 66.97263 426 ARG B N 1
ATOM 6958 C CA . ARG B 1 462 ? 21.81250 10.44971 55.79347 1.000 66.15927 426 ARG B CA 1
ATOM 6959 C C . ARG B 1 462 ? 21.14720 9.14459 55.36067 1.000 65.08611 426 ARG B C 1
ATOM 6960 O O . ARG B 1 462 ? 21.80634 8.25181 54.80760 1.000 64.51061 426 ARG B O 1
ATOM 6968 N N . ALA B 1 463 ? 19.83679 9.02251 55.59063 1.000 62.83043 427 ALA B N 1
ATOM 6969 C CA . ALA B 1 463 ? 19.12207 7.82326 55.17610 1.000 54.88703 427 ALA B CA 1
ATOM 6970 C C . ALA B 1 463 ? 19.20610 7.62695 53.66844 1.000 57.92627 427 ALA B C 1
ATOM 6971 O O . ALA B 1 463 ? 19.33458 6.49821 53.18894 1.000 54.77999 427 ALA B O 1
ATOM 6973 N N . ILE B 1 464 ? 19.10360 8.71347 52.90298 1.000 59.12986 428 ILE B N 1
ATOM 6974 C CA . ILE B 1 464 ? 19.22896 8.62647 51.45128 1.000 56.91378 428 ILE B CA 1
ATOM 6975 C C . ILE B 1 464 ? 20.66566 8.28831 51.05625 1.000 58.58155 428 ILE B C 1
ATOM 6976 O O . ILE B 1 464 ? 20.90407 7.50251 50.12899 1.000 57.46156 428 ILE B O 1
ATOM 6981 N N . GLU B 1 465 ? 21.65194 8.87496 51.73635 1.000 60.15826 429 GLU B N 1
ATOM 6982 C CA . GLU B 1 465 ? 23.01988 8.48343 51.42611 1.000 57.20407 429 GLU B CA 1
ATOM 6983 C C . GLU B 1 465 ? 23.15640 6.97073 51.55830 1.000 59.75612 429 GLU B C 1
ATOM 6984 O O . GLU B 1 465 ? 23.71094 6.31172 50.66684 1.000 58.63816 429 GLU B O 1
ATOM 6990 N N . VAL B 1 466 ? 22.57947 6.39376 52.62624 1.000 56.88902 430 VAL B N 1
ATOM 6991 C CA . VAL B 1 466 ? 22.61839 4.93745 52.80470 1.000 57.37943 430 VAL B CA 1
ATOM 6992 C C . VAL B 1 466 ? 21.80471 4.21582 51.72779 1.000 56.51346 430 VAL B C 1
ATOM 6993 O O . VAL B 1 466 ? 22.24160 3.19502 51.17878 1.000 55.69019 430 VAL B O 1
ATOM 6997 N N . GLY B 1 467 ? 20.61068 4.71392 51.41677 1.000 53.67014 431 GLY B N 1
ATOM 6998 C CA . GLY B 1 467 ? 19.77845 4.03671 50.43456 1.000 49.13461 431 GLY B CA 1
ATOM 6999 C C . GLY B 1 467 ? 20.46361 3.92794 49.09218 1.000 54.11898 431 GLY B C 1
ATOM 7000 O O . GLY B 1 467 ? 20.32151 2.91999 48.39417 1.000 52.02764 431 GLY B O 1
ATOM 7001 N N . ALA B 1 468 ? 21.22727 4.96750 48.72156 1.000 55.55729 432 ALA B N 1
ATOM 7002 C CA . ALA B 1 468 ? 21.95747 4.98793 47.45531 1.000 52.84700 432 ALA B CA 1
ATOM 7003 C C . ALA B 1 468 ? 23.03736 3.91376 47.39224 1.000 55.61588 432 ALA B C 1
ATOM 7004 O O . ALA B 1 468 ? 23.46358 3.51948 46.29968 1.000 58.27543 432 ALA B O 1
ATOM 7006 N N . ARG B 1 469 ? 23.55633 3.49797 48.54240 1.000 56.77591 433 ARG B N 1
ATOM 7007 C CA . ARG B 1 469 ? 24.58463 2.47203 48.58569 1.000 53.69586 433 ARG B CA 1
ATOM 7008 C C . ARG B 1 469 ? 24.02808 1.06183 48.41112 1.000 49.16482 433 ARG B C 1
ATOM 7009 O O . ARG B 1 469 ? 24.80614 0.11138 48.28811 1.000 49.16772 433 ARG B O 1
ATOM 7017 N N . LEU B 1 470 ? 22.71730 0.88453 48.41653 1.000 47.14466 434 LEU B N 1
ATOM 7018 C CA . LEU B 1 470 ? 22.15339 -0.44073 48.20722 1.000 45.03940 434 LEU B CA 1
ATOM 7019 C C . LEU B 1 470 ? 22.11339 -0.82004 46.73116 1.000 47.91709 434 LEU B C 1
ATOM 7020 O O . LEU B 1 470 ? 21.71249 -0.02219 45.87079 1.000 46.29857 434 LEU B O 1
ATOM 7025 N N . ASN B 1 471 ? 22.52088 -2.05638 46.43840 1.000 51.06614 435 ASN B N 1
ATOM 7026 C CA . ASN B 1 471 ? 22.53258 -2.56605 45.05954 1.000 48.85657 435 ASN B CA 1
ATOM 7027 C C . ASN B 1 471 ? 21.16294 -3.14544 44.74349 1.000 44.46487 435 ASN B C 1
ATOM 7028 O O . ASN B 1 471 ? 20.94735 -4.35810 44.74619 1.000 46.81510 435 ASN B O 1
ATOM 7033 N N . VAL B 1 472 ? 20.21745 -2.24593 44.47279 1.000 46.77525 436 VAL B N 1
ATOM 7034 C CA . VAL B 1 472 ? 18.82498 -2.61960 44.25909 1.000 49.80312 436 VAL B CA 1
ATOM 7035 C C . VAL B 1 472 ? 18.20150 -1.71940 43.20483 1.000 46.29079 436 VAL B C 1
ATOM 7036 O O . VAL B 1 472 ? 18.72036 -0.65160 42.86996 1.000 42.67593 436 VAL B O 1
ATOM 7040 N N . GLY B 1 473 ? 17.06369 -2.17140 42.68355 1.000 50.07055 437 GLY B N 1
ATOM 7041 C CA . GLY B 1 473 ? 16.30855 -1.34017 41.76042 1.000 46.07021 437 GLY B CA 1
ATOM 7042 C C . GLY B 1 473 ? 15.61447 -0.18520 42.46504 1.000 51.58551 437 GLY B C 1
ATOM 7043 O O . GLY B 1 473 ? 15.59146 0.93840 41.95425 1.000 49.16156 437 GLY B O 1
ATOM 7044 N N . THR B 1 474 ? 15.05213 -0.43094 43.65147 1.000 47.11573 438 THR B N 1
ATOM 7045 C CA . THR B 1 474 ? 14.36255 0.62232 44.38572 1.000 46.15886 438 THR B CA 1
ATOM 7046 C C . THR B 1 474 ? 14.77410 0.64923 45.85136 1.000 48.49840 438 THR B C 1
ATOM 7047 O O . THR B 1 474 ? 14.68673 -0.37018 46.55223 1.000 42.28517 438 THR B O 1
ATOM 7051 N N . SER B 1 475 ? 15.13928 1.84431 46.31820 1.000 47.00948 439 SER B N 1
ATOM 7052 C CA . SER B 1 475 ? 15.50754 2.10800 47.70767 1.000 43.35624 439 SER B CA 1
ATOM 7053 C C . SER B 1 475 ? 14.44531 2.98371 48.36181 1.000 42.75165 439 SER B C 1
ATOM 7054 O O . SER B 1 475 ? 14.44395 4.20053 48.15928 1.000 48.73444 439 SER B O 1
ATOM 7057 N N . TRP B 1 476 ? 13.60631 2.39190 49.21239 1.000 43.34377 440 TRP B N 1
ATOM 7058 C CA . TRP B 1 476 ? 12.59457 3.14513 49.94954 1.000 44.71800 440 TRP B CA 1
ATOM 7059 C C . TRP B 1 476 ? 13.18770 3.70145 51.25039 1.000 46.64576 440 TRP B C 1
ATOM 7060 O O . TRP B 1 476 ? 13.92648 3.01051 51.96393 1.000 43.25545 440 TRP B O 1
ATOM 7071 N N . ILE B 1 477 ? 12.85466 4.95207 51.56005 1.000 42.55677 441 ILE B N 1
ATOM 7072 C CA . ILE B 1 477 ? 13.31790 5.60817 52.77451 1.000 46.25226 441 ILE B CA 1
ATOM 7073 C C . ILE B 1 477 ? 12.11405 5.85429 53.67562 1.000 48.96273 441 ILE B C 1
ATOM 7074 O O . ILE B 1 477 ? 11.24168 6.67255 53.36107 1.000 47.12663 441 ILE B O 1
ATOM 7079 N N . ASN B 1 478 ? 12.08570 5.16467 54.81141 1.000 47.94379 442 ASN B N 1
ATOM 7080 C CA . ASN B 1 478 ? 11.05598 5.27466 55.84308 1.000 48.68170 442 ASN B CA 1
ATOM 7081 C C . ASN B 1 478 ? 9.73106 4.65788 55.44498 1.000 50.94009 442 ASN B C 1
ATOM 7082 O O . ASN B 1 478 ? 8.69154 5.07846 55.94278 1.000 53.30935 442 ASN B O 1
ATOM 7087 N N . HIS B 1 479 ? 9.76304 3.68159 54.54701 1.000 55.73942 443 HIS B N 1
ATOM 7088 C CA . HIS B 1 479 ? 8.65488 2.79561 54.18154 1.000 50.42153 443 HIS B CA 1
ATOM 7089 C C . HIS B 1 479 ? 9.28995 1.67068 53.37764 1.000 51.13302 443 HIS B C 1
ATOM 7090 O O . HIS B 1 479 ? 10.52104 1.53853 53.34281 1.000 45.99487 443 HIS B O 1
ATOM 7097 N N . HIS B 1 480 ? 8.45469 0.87034 52.72460 1.000 50.53113 444 HIS B N 1
ATOM 7098 C CA . HIS B 1 480 ? 8.90372 -0.19580 51.83785 1.000 51.70359 444 HIS B CA 1
ATOM 7099 C C . HIS B 1 480 ? 7.75826 -0.48327 50.88052 1.000 55.18462 444 HIS B C 1
ATOM 7100 O O . HIS B 1 480 ? 6.61212 -0.10412 51.14358 1.000 55.15580 444 HIS B O 1
ATOM 7107 N N . PHE B 1 481 ? 8.07769 -1.12554 49.75119 1.000 55.50684 445 PHE B N 1
ATOM 7108 C CA . PHE B 1 481 ? 7.05564 -1.67770 48.84451 1.000 57.60816 445 PHE B CA 1
ATOM 7109 C C . PHE B 1 481 ? 6.04425 -0.61982 48.39684 1.000 54.20772 445 PHE B C 1
ATOM 7110 O O . PHE B 1 481 ? 4.85274 -0.72429 48.67573 1.000 55.95128 445 PHE B O 1
ATOM 7118 N N . GLN B 1 482 ? 6.51801 0.43138 47.74023 1.000 50.83976 446 GLN B N 1
ATOM 7119 C CA . GLN B 1 482 ? 5.59464 1.37033 47.12033 1.000 52.48189 446 GLN B CA 1
ATOM 7120 C C . GLN B 1 482 ? 5.75607 1.28965 45.60914 1.000 56.76456 446 GLN B C 1
ATOM 7121 O O . GLN B 1 482 ? 6.83558 1.58581 45.07371 1.000 59.94796 446 GLN B O 1
ATOM 7127 N N . LEU B 1 483 ? 4.67419 0.90698 44.93276 1.000 53.27986 447 LEU B N 1
ATOM 7128 C CA . LEU B 1 483 ? 4.61341 0.82473 43.48733 1.000 51.78581 447 LEU B CA 1
ATOM 7129 C C . LEU B 1 483 ? 3.57722 1.81364 42.98032 1.000 53.78787 447 LEU B C 1
ATOM 7130 O O . LEU B 1 483 ? 2.42758 1.79558 43.42624 1.000 57.84052 447 LEU B O 1
ATOM 7135 N N . THR B 1 484 ? 3.98340 2.68646 42.06989 1.000 55.48479 448 THR B N 1
ATOM 7136 C CA . THR B 1 484 ? 3.05947 3.61545 41.43495 1.000 53.26224 448 THR B CA 1
ATOM 7137 C C . THR B 1 484 ? 3.30813 3.63664 39.92824 1.000 57.47084 448 THR B C 1
ATOM 7138 O O . THR B 1 484 ? 4.45347 3.51722 39.48058 1.000 54.17428 448 THR B O 1
ATOM 7142 N N . PRO B 1 485 ? 2.25763 3.81736 39.11753 1.000 62.98067 449 PRO B N 1
ATOM 7143 C CA . PRO B 1 485 ? 2.41597 3.62400 37.65455 1.000 54.56895 449 PRO B CA 1
ATOM 7144 C C . PRO B 1 485 ? 3.40736 4.56315 36.99752 1.000 52.36378 449 PRO B C 1
ATOM 7145 O O . PRO B 1 485 ? 3.95209 4.22210 35.93970 1.000 59.34688 449 PRO B O 1
ATOM 7149 N N . ASP B 1 486 ? 3.61503 5.75615 37.55732 1.000 57.10486 450 ASP B N 1
ATOM 7150 C CA . ASP B 1 486 ? 4.52893 6.76344 37.01804 1.000 57.68812 450 ASP B CA 1
ATOM 7151 C C . ASP B 1 486 ? 5.98955 6.58836 37.43819 1.000 57.35413 450 ASP B C 1
ATOM 7152 O O . ASP B 1 486 ? 6.83629 7.34817 36.95086 1.000 57.98148 450 ASP B O 1
ATOM 7157 N N . VAL B 1 487 ? 6.31342 5.64144 38.31486 1.000 57.09855 451 VAL B N 1
ATOM 7158 C CA . VAL B 1 487 ? 7.67047 5.46092 38.82740 1.000 50.33739 451 VAL B CA 1
ATOM 7159 C C . VAL B 1 487 ? 8.17280 4.08715 38.44730 1.000 50.58722 451 VAL B C 1
ATOM 7160 O O . VAL B 1 487 ? 7.47506 3.09134 38.66532 1.000 51.68901 451 VAL B O 1
ATOM 7164 N N . PRO B 1 488 ? 9.38728 3.97262 37.90209 1.000 55.22008 452 PRO B N 1
ATOM 7165 C CA . PRO B 1 488 ? 9.91923 2.67348 37.45939 1.000 53.24669 452 PRO B CA 1
ATOM 7166 C C . PRO B 1 488 ? 10.11755 1.66527 38.58812 1.000 48.04460 452 PRO B C 1
ATOM 7167 O O . PRO B 1 488 ? 10.67145 1.97926 39.63991 1.000 50.06616 452 PRO B O 1
ATOM 7171 N N . PHE B 1 489 ? 9.71121 0.42569 38.32990 1.000 45.48981 453 PHE B N 1
ATOM 7172 C CA . PHE B 1 489 ? 9.94097 -0.68654 39.23678 1.000 43.01377 453 PHE B CA 1
ATOM 7173 C C . PHE B 1 489 ? 10.74079 -1.75397 38.51052 1.000 49.73400 453 PHE B C 1
ATOM 7174 O O . PHE B 1 489 ? 10.27360 -2.31138 37.51402 1.000 56.15937 453 PHE B O 1
ATOM 7182 N N . GLY B 1 490 ? 11.92229 -2.06330 39.02405 1.000 52.97410 454 GLY B N 1
ATOM 7183 C CA . GLY B 1 490 ? 12.77584 -3.03898 38.37472 1.000 48.42779 454 GLY B CA 1
ATOM 7184 C C . GLY B 1 490 ? 13.82124 -3.57302 39.32180 1.000 43.50271 454 GLY B C 1
ATOM 7185 O O . GLY B 1 490 ? 14.09152 -2.99854 40.37805 1.000 55.89283 454 GLY B O 1
ATOM 7186 N N . GLY B 1 491 ? 14.42362 -4.67304 38.91534 1.000 45.72163 455 GLY B N 1
ATOM 7187 C CA . GLY B 1 491 ? 15.43983 -5.33762 39.70353 1.000 49.66451 455 GLY B CA 1
ATOM 7188 C C . GLY B 1 491 ? 16.73737 -5.44382 38.92707 1.000 49.61145 455 GLY B C 1
ATOM 7189 O O . GLY B 1 491 ? 16.73915 -5.48654 37.69431 1.000 48.13234 455 GLY B O 1
ATOM 7190 N N . ILE B 1 492 ? 17.85161 -5.39714 39.66096 1.000 53.49740 456 ILE B N 1
ATOM 7191 C CA . ILE B 1 492 ? 19.17334 -5.63447 39.08412 1.000 52.38572 456 ILE B CA 1
ATOM 7192 C C . ILE B 1 492 ? 19.66218 -7.00240 39.54691 1.000 49.07363 456 ILE B C 1
ATOM 7193 O O . ILE B 1 492 ? 18.90963 -7.76812 40.16760 1.000 45.26770 456 ILE B O 1
ATOM 7198 N N . LYS B 1 493 ? 20.90558 -7.33668 39.19605 1.000 50.77612 457 LYS B N 1
ATOM 7199 C CA . LYS B 1 493 ? 21.53702 -8.60578 39.58215 1.000 48.45406 457 LYS B CA 1
ATOM 7200 C C . LYS B 1 493 ? 20.65761 -9.75351 39.08921 1.000 48.94448 457 LYS B C 1
ATOM 7201 O O . LYS B 1 493 ? 20.25526 -9.75864 37.91348 1.000 50.05376 457 LYS B O 1
ATOM 7207 N N . GLN B 1 494 ? 20.32668 -10.71991 39.93666 1.000 46.42534 458 GLN B N 1
ATOM 7208 C CA . GLN B 1 494 ? 19.52493 -11.88161 39.59716 1.000 47.59574 458 GLN B CA 1
ATOM 7209 C C . GLN B 1 494 ? 18.04278 -11.64739 39.81469 1.000 51.37659 458 GLN B C 1
ATOM 7210 O O . GLN B 1 494 ? 17.27774 -12.61499 39.88372 1.000 54.42928 458 GLN B O 1
ATOM 7216 N N . SER B 1 495 ? 17.63043 -10.39613 39.98712 1.000 51.84320 459 SER B N 1
ATOM 7217 C CA . SER B 1 495 ? 16.24663 -10.09025 40.28403 1.000 51.57756 459 SER B CA 1
ATOM 7218 C C . SER B 1 495 ? 15.45105 -9.58784 39.08871 1.000 52.76398 459 SER B C 1
ATOM 7219 O O . SER B 1 495 ? 14.23547 -9.42915 39.21365 1.000 54.64531 459 SER B O 1
ATOM 7222 N N . GLY B 1 496 ? 16.08360 -9.25674 37.96980 1.000 49.85488 460 GLY B N 1
ATOM 7223 C CA . GLY B 1 496 ? 15.29516 -8.78012 36.85006 1.000 51.39887 460 GLY B CA 1
ATOM 7224 C C . GLY B 1 496 ? 16.15665 -8.26931 35.71701 1.000 61.77680 460 GLY B C 1
ATOM 7225 O O . GLY B 1 496 ? 17.37086 -8.07127 35.86311 1.000 55.46241 460 GLY B O 1
ATOM 7226 N N . LEU B 1 497 ? 15.47279 -7.97392 34.59974 1.000 61.89912 461 LEU B N 1
ATOM 7227 C CA . LEU B 1 497 ? 16.08915 -7.47186 33.38096 1.000 61.86924 461 LEU B CA 1
ATOM 7228 C C . LEU B 1 497 ? 15.61648 -6.07851 32.99812 1.000 62.54512 461 LEU B C 1
ATOM 7229 O O . LEU B 1 497 ? 16.45520 -5.20507 32.72841 1.000 69.18945 461 LEU B O 1
ATOM 7234 N N . GLY B 1 498 ? 14.30640 -5.81909 32.97043 1.000 58.17659 462 GLY B N 1
ATOM 7235 C CA . GLY B 1 498 ? 13.80681 -4.55458 32.49040 1.000 60.81484 462 GLY B CA 1
ATOM 7236 C C . GLY B 1 498 ? 13.26165 -3.65669 33.58303 1.000 58.95067 462 GLY B C 1
ATOM 7237 O O . GLY B 1 498 ? 13.64750 -3.73391 34.75532 1.000 63.20934 462 GLY B O 1
ATOM 7238 N N . ALA B 1 499 ? 12.35655 -2.77598 33.18557 1.000 67.70966 463 ALA B N 1
ATOM 7239 C CA . ALA B 1 499 ? 11.63090 -1.88251 34.07534 1.000 62.46375 463 ALA B CA 1
ATOM 7240 C C . ALA B 1 499 ? 10.14044 -2.13633 33.87560 1.000 60.88602 463 ALA B C 1
ATOM 7241 O O . ALA B 1 499 ? 9.72259 -2.54292 32.78585 1.000 66.21457 463 ALA B O 1
ATOM 7243 N N . GLU B 1 500 ? 9.34283 -1.99495 34.94439 1.000 60.68171 464 GLU B N 1
ATOM 7244 C CA . GLU B 1 500 ? 7.92025 -2.31559 34.80027 1.000 60.62434 464 GLU B CA 1
ATOM 7245 C C . GLU B 1 500 ? 7.02125 -1.11478 34.49249 1.000 64.01654 464 GLU B C 1
ATOM 7246 O O . GLU B 1 500 ? 6.15522 -1.22114 33.61443 1.000 71.14464 464 GLU B O 1
ATOM 7252 N N . PHE B 1 501 ? 7.18426 0.02690 35.16507 1.000 57.50642 465 PHE B N 1
ATOM 7253 C CA . PHE B 1 501 ? 6.25242 1.14852 34.96506 1.000 59.86516 465 PHE B CA 1
ATOM 7254 C C . PHE B 1 501 ? 7.01167 2.42955 34.62837 1.000 62.17108 465 PHE B C 1
ATOM 7255 O O . PHE B 1 501 ? 8.24224 2.44857 34.58383 1.000 66.50250 465 PHE B O 1
ATOM 7263 N N . GLY B 1 502 ? 6.27578 3.51761 34.38833 1.000 60.62814 466 GLY B N 1
ATOM 7264 C CA . GLY B 1 502 ? 6.91683 4.78485 34.08357 1.000 61.62009 466 GLY B CA 1
ATOM 7265 C C . GLY B 1 502 ? 7.16907 4.92917 32.59155 1.000 69.43562 466 GLY B C 1
ATOM 7266 O O . GLY B 1 502 ? 6.63208 4.18094 31.76303 1.000 67.12515 466 GLY B O 1
ATOM 7267 N N . ARG B 1 503 ? 7.99552 5.92412 32.23394 1.000 66.82920 467 ARG B N 1
ATOM 7268 C CA . ARG B 1 503 ? 8.44150 5.99848 30.84551 1.000 68.13481 467 ARG B CA 1
ATOM 7269 C C . ARG B 1 503 ? 9.35615 4.81833 30.51545 1.000 69.09190 467 ARG B C 1
ATOM 7270 O O . ARG B 1 503 ? 9.20417 4.18110 29.46860 1.000 71.25042 467 ARG B O 1
ATOM 7278 N N . SER B 1 504 ? 10.30951 4.50885 31.39146 1.000 74.79447 468 SER B N 1
ATOM 7279 C CA . SER B 1 504 ? 10.99617 3.22626 31.32234 1.000 70.95778 468 SER B CA 1
ATOM 7280 C C . SER B 1 504 ? 9.97161 2.12369 31.54899 1.000 77.73608 468 SER B C 1
ATOM 7281 O O . SER B 1 504 ? 9.14223 2.20749 32.46048 1.000 75.56269 468 SER B O 1
ATOM 7284 N N . GLY B 1 505 ? 10.00328 1.09129 30.73619 1.000 73.77890 469 GLY B N 1
ATOM 7285 C CA . GLY B 1 505 ? 8.98303 0.09608 30.97525 1.000 72.48581 469 GLY B CA 1
ATOM 7286 C C . GLY B 1 505 ? 7.79378 0.35200 30.08073 1.000 72.35872 469 GLY B C 1
ATOM 7287 O O . GLY B 1 505 ? 7.30262 -0.59112 29.45752 1.000 72.90937 469 GLY B O 1
ATOM 7288 N N . ILE B 1 506 ? 7.27909 1.57540 29.96399 1.000 66.95560 470 ILE B N 1
ATOM 7289 C CA . ILE B 1 506 ? 6.35512 1.64853 28.84838 1.000 66.13132 470 ILE B CA 1
ATOM 7290 C C . ILE B 1 506 ? 7.13641 1.69751 27.54962 1.000 61.86104 470 ILE B C 1
ATOM 7291 O O . ILE B 1 506 ? 6.69662 1.14284 26.53265 1.000 61.26006 470 ILE B O 1
ATOM 7296 N N . GLU B 1 507 ? 8.32190 2.29588 27.55111 1.000 62.29184 471 GLU B N 1
ATOM 7297 C CA . GLU B 1 507 ? 9.11912 2.19081 26.34001 1.000 60.76183 471 GLU B CA 1
ATOM 7298 C C . GLU B 1 507 ? 9.58505 0.76142 26.12345 1.000 57.73719 471 GLU B C 1
ATOM 7299 O O . GLU B 1 507 ? 9.88862 0.37961 24.99166 1.000 59.20186 471 GLU B O 1
ATOM 7305 N N . GLU B 1 508 ? 9.57957 -0.05404 27.17869 1.000 60.93770 472 GLU B N 1
ATOM 7306 C CA . GLU B 1 508 ? 9.88885 -1.47063 27.02362 1.000 62.82252 472 GLU B CA 1
ATOM 7307 C C . GLU B 1 508 ? 8.88540 -2.16955 26.12115 1.000 61.32250 472 GLU B C 1
ATOM 7308 O O . GLU B 1 508 ? 9.21554 -3.19116 25.51270 1.000 61.39715 472 GLU B O 1
ATOM 7314 N N . PHE B 1 509 ? 7.64740 -1.68294 26.07303 1.000 57.40160 473 PHE B N 1
ATOM 7315 C CA . PHE B 1 509 ? 6.62447 -2.28712 25.24145 1.000 49.34507 473 PHE B CA 1
ATOM 7316 C C . PHE B 1 509 ? 6.61301 -1.73422 23.82568 1.000 50.84284 473 PHE B C 1
ATOM 7317 O O . PHE B 1 509 ? 5.74169 -2.10366 23.03741 1.000 48.43599 473 PHE B O 1
ATOM 7325 N N . THR B 1 510 ? 7.54338 -0.85798 23.48054 1.000 52.34036 474 THR B N 1
ATOM 7326 C CA . THR B 1 510 ? 7.63987 -0.36326 22.12339 1.000 50.77614 474 THR B CA 1
ATOM 7327 C C . THR B 1 510 ? 9.03696 -0.59985 21.57782 1.000 53.06969 474 THR B C 1
ATOM 7328 O O . THR B 1 510 ? 9.99134 -0.85600 22.31891 1.000 56.06734 474 THR B O 1
ATOM 7332 N N . ASN B 1 511 ? 9.12654 -0.49468 20.25683 1.000 53.53891 475 ASN B N 1
ATOM 7333 C CA . ASN B 1 511 ? 10.36877 -0.52209 19.50774 1.000 47.36014 475 ASN B CA 1
ATOM 7334 C C . ASN B 1 511 ? 10.63014 0.87072 18.95388 1.000 48.27407 475 ASN B C 1
ATOM 7335 O O . ASN B 1 511 ? 9.70074 1.58349 18.55652 1.000 52.49991 475 ASN B O 1
ATOM 7340 N N . VAL B 1 512 ? 11.89514 1.23817 18.89146 1.000 48.74640 476 VAL B N 1
ATOM 7341 C CA . VAL B 1 512 ? 12.28801 2.50614 18.30079 1.000 48.92997 476 VAL B CA 1
ATOM 7342 C C . VAL B 1 512 ? 12.35184 2.34093 16.78396 1.000 46.50507 476 VAL B C 1
ATOM 7343 O O . VAL B 1 512 ? 12.89355 1.34869 16.28137 1.000 44.21810 476 VAL B O 1
ATOM 7347 N N . HIS B 1 513 ? 11.75670 3.28407 16.04629 1.000 47.33250 477 HIS B N 1
ATOM 7348 C CA . HIS B 1 513 ? 11.88825 3.36033 14.59005 1.000 50.17446 477 HIS B CA 1
ATOM 7349 C C . HIS B 1 513 ? 12.38345 4.75068 14.20348 1.000 49.79078 477 HIS B C 1
ATOM 7350 O O . HIS B 1 513 ? 11.64281 5.73203 14.33395 1.000 49.15293 477 HIS B O 1
ATOM 7357 N N . VAL B 1 514 ? 13.60516 4.83439 13.67331 1.000 47.80319 478 VAL B N 1
ATOM 7358 C CA . VAL B 1 514 ? 14.19430 6.10838 13.26861 1.000 49.36478 478 VAL B CA 1
ATOM 7359 C C . VAL B 1 514 ? 13.89117 6.31205 11.79272 1.000 45.47351 478 VAL B C 1
ATOM 7360 O O . VAL B 1 514 ? 14.09674 5.40126 10.97995 1.000 46.21121 478 VAL B O 1
ATOM 7364 N N . VAL B 1 515 ? 13.34778 7.47910 11.45473 1.000 51.91085 479 VAL B N 1
ATOM 7365 C CA . VAL B 1 515 ? 13.12353 7.89427 10.07211 1.000 51.21896 479 VAL B CA 1
ATOM 7366 C C . VAL B 1 515 ? 14.05918 9.06345 9.83666 1.000 50.82573 479 VAL B C 1
ATOM 7367 O O . VAL B 1 515 ? 13.90600 10.12759 10.45038 1.000 53.08117 479 VAL B O 1
ATOM 7371 N N . ASN B 1 516 ? 15.04509 8.85004 8.97582 1.000 49.34462 480 ASN B N 1
ATOM 7372 C CA . ASN B 1 516 ? 16.14046 9.78503 8.75336 1.000 53.72698 480 ASN B CA 1
ATOM 7373 C C . ASN B 1 516 ? 16.16733 10.19989 7.28182 1.000 54.81462 480 ASN B C 1
ATOM 7374 O O . ASN B 1 516 ? 16.54285 9.40858 6.40517 1.000 51.52148 480 ASN B O 1
ATOM 7379 N N . LEU B 1 517 ? 15.85578 11.45878 7.01885 1.000 53.17137 481 LEU B N 1
ATOM 7380 C CA . LEU B 1 517 ? 15.77748 11.98641 5.67141 1.000 56.27800 481 LEU B CA 1
ATOM 7381 C C . LEU B 1 517 ? 16.98704 12.87028 5.41582 1.000 55.79786 481 LEU B C 1
ATOM 7382 O O . LEU B 1 517 ? 17.30719 13.73524 6.23873 1.000 55.18148 481 LEU B O 1
ATOM 7387 N N . LYS B 1 518 ? 17.67794 12.61649 4.30018 1.000 61.16877 482 LYS B N 1
ATOM 7388 C CA . LYS B 1 518 ? 18.77512 13.45904 3.83806 1.000 58.15635 482 LYS B CA 1
ATOM 7389 C C . LYS B 1 518 ? 18.21160 14.48575 2.86775 1.000 58.79273 482 LYS B C 1
ATOM 7390 O O . LYS B 1 518 ? 17.48185 14.12911 1.93445 1.000 59.20922 482 LYS B O 1
ATOM 7396 N N . ARG B 1 519 ? 18.51716 15.75392 3.10520 1.000 60.80335 483 ARG B N 1
ATOM 7397 C CA . ARG B 1 519 ? 18.03574 16.81977 2.22645 1.000 64.94840 483 ARG B CA 1
ATOM 7398 C C . ARG B 1 519 ? 19.12367 17.33171 1.28182 1.000 61.50889 483 ARG B C 1
ATOM 7399 O O . ARG B 1 519 ? 18.90796 17.41479 0.06701 1.000 67.02016 483 ARG B O 1
#

Radius of gyration: 29.96 Å; Cα contacts (8 Å, |Δi|>4): 2491; chains: 2; bounding box: 82×52×89 Å